Protein 8XT7 (pdb70)

Nearest PDB structures (foldseek):
  5evj-assembly2_B  TM=9.076E-01  e=1.142E-34  Chlamydomonas reinhardtii
  5jx7-assembly1_A  TM=8.967E-01  e=1.916E-33  Cyanidioschyzon sp. 5508
  5eg5-assembly1_A  TM=8.973E-01  e=6.531E-33  Cyanidioschyzon sp. 5508
  4pwy-assembly1_A-2  TM=6.062E-01  e=1.035E-06  Homo sapiens
  8d59-assembly1_A  TM=5.667E-01  e=4.507E-06  Homo sapiens

Sequence (1199 aa):
PVPKHIREALQNVHEEVALRYYGCGLVIPEHLENCWILDLGSGSGRDCYVLSQLVGEKGHVTGIDMTKGQVEVAEKYLDYHMEKYGFQASNVTFIHGYIEKLGEAGIKNESHDIVVSNCVINLVPDKQQVLQEAYRVLKHGGELYFSDVYTSLELPEEIRTHKVLWGECLGGALYWKELAVLAQKIGFCPPRLVTANLITIQNKELERVIGDCRFVSATFRLFKHSKTGPTKRCQVIYNGGITGHEKELMFDANFTFKEGEIVEVDEETAAILKNSRFAQDFLIRPIDIITDPFKLAEESPVPKHIREALQNVHEEVALRYYGCGLVIPEHLENCWILDLGSGSGRDCYVLSQLVGEKGHVTGIDMTKGQVEVAEKYLDYHMEKYGFQASNVTFIHGYIEKLGEAGIKNESHDIVVSNCVINLVPDKQQVLQEAYRVLKHGGELYFSDVYTSLELPEEIRTHKVLWGECLGGALYWKELAVLAQKIGFCPPRLVTANLITIQNKELERVIGDCRFVSATFRLFKHSKTGPTKRCQVIYNGGITGHEKELMFDANFTFKEGEIVEVDEETAAILKNSRFAQDFLIRPIDIITDPFKLAEEPVPKHIREALQNVHEEVALRYYGCGLVIPEHLENCWILDLGSGSGRDCYVLSQLVGEKGHVTGIDMTKGQVEVAEKYLDYHMEKYGFQASNVTFIHGYIEKLGEAGIKNESHDIVVSNCVINLVPDKQQVLQEAYRVLKHGGELYFSDVYTSLELPEEIRTHKVLWGECLGGALYWKELAVLAQKIGFCPPRLVTANLITIQNKELERVIGDCRFVSATFRLFKHSKTGPTKRCQVIYNGGITGHEKELMFDANFTFKEGEIVEVDEETAAILKNSRFAQDFLIRPIDIITDPFKLAEESPVPKHIREALQNVHEEVALRYYGCGLVIPEHLENCWILDLGSGSGRDCYVLSQLVGEKGHVTGIDMTKGQVEVAEKYLDYHMEKYGFQASNVTFIHGYIEKLGEAGIKNESHDIVVSNCVINLVPDKQQVLQEAYRVLKHGGELYFSDVYTSLELPEEIRTHKVLWGECLGGALYWKELAVLAQKIGFCPPRLVTANLITIQNKELERVIGDCRFVSATFRLFKHSKTGPTKRCQVIYNGGITGHEKELMFDANFTFKEGEIVEVDEETAAILKNSRFAQDFLIRPIDIITDPFKLAEES

B-factor: mean 77.05, std 38.06, range [18.28, 303.8]

Solvent-accessible surface area: 55420 Å² total; per-residue (Å²): 180,82,31,130,55,21,112,81,3,50,148,56,5,48,147,67,0,39,138,118,56,80,34,100,36,45,37,26,4,21,28,10,67,79,8,102,0,0,2,2,4,6,13,6,0,32,13,0,0,0,0,0,46,19,3,21,82,169,5,24,0,8,0,0,12,83,12,90,35,30,10,107,38,0,77,153,21,27,107,83,0,11,136,93,30,65,37,176,68,54,4,3,60,13,38,51,10,41,12,38,84,1,40,141,20,53,9,142,67,38,27,4,30,0,0,4,15,12,32,56,20,14,65,15,64,69,20,71,73,13,9,63,24,0,35,42,0,0,77,63,5,3,0,6,18,17,24,7,23,4,2,18,89,134,26,58,117,122,31,63,55,59,154,34,1,66,55,77,68,15,2,2,8,20,43,44,117,61,4,24,41,10,1,40,95,11,31,10,16,46,15,25,3,10,64,11,106,66,53,114,34,146,40,155,72,0,74,193,30,17,50,132,3,91,0,0,40,1,14,8,0,0,1,11,39,19,103,70,15,116,41,144,112,2,13,0,28,1,95,9,55,3,55,33,44,86,168,67,0,81,0,2,30,49,26,59,1,102,94,47,101,110,40,114,3,56,85,90,0,2,12,1,0,106,47,11,30,0,35,134,15,12,95,39,147,73,104,181,112,32,71,43,0,6,105,33,8,114,106,138,182,82,30,129,55,21,112,81,2,50,148,55,8,48,127,61,0,39,122,122,56,78,34,100,35,44,36,25,5,21,28,10,68,79,7,102,0,0,2,2,4,5,13,7,0,32,16,0,0,0,0,0,46,19,3,20,83,170,4,24,0,8,0,0,12,98,13,109,36,32,10,92,38,0,77,154,20,28,106,80,0,11,136,93,30,66,37,174,67,54,3,3,60,13,39,63,10,50,13,39,73,1,40,125,19,57,10,159,79,21,26,4,30,0,0,3,15,14,31,59,20,14,65,16,65,70,21,71,75,13,10,64,23,0,33,57,0,0,78,61,5,4,0,6,18,17,22,7,22,4,2,17,88,132,28,70,122,137,25,80,24,58,104,34,2,69,55,66,67,14,2,2,8,19,45,43,116,62,4,48,39,11,1,50,95,11,31,10,13,63,17,20,4,8,65,10,111,68,51,124,42,156,40,170,98,0,83,80,35,17,49,132,3,91,0,0,41,2,14,8,0,0,1,8,38,18,104,64,16,113,43,150,119,2,31,0,27,1,97,8,55,4,56,26,40,79,122,59,0,80,0,1,30,51,27,60,1,103,99,47,102,111,39,134,3,30,73,60,0,2,12,0,0,104,46,10,28,0,37,135,15,14,95,38,146,71,123,182,112,49,70,28,0,6,129,36,27,111,170,180,80,30,129,56,22,108,82,3,51,146,55,5,46,148,67,0,40,138,122,58,77,34,102,34,44,36,25,4,22,28,11,66,79,8,102,0,0,2,3,4,5,13,7,1,34,15,0,0,0,0,0,46,18,2,20,81,169,5,23,0,7,0,0,12,90,15,112,30,33,10,88,38,0,76,152,20,28,107,81,0,10,135,92,30,66,36,175,68,53,4,3,61,12,37,63,10,37,14,38,74,1,40,140,20,58,10,160,80,20,27,5,29,0,0,4,15,13,33,58,21,14,66,16,66,70,20,71,73,12,10,64,24,0,32,43,0,0,76,61,5,4,0,7,18,16,24,6,22,4,3,17,88,133,27,74,111,144,34,61,47,57,105,35,1,67,54,70,64,15,2,1,8,19,43,43,115,62,4,48,38,10,0,52,94,11,31,11,13,51,16,26,4,9,64,9,106,67,50,123,40,171,38,175,81,0,87,192,31,16,49,133,4,92,0,0,42,1,14,9,0,0,1,10,36,18,103,70,16,115,43,142,160,2,16,0,29,1,98,8,55,3,56,32,45,85,167,68,0,81,0,2,30,50,27,60,1,102,93,47,102,110,38,137,4,56,75,86,0,2,11,1,0,106,47,10,30,0,35,133,14,12,93,38,146,76,126,182,111,40,71,37,0,7,113,34,8,112,116,134,181,78,29,129,55,21,108,81,3,52,144,56,4,49,146,67,0,38,136,122,58,76,34,101,36,45,35,25,5,20,28,10,68,80,9,101,0,0,2,2,4,6,14,7,0,33,13,0,0,0,0,0,47,17,3,19,83,170,4,24,0,7,0,0,12,90,14,90,37,33,10,106,39,0,76,153,20,28,107,82,0,10,136,92,30,65,35,178,64,60,4,2,62,13,38,52,11,38,14,38,75,1,40,139,19,58,10,152,75,46,26,4,30,0,0,3,16,13,32,58,21,15,65,15,66,72,19,72,72,12,9,67,26,0,37,42,0,0,77,61,5,4,0,6,18,16,23,7,23,4,2,18,88,132,27,77,102,129,36,77,37,57,146,34,2,68,55,77,67,16,2,2,9,20,43,43,116,63,4,28,36,11,1,37,96,11,32,11,14,71,17,27,4,9,64,9,106,68,52,124,39,155,41,148,74,1,78,190,37,15,47,133,4,81,0,0,42,2,13,8,0,0,1,15,36,17,103,69,16,115,42,136,135,3,28,0,27,1,98,8,56,3,56,32,44,71,152,66,0,81,0,1,30,49,28,61,1,103,92,47,102,110,38,122,3,52,85,88,0,2,13,0,0,107,47,10,29,0,35,134,15,13,94,37,143,68,143,180,111,50,81,32,0,4,95,35,8,95,128,136

InterPro domains:
  IPR025714 Methyltransferase domain [PF13847] (70-218)
  IPR026669 Arsenite methyltransferase-like [PTHR43675] (7-325)
  IPR029063 S-adenosyl-L-methionine-dependent methyltransferase superfamily [G3DSA:3.40.50.150] (39-266)
  IPR029063 S-adenosyl-L-methionine-dependent methyltransferase superfamily [SSF53335] (12-303)

Foldseek 3Di:
DDFVLLVVLLVLDDVVLVVQDDFDDDQDAFDQALFEEEEEACFLHRVVSSSCLVHDQSYAYEYEHQDVVSLVNNVVCQVVSCVVSVHPDGRYHYFNDHQLCVVVRVQQFQQGQEYEYGAVVLLDLDPLSNVLSVLGNHHALHKYKYKYKAKCDADDPVLLVDPVCVVVVVRNHYHLVVVQVSLVVNAWDGKFWAAKAWDDDPDPVNCVRRPPMTMMITITITHHHDDPDDFAWKKKAFCQDIRRARQWHSPGPVDIHGHGDIDTGGRRVLCSCCTHPVVVGMDIGHDVDDDDRVVRNVPD/DDFVLLVVLLVLDDPVLVVQDDFDDDQDAFDQALFEEEEEACFLHRVVSSSCLVHDQSYAYEYEHQDVVSLVNNVVCQVVSCVVSVHPDGRYHYFNDHQLCVVVRVQQFQQGQEYEYGAVVLLDLDPLSNVLSVLRNHHALHKYKYKYKAKCDADDVVLLVDPVCVVVVVRNHYHLVVVQVSLVVNAWDGKFWAAKAWDDDPDDVNCVRRPPMTMMITITITHHHDDPDDFAWKKKAFCQDIRRARQWHSPGPVDIHGHGDIDTDGRRVLCSCCTHPVVVGIDMGHDVDDDDRVVRNVD/DDFVLLVVLLVLDDPVLVVQDDFDDDQDAFDQALFEEEEEACFLHRVVSSSCLVHDQSYAYEYEHQDPVSLVNNVVCQVVSCVVSVHPDGRYHYFNDHQLCVVVRVQQFQQGQEYEYGAVVLLDLDPLSNVLSVLRNHHALHKYKYKYKAKCDADDPVLLVDPVCVVVVVRNHYHLVVVQVSLVVNAWDGKFWAAKAWDDDPDDVNCVRRPPMTMMITITITHHHDDPDDFAWKKKAFCQDIRRARQWHRPGPVDIHGHGDIDTGGRVVLVSCCTHPVVVGMDMGHDVDDDDRVVRNVVD/DDFVLLVVLLVLDDVVLVVQDDFDDDQDAFDQALFEEEEEACFLHRVVSSSCLVHDQSYAYEYEHQDVVSLVNNVVCQVVSCVVSVHPDGRYHYFNDDLLCVVVRVQAFQAGQEYEYGAVVLLDLDPLSNVLSRLRNHHALHKYKYKYKAKCDADDVVLLVDPVCVVVVVRNHYHLVVVQVSLVVRAWDGKFWAAKAWDDDPDDVNCVRRPPMTMMITITITHHHDDPDDFAWKKKAFCQDIRRARQWHSPGPVDIHGHGDIDTDGRVVLVSCCTHPVVVGMDMGHDVDDDDRVVRNVVD

Organism: Homo sapiens (NCBI:txid9606)

Structure (mmCIF, N/CA/C/O backbone):
data_8XT7
#
_entry.id   8XT7
#
_cell.length_a   85.829
_cell.length_b   85.772
_cell.length_c   97.852
_cell.angle_alpha   90.00
_cell.angle_beta   104.44
_cell.angle_gamma   90.00
#
_symmetry.space_group_name_H-M   'P 1 21 1'
#
loop_
_entity.id
_entity.type
_entity.pdbx_description
1 polymer 'Arsenite methyltransferase'
2 non-polymer 1,2-ETHANEDIOL
3 water water
#
loop_
_atom_site.group_PDB
_atom_site.id
_atom_site.type_symbol
_atom_site.label_atom_id
_atom_site.label_alt_id
_atom_site.label_comp_id
_atom_site.label_asym_id
_atom_site.label_entity_id
_atom_site.label_seq_id
_atom_site.pdbx_PDB_ins_code
_atom_site.Cartn_x
_atom_site.Cartn_y
_atom_site.Cartn_z
_atom_site.occupancy
_atom_site.B_iso_or_equiv
_atom_site.auth_seq_id
_atom_site.auth_comp_id
_atom_site.auth_asym_id
_atom_site.auth_atom_id
_atom_site.pdbx_PDB_model_num
ATOM 1 N N . PRO A 1 1 ? 14.938 -0.025 21.806 1.00 45.55 38 PRO A N 1
ATOM 2 C CA . PRO A 1 1 ? 15.952 -0.103 22.891 1.00 124.14 38 PRO A CA 1
ATOM 3 C C . PRO A 1 1 ? 15.337 -0.374 24.261 1.00 50.26 38 PRO A C 1
ATOM 4 O O . PRO A 1 1 ? 14.517 0.415 24.748 1.00 60.00 38 PRO A O 1
ATOM 8 N N . VAL A 1 2 ? 15.728 -1.478 24.887 1.00 59.19 39 VAL A N 1
ATOM 9 C CA . VAL A 1 2 ? 15.132 -1.904 26.153 1.00 46.66 39 VAL A CA 1
ATOM 10 C C . VAL A 1 2 ? 15.367 -0.850 27.221 1.00 56.26 39 VAL A C 1
ATOM 11 O O . VAL A 1 2 ? 16.511 -0.647 27.637 1.00 64.96 39 VAL A O 1
ATOM 15 N N . PRO A 1 3 ? 14.313 -0.186 27.689 1.00 56.30 40 PRO A N 1
ATOM 16 C CA . PRO A 1 3 ? 14.448 0.790 28.778 1.00 58.98 40 PRO A CA 1
ATOM 17 C C . PRO A 1 3 ? 15.213 0.224 29.972 1.00 52.73 40 PRO A C 1
ATOM 18 O O . PRO A 1 3 ? 15.110 -0.956 30.296 1.00 53.04 40 PRO A O 1
ATOM 22 N N . LYS A 1 4 ? 15.971 1.084 30.645 1.00 46.40 41 LYS A N 1
ATOM 23 C CA . LYS A 1 4 ? 16.872 0.585 31.677 1.00 68.81 41 LYS A CA 1
ATOM 24 C C . LYS A 1 4 ? 16.121 -0.229 32.733 1.00 45.44 41 LYS A C 1
ATOM 25 O O . LYS A 1 4 ? 16.554 -1.325 33.099 1.00 60.24 41 LYS A O 1
ATOM 31 N N . HIS A 1 5 ? 14.976 0.268 33.210 1.00 49.89 42 HIS A N 1
ATOM 32 C CA . HIS A 1 5 ? 14.334 -0.371 34.361 1.00 43.91 42 HIS A CA 1
ATOM 33 C C . HIS A 1 5 ? 13.905 -1.792 34.021 1.00 122.97 42 HIS A C 1
ATOM 34 O O . HIS A 1 5 ? 13.896 -2.677 34.883 1.00 47.34 42 HIS A O 1
ATOM 41 N N . ILE A 1 6 ? 13.615 -2.053 32.754 1.00 33.64 43 ILE A N 1
ATOM 42 C CA . ILE A 1 6 ? 13.331 -3.420 32.362 1.00 53.97 43 ILE A CA 1
ATOM 43 C C . ILE A 1 6 ? 14.620 -4.240 32.354 1.00 35.46 43 ILE A C 1
ATOM 44 O O . ILE A 1 6 ? 14.669 -5.339 32.920 1.00 63.49 43 ILE A O 1
ATOM 49 N N . ARG A 1 7 ? 15.687 -3.702 31.750 1.00 44.26 44 ARG A N 1
ATOM 50 C CA . ARG A 1 7 ? 16.990 -4.366 31.741 1.00 47.56 44 ARG A CA 1
ATOM 51 C C . ARG A 1 7 ? 17.388 -4.803 33.142 1.00 62.20 44 ARG A C 1
ATOM 52 O O . ARG A 1 7 ? 17.809 -5.949 33.366 1.00 58.75 44 ARG A O 1
ATOM 60 N N . GLU A 1 8 ? 17.191 -3.915 34.106 1.00 46.63 45 GLU A N 1
ATOM 61 C CA . GLU A 1 8 ? 17.636 -4.165 35.468 1.00 85.11 45 GLU A CA 1
ATOM 62 C C . GLU A 1 8 ? 16.725 -5.149 36.175 1.00 49.71 45 GLU A C 1
ATOM 63 O O . GLU A 1 8 ? 17.201 -6.006 36.939 1.00 105.64 45 GLU A O 1
ATOM 69 N N . ALA A 1 9 ? 15.416 -5.064 35.916 1.00 69.87 46 ALA A N 1
ATOM 70 C CA . ALA A 1 9 ? 14.524 -6.079 36.459 1.00 54.72 46 ALA A CA 1
ATOM 71 C C . ALA A 1 9 ? 14.906 -7.466 35.944 1.00 62.51 46 ALA A C 1
ATOM 72 O O . ALA A 1 9 ? 14.857 -8.443 36.696 1.00 66.98 46 ALA A O 1
ATOM 74 N N . LEU A 1 10 ? 15.320 -7.561 34.669 1.00 45.32 47 LEU A N 1
ATOM 75 C CA . LEU A 1 10 ? 15.808 -8.829 34.133 1.00 59.48 47 LEU A CA 1
ATOM 76 C C . LEU A 1 10 ? 17.053 -9.283 34.877 1.00 65.77 47 LEU A C 1
ATOM 77 O O . LEU A 1 10 ? 17.139 -10.429 35.331 1.00 52.75 47 LEU A O 1
ATOM 82 N N . GLN A 1 11 ? 18.024 -8.387 35.040 1.00 61.70 48 GLN A N 1
ATOM 83 C CA . GLN A 1 11 ? 19.243 -8.793 35.731 1.00 110.55 48 GLN A CA 1
ATOM 84 C C . GLN A 1 11 ? 18.975 -9.309 37.147 1.00 32.01 48 GLN A C 1
ATOM 85 O O . GLN A 1 11 ? 19.813 -10.025 37.704 1.00 99.75 48 GLN A O 1
ATOM 91 N N . ASN A 1 12 ? 17.831 -8.962 37.732 1.00 65.73 49 ASN A N 1
ATOM 92 C CA . ASN A 1 12 ? 17.563 -9.293 39.122 1.00 50.17 49 ASN A CA 1
ATOM 93 C C . ASN A 1 12 ? 16.726 -10.549 39.322 1.00 87.82 49 ASN A C 1
ATOM 94 O O . ASN A 1 12 ? 16.289 -10.790 40.447 1.00 60.24 49 ASN A O 1
ATOM 99 N N . VAL A 1 13 ? 16.493 -11.358 38.290 1.00 69.24 50 VAL A N 1
ATOM 100 C CA . VAL A 1 13 ? 15.889 -12.669 38.518 1.00 55.30 50 VAL A CA 1
ATOM 101 C C . VAL A 1 13 ? 16.994 -13.671 38.822 1.00 154.16 50 VAL A C 1
ATOM 102 O O . VAL A 1 13 ? 18.063 -13.666 38.192 1.00 56.35 50 VAL A O 1
ATOM 106 N N . HIS A 1 14 ? 16.760 -14.501 39.834 1.00 50.50 51 HIS A N 1
ATOM 107 C CA . HIS A 1 14 ? 17.683 -15.593 40.162 1.00 59.59 51 HIS A CA 1
ATOM 108 C C . HIS A 1 14 ? 18.165 -16.326 38.917 1.00 78.96 51 HIS A C 1
ATOM 109 O O . HIS A 1 14 ? 17.364 -16.765 38.082 1.00 61.38 51 HIS A O 1
ATOM 116 N N . GLU A 1 15 ? 19.480 -16.491 38.805 1.00 76.85 52 GLU A N 1
ATOM 117 C CA . GLU A 1 15 ? 20.026 -16.952 37.543 1.00 82.90 52 GLU A CA 1
ATOM 118 C C . GLU A 1 15 ? 19.483 -18.315 37.167 1.00 68.46 52 GLU A C 1
ATOM 119 O O . GLU A 1 15 ? 19.322 -18.591 35.981 1.00 56.47 52 GLU A O 1
ATOM 125 N N . GLU A 1 16 ? 19.166 -19.166 38.164 1.00 52.44 53 GLU A N 1
ATOM 126 C CA . GLU A 1 16 ? 18.549 -20.450 37.851 1.00 85.67 53 GLU A CA 1
ATOM 127 C C . GLU A 1 16 ? 17.292 -20.245 37.023 1.00 129.33 53 GLU A C 1
ATOM 128 O O . GLU A 1 16 ? 17.142 -20.809 35.926 1.00 72.31 53 GLU A O 1
ATOM 134 N N . VAL A 1 17 ? 16.384 -19.416 37.543 1.00 72.94 54 VAL A N 1
ATOM 135 C CA . VAL A 1 17 ? 15.136 -19.105 36.856 1.00 41.96 54 VAL A CA 1
ATOM 136 C C . VAL A 1 17 ? 15.406 -18.623 35.440 1.00 120.77 54 VAL A C 1
ATOM 137 O O . VAL A 1 17 ? 14.798 -19.103 34.474 1.00 61.93 54 VAL A O 1
ATOM 141 N N . ALA A 1 18 ? 16.322 -17.658 35.297 1.00 51.52 55 ALA A N 1
ATOM 142 C CA . ALA A 1 18 ? 16.580 -17.097 33.980 1.00 54.68 55 ALA A CA 1
ATOM 143 C C . ALA A 1 18 ? 17.194 -18.135 33.060 1.00 85.25 55 ALA A C 1
ATOM 144 O O . ALA A 1 18 ? 17.015 -18.069 31.836 1.00 46.04 55 ALA A O 1
ATOM 146 N N . LEU A 1 19 ? 17.901 -19.104 33.641 1.00 66.27 56 LEU A N 1
ATOM 147 C CA . LEU A 1 19 ? 18.570 -20.140 32.864 1.00 53.55 56 LEU A CA 1
ATOM 148 C C . LEU A 1 19 ? 17.562 -20.983 32.105 1.00 203.79 56 LEU A C 1
ATOM 149 O O . LEU A 1 19 ? 17.765 -21.303 30.931 1.00 40.25 56 LEU A O 1
ATOM 154 N N . ARG A 1 20 ? 16.459 -21.317 32.761 1.00 34.04 57 ARG A N 1
ATOM 155 C CA . ARG A 1 20 ? 15.373 -22.185 32.309 1.00 89.94 57 ARG A CA 1
ATOM 156 C C . ARG A 1 20 ? 14.356 -21.503 31.352 1.00 41.82 57 ARG A C 1
ATOM 157 O O . ARG A 1 20 ? 13.248 -22.023 31.173 1.00 167.77 57 ARG A O 1
ATOM 165 N N . TYR A 1 21 ? 14.698 -20.372 30.745 1.00 55.17 58 TYR A N 1
ATOM 166 C CA . TYR A 1 21 ? 13.740 -19.569 29.997 1.00 88.23 58 TYR A CA 1
ATOM 167 C C . TYR A 1 21 ? 13.688 -20.047 28.540 1.00 35.64 58 TYR A C 1
ATOM 168 O O . TYR A 1 21 ? 14.677 -19.945 27.803 1.00 89.08 58 TYR A O 1
ATOM 177 N N . TYR A 1 22 ? 12.537 -20.551 28.124 1.00 76.85 59 TYR A N 1
ATOM 178 C CA . TYR A 1 22 ? 12.228 -20.766 26.715 1.00 66.23 59 TYR A CA 1
ATOM 179 C C . TYR A 1 22 ? 11.258 -19.661 26.288 1.00 76.94 59 TYR A C 1
ATOM 180 O O . TYR A 1 22 ? 10.207 -19.473 26.915 1.00 58.53 59 TYR A O 1
ATOM 189 N N . GLY A 1 23 ? 11.624 -18.901 25.265 1.00 66.67 60 GLY A N 1
ATOM 190 C CA . GLY A 1 23 ? 10.726 -17.874 24.774 1.00 32.71 60 GLY A CA 1
ATOM 191 C C . GLY A 1 23 ? 11.347 -17.021 23.679 1.00 44.40 60 GLY A C 1
ATOM 192 O O . GLY A 1 23 ? 12.497 -17.221 23.265 1.00 109.42 60 GLY A O 1
ATOM 193 N N . CYS A 1 24 ? 10.560 -16.017 23.259 1.00 78.05 61 CYS A N 1
ATOM 194 C CA . CYS A 1 24 ? 10.900 -15.058 22.207 1.00 68.66 61 CYS A CA 1
ATOM 195 C C . CYS A 1 24 ? 11.333 -13.693 22.740 1.00 122.88 61 CYS A C 1
ATOM 196 O O . CYS A 1 24 ? 11.681 -12.805 21.953 1.00 54.79 61 CYS A O 1
ATOM 199 N N . GLY A 1 25 ? 11.302 -13.497 24.047 1.00 46.37 62 GLY A N 1
ATOM 200 C CA . GLY A 1 25 ? 11.688 -12.222 24.630 1.00 116.99 62 GLY A CA 1
ATOM 201 C C . GLY A 1 25 ? 10.503 -11.577 25.316 1.00 151.48 62 GLY A C 1
ATOM 202 O O . GLY A 1 25 ? 9.377 -11.992 25.062 1.00 52.80 62 GLY A O 1
ATOM 203 N N . LEU A 1 26 ? 10.719 -10.588 26.184 1.00 61.49 63 LEU A N 1
ATOM 204 C CA . LEU A 1 26 ? 9.611 -9.912 26.861 1.00 60.19 63 LEU A CA 1
ATOM 205 C C . LEU A 1 26 ? 8.736 -9.147 25.865 1.00 40.13 63 LEU A C 1
ATOM 206 O O . LEU A 1 26 ? 9.212 -8.216 25.208 1.00 161.67 63 LEU A O 1
ATOM 211 N N . VAL A 1 27 ? 7.459 -9.520 25.764 1.00 66.71 64 VAL A N 1
ATOM 212 C CA . VAL A 1 27 ? 6.474 -8.678 25.093 1.00 51.22 64 VAL A CA 1
ATOM 213 C C . VAL A 1 27 ? 5.570 -8.067 26.146 1.00 52.34 64 VAL A C 1
ATOM 214 O O . VAL A 1 27 ? 4.673 -8.730 26.693 1.00 59.53 64 VAL A O 1
ATOM 218 N N . ILE A 1 28 ? 5.785 -6.785 26.391 1.00 53.59 65 ILE A N 1
ATOM 219 C CA . ILE A 1 28 ? 5.419 -6.156 27.654 1.00 52.69 65 ILE A CA 1
ATOM 220 C C . ILE A 1 28 ? 5.007 -4.730 27.301 1.00 47.56 65 ILE A C 1
ATOM 221 O O . ILE A 1 28 ? 5.725 -4.052 26.553 1.00 60.22 65 ILE A O 1
ATOM 226 N N . PRO A 1 29 ? 3.844 -4.252 27.748 1.00 65.78 66 PRO A N 1
ATOM 227 C CA . PRO A 1 29 ? 3.437 -2.874 27.425 1.00 52.67 66 PRO A CA 1
ATOM 228 C C . PRO A 1 29 ? 3.968 -1.857 28.430 1.00 55.83 66 PRO A C 1
ATOM 229 O O . PRO A 1 29 ? 4.715 -2.222 29.347 1.00 68.54 66 PRO A O 1
ATOM 233 N N . GLU A 1 30 ? 3.577 -0.589 28.270 1.00 69.65 67 GLU A N 1
ATOM 234 C CA . GLU A 1 30 ? 4.039 0.522 29.100 1.00 47.41 67 GLU A CA 1
ATOM 235 C C . GLU A 1 30 ? 3.097 0.787 30.297 1.00 46.55 67 GLU A C 1
ATOM 236 O O . GLU A 1 30 ? 1.934 0.367 30.316 1.00 47.78 67 GLU A O 1
ATOM 242 N N . HIS A 1 31 ? 3.630 1.484 31.312 1.00 52.61 68 HIS A N 1
ATOM 243 C CA . HIS A 1 31 ? 2.887 1.974 32.485 1.00 69.65 68 HIS A CA 1
ATOM 244 C C . HIS A 1 31 ? 2.284 0.816 33.294 1.00 45.94 68 HIS A C 1
ATOM 245 O O . HIS A 1 31 ? 1.070 0.602 33.325 1.00 65.06 68 HIS A O 1
ATOM 252 N N . LEU A 1 32 ? 3.169 0.103 33.996 1.00 61.79 69 LEU A N 1
ATOM 253 C CA . LEU A 1 32 ? 2.792 -1.142 34.651 1.00 65.84 69 LEU A CA 1
ATOM 254 C C . LEU A 1 32 ? 2.534 -0.994 36.139 1.00 76.11 69 LEU A C 1
ATOM 255 O O . LEU A 1 32 ? 1.932 -1.904 36.726 1.00 56.31 69 LEU A O 1
ATOM 260 N N . GLU A 1 33 ? 2.947 0.130 36.742 1.00 49.29 70 GLU A N 1
ATOM 261 C CA . GLU A 1 33 ? 2.895 0.307 38.198 1.00 68.11 70 GLU A CA 1
ATOM 262 C C . GLU A 1 33 ? 1.487 0.104 38.721 1.00 50.68 70 GLU A C 1
ATOM 263 O O . GLU A 1 33 ? 0.517 0.577 38.117 1.00 47.38 70 GLU A O 1
ATOM 269 N N . ASN A 1 34 ? 1.384 -0.637 39.831 1.00 51.53 71 ASN A N 1
ATOM 270 C CA . ASN A 1 34 ? 0.165 -0.972 40.575 1.00 50.99 71 ASN A CA 1
ATOM 271 C C . ASN A 1 34 ? -0.788 -1.922 39.848 1.00 45.80 71 ASN A C 1
ATOM 272 O O . ASN A 1 34 ? -1.810 -2.304 40.430 1.00 47.65 71 ASN A O 1
ATOM 277 N N . CYS A 1 35 ? -0.492 -2.316 38.613 1.00 51.72 72 CYS A N 1
ATOM 278 C CA . CYS A 1 35 ? -1.388 -3.146 37.822 1.00 41.65 72 CYS A CA 1
ATOM 279 C C . CYS A 1 35 ? -1.410 -4.601 38.285 1.00 49.63 72 CYS A C 1
ATOM 280 O O . CYS A 1 35 ? -0.469 -5.132 38.897 1.00 54.85 72 CYS A O 1
ATOM 283 N N . TRP A 1 36 ? -2.526 -5.231 37.951 1.00 51.37 73 TRP A N 1
ATOM 284 C CA . TRP A 1 36 ? -2.705 -6.669 37.941 1.00 33.65 73 TRP A CA 1
ATOM 285 C C . TRP A 1 36 ? -2.495 -7.149 36.508 1.00 60.89 73 TRP A C 1
ATOM 286 O O . TRP A 1 36 ? -3.173 -6.691 35.568 1.00 60.82 73 TRP A O 1
ATOM 297 N N . ILE A 1 37 ? -1.518 -8.029 36.350 1.00 41.52 74 ILE A N 1
ATOM 298 C CA . ILE A 1 37 ? -1.046 -8.513 35.064 1.00 65.59 74 ILE A CA 1
ATOM 299 C C . ILE A 1 37 ? -1.151 -10.025 35.094 1.00 41.62 74 ILE A C 1
ATOM 300 O O . ILE A 1 37 ? -0.588 -10.669 35.987 1.00 43.89 74 ILE A O 1
ATOM 305 N N . LEU A 1 38 ? -1.865 -10.584 34.132 1.00 47.74 75 LEU A N 1
ATOM 306 C CA . LEU A 1 38 ? -1.871 -12.019 33.888 1.00 69.92 75 LEU A CA 1
ATOM 307 C C . LEU A 1 38 ? -0.850 -12.394 32.810 1.00 52.08 75 LEU A C 1
ATOM 308 O O . LEU A 1 38 ? -0.876 -11.848 31.696 1.00 59.10 75 LEU A O 1
ATOM 313 N N . ASP A 1 39 ? 0.041 -13.330 33.146 1.00 37.23 76 ASP A N 1
ATOM 314 C CA . ASP A 1 39 ? 1.053 -13.866 32.223 1.00 49.20 76 ASP A CA 1
ATOM 315 C C . ASP A 1 39 ? 0.605 -15.243 31.754 1.00 69.16 76 ASP A C 1
ATOM 316 O O . ASP A 1 39 ? 0.764 -16.234 32.476 1.00 44.38 76 ASP A O 1
ATOM 321 N N . LEU A 1 40 ? 0.053 -15.302 30.546 1.00 53.91 77 LEU A N 1
ATOM 322 C CA . LEU A 1 40 ? -0.306 -16.567 29.914 1.00 67.26 77 LEU A CA 1
ATOM 323 C C . LEU A 1 40 ? 0.956 -17.343 29.560 1.00 51.26 77 LEU A C 1
ATOM 324 O O . LEU A 1 40 ? 1.787 -16.866 28.782 1.00 78.34 77 LEU A O 1
ATOM 329 N N . GLY A 1 41 ? 1.098 -18.546 30.105 1.00 74.78 78 GLY A N 1
ATOM 330 C CA . GLY A 1 41 ? 2.303 -19.298 29.830 1.00 42.71 78 GLY A CA 1
ATOM 331 C C . GLY A 1 41 ? 3.503 -18.849 30.647 1.00 47.41 78 GLY A C 1
ATOM 332 O O . GLY A 1 41 ? 4.561 -18.529 30.098 1.00 59.46 78 GLY A O 1
ATOM 333 N N . SER A 1 42 ? 3.363 -18.872 31.973 1.00 56.59 79 SER A N 1
ATOM 334 C CA . SER A 1 42 ? 4.394 -18.363 32.872 1.00 57.95 79 SER A CA 1
ATOM 335 C C . SER A 1 42 ? 5.691 -19.184 32.867 1.00 33.47 79 SER A C 1
ATOM 336 O O . SER A 1 42 ? 6.667 -18.749 33.490 1.00 79.68 79 SER A O 1
ATOM 339 N N . GLY A 1 43 ? 5.710 -20.358 32.237 1.00 120.30 80 GLY A N 1
ATOM 340 C CA . GLY A 1 43 ? 6.894 -21.206 32.268 1.00 37.64 80 GLY A CA 1
ATOM 341 C C . GLY A 1 43 ? 7.454 -21.393 33.667 1.00 74.36 80 GLY A C 1
ATOM 342 O O . GLY A 1 43 ? 6.716 -21.519 34.660 1.00 77.75 80 GLY A O 1
ATOM 343 N N . SER A 1 44 ? 8.784 -21.374 33.755 1.00 41.52 81 SER A N 1
ATOM 344 C CA . SER A 1 44 ? 9.494 -21.565 35.014 1.00 81.48 81 SER A CA 1
ATOM 345 C C . SER A 1 44 ? 9.549 -20.304 35.870 1.00 57.23 81 SER A C 1
ATOM 346 O O . SER A 1 44 ? 9.977 -20.388 37.023 1.00 97.89 81 SER A O 1
ATOM 349 N N . GLY A 1 45 ? 9.157 -19.139 35.339 1.00 64.30 82 GLY A N 1
ATOM 350 C CA . GLY A 1 45 ? 8.931 -17.986 36.191 1.00 46.62 82 GLY A CA 1
ATOM 351 C C . GLY A 1 45 ? 9.577 -16.656 35.835 1.00 132.13 82 GLY A C 1
ATOM 352 O O . GLY A 1 45 ? 9.312 -15.662 36.507 1.00 36.97 82 GLY A O 1
ATOM 353 N N . ARG A 1 46 ? 10.397 -16.591 34.786 1.00 54.17 83 ARG A N 1
ATOM 354 C CA . ARG A 1 46 ? 11.237 -15.413 34.587 1.00 42.75 83 ARG A CA 1
ATOM 355 C C . ARG A 1 46 ? 10.405 -14.154 34.368 1.00 70.30 83 ARG A C 1
ATOM 356 O O . ARG A 1 46 ? 10.523 -13.189 35.127 1.00 52.57 83 ARG A O 1
ATOM 364 N N . ASP A 1 47 ? 9.577 -14.136 33.318 1.00 52.24 84 ASP A N 1
ATOM 365 C CA . ASP A 1 47 ? 8.755 -12.957 33.041 1.00 47.96 84 ASP A CA 1
ATOM 366 C C . ASP A 1 47 ? 7.961 -12.511 34.272 1.00 52.98 84 ASP A C 1
ATOM 367 O O . ASP A 1 47 ? 7.851 -11.314 34.544 1.00 47.19 84 ASP A O 1
ATOM 372 N N . CYS A 1 48 ? 7.398 -13.446 35.029 1.00 45.78 85 CYS A N 1
ATOM 373 C CA . CYS A 1 48 ? 6.627 -12.999 36.184 1.00 57.78 85 CYS A CA 1
ATOM 374 C C . CYS A 1 48 ? 7.525 -12.340 37.215 1.00 66.75 85 CYS A C 1
ATOM 375 O O . CYS A 1 48 ? 7.093 -11.425 37.912 1.00 52.57 85 CYS A O 1
ATOM 378 N N . TYR A 1 49 ? 8.775 -12.767 37.323 1.00 53.63 86 TYR A N 1
ATOM 379 C CA . TYR A 1 49 ? 9.620 -12.163 38.340 1.00 60.06 86 TYR A CA 1
ATOM 380 C C . TYR A 1 49 ? 10.126 -10.808 37.882 1.00 94.93 86 TYR A C 1
ATOM 381 O O . TYR A 1 49 ? 10.436 -9.940 38.713 1.00 50.25 86 TYR A O 1
ATOM 390 N N . VAL A 1 50 ? 10.202 -10.626 36.565 1.00 44.12 87 VAL A N 1
ATOM 391 C CA . VAL A 1 50 ? 10.408 -9.305 35.989 1.00 30.07 87 VAL A CA 1
ATOM 392 C C . VAL A 1 50 ? 9.217 -8.405 36.323 1.00 74.23 87 VAL A C 1
ATOM 393 O O . VAL A 1 50 ? 9.360 -7.307 36.893 1.00 48.29 87 VAL A O 1
ATOM 397 N N . LEU A 1 51 ? 8.013 -8.885 36.011 1.00 32.78 88 LEU A N 1
ATOM 398 C CA . LEU A 1 51 ? 6.823 -8.059 36.202 1.00 67.12 88 LEU A CA 1
ATOM 399 C C . LEU A 1 51 ? 6.587 -7.739 37.671 1.00 65.08 88 LEU A C 1
ATOM 400 O O . LEU A 1 51 ? 6.065 -6.668 37.992 1.00 42.36 88 LEU A O 1
ATOM 405 N N . SER A 1 52 ? 6.972 -8.647 38.570 1.00 32.95 89 SER A N 1
ATOM 406 C CA . SER A 1 52 ? 6.794 -8.416 40.000 1.00 38.08 89 SER A CA 1
ATOM 407 C C . SER A 1 52 ? 7.403 -7.091 40.416 1.00 78.08 89 SER A C 1
ATOM 408 O O . SER A 1 52 ? 6.801 -6.346 41.192 1.00 42.15 89 SER A O 1
ATOM 411 N N . GLN A 1 53 ? 8.608 -6.797 39.912 1.00 34.05 90 GLN A N 1
ATOM 412 C CA . GLN A 1 53 ? 9.281 -5.539 40.183 1.00 86.60 90 GLN A CA 1
ATOM 413 C C . GLN A 1 53 ? 8.621 -4.417 39.419 1.00 44.86 90 GLN A C 1
ATOM 414 O O . GLN A 1 53 ? 8.490 -3.304 39.933 1.00 75.03 90 GLN A O 1
ATOM 420 N N . LEU A 1 54 ? 8.231 -4.684 38.172 1.00 49.14 91 LEU A N 1
ATOM 421 C CA . LEU A 1 54 ? 7.741 -3.581 37.352 1.00 43.52 91 LEU A CA 1
ATOM 422 C C . LEU A 1 54 ? 6.382 -3.050 37.846 1.00 66.99 91 LEU A C 1
ATOM 423 O O . LEU A 1 54 ? 6.073 -1.862 37.679 1.00 81.74 91 LEU A O 1
ATOM 428 N N . VAL A 1 55 ? 5.568 -3.891 38.473 1.00 47.68 92 VAL A N 1
ATOM 429 C CA . VAL A 1 55 ? 4.284 -3.437 38.998 1.00 63.81 92 VAL A CA 1
ATOM 430 C C . VAL A 1 55 ? 4.401 -3.021 40.450 1.00 56.00 92 VAL A C 1
ATOM 431 O O . VAL A 1 55 ? 3.530 -2.301 40.947 1.00 49.37 92 VAL A O 1
ATOM 435 N N . GLY A 1 56 ? 5.439 -3.465 41.148 1.00 55.40 93 GLY A N 1
ATOM 436 C CA . GLY A 1 56 ? 5.582 -3.147 42.552 1.00 33.26 93 GLY A CA 1
ATOM 437 C C . GLY A 1 56 ? 4.507 -3.782 43.431 1.00 73.48 93 GLY A C 1
ATOM 438 O O . GLY A 1 56 ? 3.591 -4.471 42.989 1.00 59.41 93 GLY A O 1
ATOM 439 N N . GLU A 1 57 ? 4.631 -3.504 44.722 1.00 70.19 94 GLU A N 1
ATOM 440 C CA . GLU A 1 57 ? 3.930 -4.294 45.722 1.00 96.85 94 GLU A CA 1
ATOM 441 C C . GLU A 1 57 ? 2.430 -4.008 45.744 1.00 70.76 94 GLU A C 1
ATOM 442 O O . GLU A 1 57 ? 1.645 -4.882 46.125 1.00 94.17 94 GLU A O 1
ATOM 448 N N . LYS A 1 58 ? 2.012 -2.807 45.335 1.00 78.75 95 LYS A N 1
ATOM 449 C CA . LYS A 1 58 ? 0.592 -2.540 45.129 1.00 78.02 95 LYS A CA 1
ATOM 450 C C . LYS A 1 58 ? 0.001 -3.330 43.963 1.00 90.52 95 LYS A C 1
ATOM 451 O O . LYS A 1 58 ? -1.227 -3.388 43.825 1.00 78.45 95 LYS A O 1
ATOM 457 N N . GLY A 1 59 ? 0.840 -3.882 43.087 1.00 46.66 96 GLY A N 1
ATOM 458 C CA . GLY A 1 59 ? 0.377 -4.576 41.908 1.00 60.05 96 GLY A CA 1
ATOM 459 C C . GLY A 1 59 ? 0.365 -6.070 42.147 1.00 79.22 96 GLY A C 1
ATOM 460 O O . GLY A 1 59 ? 0.695 -6.561 43.224 1.00 55.22 96 GLY A O 1
ATOM 461 N N . HIS A 1 60 ? -0.017 -6.803 41.111 1.00 85.88 97 HIS A N 1
ATOM 462 C CA . HIS A 1 60 ? 0.025 -8.249 41.234 1.00 57.99 97 HIS A CA 1
ATOM 463 C C . HIS A 1 60 ? 0.329 -8.880 39.884 1.00 68.52 97 HIS A C 1
ATOM 464 O O . HIS A 1 60 ? -0.071 -8.374 38.832 1.00 54.69 97 HIS A O 1
ATOM 471 N N . VAL A 1 61 ? 1.058 -9.985 39.933 1.00 55.36 98 VAL A N 1
ATOM 472 C CA . VAL A 1 61 ? 1.339 -10.800 38.766 1.00 41.03 98 VAL A CA 1
ATOM 473 C C . VAL A 1 61 ? 0.783 -12.190 39.033 1.00 55.74 98 VAL A C 1
ATOM 474 O O . VAL A 1 61 ? 1.122 -12.817 40.044 1.00 50.08 98 VAL A O 1
ATOM 478 N N . THR A 1 62 ? -0.073 -12.659 38.140 1.00 37.65 99 THR A N 1
ATOM 479 C CA . THR A 1 62 ? -0.515 -14.040 38.098 1.00 49.70 99 THR A CA 1
ATOM 480 C C . THR A 1 62 ? 0.111 -14.683 36.869 1.00 54.14 99 THR A C 1
ATOM 481 O O . THR A 1 62 ? 0.055 -14.133 35.758 1.00 42.06 99 THR A O 1
ATOM 485 N N . GLY A 1 63 ? 0.721 -15.824 37.072 1.00 39.71 100 GLY A N 1
ATOM 486 C CA . GLY A 1 63 ? 1.232 -16.634 35.978 1.00 36.75 100 GLY A CA 1
ATOM 487 C C . GLY A 1 63 ? 0.501 -17.962 35.947 1.00 129.41 100 GLY A C 1
ATOM 488 O O . GLY A 1 63 ? 0.152 -18.534 36.992 1.00 30.91 100 GLY A O 1
ATOM 489 N N . ILE A 1 64 ? 0.261 -18.435 34.747 1.00 34.67 101 ILE A N 1
ATOM 490 C CA . ILE A 1 64 ? -0.497 -19.648 34.532 1.00 67.47 101 ILE A CA 1
ATOM 491 C C . ILE A 1 64 ? 0.271 -20.458 33.516 1.00 77.51 101 ILE A C 1
ATOM 492 O O . ILE A 1 64 ? 0.681 -19.922 32.476 1.00 40.56 101 ILE A O 1
ATOM 497 N N . ASP A 1 65 ? 0.521 -21.721 33.848 1.00 71.06 102 ASP A N 1
ATOM 498 C CA . ASP A 1 65 ? 1.265 -22.599 32.958 1.00 47.48 102 ASP A CA 1
ATOM 499 C C . ASP A 1 65 ? 0.580 -23.948 32.924 1.00 88.61 102 ASP A C 1
ATOM 500 O O . ASP A 1 65 ? 0.003 -24.394 33.923 1.00 71.26 102 ASP A O 1
ATOM 505 N N . MET A 1 66 ? 0.631 -24.592 31.760 1.00 53.64 103 MET A N 1
ATOM 506 C CA . MET A 1 66 ? -0.050 -25.877 31.686 1.00 90.41 103 MET A CA 1
ATOM 507 C C . MET A 1 66 ? 0.773 -27.013 32.257 1.00 81.44 103 MET A C 1
ATOM 508 O O . MET A 1 66 ? 0.248 -28.114 32.373 1.00 55.49 103 MET A O 1
ATOM 513 N N . THR A 1 67 ? 2.014 -26.772 32.652 1.00 60.88 104 THR A N 1
ATOM 514 C CA . THR A 1 67 ? 2.924 -27.825 33.080 1.00 45.12 104 THR A CA 1
ATOM 515 C C . THR A 1 67 ? 3.198 -27.695 34.569 1.00 53.11 104 THR A C 1
ATOM 516 O O . THR A 1 67 ? 3.938 -26.793 34.988 1.00 56.44 104 THR A O 1
ATOM 520 N N . LYS A 1 68 ? 2.619 -28.616 35.349 1.00 60.74 105 LYS A N 1
ATOM 521 C CA . LYS A 1 68 ? 2.719 -28.556 36.811 1.00 57.36 105 LYS A CA 1
ATOM 522 C C . LYS A 1 68 ? 4.171 -28.410 37.270 1.00 64.93 105 LYS A C 1
ATOM 523 O O . LYS A 1 68 ? 4.452 -27.654 38.211 1.00 60.84 105 LYS A O 1
ATOM 529 N N . GLY A 1 69 ? 5.115 -29.074 36.591 1.00 64.20 106 GLY A N 1
ATOM 530 C CA . GLY A 1 69 ? 6.501 -29.008 37.019 1.00 50.48 106 GLY A CA 1
ATOM 531 C C . GLY A 1 69 ? 7.101 -27.617 36.906 1.00 130.79 106 GLY A C 1
ATOM 532 O O . GLY A 1 69 ? 7.851 -27.173 37.787 1.00 60.83 106 GLY A O 1
ATOM 533 N N . GLN A 1 70 ? 6.817 -26.930 35.798 1.00 67.29 107 GLN A N 1
ATOM 534 C CA . GLN A 1 70 ? 7.151 -25.514 35.682 1.00 89.22 107 GLN A CA 1
ATOM 535 C C . GLN A 1 70 ? 6.592 -24.698 36.843 1.00 68.67 107 GLN A C 1
ATOM 536 O O . GLN A 1 70 ? 7.279 -23.835 37.396 1.00 64.19 107 GLN A O 1
ATOM 542 N N . VAL A 1 71 ? 5.332 -24.927 37.202 1.00 49.31 108 VAL A N 1
ATOM 543 C CA . VAL A 1 71 ? 4.745 -24.140 38.278 1.00 51.96 108 VAL A CA 1
ATOM 544 C C . VAL A 1 71 ? 5.485 -24.420 39.578 1.00 76.53 108 VAL A C 1
ATOM 545 O O . VAL A 1 71 ? 5.775 -23.502 40.362 1.00 65.28 108 VAL A O 1
ATOM 549 N N . GLU A 1 72 ? 5.854 -25.684 39.799 1.00 79.85 109 GLU A N 1
ATOM 550 C CA . GLU A 1 72 ? 6.570 -26.030 41.023 1.00 65.95 109 GLU A CA 1
ATOM 551 C C . GLU A 1 72 ? 7.922 -25.330 41.086 1.00 66.85 109 GLU A C 1
ATOM 552 O O . GLU A 1 72 ? 8.280 -24.754 42.124 1.00 60.02 109 GLU A O 1
ATOM 558 N N . VAL A 1 73 ? 8.662 -25.327 39.969 1.00 46.85 110 VAL A N 1
ATOM 559 C CA . VAL A 1 73 ? 9.961 -24.645 39.920 1.00 54.12 110 VAL A CA 1
ATOM 560 C C . VAL A 1 73 ? 9.796 -23.154 40.196 1.00 106.45 110 VAL A C 1
ATOM 561 O O . VAL A 1 73 ? 10.493 -22.581 41.044 1.00 79.44 110 VAL A O 1
ATOM 565 N N . ALA A 1 74 ? 8.892 -22.501 39.457 1.00 45.11 111 ALA A N 1
ATOM 566 C CA . ALA A 1 74 ? 8.638 -21.078 39.651 1.00 63.49 111 ALA A CA 1
ATOM 567 C C . ALA A 1 74 ? 8.356 -20.760 41.116 1.00 76.83 111 ALA A C 1
ATOM 568 O O . ALA A 1 74 ? 8.931 -19.824 41.679 1.00 67.27 111 ALA A O 1
ATOM 570 N N . GLU A 1 75 ? 7.476 -21.542 41.752 1.00 58.73 112 GLU A N 1
ATOM 571 C CA . GLU A 1 75 ? 7.106 -21.285 43.139 1.00 119.76 112 GLU A CA 1
ATOM 572 C C . GLU A 1 75 ? 8.259 -21.551 44.097 1.00 39.03 112 GLU A C 1
ATOM 573 O O . GLU A 1 75 ? 8.259 -21.022 45.218 1.00 68.19 112 GLU A O 1
ATOM 579 N N . LYS A 1 76 ? 9.230 -22.372 43.688 1.00 66.33 113 LYS A N 1
ATOM 580 C CA . LYS A 1 76 ? 10.416 -22.571 44.516 1.00 43.32 113 LYS A CA 1
ATOM 581 C C . LYS A 1 76 ? 11.088 -21.240 44.839 1.00 81.34 113 LYS A C 1
ATOM 582 O O . LYS A 1 76 ? 11.637 -21.073 45.930 1.00 69.03 113 LYS A O 1
ATOM 588 N N . TYR A 1 77 ? 11.001 -20.264 43.931 1.00 59.01 114 TYR A N 1
ATOM 589 C CA . TYR A 1 77 ? 11.789 -19.042 44.009 1.00 54.89 114 TYR A CA 1
ATOM 590 C C . TYR A 1 77 ? 10.989 -17.825 44.466 1.00 118.82 114 TYR A C 1
ATOM 591 O O . TYR A 1 77 ? 11.528 -16.707 44.463 1.00 55.58 114 TYR A O 1
ATOM 600 N N . LEU A 1 78 ? 9.739 -18.027 44.899 1.00 50.91 115 LEU A N 1
ATOM 601 C CA . LEU A 1 78 ? 8.910 -16.917 45.377 1.00 79.39 115 LEU A CA 1
ATOM 602 C C . LEU A 1 78 ? 9.606 -16.153 46.487 1.00 56.33 115 LEU A C 1
ATOM 603 O O . LEU A 1 78 ? 9.761 -14.930 46.414 1.00 84.73 115 LEU A O 1
ATOM 608 N N . ASP A 1 79 ? 9.998 -16.857 47.545 1.00 92.22 116 ASP A N 1
ATOM 609 C CA . ASP A 1 79 ? 10.586 -16.163 48.679 1.00 66.78 116 ASP A CA 1
ATOM 610 C C . ASP A 1 79 ? 11.909 -15.512 48.304 1.00 85.66 116 ASP A C 1
ATOM 611 O O . ASP A 1 79 ? 12.162 -14.371 48.701 1.00 65.85 116 ASP A O 1
ATOM 616 N N . TYR A 1 80 ? 12.766 -16.202 47.537 1.00 64.18 117 TYR A N 1
ATOM 617 C CA . TYR A 1 80 ? 14.003 -15.556 47.097 1.00 56.00 117 TYR A CA 1
ATOM 618 C C . TYR A 1 80 ? 13.707 -14.187 46.492 1.00 94.09 117 TYR A C 1
ATOM 619 O O . TYR A 1 80 ? 14.252 -13.165 46.934 1.00 75.40 117 TYR A O 1
ATOM 628 N N . HIS A 1 81 ? 12.807 -14.142 45.505 1.00 63.02 118 HIS A N 1
ATOM 629 C CA . HIS A 1 81 ? 12.602 -12.878 44.805 1.00 94.77 118 HIS A CA 1
ATOM 630 C C . HIS A 1 81 ? 11.831 -11.867 45.648 1.00 70.65 118 HIS A C 1
ATOM 631 O O . HIS A 1 81 ? 12.092 -10.662 45.548 1.00 56.55 118 HIS A O 1
ATOM 638 N N . MET A 1 82 ? 10.906 -12.318 46.500 1.00 58.63 119 MET A N 1
ATOM 639 C CA . MET A 1 82 ? 10.212 -11.371 47.370 1.00 59.14 119 MET A CA 1
ATOM 640 C C . MET A 1 82 ? 11.166 -10.743 48.385 1.00 86.62 119 MET A C 1
ATOM 641 O O . MET A 1 82 ? 11.038 -9.552 48.693 1.00 80.95 119 MET A O 1
ATOM 646 N N . GLU A 1 83 ? 12.140 -11.511 48.898 1.00 68.74 120 GLU A N 1
ATOM 647 C CA . GLU A 1 83 ? 13.191 -10.923 49.736 1.00 88.12 120 GLU A CA 1
ATOM 648 C C . GLU A 1 83 ? 14.026 -9.919 48.946 1.00 71.72 120 GLU A C 1
ATOM 649 O O . GLU A 1 83 ? 14.130 -8.743 49.321 1.00 89.20 120 GLU A O 1
ATOM 655 N N . LYS A 1 84 ? 14.636 -10.376 47.844 1.00 58.70 121 LYS A N 1
ATOM 656 C CA . LYS A 1 84 ? 15.496 -9.514 47.030 1.00 61.22 121 LYS A CA 1
ATOM 657 C C . LYS A 1 84 ? 14.809 -8.198 46.677 1.00 50.53 121 LYS A C 1
ATOM 658 O O . LYS A 1 84 ? 15.464 -7.156 46.558 1.00 87.19 121 LYS A O 1
ATOM 664 N N . TYR A 1 85 ? 13.495 -8.234 46.465 1.00 71.06 122 TYR A N 1
ATOM 665 C CA . TYR A 1 85 ? 12.781 -7.042 46.043 1.00 89.78 122 TYR A CA 1
ATOM 666 C C . TYR A 1 85 ? 12.337 -6.199 47.223 1.00 73.24 122 TYR A C 1
ATOM 667 O O . TYR A 1 85 ? 11.749 -5.136 47.013 1.00 86.51 122 TYR A O 1
ATOM 676 N N . GLY A 1 86 ? 12.601 -6.649 48.450 1.00 76.21 123 GLY A N 1
ATOM 677 C CA . GLY A 1 86 ? 12.151 -5.933 49.635 1.00 58.59 123 GLY A CA 1
ATOM 678 C C . GLY A 1 86 ? 10.645 -5.853 49.813 1.00 85.09 123 GLY A C 1
ATOM 679 O O . GLY A 1 86 ? 10.150 -4.894 50.412 1.00 80.24 123 GLY A O 1
ATOM 680 N N . PHE A 1 87 ? 9.898 -6.840 49.322 1.00 63.26 124 PHE A N 1
ATOM 681 C CA . PHE A 1 87 ? 8.440 -6.822 49.405 1.00 83.82 124 PHE A CA 1
ATOM 682 C C . PHE A 1 87 ? 7.983 -7.481 50.703 1.00 61.66 124 PHE A C 1
ATOM 683 O O . PHE A 1 87 ? 8.498 -8.533 51.093 1.00 64.46 124 PHE A O 1
ATOM 691 N N . GLN A 1 88 ? 7.006 -6.857 51.365 1.00 95.04 125 GLN A N 1
ATOM 692 C CA . GLN A 1 88 ? 6.491 -7.397 52.622 1.00 70.91 125 GLN A CA 1
ATOM 693 C C . GLN A 1 88 ? 5.811 -8.751 52.401 1.00 87.42 125 GLN A C 1
ATOM 694 O O . GLN A 1 88 ? 6.095 -9.719 53.114 1.00 76.03 125 GLN A O 1
ATOM 700 N N . ALA A 1 89 ? 4.919 -8.845 51.407 1.00 95.57 126 ALA A N 1
ATOM 701 C CA . ALA A 1 89 ? 4.320 -10.114 50.997 1.00 72.23 126 ALA A CA 1
ATOM 702 C C . ALA A 1 89 ? 4.508 -10.335 49.502 1.00 148.85 126 ALA A C 1
ATOM 703 O O . ALA A 1 89 ? 4.871 -9.424 48.755 1.00 75.98 126 ALA A O 1
ATOM 705 N N . SER A 1 90 ? 4.226 -11.558 49.057 1.00 72.49 127 SER A N 1
ATOM 706 C CA . SER A 1 90 ? 4.375 -11.870 47.643 1.00 64.62 127 SER A CA 1
ATOM 707 C C . SER A 1 90 ? 3.329 -11.150 46.816 1.00 66.48 127 SER A C 1
ATOM 708 O O . SER A 1 90 ? 2.156 -11.076 47.194 1.00 52.80 127 SER A O 1
ATOM 711 N N . ASN A 1 91 ? 3.745 -10.645 45.660 1.00 46.76 128 ASN A N 1
ATOM 712 C CA . ASN A 1 91 ? 2.787 -10.124 44.694 1.00 53.78 128 ASN A CA 1
ATOM 713 C C . ASN A 1 91 ? 2.684 -10.999 43.454 1.00 75.61 128 ASN A C 1
ATOM 714 O O . ASN A 1 91 ? 2.165 -10.538 42.435 1.00 62.63 128 ASN A O 1
ATOM 719 N N . VAL A 1 92 ? 3.185 -12.240 43.489 1.00 44.68 129 VAL A N 1
ATOM 720 C CA . VAL A 1 92 ? 2.959 -13.131 42.358 1.00 58.27 129 VAL A CA 1
ATOM 721 C C . VAL A 1 92 ? 2.337 -14.422 42.846 1.00 44.54 129 VAL A C 1
ATOM 722 O O . VAL A 1 92 ? 2.621 -14.896 43.948 1.00 63.21 129 VAL A O 1
ATOM 726 N N . THR A 1 93 ? 1.388 -14.907 42.065 1.00 61.37 130 THR A N 1
ATOM 727 C CA . THR A 1 93 ? 0.770 -16.198 42.250 1.00 46.83 130 THR A CA 1
ATOM 728 C C . THR A 1 93 ? 0.959 -16.981 40.968 1.00 67.31 130 THR A C 1
ATOM 729 O O . THR A 1 93 ? 0.845 -16.429 39.872 1.00 59.47 130 THR A O 1
ATOM 733 N N . PHE A 1 94 ? 1.311 -18.246 41.119 1.00 75.96 131 PHE A N 1
ATOM 734 C CA . PHE A 1 94 ? 1.483 -19.144 39.998 1.00 39.40 131 PHE A CA 1
ATOM 735 C C . PHE A 1 94 ? 0.378 -20.187 40.056 1.00 61.37 131 PHE A C 1
ATOM 736 O O . PHE A 1 94 ? 0.067 -20.733 41.114 1.00 72.55 131 PHE A O 1
ATOM 744 N N . ILE A 1 95 ? -0.208 -20.449 38.916 1.00 51.71 132 ILE A N 1
ATOM 745 C CA . ILE A 1 95 ? -1.323 -21.355 38.776 1.00 40.10 132 ILE A CA 1
ATOM 746 C C . ILE A 1 95 ? -0.966 -22.411 37.741 1.00 89.84 132 ILE A C 1
ATOM 747 O O . ILE A 1 95 ? -0.375 -22.102 36.696 1.00 56.45 132 ILE A O 1
ATOM 752 N N . HIS A 1 96 ? -1.289 -23.662 38.044 1.00 60.14 133 HIS A N 1
ATOM 753 C CA . HIS A 1 96 ? -1.250 -24.702 37.031 1.00 68.69 133 HIS A CA 1
ATOM 754 C C . HIS A 1 96 ? -2.639 -24.778 36.402 1.00 48.03 133 HIS A C 1
ATOM 755 O O . HIS A 1 96 ? -3.625 -25.071 37.090 1.00 65.81 133 HIS A O 1
ATOM 762 N N . GLY A 1 97 ? -2.715 -24.473 35.110 1.00 63.31 134 GLY A N 1
ATOM 763 C CA . GLY A 1 97 ? -3.989 -24.394 34.416 1.00 39.05 134 GLY A CA 1
ATOM 764 C C . GLY A 1 97 ? -3.757 -24.252 32.929 1.00 60.73 134 GLY A C 1
ATOM 765 O O . GLY A 1 97 ? -2.646 -23.949 32.483 1.00 78.92 134 GLY A O 1
ATOM 766 N N . TYR A 1 98 ? -4.821 -24.466 32.152 1.00 53.54 135 TYR A N 1
ATOM 767 C CA . TYR A 1 98 ? -4.732 -24.388 30.699 1.00 105.19 135 TYR A CA 1
ATOM 768 C C . TYR A 1 98 ? -5.329 -23.055 30.278 1.00 57.90 135 TYR A C 1
ATOM 769 O O . TYR A 1 98 ? -6.338 -22.614 30.842 1.00 62.99 135 TYR A O 1
ATOM 778 N N . ILE A 1 99 ? -4.658 -22.387 29.341 1.00 68.75 136 ILE A N 1
ATOM 779 C CA . ILE A 1 99 ? -4.959 -20.975 29.149 1.00 53.64 136 ILE A CA 1
ATOM 780 C C . ILE A 1 99 ? -6.327 -20.802 28.508 1.00 90.43 136 ILE A C 1
ATOM 781 O O . ILE A 1 99 ? -7.017 -19.809 28.776 1.00 77.91 136 ILE A O 1
ATOM 786 N N . GLU A 1 100 ? -6.774 -21.761 27.696 1.00 52.58 137 GLU A N 1
ATOM 787 C CA . GLU A 1 100 ? -8.138 -21.597 27.207 1.00 141.24 137 GLU A CA 1
ATOM 788 C C . GLU A 1 100 ? -9.183 -21.896 28.275 1.00 41.06 137 GLU A C 1
ATOM 789 O O . GLU A 1 100 ? -10.373 -21.791 27.959 1.00 73.85 137 GLU A O 1
ATOM 795 N N . LYS A 1 101 ? -8.802 -22.210 29.526 1.00 56.54 138 LYS A N 1
ATOM 796 C CA . LYS A 1 101 ? -9.783 -22.431 30.599 1.00 58.55 138 LYS A CA 1
ATOM 797 C C . LYS A 1 101 ? -9.407 -21.614 31.851 1.00 96.75 138 LYS A C 1
ATOM 798 O O . LYS A 1 101 ? -9.293 -22.113 32.974 1.00 51.27 138 LYS A O 1
ATOM 804 N N . LEU A 1 102 ? -9.274 -20.300 31.660 1.00 74.56 139 LEU A N 1
ATOM 805 C CA . LEU A 1 102 ? -8.879 -19.454 32.780 1.00 66.20 139 LEU A CA 1
ATOM 806 C C . LEU A 1 102 ? -9.898 -19.494 33.908 1.00 56.41 139 LEU A C 1
ATOM 807 O O . LEU A 1 102 ? -9.536 -19.298 35.078 1.00 58.78 139 LEU A O 1
ATOM 812 N N . GLY A 1 103 ? -11.170 -19.740 33.584 1.00 126.62 140 GLY A N 1
ATOM 813 C CA . GLY A 1 103 ? -12.176 -19.869 34.629 1.00 57.01 140 GLY A CA 1
ATOM 814 C C . GLY A 1 103 ? -11.874 -21.023 35.561 1.00 79.40 140 GLY A C 1
ATOM 815 O O . GLY A 1 103 ? -11.811 -20.859 36.790 1.00 62.67 140 GLY A O 1
ATOM 816 N N . GLU A 1 104 ? -11.645 -22.204 34.985 1.00 57.57 141 GLU A N 1
ATOM 817 C CA . GLU A 1 104 ? -11.240 -23.342 35.808 1.00 77.88 141 GLU A CA 1
ATOM 818 C C . GLU A 1 104 ? -9.937 -23.058 36.537 1.00 77.62 141 GLU A C 1
ATOM 819 O O . GLU A 1 104 ? -9.680 -23.651 37.584 1.00 64.90 141 GLU A O 1
ATOM 825 N N . ALA A 1 105 ? -9.092 -22.172 35.993 1.00 64.16 142 ALA A N 1
ATOM 826 C CA . ALA A 1 105 ? -7.887 -21.787 36.719 1.00 73.18 142 ALA A CA 1
ATOM 827 C C . ALA A 1 105 ? -8.198 -21.041 38.009 1.00 94.46 142 ALA A C 1
ATOM 828 O O . ALA A 1 105 ? -7.337 -20.976 38.894 1.00 68.15 142 ALA A O 1
ATOM 830 N N . GLY A 1 106 ? -9.394 -20.472 38.131 1.00 60.25 143 GLY A N 1
ATOM 831 C CA . GLY A 1 106 ? -9.726 -19.653 39.273 1.00 40.44 143 GLY A CA 1
ATOM 832 C C . GLY A 1 106 ? -9.558 -18.159 39.091 1.00 61.17 143 GLY A C 1
ATOM 833 O O . GLY A 1 106 ? -9.676 -17.413 40.077 1.00 69.23 143 GLY A O 1
ATOM 834 N N . ILE A 1 107 ? -9.316 -17.732 37.850 1.00 54.34 144 ILE A N 1
ATOM 835 C CA . ILE A 1 107 ? -9.144 -16.280 37.552 1.00 53.94 144 ILE A CA 1
ATOM 836 C C . ILE A 1 107 ? -10.527 -15.650 37.376 1.00 84.34 144 ILE A C 1
ATOM 837 O O . ILE A 1 107 ? -11.256 -16.074 36.461 1.00 46.28 144 ILE A O 1
ATOM 842 N N . LYS A 1 108 ? -10.868 -14.676 38.223 1.00 64.46 145 LYS A N 1
ATOM 843 C CA . LYS A 1 108 ? -12.220 -14.061 38.208 1.00 42.33 145 LYS A CA 1
ATOM 844 C C . LYS A 1 108 ? -12.405 -13.110 37.024 1.00 71.81 145 LYS A C 1
ATOM 845 O O . LYS A 1 108 ? -11.397 -12.714 36.413 1.00 82.19 145 LYS A O 1
ATOM 851 N N . ASN A 1 109 ? -13.658 -12.791 36.699 1.00 85.31 146 ASN A N 1
ATOM 852 C CA . ASN A 1 109 ? -13.952 -11.830 35.604 1.00 49.64 146 ASN A CA 1
ATOM 853 C C . ASN A 1 109 ? -13.480 -10.436 36.021 1.00 76.34 146 ASN A C 1
ATOM 854 O O . ASN A 1 109 ? -13.591 -10.121 37.222 1.00 53.20 146 ASN A O 1
ATOM 859 N N . GLU A 1 110 ? -12.968 -9.641 35.076 1.00 50.76 147 GLU A N 1
ATOM 860 C CA . GLU A 1 110 ? -12.580 -8.234 35.374 1.00 79.40 147 GLU A CA 1
ATOM 861 C C . GLU A 1 110 ? -11.644 -8.173 36.586 1.00 66.49 147 GLU A C 1
ATOM 862 O O . GLU A 1 110 ? -11.921 -7.378 37.502 1.00 60.24 147 GLU A O 1
ATOM 868 N N . SER A 1 111 ? -10.591 -8.994 36.593 1.00 54.95 148 SER A N 1
ATOM 869 C CA . SER A 1 111 ? -9.669 -9.043 37.756 1.00 41.89 148 SER A CA 1
ATOM 870 C C . SER A 1 111 ? -8.276 -8.533 37.376 1.00 72.18 148 SER A C 1
ATOM 871 O O . SER A 1 111 ? -7.493 -8.254 38.301 1.00 72.52 148 SER A O 1
ATOM 874 N N . HIS A 1 112 ? -7.972 -8.417 36.079 1.00 50.19 149 HIS A N 1
ATOM 875 C CA . HIS A 1 112 ? -6.633 -8.026 35.679 1.00 47.24 149 HIS A CA 1
ATOM 876 C C . HIS A 1 112 ? -6.681 -6.873 34.692 1.00 71.53 149 HIS A C 1
ATOM 877 O O . HIS A 1 112 ? -7.498 -6.868 33.761 1.00 54.47 149 HIS A O 1
ATOM 884 N N . ASP A 1 113 ? -5.793 -5.897 34.921 1.00 28.32 150 ASP A N 1
ATOM 885 C CA . ASP A 1 113 ? -5.661 -4.752 34.020 1.00 60.41 150 ASP A CA 1
ATOM 886 C C . ASP A 1 113 ? -5.009 -5.139 32.704 1.00 33.61 150 ASP A C 1
ATOM 887 O O . ASP A 1 113 ? -5.306 -4.520 31.674 1.00 50.18 150 ASP A O 1
ATOM 892 N N . ILE A 1 114 ? -4.111 -6.134 32.698 1.00 50.39 151 ILE A N 1
ATOM 893 C CA . ILE A 1 114 ? -3.351 -6.451 31.481 1.00 40.55 151 ILE A CA 1
ATOM 894 C C . ILE A 1 114 ? -3.150 -7.958 31.349 1.00 67.55 151 ILE A C 1
ATOM 895 O O . ILE A 1 114 ? -2.937 -8.654 32.344 1.00 43.33 151 ILE A O 1
ATOM 900 N N . VAL A 1 115 ? -3.161 -8.451 30.110 1.00 35.04 152 VAL A N 1
ATOM 901 C CA . VAL A 1 115 ? -2.850 -9.847 29.782 1.00 53.60 152 VAL A CA 1
ATOM 902 C C . VAL A 1 115 ? -1.713 -9.846 28.764 1.00 54.26 152 VAL A C 1
ATOM 903 O O . VAL A 1 115 ? -1.836 -9.228 27.698 1.00 57.12 152 VAL A O 1
ATOM 907 N N . VAL A 1 116 ? -0.608 -10.525 29.092 1.00 51.44 153 VAL A N 1
ATOM 908 C CA . VAL A 1 116 ? 0.513 -10.723 28.168 1.00 37.58 153 VAL A CA 1
ATOM 909 C C . VAL A 1 116 ? 0.768 -12.233 28.031 1.00 61.92 153 VAL A C 1
ATOM 910 O O . VAL A 1 116 ? 0.208 -13.044 28.759 1.00 40.23 153 VAL A O 1
ATOM 914 N N . SER A 1 117 ? 1.628 -12.618 27.093 1.00 64.52 154 SER A N 1
ATOM 915 C CA . SER A 1 117 ? 1.776 -14.056 26.899 1.00 85.49 154 SER A CA 1
ATOM 916 C C . SER A 1 117 ? 3.187 -14.416 26.443 1.00 52.04 154 SER A C 1
ATOM 917 O O . SER A 1 117 ? 3.916 -13.599 25.879 1.00 63.73 154 SER A O 1
ATOM 920 N N . ASN A 1 118 ? 3.561 -15.661 26.723 1.00 75.01 155 ASN A N 1
ATOM 921 C CA . ASN A 1 118 ? 4.741 -16.286 26.143 1.00 73.75 155 ASN A CA 1
ATOM 922 C C . ASN A 1 118 ? 4.393 -16.786 24.747 1.00 72.62 155 ASN A C 1
ATOM 923 O O . ASN A 1 118 ? 3.268 -17.214 24.495 1.00 80.92 155 ASN A O 1
ATOM 928 N N . CYS A 1 119 ? 5.358 -16.729 23.830 1.00 69.79 156 CYS A N 1
ATOM 929 C CA . CYS A 1 119 ? 5.034 -17.046 22.440 1.00 103.58 156 CYS A CA 1
ATOM 930 C C . CYS A 1 119 ? 4.676 -18.519 22.220 1.00 127.60 156 CYS A C 1
ATOM 931 O O . CYS A 1 119 ? 4.097 -18.832 21.173 1.00 79.96 156 CYS A O 1
ATOM 934 N N . VAL A 1 120 ? 4.960 -19.418 23.177 1.00 97.94 157 VAL A N 1
ATOM 935 C CA . VAL A 1 120 ? 4.439 -20.787 23.097 1.00 111.89 157 VAL A CA 1
ATOM 936 C C . VAL A 1 120 ? 2.915 -20.781 22.982 1.00 132.05 157 VAL A C 1
ATOM 937 O O . VAL A 1 120 ? 2.325 -21.705 22.407 1.00 121.58 157 VAL A O 1
ATOM 941 N N . ILE A 1 121 ? 2.264 -19.736 23.514 1.00 143.82 158 ILE A N 1
ATOM 942 C CA . ILE A 1 121 ? 0.805 -19.591 23.494 1.00 56.15 158 ILE A CA 1
ATOM 943 C C . ILE A 1 121 ? 0.278 -19.443 22.072 1.00 191.64 158 ILE A C 1
ATOM 944 O O . ILE A 1 121 ? -0.874 -19.800 21.782 1.00 141.08 158 ILE A O 1
ATOM 949 N N . ASN A 1 122 ? 1.103 -18.927 21.164 1.00 68.52 159 ASN A N 1
ATOM 950 C CA . ASN A 1 122 ? 0.725 -18.839 19.759 1.00 139.27 159 ASN A CA 1
ATOM 951 C C . ASN A 1 122 ? 0.594 -20.211 19.109 1.00 121.16 159 ASN A C 1
ATOM 952 O O . ASN A 1 122 ? 0.246 -20.299 17.923 1.00 115.57 159 ASN A O 1
ATOM 957 N N . LEU A 1 123 ? 0.857 -21.272 19.877 1.00 128.32 160 LEU A N 1
ATOM 958 C CA . LEU A 1 123 ? 0.766 -22.653 19.427 1.00 165.77 160 LEU A CA 1
ATOM 959 C C . LEU A 1 123 ? -0.424 -23.387 20.051 1.00 127.35 160 LEU A C 1
ATOM 960 O O . LEU A 1 123 ? -0.343 -24.589 20.327 1.00 96.81 160 LEU A O 1
ATOM 965 N N . VAL A 1 124 ? -1.523 -22.674 20.303 1.00 141.21 161 VAL A N 1
ATOM 966 C CA . VAL A 1 124 ? -2.817 -23.306 20.568 1.00 48.50 161 VAL A CA 1
ATOM 967 C C . VAL A 1 124 ? -3.411 -23.651 19.210 1.00 107.61 161 VAL A C 1
ATOM 968 O O . VAL A 1 124 ? -2.998 -23.081 18.187 1.00 104.75 161 VAL A O 1
ATOM 972 N N . PRO A 1 125 ? -4.349 -24.594 19.138 1.00 168.09 162 PRO A N 1
ATOM 973 C CA . PRO A 1 125 ? -5.191 -24.646 17.940 1.00 119.28 162 PRO A CA 1
ATOM 974 C C . PRO A 1 125 ? -6.257 -23.564 17.946 1.00 182.84 162 PRO A C 1
ATOM 975 O O . PRO A 1 125 ? -6.589 -23.027 16.881 1.00 99.71 162 PRO A O 1
ATOM 979 N N . ASP A 1 126 ? -6.780 -23.194 19.123 1.00 93.28 163 ASP A N 1
ATOM 980 C CA . ASP A 1 126 ? -7.956 -22.328 19.221 1.00 114.73 163 ASP A CA 1
ATOM 981 C C . ASP A 1 126 ? -7.570 -20.961 19.772 1.00 133.04 163 ASP A C 1
ATOM 982 O O . ASP A 1 126 ? -7.524 -20.763 20.990 1.00 106.29 163 ASP A O 1
ATOM 987 N N . LYS A 1 127 ? -7.338 -20.008 18.868 1.00 59.61 164 LYS A N 1
ATOM 988 C CA . LYS A 1 127 ? -7.021 -18.640 19.290 1.00 61.64 164 LYS A CA 1
ATOM 989 C C . LYS A 1 127 ? -8.254 -17.907 19.841 1.00 101.80 164 LYS A C 1
ATOM 990 O O . LYS A 1 127 ? -8.177 -17.227 20.871 1.00 65.97 164 LYS A O 1
ATOM 996 N N . GLN A 1 128 ? -9.398 -18.023 19.168 1.00 40.44 165 GLN A N 1
ATOM 997 C CA . GLN A 1 128 ? -10.622 -17.357 19.621 1.00 164.05 165 GLN A CA 1
ATOM 998 C C . GLN A 1 128 ? -10.968 -17.653 21.084 1.00 42.10 165 GLN A C 1
ATOM 999 O O . GLN A 1 128 ? -11.399 -16.753 21.815 1.00 90.93 165 GLN A O 1
ATOM 1005 N N . GLN A 1 129 ? -10.812 -18.904 21.525 1.00 74.37 166 GLN A N 1
ATOM 1006 C CA . GLN A 1 129 ? -11.189 -19.235 22.898 1.00 51.92 166 GLN A CA 1
ATOM 1007 C C . GLN A 1 129 ? -10.267 -18.545 23.886 1.00 95.78 166 GLN A C 1
ATOM 1008 O O . GLN A 1 129 ? -10.713 -18.104 24.958 1.00 55.22 166 GLN A O 1
ATOM 1014 N N . VAL A 1 130 ? -8.982 -18.432 23.514 1.00 46.05 167 VAL A N 1
ATOM 1015 C CA . VAL A 1 130 ? -7.988 -17.708 24.298 1.00 83.95 167 VAL A CA 1
ATOM 1016 C C . VAL A 1 130 ? -8.357 -16.236 24.395 1.00 71.00 167 VAL A C 1
ATOM 1017 O O . VAL A 1 130 ? -8.294 -15.628 25.472 1.00 72.54 167 VAL A O 1
ATOM 1021 N N . LEU A 1 131 ? -8.799 -15.654 23.282 1.00 60.93 168 LEU A N 1
ATOM 1022 C CA . LEU A 1 131 ? -9.191 -14.251 23.287 1.00 58.85 168 LEU A CA 1
ATOM 1023 C C . LEU A 1 131 ? -10.434 -14.022 24.124 1.00 55.10 168 LEU A C 1
ATOM 1024 O O . LEU A 1 131 ? -10.553 -12.985 24.782 1.00 76.72 168 LEU A O 1
ATOM 1029 N N . GLN A 1 132 ? -11.389 -14.956 24.078 1.00 65.02 169 GLN A N 1
ATOM 1030 C CA . GLN A 1 132 ? -12.582 -14.830 24.913 1.00 76.78 169 GLN A CA 1
ATOM 1031 C C . GLN A 1 132 ? -12.211 -14.869 26.384 1.00 30.70 169 GLN A C 1
ATOM 1032 O O . GLN A 1 132 ? -12.734 -14.090 27.185 1.00 82.24 169 GLN A O 1
ATOM 1038 N N . GLU A 1 133 ? -11.274 -15.745 26.757 1.00 60.20 170 GLU A N 1
ATOM 1039 C CA . GLU A 1 133 ? -10.897 -15.782 28.166 1.00 43.06 170 GLU A CA 1
ATOM 1040 C C . GLU A 1 133 ? -10.122 -14.526 28.549 1.00 92.14 170 GLU A C 1
ATOM 1041 O O . GLU A 1 133 ? -10.300 -13.983 29.650 1.00 61.36 170 GLU A O 1
ATOM 1047 N N . ALA A 1 134 ? -9.309 -14.008 27.631 1.00 32.78 171 ALA A N 1
ATOM 1048 C CA . ALA A 1 134 ? -8.589 -12.782 27.940 1.00 58.92 171 ALA A CA 1
ATOM 1049 C C . ALA A 1 134 ? -9.554 -11.619 28.071 1.00 87.44 171 ALA A C 1
ATOM 1050 O O . ALA A 1 134 ? -9.432 -10.843 29.022 1.00 51.66 171 ALA A O 1
ATOM 1052 N N . TYR A 1 135 ? -10.538 -11.534 27.177 1.00 31.65 172 TYR A N 1
ATOM 1053 C CA . TYR A 1 135 ? -11.570 -10.472 27.296 1.00 78.86 172 TYR A CA 1
ATOM 1054 C C . TYR A 1 135 ? -12.260 -10.584 28.655 1.00 18.28 172 TYR A C 1
ATOM 1055 O O . TYR A 1 135 ? -12.386 -9.563 29.337 1.00 60.67 172 TYR A O 1
ATOM 1064 N N . ARG A 1 136 ? -12.662 -11.792 29.045 1.00 74.67 173 ARG A N 1
ATOM 1065 C CA . ARG A 1 136 ? -13.441 -11.979 30.298 1.00 33.55 173 ARG A CA 1
ATOM 1066 C C . ARG A 1 136 ? -12.644 -11.564 31.541 1.00 65.46 173 ARG A C 1
ATOM 1067 O O . ARG A 1 136 ? -13.231 -10.883 32.399 1.00 52.09 173 ARG A O 1
ATOM 1075 N N . VAL A 1 137 ? -11.360 -11.924 31.629 1.00 67.95 174 VAL A N 1
ATOM 1076 C CA . VAL A 1 137 ? -10.577 -11.654 32.874 1.00 42.44 174 VAL A CA 1
ATOM 1077 C C . VAL A 1 137 ? -10.079 -10.206 32.886 1.00 85.19 174 VAL A C 1
ATOM 1078 O O . VAL A 1 137 ? -9.671 -9.739 33.964 1.00 38.21 174 VAL A O 1
ATOM 1082 N N . LEU A 1 138 ? -10.112 -9.530 31.737 1.00 38.37 175 LEU A N 1
ATOM 1083 C CA . LEU A 1 138 ? -9.651 -8.150 31.652 1.00 33.24 175 LEU A CA 1
ATOM 1084 C C . LEU A 1 138 ? -10.657 -7.164 32.278 1.00 44.18 175 LEU A C 1
ATOM 1085 O O . LEU A 1 138 ? -11.864 -7.238 32.018 1.00 63.95 175 LEU A O 1
ATOM 1090 N N . LYS A 1 139 ? -10.165 -6.265 33.131 1.00 47.19 176 LYS A N 1
ATOM 1091 C CA . LYS A 1 139 ? -10.965 -5.138 33.618 1.00 44.87 176 LYS A CA 1
ATOM 1092 C C . LYS A 1 139 ? -11.366 -4.200 32.467 1.00 58.94 176 LYS A C 1
ATOM 1093 O O . LYS A 1 139 ? -10.815 -4.242 31.367 1.00 50.33 176 LYS A O 1
ATOM 1099 N N . HIS A 1 140 ? -12.360 -3.358 32.729 1.00 52.10 177 HIS A N 1
ATOM 1100 C CA . HIS A 1 140 ? -12.697 -2.272 31.810 1.00 57.04 177 HIS A CA 1
ATOM 1101 C C . HIS A 1 140 ? -11.486 -1.381 31.599 1.00 111.18 177 HIS A C 1
ATOM 1102 O O . HIS A 1 140 ? -10.841 -0.966 32.564 1.00 42.21 177 HIS A O 1
ATOM 1109 N N . GLY A 1 141 ? -11.197 -1.065 30.337 1.00 28.27 178 GLY A N 1
ATOM 1110 C CA . GLY A 1 141 ? -10.031 -0.273 29.983 1.00 85.00 178 GLY A CA 1
ATOM 1111 C C . GLY A 1 141 ? -8.714 -1.022 29.953 1.00 52.73 178 GLY A C 1
ATOM 1112 O O . GLY A 1 141 ? -7.674 -0.398 29.703 1.00 70.77 178 GLY A O 1
ATOM 1113 N N . GLY A 1 142 ? -8.723 -2.347 30.203 1.00 47.65 179 GLY A N 1
ATOM 1114 C CA . GLY A 1 142 ? -7.508 -3.134 30.190 1.00 29.59 179 GLY A CA 1
ATOM 1115 C C . GLY A 1 142 ? -7.126 -3.561 28.802 1.00 69.84 179 GLY A C 1
ATOM 1116 O O . GLY A 1 142 ? -7.872 -3.363 27.838 1.00 38.35 179 GLY A O 1
ATOM 1117 N N . GLU A 1 143 ? -5.930 -4.144 28.680 1.00 44.53 180 GLU A N 1
ATOM 1118 C CA . GLU A 1 143 ? -5.466 -4.544 27.356 1.00 72.13 180 GLU A CA 1
ATOM 1119 C C . GLU A 1 143 ? -4.870 -5.941 27.346 1.00 50.62 180 GLU A C 1
ATOM 1120 O O . GLU A 1 143 ? -4.203 -6.362 28.297 1.00 51.93 180 GLU A O 1
ATOM 1126 N N . LEU A 1 144 ? -5.175 -6.660 26.270 1.00 51.40 181 LEU A N 1
ATOM 1127 C CA . LEU A 1 144 ? -4.428 -7.821 25.830 1.00 44.35 181 LEU A CA 1
ATOM 1128 C C . LEU A 1 144 ? -3.290 -7.302 24.963 1.00 59.74 181 LEU A C 1
ATOM 1129 O O . LEU A 1 144 ? -3.529 -6.608 23.976 1.00 55.64 181 LEU A O 1
ATOM 1134 N N . TYR A 1 145 ? -2.056 -7.617 25.332 1.00 49.65 182 TYR A N 1
ATOM 1135 C CA . TYR A 1 145 ? -0.889 -7.057 24.665 1.00 38.53 182 TYR A CA 1
ATOM 1136 C C . TYR A 1 145 ? 0.029 -8.214 24.297 1.00 37.88 182 TYR A C 1
ATOM 1137 O O . TYR A 1 145 ? 0.614 -8.840 25.190 1.00 65.11 182 TYR A O 1
ATOM 1146 N N . PHE A 1 146 ? 0.158 -8.506 22.995 1.00 44.36 183 PHE A N 1
ATOM 1147 C CA . PHE A 1 146 ? 0.727 -9.813 22.648 1.00 50.17 183 PHE A CA 1
ATOM 1148 C C . PHE A 1 146 ? 1.244 -9.864 21.211 1.00 40.45 183 PHE A C 1
ATOM 1149 O O . PHE A 1 146 ? 0.717 -9.188 20.309 1.00 45.86 183 PHE A O 1
ATOM 1157 N N . SER A 1 147 ? 2.253 -10.731 21.014 1.00 59.34 184 SER A N 1
ATOM 1158 C CA . SER A 1 147 ? 2.893 -10.989 19.721 1.00 44.52 184 SER A CA 1
ATOM 1159 C C . SER A 1 147 ? 2.535 -12.377 19.197 1.00 70.65 184 SER A C 1
ATOM 1160 O O . SER A 1 147 ? 2.479 -13.352 19.957 1.00 60.30 184 SER A O 1
ATOM 1163 N N . ASP A 1 148 ? 2.324 -12.472 17.890 1.00 49.44 185 ASP A N 1
ATOM 1164 C CA . ASP A 1 148 ? 1.907 -13.743 17.306 1.00 61.76 185 ASP A CA 1
ATOM 1165 C C . ASP A 1 148 ? 2.226 -13.719 15.817 1.00 60.58 185 ASP A C 1
ATOM 1166 O O . ASP A 1 148 ? 2.688 -12.708 15.277 1.00 64.20 185 ASP A O 1
ATOM 1171 N N . VAL A 1 149 ? 1.958 -14.839 15.151 1.00 59.92 186 VAL A N 1
ATOM 1172 C CA . VAL A 1 149 ? 2.256 -15.006 13.737 1.00 53.08 186 VAL A CA 1
ATOM 1173 C C . VAL A 1 149 ? 0.960 -14.954 12.956 1.00 89.73 186 VAL A C 1
ATOM 1174 O O . VAL A 1 149 ? -0.029 -15.602 13.326 1.00 59.69 186 VAL A O 1
ATOM 1178 N N . TYR A 1 150 ? 0.982 -14.196 11.867 1.00 40.14 187 TYR A N 1
ATOM 1179 C CA . TYR A 1 150 ? -0.144 -14.029 10.969 1.00 79.22 187 TYR A CA 1
ATOM 1180 C C . TYR A 1 150 ? 0.362 -14.300 9.566 1.00 84.64 187 TYR A C 1
ATOM 1181 O O . TYR A 1 150 ? 1.574 -14.318 9.320 1.00 46.14 187 TYR A O 1
ATOM 1190 N N . THR A 1 151 ? -0.588 -14.539 8.664 1.00 50.58 188 THR A N 1
ATOM 1191 C CA . THR A 1 151 ? -0.330 -14.909 7.279 1.00 60.26 188 THR A CA 1
ATOM 1192 C C . THR A 1 151 ? -0.876 -13.856 6.338 1.00 76.95 188 THR A C 1
ATOM 1193 O O . THR A 1 151 ? -1.844 -13.150 6.652 1.00 55.53 188 THR A O 1
ATOM 1197 N N . SER A 1 152 ? -0.254 -13.779 5.170 1.00 49.53 189 SER A N 1
ATOM 1198 C CA . SER A 1 152 ? -0.665 -12.790 4.196 1.00 47.68 189 SER A CA 1
ATOM 1199 C C . SER A 1 152 ? -1.905 -13.234 3.438 1.00 87.48 189 SER A C 1
ATOM 1200 O O . SER A 1 152 ? -2.639 -12.387 2.933 1.00 62.29 189 SER A O 1
ATOM 1203 N N . LEU A 1 153 ? -2.177 -14.532 3.380 1.00 54.48 190 LEU A N 1
ATOM 1204 C CA . LEU A 1 153 ? -3.305 -15.063 2.623 1.00 71.92 190 LEU A CA 1
ATOM 1205 C C . LEU A 1 153 ? -4.027 -16.078 3.494 1.00 75.51 190 LEU A C 1
ATOM 1206 O O . LEU A 1 153 ? -3.467 -16.592 4.466 1.00 81.17 190 LEU A O 1
ATOM 1211 N N . GLU A 1 154 ? -5.287 -16.350 3.158 1.00 62.62 191 GLU A N 1
ATOM 1212 C CA . GLU A 1 154 ? -6.074 -17.310 3.929 1.00 79.97 191 GLU A CA 1
ATOM 1213 C C . GLU A 1 154 ? -5.680 -18.713 3.487 1.00 48.29 191 GLU A C 1
ATOM 1214 O O . GLU A 1 154 ? -6.049 -19.156 2.395 1.00 211.12 191 GLU A O 1
ATOM 1220 N N . LEU A 1 155 ? -4.906 -19.399 4.310 1.00 82.19 192 LEU A N 1
ATOM 1221 C CA . LEU A 1 155 ? -4.471 -20.723 3.898 1.00 79.31 192 LEU A CA 1
ATOM 1222 C C . LEU A 1 155 ? -5.631 -21.710 4.008 1.00 155.47 192 LEU A C 1
ATOM 1223 O O . LEU A 1 155 ? -6.445 -21.602 4.924 1.00 69.73 192 LEU A O 1
ATOM 1228 N N . PRO A 1 156 ? -5.735 -22.676 3.097 1.00 132.77 193 PRO A N 1
ATOM 1229 C CA . PRO A 1 156 ? -6.748 -23.728 3.262 1.00 92.83 193 PRO A CA 1
ATOM 1230 C C . PRO A 1 156 ? -6.450 -24.572 4.488 1.00 121.42 193 PRO A C 1
ATOM 1231 O O . PRO A 1 156 ? -5.315 -24.645 4.968 1.00 168.67 193 PRO A O 1
ATOM 1235 N N . GLU A 1 157 ? -7.518 -25.261 4.920 1.00 117.12 194 GLU A N 1
ATOM 1236 C CA . GLU A 1 157 ? -7.433 -26.117 6.095 1.00 198.47 194 GLU A CA 1
ATOM 1237 C C . GLU A 1 157 ? -6.400 -27.215 5.909 1.00 133.58 194 GLU A C 1
ATOM 1238 O O . GLU A 1 157 ? -5.653 -27.526 6.841 1.00 95.95 194 GLU A O 1
ATOM 1244 N N . GLU A 1 158 ? -6.341 -27.811 4.715 1.00 156.63 195 GLU A N 1
ATOM 1245 C CA . GLU A 1 158 ? -5.367 -28.871 4.491 1.00 108.65 195 GLU A CA 1
ATOM 1246 C C . GLU A 1 158 ? -3.944 -28.360 4.654 1.00 171.98 195 GLU A C 1
ATOM 1247 O O . GLU A 1 158 ? -3.068 -29.126 5.072 1.00 106.52 195 GLU A O 1
ATOM 1253 N N . ILE A 1 159 ? -3.679 -27.081 4.374 1.00 130.32 196 ILE A N 1
ATOM 1254 C CA . ILE A 1 159 ? -2.315 -26.598 4.549 1.00 97.32 196 ILE A CA 1
ATOM 1255 C C . ILE A 1 159 ? -2.032 -26.245 6.006 1.00 145.10 196 ILE A C 1
ATOM 1256 O O . ILE A 1 159 ? -0.908 -26.436 6.484 1.00 95.77 196 ILE A O 1
ATOM 1261 N N . ARG A 1 160 ? -3.034 -25.742 6.734 1.00 101.18 197 ARG A N 1
ATOM 1262 C CA . ARG A 1 160 ? -2.855 -25.499 8.164 1.00 100.30 197 ARG A CA 1
ATOM 1263 C C . ARG A 1 160 ? -2.757 -26.800 8.949 1.00 103.03 197 ARG A C 1
ATOM 1264 O O . ARG A 1 160 ? -2.174 -26.831 10.034 1.00 94.38 197 ARG A O 1
ATOM 1272 N N . THR A 1 161 ? -3.333 -27.874 8.443 1.00 117.10 198 THR A N 1
ATOM 1273 C CA . THR A 1 161 ? -3.166 -29.148 9.120 1.00 169.49 198 THR A CA 1
ATOM 1274 C C . THR A 1 161 ? -1.862 -29.840 8.737 1.00 204.50 198 THR A C 1
ATOM 1275 O O . THR A 1 161 ? -1.606 -30.955 9.203 1.00 106.63 198 THR A O 1
ATOM 1279 N N . HIS A 1 162 ? -1.018 -29.196 7.934 1.00 135.36 199 HIS A N 1
ATOM 1280 C CA . HIS A 1 162 ? 0.157 -29.862 7.396 1.00 95.27 199 HIS A CA 1
ATOM 1281 C C . HIS A 1 162 ? 1.251 -29.980 8.450 1.00 160.35 199 HIS A C 1
ATOM 1282 O O . HIS A 1 162 ? 1.547 -29.023 9.179 1.00 106.80 199 HIS A O 1
ATOM 1289 N N . LYS A 1 163 ? 1.850 -31.170 8.495 1.00 72.94 200 LYS A N 1
ATOM 1290 C CA . LYS A 1 163 ? 2.861 -31.485 9.506 1.00 159.31 200 LYS A CA 1
ATOM 1291 C C . LYS A 1 163 ? 4.136 -30.670 9.319 1.00 183.07 200 LYS A C 1
ATOM 1292 O O . LYS A 1 163 ? 4.885 -30.477 10.283 1.00 74.93 200 LYS A O 1
ATOM 1298 N N . VAL A 1 164 ? 4.429 -30.214 8.110 1.00 121.28 201 VAL A N 1
ATOM 1299 C CA . VAL A 1 164 ? 5.549 -29.298 7.904 1.00 110.93 201 VAL A CA 1
ATOM 1300 C C . VAL A 1 164 ? 5.270 -27.958 8.578 1.00 138.22 201 VAL A C 1
ATOM 1301 O O . VAL A 1 164 ? 6.080 -27.456 9.376 1.00 124.92 201 VAL A O 1
ATOM 1305 N N . LEU A 1 165 ? 4.114 -27.366 8.264 1.00 94.11 202 LEU A N 1
ATOM 1306 C CA . LEU A 1 165 ? 3.713 -26.100 8.864 1.00 102.18 202 LEU A CA 1
ATOM 1307 C C . LEU A 1 165 ? 3.781 -26.172 10.380 1.00 100.60 202 LEU A C 1
ATOM 1308 O O . LEU A 1 165 ? 4.460 -25.365 11.027 1.00 84.14 202 LEU A O 1
ATOM 1313 N N . TRP A 1 166 ? 3.115 -27.164 10.964 1.00 82.65 203 TRP A N 1
ATOM 1314 C CA . TRP A 1 166 ? 3.188 -27.320 12.409 1.00 73.73 203 TRP A CA 1
ATOM 1315 C C . TRP A 1 166 ? 4.607 -27.604 12.888 1.00 110.83 203 TRP A C 1
ATOM 1316 O O . TRP A 1 166 ? 4.921 -27.346 14.056 1.00 90.21 203 TRP A O 1
ATOM 1327 N N . GLY A 1 167 ? 5.475 -28.109 12.006 1.00 121.47 204 GLY A N 1
ATOM 1328 C CA . GLY A 1 167 ? 6.855 -28.350 12.387 1.00 110.02 204 GLY A CA 1
ATOM 1329 C C . GLY A 1 167 ? 7.660 -27.081 12.549 1.00 112.90 204 GLY A C 1
ATOM 1330 O O . GLY A 1 167 ? 8.658 -27.063 13.276 1.00 123.87 204 GLY A O 1
ATOM 1331 N N . GLU A 1 168 ? 7.246 -26.003 11.889 1.00 150.47 205 GLU A N 1
ATOM 1332 C CA . GLU A 1 168 ? 7.954 -24.734 11.999 1.00 192.91 205 GLU A CA 1
ATOM 1333 C C . GLU A 1 168 ? 7.310 -23.776 13.005 1.00 145.06 205 GLU A C 1
ATOM 1334 O O . GLU A 1 168 ? 7.661 -22.588 13.033 1.00 99.60 205 GLU A O 1
ATOM 1340 N N . CYS A 1 169 ? 6.393 -24.268 13.840 1.00 77.39 206 CYS A N 1
ATOM 1341 C CA . CYS A 1 169 ? 5.629 -23.462 14.792 1.00 174.96 206 CYS A CA 1
ATOM 1342 C C . CYS A 1 169 ? 4.712 -22.450 14.115 1.00 111.66 206 CYS A C 1
ATOM 1343 O O . CYS A 1 169 ? 4.127 -21.597 14.791 1.00 141.13 206 CYS A O 1
ATOM 1346 N N . LEU A 1 170 ? 4.571 -22.520 12.799 1.00 121.87 207 LEU A N 1
ATOM 1347 C CA . LEU A 1 170 ? 3.602 -21.714 12.078 1.00 103.97 207 LEU A CA 1
ATOM 1348 C C . LEU A 1 170 ? 2.223 -22.339 12.070 1.00 107.88 207 LEU A C 1
ATOM 1349 O O . LEU A 1 170 ? 1.363 -21.901 11.298 1.00 119.03 207 LEU A O 1
ATOM 1354 N N . GLY A 1 171 ? 1.997 -23.357 12.894 1.00 101.28 208 GLY A N 1
ATOM 1355 C CA . GLY A 1 171 ? 0.655 -23.878 13.057 1.00 79.14 208 GLY A CA 1
ATOM 1356 C C . GLY A 1 171 ? -0.177 -22.934 13.904 1.00 132.02 208 GLY A C 1
ATOM 1357 O O . GLY A 1 171 ? 0.312 -22.313 14.851 1.00 110.74 208 GLY A O 1
ATOM 1358 N N . GLY A 1 172 ? -1.449 -22.815 13.543 1.00 64.31 209 GLY A N 1
ATOM 1359 C CA . GLY A 1 172 ? -2.355 -21.933 14.250 1.00 133.52 209 GLY A CA 1
ATOM 1360 C C . GLY A 1 172 ? -2.293 -20.472 13.852 1.00 67.23 209 GLY A C 1
ATOM 1361 O O . GLY A 1 172 ? -3.068 -19.673 14.397 1.00 102.64 209 GLY A O 1
ATOM 1362 N N . ALA A 1 173 ? -1.395 -20.095 12.936 1.00 79.68 210 ALA A N 1
ATOM 1363 C CA . ALA A 1 173 ? -1.317 -18.717 12.466 1.00 66.01 210 ALA A CA 1
ATOM 1364 C C . ALA A 1 173 ? -2.642 -18.286 11.852 1.00 104.92 210 ALA A C 1
ATOM 1365 O O . ALA A 1 173 ? -3.248 -19.040 11.089 1.00 69.81 210 ALA A O 1
ATOM 1367 N N . LEU A 1 174 ? -3.099 -17.078 12.197 1.00 66.91 211 LEU A N 1
ATOM 1368 C CA . LEU A 1 174 ? -4.300 -16.513 11.591 1.00 48.05 211 LEU A CA 1
ATOM 1369 C C . LEU A 1 174 ? -3.949 -15.723 10.344 1.00 57.75 211 LEU A C 1
ATOM 1370 O O . LEU A 1 174 ? -2.872 -15.137 10.233 1.00 57.59 211 LEU A O 1
ATOM 1375 N N . TYR A 1 175 ? -4.869 -15.731 9.393 1.00 47.83 212 TYR A N 1
ATOM 1376 C CA . TYR A 1 175 ? -4.875 -14.701 8.368 1.00 65.29 212 TYR A CA 1
ATOM 1377 C C . TYR A 1 175 ? -5.090 -13.369 9.066 1.00 84.42 212 TYR A C 1
ATOM 1378 O O . TYR A 1 175 ? -5.942 -13.262 9.945 1.00 53.85 212 TYR A O 1
ATOM 1387 N N . TRP A 1 176 ? -4.285 -12.366 8.723 1.00 55.95 213 TRP A N 1
ATOM 1388 C CA . TRP A 1 176 ? -4.201 -11.194 9.591 1.00 70.40 213 TRP A CA 1
ATOM 1389 C C . TRP A 1 176 ? -5.537 -10.447 9.690 1.00 58.30 213 TRP A C 1
ATOM 1390 O O . TRP A 1 176 ? -5.918 -9.989 10.778 1.00 75.17 213 TRP A O 1
ATOM 1401 N N . LYS A 1 177 ? -6.294 -10.373 8.588 1.00 74.35 214 LYS A N 1
ATOM 1402 C CA . LYS A 1 177 ? -7.633 -9.777 8.630 1.00 55.68 214 LYS A CA 1
ATOM 1403 C C . LYS A 1 177 ? -8.558 -10.472 9.633 1.00 56.56 214 LYS A C 1
ATOM 1404 O O . LYS A 1 177 ? -9.546 -9.875 10.086 1.00 62.08 214 LYS A O 1
ATOM 1410 N N . GLU A 1 178 ? -8.242 -11.707 10.017 1.00 54.75 215 GLU A N 1
ATOM 1411 C CA . GLU A 1 178 ? -9.078 -12.419 10.968 1.00 50.55 215 GLU A CA 1
ATOM 1412 C C . GLU A 1 178 ? -9.016 -11.807 12.369 1.00 62.71 215 GLU A C 1
ATOM 1413 O O . GLU A 1 178 ? -10.020 -11.856 13.095 1.00 74.09 215 GLU A O 1
ATOM 1419 N N . LEU A 1 179 ? -7.868 -11.240 12.774 1.00 63.31 216 LEU A N 1
ATOM 1420 C CA . LEU A 1 179 ? -7.753 -10.732 14.145 1.00 63.80 216 LEU A CA 1
ATOM 1421 C C . LEU A 1 179 ? -8.838 -9.709 14.443 1.00 97.15 216 LEU A C 1
ATOM 1422 O O . LEU A 1 179 ? -9.524 -9.784 15.478 1.00 54.92 216 LEU A O 1
ATOM 1427 N N . ALA A 1 180 ? -9.016 -8.743 13.541 1.00 49.87 217 ALA A N 1
ATOM 1428 C CA . ALA A 1 180 ? -10.026 -7.722 13.793 1.00 90.92 217 ALA A CA 1
ATOM 1429 C C . ALA A 1 180 ? -11.421 -8.331 13.883 1.00 65.91 217 ALA A C 1
ATOM 1430 O O . ALA A 1 180 ? -12.187 -7.968 14.782 1.00 62.62 217 ALA A O 1
ATOM 1432 N N . VAL A 1 181 ? -11.749 -9.293 12.996 1.00 47.51 218 VAL A N 1
ATOM 1433 C CA . VAL A 1 181 ? -13.054 -9.972 13.059 1.00 63.15 218 VAL A CA 1
ATOM 1434 C C . VAL A 1 181 ? -13.285 -10.560 14.448 1.00 49.33 218 VAL A C 1
ATOM 1435 O O . VAL A 1 181 ? -14.342 -10.358 15.072 1.00 61.54 218 VAL A O 1
ATOM 1439 N N . LEU A 1 182 ? -12.293 -11.292 14.959 1.00 53.33 219 LEU A N 1
ATOM 1440 C CA . LEU A 1 182 ? -12.459 -11.895 16.279 1.00 67.13 219 LEU A CA 1
ATOM 1441 C C . LEU A 1 182 ? -12.691 -10.827 17.339 1.00 57.27 219 LEU A C 1
ATOM 1442 O O . LEU A 1 182 ? -13.578 -10.972 18.188 1.00 55.68 219 LEU A O 1
ATOM 1447 N N . ALA A 1 183 ? -11.937 -9.726 17.277 1.00 41.56 220 ALA A N 1
ATOM 1448 C CA . ALA A 1 183 ? -12.118 -8.671 18.264 1.00 65.94 220 ALA A CA 1
ATOM 1449 C C . ALA A 1 183 ? -13.517 -8.090 18.162 1.00 45.66 220 ALA A C 1
ATOM 1450 O O . ALA A 1 183 ? -14.187 -7.870 19.183 1.00 73.10 220 ALA A O 1
ATOM 1452 N N . GLN A 1 184 ? -13.989 -7.882 16.926 1.00 58.25 221 GLN A N 1
ATOM 1453 C CA . GLN A 1 184 ? -15.322 -7.335 16.728 1.00 50.83 221 GLN A CA 1
ATOM 1454 C C . GLN A 1 184 ? -16.356 -8.227 17.397 1.00 77.39 221 GLN A C 1
ATOM 1455 O O . GLN A 1 184 ? -17.207 -7.755 18.159 1.00 73.57 221 GLN A O 1
ATOM 1461 N N . LYS A 1 185 ? -16.228 -9.532 17.210 1.00 41.84 222 LYS A N 1
ATOM 1462 C CA . LYS A 1 185 ? -17.248 -10.418 17.726 1.00 55.84 222 LYS A CA 1
ATOM 1463 C C . LYS A 1 185 ? -17.073 -10.677 19.214 1.00 49.91 222 LYS A C 1
ATOM 1464 O O . LYS A 1 185 ? -18.053 -10.980 19.895 1.00 73.17 222 LYS A O 1
ATOM 1470 N N . ILE A 1 186 ? -15.871 -10.514 19.751 1.00 75.12 223 ILE A N 1
ATOM 1471 C CA . ILE A 1 186 ? -15.661 -10.845 21.155 1.00 44.32 223 ILE A CA 1
ATOM 1472 C C . ILE A 1 186 ? -15.969 -9.653 22.063 1.00 39.50 223 ILE A C 1
ATOM 1473 O O . ILE A 1 186 ? -16.422 -9.840 23.199 1.00 67.38 223 ILE A O 1
ATOM 1478 N N . GLY A 1 187 ? -15.724 -8.431 21.587 1.00 83.74 224 GLY A N 1
ATOM 1479 C CA . GLY A 1 187 ? -15.922 -7.248 22.398 1.00 33.10 224 GLY A CA 1
ATOM 1480 C C . GLY A 1 187 ? -14.697 -6.360 22.509 1.00 76.02 224 GLY A C 1
ATOM 1481 O O . GLY A 1 187 ? -14.718 -5.375 23.239 1.00 60.05 224 GLY A O 1
ATOM 1482 N N . PHE A 1 188 ? -13.614 -6.696 21.823 1.00 57.54 225 PHE A N 1
ATOM 1483 C CA . PHE A 1 188 ? -12.453 -5.827 21.815 1.00 39.11 225 PHE A CA 1
ATOM 1484 C C . PHE A 1 188 ? -12.653 -4.681 20.833 1.00 87.58 225 PHE A C 1
ATOM 1485 O O . PHE A 1 188 ? -13.367 -4.809 19.828 1.00 60.55 225 PHE A O 1
ATOM 1493 N N . CYS A 1 189 ? -11.989 -3.547 21.132 1.00 44.67 226 CYS A N 1
ATOM 1494 C CA . CYS A 1 189 ? -11.795 -2.458 20.170 1.00 48.72 226 CYS A CA 1
ATOM 1495 C C . CYS A 1 189 ? -10.977 -3.015 19.017 1.00 58.23 226 CYS A C 1
ATOM 1496 O O . CYS A 1 189 ? -10.434 -4.123 19.119 1.00 72.00 226 CYS A O 1
ATOM 1499 N N . PRO A 1 190 ? -10.869 -2.310 17.909 1.00 66.78 227 PRO A N 1
ATOM 1500 C CA . PRO A 1 190 ? -10.018 -2.791 16.814 1.00 43.15 227 PRO A CA 1
ATOM 1501 C C . PRO A 1 190 ? -8.572 -2.944 17.260 1.00 77.67 227 PRO A C 1
ATOM 1502 O O . PRO A 1 190 ? -8.075 -2.135 18.054 1.00 70.84 227 PRO A O 1
ATOM 1506 N N . PRO A 1 191 ? -7.898 -4.002 16.796 1.00 64.11 228 PRO A N 1
ATOM 1507 C CA . PRO A 1 191 ? -6.493 -4.231 17.171 1.00 56.94 228 PRO A CA 1
ATOM 1508 C C . PRO A 1 191 ? -5.615 -3.055 16.794 1.00 64.75 228 PRO A C 1
ATOM 1509 O O . PRO A 1 191 ? -5.684 -2.552 15.675 1.00 56.20 228 PRO A O 1
ATOM 1513 N N . ARG A 1 192 ? -4.797 -2.612 17.745 1.00 37.87 229 ARG A N 1
ATOM 1514 C CA . ARG A 1 192 ? -3.756 -1.629 17.486 1.00 44.46 229 ARG A CA 1
ATOM 1515 C C . ARG A 1 192 ? -2.519 -2.396 17.075 1.00 55.39 229 ARG A C 1
ATOM 1516 O O . ARG A 1 192 ? -1.920 -3.101 17.899 1.00 57.68 229 ARG A O 1
ATOM 1524 N N . LEU A 1 193 ? -2.165 -2.287 15.804 1.00 33.01 230 LEU A N 1
ATOM 1525 C CA . LEU A 1 193 ? -0.890 -2.796 15.321 1.00 56.55 230 LEU A CA 1
ATOM 1526 C C . LEU A 1 193 ? 0.241 -1.946 15.890 1.00 41.16 230 LEU A C 1
ATOM 1527 O O . LEU A 1 193 ? 0.241 -0.727 15.732 1.00 55.64 230 LEU A O 1
ATOM 1532 N N . VAL A 1 194 ? 1.206 -2.575 16.554 1.00 43.69 231 VAL A N 1
ATOM 1533 C CA . VAL A 1 194 ? 2.325 -1.833 17.116 1.00 63.65 231 VAL A CA 1
ATOM 1534 C C . VAL A 1 194 ? 3.552 -2.062 16.244 1.00 44.03 231 VAL A C 1
ATOM 1535 O O . VAL A 1 194 ? 4.157 -1.102 15.767 1.00 53.87 231 VAL A O 1
ATOM 1539 N N . THR A 1 195 ? 3.931 -3.325 16.027 1.00 61.97 232 THR A N 1
ATOM 1540 C CA . THR A 1 195 ? 5.130 -3.654 15.258 1.00 65.16 232 THR A CA 1
ATOM 1541 C C . THR A 1 195 ? 4.955 -4.996 14.542 1.00 75.53 232 THR A C 1
ATOM 1542 O O . THR A 1 195 ? 4.136 -5.839 14.923 1.00 60.59 232 THR A O 1
ATOM 1546 N N . ALA A 1 196 ? 5.790 -5.208 13.526 1.00 39.01 233 ALA A N 1
ATOM 1547 C CA . ALA A 1 196 ? 5.647 -6.312 12.588 1.00 67.79 233 ALA A CA 1
ATOM 1548 C C . ALA A 1 196 ? 6.999 -6.579 11.935 1.00 66.39 233 ALA A C 1
ATOM 1549 O O . ALA A 1 196 ? 7.655 -5.646 11.468 1.00 51.07 233 ALA A O 1
ATOM 1551 N N . ASN A 1 197 ? 7.409 -7.844 11.900 1.00 61.66 234 ASN A N 1
ATOM 1552 C CA . ASN A 1 197 ? 8.625 -8.267 11.213 1.00 44.25 234 ASN A CA 1
ATOM 1553 C C . ASN A 1 197 ? 8.301 -9.492 10.374 1.00 66.35 234 ASN A C 1
ATOM 1554 O O . ASN A 1 197 ? 7.735 -10.457 10.893 1.00 47.67 234 ASN A O 1
ATOM 1559 N N . LEU A 1 198 ? 8.636 -9.444 9.084 1.00 53.25 235 LEU A N 1
ATOM 1560 C CA . LEU A 1 198 ? 8.446 -10.605 8.221 1.00 59.75 235 LEU A CA 1
ATOM 1561 C C . LEU A 1 198 ? 9.265 -11.774 8.738 1.00 42.74 235 LEU A C 1
ATOM 1562 O O . LEU A 1 198 ? 10.356 -11.596 9.282 1.00 58.71 235 LEU A O 1
ATOM 1567 N N . ILE A 1 199 ? 8.705 -12.967 8.607 1.00 77.86 236 ILE A N 1
ATOM 1568 C CA . ILE A 1 199 ? 9.400 -14.210 8.910 1.00 71.03 236 ILE A CA 1
ATOM 1569 C C . ILE A 1 199 ? 9.935 -14.770 7.604 1.00 107.24 236 ILE A C 1
ATOM 1570 O O . ILE A 1 199 ? 9.193 -14.879 6.617 1.00 92.38 236 ILE A O 1
ATOM 1575 N N . THR A 1 200 ? 11.222 -15.098 7.582 1.00 69.26 237 THR A N 1
ATOM 1576 C CA . THR A 1 200 ? 11.812 -15.750 6.426 1.00 123.27 237 THR A CA 1
ATOM 1577 C C . THR A 1 200 ? 11.642 -17.250 6.592 1.00 121.19 237 THR A C 1
ATOM 1578 O O . THR A 1 200 ? 11.744 -17.779 7.701 1.00 73.70 237 THR A O 1
ATOM 1582 N N . ILE A 1 201 ? 11.370 -17.931 5.492 1.00 124.28 238 ILE A N 1
ATOM 1583 C CA . ILE A 1 201 ? 11.141 -19.367 5.503 1.00 78.13 238 ILE A CA 1
ATOM 1584 C C . ILE A 1 201 ? 12.378 -20.024 4.905 1.00 113.31 238 ILE A C 1
ATOM 1585 O O . ILE A 1 201 ? 12.626 -19.918 3.697 1.00 150.90 238 ILE A O 1
ATOM 1590 N N . GLN A 1 202 ? 13.179 -20.673 5.721 1.00 107.91 239 GLN A N 1
ATOM 1591 C CA . GLN A 1 202 ? 14.330 -21.400 5.197 1.00 118.76 239 GLN A CA 1
ATOM 1592 C C . GLN A 1 202 ? 14.063 -22.897 5.086 1.00 75.01 239 GLN A C 1
ATOM 1593 O O . GLN A 1 202 ? 15.004 -23.691 4.997 1.00 95.31 239 GLN A O 1
ATOM 1599 N N . ASN A 1 203 ? 12.814 -23.293 5.128 1.00 176.73 240 ASN A N 1
ATOM 1600 C CA . ASN A 1 203 ? 12.401 -24.660 4.853 1.00 71.85 240 ASN A CA 1
ATOM 1601 C C . ASN A 1 203 ? 12.002 -24.813 3.388 1.00 122.72 240 ASN A C 1
ATOM 1602 O O . ASN A 1 203 ? 11.172 -24.054 2.886 1.00 91.69 240 ASN A O 1
ATOM 1607 N N . LYS A 1 204 ? 12.571 -25.798 2.691 1.00 184.10 241 LYS A N 1
ATOM 1608 C CA . LYS A 1 204 ? 12.322 -25.971 1.257 1.00 86.62 241 LYS A CA 1
ATOM 1609 C C . LYS A 1 204 ? 10.916 -26.513 0.993 1.00 71.27 241 LYS A C 1
ATOM 1610 O O . LYS A 1 204 ? 10.151 -25.948 0.187 1.00 109.97 241 LYS A O 1
ATOM 1616 N N . GLU A 1 205 ? 10.560 -27.603 1.691 1.00 121.24 242 GLU A N 1
ATOM 1617 C CA . GLU A 1 205 ? 9.227 -28.175 1.506 1.00 128.39 242 GLU A CA 1
ATOM 1618 C C . GLU A 1 205 ? 8.144 -27.160 1.851 1.00 150.32 242 GLU A C 1
ATOM 1619 O O . GLU A 1 205 ? 7.139 -27.043 1.137 1.00 129.52 242 GLU A O 1
ATOM 1625 N N . LEU A 1 206 ? 8.334 -26.411 2.940 1.00 108.02 243 LEU A N 1
ATOM 1626 C CA . LEU A 1 206 ? 7.368 -25.377 3.293 1.00 72.78 243 LEU A CA 1
ATOM 1627 C C . LEU A 1 206 ? 7.266 -24.325 2.194 1.00 113.53 243 LEU A C 1
ATOM 1628 O O . LEU A 1 206 ? 6.160 -23.895 1.844 1.00 95.02 243 LEU A O 1
ATOM 1633 N N . GLU A 1 207 ? 8.415 -23.901 1.645 1.00 131.41 244 GLU A N 1
ATOM 1634 C CA . GLU A 1 207 ? 8.425 -23.022 0.475 1.00 68.71 244 GLU A CA 1
ATOM 1635 C C . GLU A 1 207 ? 7.464 -23.532 -0.590 1.00 138.14 244 GLU A C 1
ATOM 1636 O O . GLU A 1 207 ? 6.687 -22.760 -1.168 1.00 98.98 244 GLU A O 1
ATOM 1642 N N . ARG A 1 208 ? 7.475 -24.838 -0.860 1.00 135.62 245 ARG A N 1
ATOM 1643 C CA . ARG A 1 208 ? 6.534 -25.379 -1.839 1.00 154.12 245 ARG A CA 1
ATOM 1644 C C . ARG A 1 208 ? 5.092 -25.267 -1.347 1.00 112.13 245 ARG A C 1
ATOM 1645 O O . ARG A 1 208 ? 4.209 -24.828 -2.094 1.00 100.11 245 ARG A O 1
ATOM 1653 N N . VAL A 1 209 ? 4.848 -25.659 -0.083 1.00 126.26 246 VAL A N 1
ATOM 1654 C CA . VAL A 1 209 ? 3.466 -25.888 0.347 1.00 64.32 246 VAL A CA 1
ATOM 1655 C C . VAL A 1 209 ? 2.691 -24.577 0.477 1.00 122.54 246 VAL A C 1
ATOM 1656 O O . VAL A 1 209 ? 1.494 -24.521 0.165 1.00 93.68 246 VAL A O 1
ATOM 1660 N N . ILE A 1 210 ? 3.334 -23.512 0.961 1.00 122.59 247 ILE A N 1
ATOM 1661 C CA . ILE A 1 210 ? 2.544 -22.311 1.231 1.00 101.77 247 ILE A CA 1
ATOM 1662 C C . ILE A 1 210 ? 2.368 -21.461 -0.024 1.00 108.08 247 ILE A C 1
ATOM 1663 O O . ILE A 1 210 ? 1.328 -20.814 -0.198 1.00 94.68 247 ILE A O 1
ATOM 1668 N N . GLY A 1 211 ? 3.328 -21.458 -0.916 1.00 109.70 248 GLY A N 1
ATOM 1669 C CA . GLY A 1 211 ? 3.131 -20.815 -2.212 1.00 95.06 248 GLY A CA 1
ATOM 1670 C C . GLY A 1 211 ? 3.546 -19.354 -2.178 1.00 120.57 248 GLY A C 1
ATOM 1671 O O . GLY A 1 211 ? 4.718 -19.047 -1.916 1.00 70.68 248 GLY A O 1
ATOM 1672 N N . ASP A 1 212 ? 2.597 -18.462 -2.455 1.00 81.66 249 ASP A N 1
ATOM 1673 C CA . ASP A 1 212 ? 2.866 -17.031 -2.385 1.00 97.66 249 ASP A CA 1
ATOM 1674 C C . ASP A 1 212 ? 2.552 -16.441 -1.016 1.00 85.00 249 ASP A C 1
ATOM 1675 O O . ASP A 1 212 ? 2.805 -15.253 -0.795 1.00 67.32 249 ASP A O 1
ATOM 1680 N N . CYS A 1 213 ? 2.036 -17.248 -0.094 1.00 71.68 250 CYS A N 1
ATOM 1681 C CA . CYS A 1 213 ? 1.707 -16.784 1.247 1.00 73.71 250 CYS A CA 1
ATOM 1682 C C . CYS A 1 213 ? 2.973 -16.448 2.042 1.00 51.63 250 CYS A C 1
ATOM 1683 O O . CYS A 1 213 ? 3.986 -17.148 1.959 1.00 93.57 250 CYS A O 1
ATOM 1686 N N . ARG A 1 214 ? 2.914 -15.362 2.803 1.00 85.18 251 ARG A N 1
ATOM 1687 C CA . ARG A 1 214 ? 4.004 -14.965 3.675 1.00 64.24 251 ARG A CA 1
ATOM 1688 C C . ARG A 1 214 ? 3.529 -14.938 5.116 1.00 53.79 251 ARG A C 1
ATOM 1689 O O . ARG A 1 214 ? 2.330 -14.965 5.413 1.00 61.50 251 ARG A O 1
ATOM 1697 N N . PHE A 1 215 ? 4.495 -14.848 6.015 1.00 89.59 252 PHE A N 1
ATOM 1698 C CA . PHE A 1 215 ? 4.235 -14.911 7.441 1.00 53.50 252 PHE A CA 1
ATOM 1699 C C . PHE A 1 215 ? 4.890 -13.721 8.122 1.00 88.12 252 PHE A C 1
ATOM 1700 O O . PHE A 1 215 ? 5.984 -13.281 7.739 1.00 61.46 252 PHE A O 1
ATOM 1708 N N . VAL A 1 216 ? 4.216 -13.204 9.136 1.00 67.81 253 VAL A N 1
ATOM 1709 C CA . VAL A 1 216 ? 4.708 -12.046 9.864 1.00 75.37 253 VAL A CA 1
ATOM 1710 C C . VAL A 1 216 ? 4.513 -12.258 11.364 1.00 93.82 253 VAL A C 1
ATOM 1711 O O . VAL A 1 216 ? 3.540 -12.882 11.809 1.00 56.41 253 VAL A O 1
ATOM 1715 N N . SER A 1 217 ? 5.485 -11.783 12.134 1.00 49.37 254 SER A N 1
ATOM 1716 C CA . SER A 1 217 ? 5.415 -11.728 13.585 1.00 66.51 254 SER A CA 1
ATOM 1717 C C . SER A 1 217 ? 5.026 -10.305 13.923 1.00 72.84 254 SER A C 1
ATOM 1718 O O . SER A 1 217 ? 5.693 -9.363 13.482 1.00 61.49 254 SER A O 1
ATOM 1721 N N . ALA A 1 218 ? 3.947 -10.147 14.679 1.00 64.30 255 ALA A N 1
ATOM 1722 C CA . ALA A 1 218 ? 3.384 -8.820 14.853 1.00 49.73 255 ALA A CA 1
ATOM 1723 C C . ALA A 1 218 ? 2.757 -8.724 16.227 1.00 56.07 255 ALA A C 1
ATOM 1724 O O . ALA A 1 218 ? 2.277 -9.725 16.782 1.00 53.06 255 ALA A O 1
ATOM 1726 N N . THR A 1 219 ? 2.803 -7.509 16.772 1.00 36.55 256 THR A N 1
ATOM 1727 C CA . THR A 1 219 ? 2.352 -7.206 18.126 1.00 65.06 256 THR A CA 1
ATOM 1728 C C . THR A 1 219 ? 1.091 -6.354 18.067 1.00 42.19 256 THR A C 1
ATOM 1729 O O . THR A 1 219 ? 1.070 -5.329 17.377 1.00 56.49 256 THR A O 1
ATOM 1733 N N . PHE A 1 220 ? 0.044 -6.766 18.780 1.00 52.23 257 PHE A N 1
ATOM 1734 C CA . PHE A 1 220 ? -1.173 -5.962 18.826 1.00 58.55 257 PHE A CA 1
ATOM 1735 C C . PHE A 1 220 ? -1.616 -5.719 20.257 1.00 37.61 257 PHE A C 1
ATOM 1736 O O . PHE A 1 220 ? -1.429 -6.559 21.161 1.00 71.03 257 PHE A O 1
ATOM 1744 N N . ARG A 1 221 ? -2.179 -4.527 20.442 1.00 42.37 258 ARG A N 1
ATOM 1745 C CA . ARG A 1 221 ? -2.896 -4.179 21.655 1.00 56.61 258 ARG A CA 1
ATOM 1746 C C . ARG A 1 221 ? -4.380 -4.307 21.356 1.00 46.74 258 ARG A C 1
ATOM 1747 O O . ARG A 1 221 ? -4.860 -3.763 20.354 1.00 40.67 258 ARG A O 1
ATOM 1755 N N . LEU A 1 222 ? -5.084 -5.068 22.190 1.00 57.24 259 LEU A N 1
ATOM 1756 C CA . LEU A 1 222 ? -6.531 -5.249 22.118 1.00 31.20 259 LEU A CA 1
ATOM 1757 C C . LEU A 1 222 ? -7.101 -4.683 23.399 1.00 61.02 259 LEU A C 1
ATOM 1758 O O . LEU A 1 222 ? -6.806 -5.197 24.481 1.00 59.62 259 LEU A O 1
ATOM 1763 N N . PHE A 1 223 ? -7.897 -3.629 23.288 1.00 57.82 260 PHE A N 1
ATOM 1764 C CA . PHE A 1 223 ? -8.472 -3.007 24.471 1.00 39.20 260 PHE A CA 1
ATOM 1765 C C . PHE A 1 223 ? -9.920 -3.431 24.685 1.00 83.88 260 PHE A C 1
ATOM 1766 O O . PHE A 1 223 ? -10.681 -3.708 23.747 1.00 39.79 260 PHE A O 1
ATOM 1774 N N . LYS A 1 224 ? -10.282 -3.492 25.947 1.00 39.46 261 LYS A N 1
ATOM 1775 C CA . LYS A 1 224 ? -11.633 -3.828 26.365 1.00 71.27 261 LYS A CA 1
ATOM 1776 C C . LYS A 1 224 ? -12.231 -2.587 27.011 1.00 46.84 261 LYS A C 1
ATOM 1777 O O . LYS A 1 224 ? -11.761 -2.153 28.068 1.00 82.26 261 LYS A O 1
ATOM 1783 N N . HIS A 1 225 ? -13.239 -1.988 26.376 1.00 65.61 262 HIS A N 1
ATOM 1784 C CA . HIS A 1 225 ? -14.006 -0.970 27.090 1.00 198.27 262 HIS A CA 1
ATOM 1785 C C . HIS A 1 225 ? -15.388 -0.819 26.465 1.00 37.99 262 HIS A C 1
ATOM 1786 O O . HIS A 1 225 ? -15.677 -1.374 25.399 1.00 106.99 262 HIS A O 1
ATOM 1793 N N . SER A 1 226 ? -16.238 -0.058 27.164 1.00 89.65 263 SER A N 1
ATOM 1794 C CA . SER A 1 226 ? -17.668 0.044 26.900 1.00 154.16 263 SER A CA 1
ATOM 1795 C C . SER A 1 226 ? -18.029 1.488 26.583 1.00 75.00 263 SER A C 1
ATOM 1796 O O . SER A 1 226 ? -17.367 2.421 27.050 1.00 120.12 263 SER A O 1
ATOM 1799 N N . LYS A 1 227 ? -19.108 1.665 25.806 1.00 112.89 264 LYS A N 1
ATOM 1800 C CA . LYS A 1 227 ? -19.504 2.977 25.278 1.00 204.62 264 LYS A CA 1
ATOM 1801 C C . LYS A 1 227 ? -20.605 3.582 26.152 1.00 111.97 264 LYS A C 1
ATOM 1802 O O . LYS A 1 227 ? -21.801 3.496 25.864 1.00 103.01 264 LYS A O 1
ATOM 1808 N N . THR A 1 228 ? -20.167 4.236 27.228 1.00 71.43 265 THR A N 1
ATOM 1809 C CA . THR A 1 228 ? -21.040 4.850 28.223 1.00 218.39 265 THR A CA 1
ATOM 1810 C C . THR A 1 228 ? -21.693 6.150 27.744 1.00 235.20 265 THR A C 1
ATOM 1811 O O . THR A 1 228 ? -22.547 6.707 28.452 1.00 67.44 265 THR A O 1
ATOM 1815 N N . GLY A 1 229 ? -21.343 6.630 26.556 1.00 62.32 266 GLY A N 1
ATOM 1816 C CA . GLY A 1 229 ? -21.778 7.929 26.115 1.00 72.02 266 GLY A CA 1
ATOM 1817 C C . GLY A 1 229 ? -21.145 8.268 24.789 1.00 106.24 266 GLY A C 1
ATOM 1818 O O . GLY A 1 229 ? -20.270 7.553 24.293 1.00 119.52 266 GLY A O 1
ATOM 1819 N N . PRO A 1 230 ? -21.582 9.361 24.181 1.00 192.68 267 PRO A N 1
ATOM 1820 C CA . PRO A 1 230 ? -20.981 9.766 22.912 1.00 145.55 267 PRO A CA 1
ATOM 1821 C C . PRO A 1 230 ? -19.537 10.181 23.127 1.00 131.85 267 PRO A C 1
ATOM 1822 O O . PRO A 1 230 ? -19.150 10.656 24.197 1.00 109.07 267 PRO A O 1
ATOM 1826 N N . THR A 1 231 ? -18.726 9.950 22.106 1.00 189.71 268 THR A N 1
ATOM 1827 C CA . THR A 1 231 ? -17.323 10.329 22.115 1.00 65.23 268 THR A CA 1
ATOM 1828 C C . THR A 1 231 ? -17.112 11.281 20.951 1.00 85.27 268 THR A C 1
ATOM 1829 O O . THR A 1 231 ? -17.610 11.030 19.848 1.00 119.38 268 THR A O 1
ATOM 1833 N N . LYS A 1 232 ? -16.429 12.391 21.197 1.00 83.35 269 LYS A N 1
ATOM 1834 C CA . LYS A 1 232 ? -16.028 13.234 20.086 1.00 67.91 269 LYS A CA 1
ATOM 1835 C C . LYS A 1 232 ? -14.569 12.956 19.749 1.00 115.54 269 LYS A C 1
ATOM 1836 O O . LYS A 1 232 ? -13.872 12.225 20.458 1.00 56.93 269 LYS A O 1
ATOM 1842 N N . ARG A 1 233 ? -14.121 13.471 18.614 1.00 104.60 270 ARG A N 1
ATOM 1843 C CA . ARG A 1 233 ? -12.681 13.471 18.446 1.00 72.65 270 ARG A CA 1
ATOM 1844 C C . ARG A 1 233 ? -12.073 14.456 19.446 1.00 99.57 270 ARG A C 1
ATOM 1845 O O . ARG A 1 233 ? -12.703 15.436 19.857 1.00 85.64 270 ARG A O 1
ATOM 1853 N N . CYS A 1 234 ? -10.849 14.151 19.878 1.00 68.41 271 CYS A N 1
ATOM 1854 C CA . CYS A 1 234 ? -10.234 14.790 21.036 1.00 48.99 271 CYS A CA 1
ATOM 1855 C C . CYS A 1 234 ? -8.815 15.220 20.699 1.00 123.51 271 CYS A C 1
ATOM 1856 O O . CYS A 1 234 ? -8.229 14.797 19.706 1.00 54.01 271 CYS A O 1
ATOM 1859 N N . GLN A 1 235 ? -8.258 16.071 21.543 1.00 52.80 272 GLN A N 1
ATOM 1860 C CA . GLN A 1 235 ? -6.828 16.309 21.549 1.00 53.26 272 GLN A CA 1
ATOM 1861 C C . GLN A 1 235 ? -6.256 15.779 22.848 1.00 138.53 272 GLN A C 1
ATOM 1862 O O . GLN A 1 235 ? -6.919 15.785 23.895 1.00 58.79 272 GLN A O 1
ATOM 1868 N N . VAL A 1 236 ? -5.028 15.291 22.750 1.00 35.27 273 VAL A N 1
ATOM 1869 C CA . VAL A 1 236 ? -4.324 14.701 23.880 1.00 57.41 273 VAL A CA 1
ATOM 1870 C C . VAL A 1 236 ? -2.924 15.273 23.908 1.00 67.55 273 VAL A C 1
ATOM 1871 O O . VAL A 1 236 ? -2.331 15.541 22.851 1.00 65.09 273 VAL A O 1
ATOM 1875 N N . ILE A 1 237 ? -2.416 15.480 25.124 1.00 58.06 274 ILE A N 1
ATOM 1876 C CA . ILE A 1 237 ? -1.033 15.873 25.373 1.00 41.61 274 ILE A CA 1
ATOM 1877 C C . ILE A 1 237 ? -0.443 14.885 26.351 1.00 124.96 274 ILE A C 1
ATOM 1878 O O . ILE A 1 237 ? -0.954 14.756 27.469 1.00 52.28 274 ILE A O 1
ATOM 1883 N N . TYR A 1 238 ? 0.649 14.230 25.953 1.00 34.04 275 TYR A N 1
ATOM 1884 C CA . TYR A 1 238 ? 1.367 13.308 26.823 1.00 61.80 275 TYR A CA 1
ATOM 1885 C C . TYR A 1 238 ? 2.160 14.120 27.851 1.00 32.89 275 TYR A C 1
ATOM 1886 O O . TYR A 1 238 ? 3.024 14.931 27.476 1.00 57.61 275 TYR A O 1
ATOM 1895 N N . ASN A 1 239 ? 1.853 13.921 29.145 1.00 70.69 276 ASN A N 1
ATOM 1896 C CA . ASN A 1 239 ? 2.524 14.609 30.253 1.00 52.88 276 ASN A CA 1
ATOM 1897 C C . ASN A 1 239 ? 3.942 14.095 30.516 1.00 63.84 276 ASN A C 1
ATOM 1898 O O . ASN A 1 239 ? 4.627 14.625 31.402 1.00 62.95 276 ASN A O 1
ATOM 1903 N N . GLY A 1 240 ? 4.384 13.052 29.824 1.00 66.85 277 GLY A N 1
ATOM 1904 C CA . GLY A 1 240 ? 5.786 12.707 29.845 1.00 36.80 277 GLY A CA 1
ATOM 1905 C C . GLY A 1 240 ? 6.311 12.001 31.074 1.00 48.38 277 GLY A C 1
ATOM 1906 O O . GLY A 1 240 ? 7.515 12.060 31.338 1.00 128.11 277 GLY A O 1
ATOM 1907 N N . GLY A 1 241 ? 5.472 11.307 31.823 1.00 48.02 278 GLY A N 1
ATOM 1908 C CA . GLY A 1 241 ? 6.049 10.593 32.950 1.00 47.12 278 GLY A CA 1
ATOM 1909 C C . GLY A 1 241 ? 5.769 9.102 33.063 1.00 79.63 278 GLY A C 1
ATOM 1910 O O . GLY A 1 241 ? 5.597 8.594 34.165 1.00 44.98 278 GLY A O 1
ATOM 1911 N N . ILE A 1 242 ? 5.716 8.379 31.953 1.00 45.98 279 ILE A N 1
ATOM 1912 C CA . ILE A 1 242 ? 5.690 6.917 31.982 1.00 56.68 279 ILE A CA 1
ATOM 1913 C C . ILE A 1 242 ? 7.127 6.413 32.093 1.00 47.61 279 ILE A C 1
ATOM 1914 O O . ILE A 1 242 ? 7.963 6.723 31.238 1.00 54.41 279 ILE A O 1
ATOM 1919 N N . THR A 1 243 ? 7.418 5.614 33.124 1.00 43.41 280 THR A N 1
ATOM 1920 C CA . THR A 1 243 ? 8.752 5.022 33.282 1.00 56.52 280 THR A CA 1
ATOM 1921 C C . THR A 1 243 ? 9.320 4.460 31.982 1.00 50.83 280 THR A C 1
ATOM 1922 O O . THR A 1 243 ? 8.692 3.616 31.319 1.00 52.04 280 THR A O 1
ATOM 1926 N N . GLY A 1 244 ? 10.510 4.944 31.623 1.00 52.46 281 GLY A N 1
ATOM 1927 C CA . GLY A 1 244 ? 11.187 4.569 30.400 1.00 44.12 281 GLY A CA 1
ATOM 1928 C C . GLY A 1 244 ? 10.609 5.126 29.112 1.00 37.87 281 GLY A C 1
ATOM 1929 O O . GLY A 1 244 ? 11.115 4.794 28.034 1.00 75.30 281 GLY A O 1
ATOM 1930 N N . HIS A 1 245 ? 9.551 5.933 29.159 1.00 49.38 282 HIS A N 1
ATOM 1931 C CA . HIS A 1 245 ? 9.109 6.571 27.926 1.00 52.42 282 HIS A CA 1
ATOM 1932 C C . HIS A 1 245 ? 8.764 8.031 28.178 1.00 47.96 282 HIS A C 1
ATOM 1933 O O . HIS A 1 245 ? 7.817 8.577 27.592 1.00 58.35 282 HIS A O 1
ATOM 1940 N N . GLU A 1 246 ? 9.588 8.695 29.009 1.00 50.31 283 GLU A N 1
ATOM 1941 C CA . GLU A 1 246 ? 9.367 10.098 29.376 1.00 111.70 283 GLU A CA 1
ATOM 1942 C C . GLU A 1 246 ? 9.246 11.015 28.159 1.00 44.48 283 GLU A C 1
ATOM 1943 O O . GLU A 1 246 ? 8.277 11.771 28.028 1.00 98.33 283 GLU A O 1
ATOM 1949 N N . LYS A 1 247 ? 10.202 10.945 27.232 1.00 58.68 284 LYS A N 1
ATOM 1950 C CA . LYS A 1 247 ? 10.196 11.914 26.141 1.00 68.10 284 LYS A CA 1
ATOM 1951 C C . LYS A 1 247 ? 9.044 11.664 25.176 1.00 64.55 284 LYS A C 1
ATOM 1952 O O . LYS A 1 247 ? 8.458 12.612 24.644 1.00 92.60 284 LYS A O 1
ATOM 1958 N N . GLU A 1 248 ? 8.688 10.409 24.949 1.00 50.12 285 GLU A N 1
ATOM 1959 C CA . GLU A 1 248 ? 7.601 10.159 24.020 1.00 67.57 285 GLU A CA 1
ATOM 1960 C C . GLU A 1 248 ? 7.111 8.745 24.232 1.00 94.10 285 GLU A C 1
ATOM 1961 O O . GLU A 1 248 ? 7.860 7.874 24.688 1.00 47.41 285 GLU A O 1
ATOM 1967 N N . LEU A 1 249 ? 5.845 8.537 23.885 1.00 59.40 286 LEU A N 1
ATOM 1968 C CA . LEU A 1 249 ? 5.137 7.279 24.073 1.00 50.07 286 LEU A CA 1
ATOM 1969 C C . LEU A 1 249 ? 4.768 6.782 22.679 1.00 69.75 286 LEU A C 1
ATOM 1970 O O . LEU A 1 249 ? 3.967 7.413 21.989 1.00 47.26 286 LEU A O 1
ATOM 1975 N N . MET A 1 250 ? 5.414 5.716 22.209 1.00 41.36 287 MET A N 1
ATOM 1976 C CA . MET A 1 250 ? 5.001 5.139 20.930 1.00 104.47 287 MET A CA 1
ATOM 1977 C C . MET A 1 250 ? 3.837 4.204 21.222 1.00 68.10 287 MET A C 1
ATOM 1978 O O . MET A 1 250 ? 4.044 3.067 21.637 1.00 63.42 287 MET A O 1
ATOM 1983 N N . PHE A 1 251 ? 2.602 4.697 21.055 1.00 75.13 288 PHE A N 1
ATOM 1984 C CA . PHE A 1 251 ? 1.445 3.903 21.442 1.00 50.30 288 PHE A CA 1
ATOM 1985 C C . PHE A 1 251 ? 1.185 2.794 20.438 1.00 49.68 288 PHE A C 1
ATOM 1986 O O . PHE A 1 251 ? 1.043 1.627 20.816 1.00 72.61 288 PHE A O 1
ATOM 1994 N N . ASP A 1 252 ? 1.083 3.143 19.162 1.00 46.43 289 ASP A N 1
ATOM 1995 C CA . ASP A 1 252 ? 1.056 2.143 18.110 1.00 62.95 289 ASP A CA 1
ATOM 1996 C C . ASP A 1 252 ? 1.721 2.724 16.869 1.00 39.73 289 ASP A C 1
ATOM 1997 O O . ASP A 1 252 ? 2.380 3.763 16.921 1.00 71.09 289 ASP A O 1
ATOM 2002 N N . ALA A 1 253 ? 1.574 2.032 15.753 1.00 53.39 290 ALA A N 1
ATOM 2003 C CA . ALA A 1 253 ? 2.288 2.427 14.554 1.00 54.70 290 ALA A CA 1
ATOM 2004 C C . ALA A 1 253 ? 1.621 3.600 13.845 1.00 62.32 290 ALA A C 1
ATOM 2005 O O . ALA A 1 253 ? 2.097 4.030 12.794 1.00 66.92 290 ALA A O 1
ATOM 2007 N N . ASN A 1 254 ? 0.538 4.131 14.396 1.00 63.33 291 ASN A N 1
ATOM 2008 C CA . ASN A 1 254 ? -0.088 5.328 13.867 1.00 99.89 291 ASN A CA 1
ATOM 2009 C C . ASN A 1 254 ? 0.083 6.549 14.772 1.00 49.10 291 ASN A C 1
ATOM 2010 O O . ASN A 1 254 ? -0.132 7.674 14.314 1.00 86.33 291 ASN A O 1
ATOM 2015 N N . PHE A 1 255 ? 0.474 6.346 16.029 1.00 54.64 292 PHE A N 1
ATOM 2016 C CA . PHE A 1 255 ? 0.485 7.378 17.053 1.00 74.53 292 PHE A CA 1
ATOM 2017 C C . PHE A 1 255 ? 1.743 7.228 17.900 1.00 50.80 292 PHE A C 1
ATOM 2018 O O . PHE A 1 255 ? 1.839 6.322 18.739 1.00 72.46 292 PHE A O 1
ATOM 2026 N N . THR A 1 256 ? 2.701 8.117 17.691 1.00 71.41 293 THR A N 1
ATOM 2027 C CA . THR A 1 256 ? 3.723 8.391 18.684 1.00 83.75 293 THR A CA 1
ATOM 2028 C C . THR A 1 256 ? 3.433 9.767 19.274 1.00 45.20 293 THR A C 1
ATOM 2029 O O . THR A 1 256 ? 3.235 10.741 18.535 1.00 53.82 293 THR A O 1
ATOM 2033 N N . PHE A 1 257 ? 3.341 9.811 20.597 1.00 62.99 294 PHE A N 1
ATOM 2034 C CA . PHE A 1 257 ? 2.893 10.958 21.372 1.00 36.84 294 PHE A CA 1
ATOM 2035 C C . PHE A 1 257 ? 4.122 11.513 22.074 1.00 75.87 294 PHE A C 1
ATOM 2036 O O . PHE A 1 257 ? 4.520 10.992 23.122 1.00 44.08 294 PHE A O 1
ATOM 2044 N N . LYS A 1 258 ? 4.716 12.563 21.491 1.00 61.72 295 LYS A N 1
ATOM 2045 C CA . LYS A 1 258 ? 5.875 13.234 22.078 1.00 73.02 295 LYS A CA 1
ATOM 2046 C C . LYS A 1 258 ? 5.442 14.156 23.219 1.00 42.09 295 LYS A C 1
ATOM 2047 O O . LYS A 1 258 ? 4.455 14.897 23.091 1.00 59.36 295 LYS A O 1
ATOM 2053 N N . GLU A 1 259 ? 6.168 14.088 24.343 1.00 47.63 296 GLU A N 1
ATOM 2054 C CA . GLU A 1 259 ? 5.873 14.881 25.547 1.00 42.51 296 GLU A CA 1
ATOM 2055 C C . GLU A 1 259 ? 5.463 16.313 25.206 1.00 58.29 296 GLU A C 1
ATOM 2056 O O . GLU A 1 259 ? 6.149 17.008 24.460 1.00 55.27 296 GLU A O 1
ATOM 2062 N N . GLY A 1 260 ? 4.330 16.749 25.738 1.00 68.30 297 GLY A N 1
ATOM 2063 C CA . GLY A 1 260 ? 3.928 18.128 25.575 1.00 38.16 297 GLY A CA 1
ATOM 2064 C C . GLY A 1 260 ? 3.283 18.489 24.250 1.00 53.55 297 GLY A C 1
ATOM 2065 O O . GLY A 1 260 ? 2.583 19.502 24.192 1.00 72.71 297 GLY A O 1
ATOM 2066 N N . GLU A 1 261 ? 3.485 17.706 23.181 1.00 37.67 298 GLU A N 1
ATOM 2067 C CA . GLU A 1 261 ? 2.830 17.997 21.897 1.00 70.26 298 GLU A CA 1
ATOM 2068 C C . GLU A 1 261 ? 1.310 17.770 21.928 1.00 47.96 298 GLU A C 1
ATOM 2069 O O . GLU A 1 261 ? 0.797 16.880 22.616 1.00 70.44 298 GLU A O 1
ATOM 2075 N N . ILE A 1 262 ? 0.582 18.601 21.176 1.00 89.19 299 ILE A N 1
ATOM 2076 C CA . ILE A 1 262 ? -0.878 18.528 21.097 1.00 58.16 299 ILE A CA 1
ATOM 2077 C C . ILE A 1 262 ? -1.218 17.694 19.872 1.00 79.68 299 ILE A C 1
ATOM 2078 O O . ILE A 1 262 ? -0.940 18.113 18.742 1.00 65.00 299 ILE A O 1
ATOM 2083 N N . VAL A 1 263 ? -1.812 16.514 20.081 1.00 64.83 300 VAL A N 1
ATOM 2084 C CA . VAL A 1 263 ? -2.171 15.617 18.986 1.00 47.89 300 VAL A CA 1
ATOM 2085 C C . VAL A 1 263 ? -3.679 15.453 18.952 1.00 91.27 300 VAL A C 1
ATOM 2086 O O . VAL A 1 263 ? -4.299 15.148 19.980 1.00 59.40 300 VAL A O 1
ATOM 2090 N N . GLU A 1 264 ? -4.263 15.649 17.773 1.00 90.56 301 GLU A N 1
ATOM 2091 C CA . GLU A 1 264 ? -5.668 15.334 17.560 1.00 62.05 301 GLU A CA 1
ATOM 2092 C C . GLU A 1 264 ? -5.806 13.837 17.310 1.00 150.15 301 GLU A C 1
ATOM 2093 O O . GLU A 1 264 ? -5.040 13.252 16.540 1.00 56.67 301 GLU A O 1
ATOM 2099 N N . VAL A 1 265 ? -6.758 13.206 17.984 1.00 49.33 302 VAL A N 1
ATOM 2100 C CA . VAL A 1 265 ? -6.978 11.771 17.845 1.00 80.87 302 VAL A CA 1
ATOM 2101 C C . VAL A 1 265 ? -8.449 11.500 17.570 1.00 44.42 302 VAL A C 1
ATOM 2102 O O . VAL A 1 265 ? -9.348 12.218 18.037 1.00 71.83 302 VAL A O 1
ATOM 2106 N N . ASP A 1 266 ? -8.676 10.419 16.826 1.00 71.22 303 ASP A N 1
ATOM 2107 C CA . ASP A 1 266 ? -10.001 9.922 16.482 1.00 50.38 303 ASP A CA 1
ATOM 2108 C C . ASP A 1 266 ? -10.795 9.497 17.726 1.00 66.65 303 ASP A C 1
ATOM 2109 O O . ASP A 1 266 ? -10.272 9.386 18.839 1.00 64.67 303 ASP A O 1
ATOM 2114 N N . GLU A 1 267 ? -12.081 9.216 17.499 1.00 48.73 304 GLU A N 1
ATOM 2115 C CA . GLU A 1 267 ? -12.984 8.880 18.597 1.00 57.53 304 GLU A CA 1
ATOM 2116 C C . GLU A 1 267 ? -12.530 7.626 19.328 1.00 121.60 304 GLU A C 1
ATOM 2117 O O . GLU A 1 267 ? -12.523 7.585 20.564 1.00 73.70 304 GLU A O 1
ATOM 2123 N N . GLU A 1 268 ? -12.131 6.616 18.574 1.00 43.49 305 GLU A N 1
ATOM 2124 C CA . GLU A 1 268 ? -11.717 5.359 19.175 1.00 60.37 305 GLU A CA 1
ATOM 2125 C C . GLU A 1 268 ? -10.434 5.506 19.991 1.00 133.91 305 GLU A C 1
ATOM 2126 O O . GLU A 1 268 ? -10.400 5.116 21.163 1.00 48.48 305 GLU A O 1
ATOM 2132 N N . THR A 1 269 ? -9.358 6.031 19.381 1.00 58.04 306 THR A N 1
ATOM 2133 C CA . THR A 1 269 ? -8.116 6.258 20.121 1.00 58.06 306 THR A CA 1
ATOM 2134 C C . THR A 1 269 ? -8.367 7.052 21.391 1.00 70.37 306 THR A C 1
ATOM 2135 O O . THR A 1 269 ? -7.773 6.774 22.446 1.00 63.40 306 THR A O 1
ATOM 2139 N N . ALA A 1 270 ? -9.256 8.044 21.313 1.00 55.85 307 ALA A N 1
ATOM 2140 C CA . ALA A 1 270 ? -9.540 8.853 22.487 1.00 142.77 307 ALA A CA 1
ATOM 2141 C C . ALA A 1 270 ? -10.272 8.043 23.545 1.00 35.63 307 ALA A C 1
ATOM 2142 O O . ALA A 1 270 ? -9.982 8.180 24.736 1.00 81.21 307 ALA A O 1
ATOM 2144 N N . ALA A 1 271 ? -11.237 7.218 23.140 1.00 112.06 308 ALA A N 1
ATOM 2145 C CA . ALA A 1 271 ? -11.913 6.362 24.108 1.00 29.27 308 ALA A CA 1
ATOM 2146 C C . ALA A 1 271 ? -10.922 5.463 24.815 1.00 145.82 308 ALA A C 1
ATOM 2147 O O . ALA A 1 271 ? -10.986 5.290 26.042 1.00 36.72 308 ALA A O 1
ATOM 2149 N N . ILE A 1 272 ? -9.980 4.905 24.052 1.00 30.24 309 ILE A N 1
ATOM 2150 C CA . ILE A 1 272 ? -8.987 4.014 24.653 1.00 53.46 309 ILE A CA 1
ATOM 2151 C C . ILE A 1 272 ? -8.134 4.776 25.651 1.00 68.61 309 ILE A C 1
ATOM 2152 O O . ILE A 1 272 ? -7.933 4.327 26.787 1.00 48.71 309 ILE A O 1
ATOM 2157 N N . LEU A 1 273 ? -7.637 5.953 25.254 1.00 53.31 310 LEU A N 1
ATOM 2158 C CA . LEU A 1 273 ? -6.790 6.704 26.170 1.00 76.41 310 LEU A CA 1
ATOM 2159 C C . LEU A 1 273 ? -7.572 7.171 27.401 1.00 52.38 310 LEU A C 1
ATOM 2160 O O . LEU A 1 273 ? -7.061 7.099 28.529 1.00 63.83 310 LEU A O 1
ATOM 2165 N N . LYS A 1 274 ? -8.840 7.580 27.214 1.00 47.36 311 LYS A N 1
ATOM 2166 C CA . LYS A 1 274 ? -9.696 8.013 28.330 1.00 47.63 311 LYS A CA 1
ATOM 2167 C C . LYS A 1 274 ? -10.011 6.871 29.293 1.00 42.34 311 LYS A C 1
ATOM 2168 O O . LYS A 1 274 ? -9.999 7.052 30.511 1.00 56.39 311 LYS A O 1
ATOM 2174 N N . ASN A 1 275 ? -10.303 5.686 28.772 1.00 64.03 312 ASN A N 1
ATOM 2175 C CA . ASN A 1 275 ? -10.805 4.613 29.612 1.00 45.86 312 ASN A CA 1
ATOM 2176 C C . ASN A 1 275 ? -9.732 3.707 30.180 1.00 39.14 312 ASN A C 1
ATOM 2177 O O . ASN A 1 275 ? -10.003 2.984 31.147 1.00 70.84 312 ASN A O 1
ATOM 2182 N N . SER A 1 276 ? -8.533 3.731 29.606 1.00 84.16 313 SER A N 1
ATOM 2183 C CA . SER A 1 276 ? -7.428 2.916 30.062 1.00 38.22 313 SER A CA 1
ATOM 2184 C C . SER A 1 276 ? -6.704 3.585 31.227 1.00 78.41 313 SER A C 1
ATOM 2185 O O . SER A 1 276 ? -7.074 4.663 31.707 1.00 68.23 313 SER A O 1
ATOM 2188 N N . ARG A 1 277 ? -5.623 2.933 31.657 1.00 33.96 314 ARG A N 1
ATOM 2189 C CA . ARG A 1 277 ? -4.686 3.457 32.635 1.00 46.53 314 ARG A CA 1
ATOM 2190 C C . ARG A 1 277 ? -3.799 4.551 32.062 1.00 101.26 314 ARG A C 1
ATOM 2191 O O . ARG A 1 277 ? -3.094 5.203 32.831 1.00 50.10 314 ARG A O 1
ATOM 2199 N N . PHE A 1 278 ? -3.794 4.756 30.744 1.00 45.42 315 PHE A N 1
ATOM 2200 C CA . PHE A 1 278 ? -3.002 5.833 30.166 1.00 103.85 315 PHE A CA 1
ATOM 2201 C C . PHE A 1 278 ? -3.590 7.205 30.434 1.00 71.85 315 PHE A C 1
ATOM 2202 O O . PHE A 1 278 ? -2.916 8.213 30.186 1.00 70.40 315 PHE A O 1
ATOM 2210 N N . ALA A 1 279 ? -4.815 7.265 30.940 1.00 49.16 316 ALA A N 1
ATOM 2211 C CA . ALA A 1 279 ? -5.485 8.548 31.099 1.00 87.07 316 ALA A CA 1
ATOM 2212 C C . ALA A 1 279 ? -4.742 9.445 32.085 1.00 36.76 316 ALA A C 1
ATOM 2213 O O . ALA A 1 279 ? -4.650 10.661 31.879 1.00 81.98 316 ALA A O 1
ATOM 2215 N N . GLN A 1 280 ? -4.217 8.853 33.168 1.00 70.52 317 GLN A N 1
ATOM 2216 C CA . GLN A 1 280 ? -3.347 9.564 34.100 1.00 71.30 317 GLN A CA 1
ATOM 2217 C C . GLN A 1 280 ? -2.169 10.252 33.406 1.00 54.62 317 GLN A C 1
ATOM 2218 O O . GLN A 1 280 ? -1.616 11.206 33.949 1.00 59.49 317 GLN A O 1
ATOM 2224 N N . ASP A 1 281 ? -1.784 9.796 32.217 1.00 51.22 318 ASP A N 1
ATOM 2225 C CA . ASP A 1 281 ? -0.569 10.215 31.531 1.00 65.88 318 ASP A CA 1
ATOM 2226 C C . ASP A 1 281 ? -0.820 11.205 30.421 1.00 49.94 318 ASP A C 1
ATOM 2227 O O . ASP A 1 281 ? 0.129 11.628 29.752 1.00 60.01 318 ASP A O 1
ATOM 2232 N N . PHE A 1 282 ? -2.063 11.564 30.190 1.00 47.33 319 PHE A N 1
ATOM 2233 C CA . PHE A 1 282 ? -2.395 12.498 29.142 1.00 63.94 319 PHE A CA 1
ATOM 2234 C C . PHE A 1 282 ? -3.342 13.561 29.675 1.00 56.57 319 PHE A C 1
ATOM 2235 O O . PHE A 1 282 ? -4.168 13.296 30.550 1.00 57.94 319 PHE A O 1
ATOM 2243 N N . LEU A 1 283 ? -3.198 14.771 29.151 1.00 58.01 320 LEU A N 1
ATOM 2244 C CA . LEU A 1 283 ? -4.247 15.775 29.240 1.00 45.30 320 LEU A CA 1
ATOM 2245 C C . LEU A 1 283 ? -5.110 15.544 28.019 1.00 69.25 320 LEU A C 1
ATOM 2246 O O . LEU A 1 283 ? -4.587 15.479 26.896 1.00 50.11 320 LEU A O 1
ATOM 2251 N N . ILE A 1 284 ? -6.415 15.387 28.233 1.00 46.32 321 ILE A N 1
ATOM 2252 C CA . ILE A 1 284 ? -7.338 15.067 27.146 1.00 89.42 321 ILE A CA 1
ATOM 2253 C C . ILE A 1 284 ? -8.482 16.080 27.139 1.00 37.59 321 ILE A C 1
ATOM 2254 O O . ILE A 1 284 ? -9.250 16.174 28.109 1.00 66.25 321 ILE A O 1
ATOM 2259 N N . ARG A 1 285 ? -8.584 16.842 26.059 1.00 92.43 322 ARG A N 1
ATOM 2260 C CA . ARG A 1 285 ? -9.620 17.843 25.888 1.00 105.13 322 ARG A CA 1
ATOM 2261 C C . ARG A 1 285 ? -10.404 17.484 24.638 1.00 132.19 322 ARG A C 1
ATOM 2262 O O . ARG A 1 285 ? -9.794 17.112 23.636 1.00 62.56 322 ARG A O 1
ATOM 2270 N N . PRO A 1 286 ? -11.734 17.553 24.660 1.00 72.84 323 PRO A N 1
ATOM 2271 C CA . PRO A 1 286 ? -12.488 17.349 23.417 1.00 138.52 323 PRO A CA 1
ATOM 2272 C C . PRO A 1 286 ? -12.368 18.570 22.518 1.00 75.74 323 PRO A C 1
ATOM 2273 O O . PRO A 1 286 ? -12.345 19.706 22.995 1.00 51.68 323 PRO A O 1
ATOM 2277 N N . ILE A 1 287 ? -12.164 18.356 21.223 1.00 76.11 324 ILE A N 1
ATOM 2278 C CA . ILE A 1 287 ? -11.874 19.495 20.330 1.00 48.35 324 ILE A CA 1
ATOM 2279 C C . ILE A 1 287 ? -13.001 19.642 19.281 1.00 159.51 324 ILE A C 1
ATOM 2280 O O . ILE A 1 287 ? -14.142 20.057 19.576 1.00 64.97 324 ILE A O 1
ATOM 2285 N N . ASP A 1 304 ? -3.767 7.362 5.800 1.00 108.56 341 ASP A N 1
ATOM 2286 C CA . ASP A 1 304 ? -2.420 7.099 6.305 1.00 120.85 341 ASP A CA 1
ATOM 2287 C C . ASP A 1 304 ? -2.376 6.123 7.494 1.00 152.26 341 ASP A C 1
ATOM 2288 O O . ASP A 1 304 ? -1.296 5.885 8.045 1.00 112.17 341 ASP A O 1
ATOM 2293 N N . ILE A 1 305 ? -3.529 5.567 7.876 1.00 84.10 342 ILE A N 1
ATOM 2294 C CA . ILE A 1 305 ? -3.636 4.676 9.037 1.00 87.18 342 ILE A CA 1
ATOM 2295 C C . ILE A 1 305 ? -3.261 3.251 8.625 1.00 163.55 342 ILE A C 1
ATOM 2296 O O . ILE A 1 305 ? -4.018 2.578 7.926 1.00 75.32 342 ILE A O 1
ATOM 2301 N N . ILE A 1 306 ? -2.118 2.770 9.102 1.00 81.68 343 ILE A N 1
ATOM 2302 C CA . ILE A 1 306 ? -1.666 1.409 8.819 1.00 106.80 343 ILE A CA 1
ATOM 2303 C C . ILE A 1 306 ? -2.429 0.420 9.694 1.00 83.72 343 ILE A C 1
ATOM 2304 O O . ILE A 1 306 ? -2.620 0.660 10.892 1.00 64.21 343 ILE A O 1
ATOM 2309 N N . THR A 1 307 ? -2.861 -0.700 9.098 1.00 61.39 344 THR A N 1
ATOM 2310 C CA . THR A 1 307 ? -3.473 -1.815 9.836 1.00 58.66 344 THR A CA 1
ATOM 2311 C C . THR A 1 307 ? -2.840 -3.129 9.448 1.00 69.43 344 THR A C 1
ATOM 2312 O O . THR A 1 307 ? -2.871 -4.097 10.210 1.00 59.21 344 THR A O 1
ATOM 2316 N N . ASP A 1 308 ? -2.345 -3.165 8.230 1.00 53.34 345 ASP A N 1
ATOM 2317 C CA . ASP A 1 308 ? -1.847 -4.329 7.541 1.00 48.74 345 ASP A CA 1
ATOM 2318 C C . ASP A 1 308 ? -0.418 -4.574 8.009 1.00 72.39 345 ASP A C 1
ATOM 2319 O O . ASP A 1 308 ? 0.495 -3.820 7.639 1.00 44.96 345 ASP A O 1
ATOM 2324 N N . PRO A 1 309 ? -0.189 -5.643 8.790 1.00 54.55 346 PRO A N 1
ATOM 2325 C CA . PRO A 1 309 ? 1.151 -5.880 9.357 1.00 45.50 346 PRO A CA 1
ATOM 2326 C C . PRO A 1 309 ? 2.208 -6.192 8.316 1.00 57.20 346 PRO A C 1
ATOM 2327 O O . PRO A 1 309 ? 3.399 -6.027 8.614 1.00 62.53 346 PRO A O 1
ATOM 2331 N N . PHE A 1 310 ? 1.820 -6.601 7.098 1.00 57.59 347 PHE A N 1
ATOM 2332 C CA . PHE A 1 310 ? 2.825 -6.850 6.071 1.00 75.63 347 PHE A CA 1
ATOM 2333 C C . PHE A 1 310 ? 3.311 -5.555 5.430 1.00 56.90 347 PHE A C 1
ATOM 2334 O O . PHE A 1 310 ? 4.515 -5.416 5.171 1.00 59.96 347 PHE A O 1
ATOM 2342 N N . LYS A 1 311 ? 2.395 -4.585 5.190 1.00 56.18 348 LYS A N 1
ATOM 2343 C CA . LYS A 1 311 ? 2.832 -3.243 4.774 1.00 59.32 348 LYS A CA 1
ATOM 2344 C C . LYS A 1 311 ? 3.699 -2.592 5.856 1.00 99.90 348 LYS A C 1
ATOM 2345 O O . LYS A 1 311 ? 4.738 -1.993 5.556 1.00 56.48 348 LYS A O 1
ATOM 2351 N N . LEU A 1 312 ? 3.322 -2.743 7.132 1.00 52.24 349 LEU A N 1
ATOM 2352 C CA . LEU A 1 312 ? 4.150 -2.241 8.227 1.00 50.03 349 LEU A CA 1
ATOM 2353 C C . LEU A 1 312 ? 5.545 -2.859 8.202 1.00 87.76 349 LEU A C 1
ATOM 2354 O O . LEU A 1 312 ? 6.549 -2.140 8.262 1.00 58.30 349 LEU A O 1
ATOM 2359 N N . ALA A 1 313 ? 5.634 -4.192 8.101 1.00 64.40 350 ALA A N 1
ATOM 2360 C CA . ALA A 1 313 ? 6.949 -4.827 8.143 1.00 57.19 350 ALA A CA 1
ATOM 2361 C C . ALA A 1 313 ? 7.784 -4.484 6.912 1.00 91.41 350 ALA A C 1
ATOM 2362 O O . ALA A 1 313 ? 9.003 -4.310 7.020 1.00 96.90 350 ALA A O 1
ATOM 2364 N N . GLU A 1 314 ? 7.154 -4.380 5.737 1.00 91.74 351 GLU A N 1
ATOM 2365 C CA . GLU A 1 314 ? 7.912 -4.094 4.523 1.00 92.57 351 GLU A CA 1
ATOM 2366 C C . GLU A 1 314 ? 8.622 -2.748 4.597 1.00 90.50 351 GLU A C 1
ATOM 2367 O O . GLU A 1 314 ? 9.693 -2.585 3.995 1.00 84.94 351 GLU A O 1
ATOM 2373 N N . GLU A 1 315 ? 8.063 -1.783 5.334 1.00 85.91 352 GLU A N 1
ATOM 2374 C CA . GLU A 1 315 ? 8.575 -0.409 5.276 1.00 62.92 352 GLU A CA 1
ATOM 2375 C C . GLU A 1 315 ? 9.779 -0.108 6.177 1.00 166.43 352 GLU A C 1
ATOM 2376 O O . GLU A 1 315 ? 10.303 1.010 6.106 1.00 106.52 352 GLU A O 1
ATOM 2382 N N . SER A 1 316 ? 10.229 -1.018 7.017 1.00 64.39 353 SER A N 1
ATOM 2383 C CA . SER A 1 316 ? 11.481 -0.797 7.769 1.00 138.19 353 SER A CA 1
ATOM 2384 C C . SER A 1 316 ? 12.706 -0.459 6.888 1.00 84.28 353 SER A C 1
ATOM 2385 O O . SER A 1 316 ? 13.095 0.716 6.752 1.00 105.41 353 SER A O 1
ATOM 2388 N N . PRO B 1 1 ? 4.931 -62.707 21.812 1.00 45.55 38 PRO B N 1
ATOM 2389 C CA . PRO B 1 1 ? 4.855 -63.724 22.893 1.00 124.14 38 PRO B CA 1
ATOM 2390 C C . PRO B 1 1 ? 4.579 -63.116 24.265 1.00 50.26 38 PRO B C 1
ATOM 2391 O O . PRO B 1 1 ? 5.365 -62.295 24.756 1.00 60.00 38 PRO B O 1
ATOM 2395 N N . VAL B 1 2 ? 3.478 -63.515 24.887 1.00 59.19 39 VAL B N 1
ATOM 2396 C CA . VAL B 1 2 ? 3.048 -62.925 26.155 1.00 46.66 39 VAL B CA 1
ATOM 2397 C C . VAL B 1 2 ? 4.100 -63.159 27.224 1.00 56.26 39 VAL B C 1
ATOM 2398 O O . VAL B 1 2 ? 4.308 -64.304 27.636 1.00 64.96 39 VAL B O 1
ATOM 2402 N N . PRO B 1 3 ? 4.760 -62.104 27.697 1.00 56.30 40 PRO B N 1
ATOM 2403 C CA . PRO B 1 3 ? 5.735 -62.239 28.787 1.00 58.98 40 PRO B CA 1
ATOM 2404 C C . PRO B 1 3 ? 5.170 -63.011 29.976 1.00 52.73 40 PRO B C 1
ATOM 2405 O O . PRO B 1 3 ? 3.989 -62.916 30.299 1.00 53.04 40 PRO B O 1
ATOM 2409 N N . LYS B 1 4 ? 6.033 -63.769 30.648 1.00 46.40 41 LYS B N 1
ATOM 2410 C CA . LYS B 1 4 ? 5.537 -64.676 31.676 1.00 68.81 41 LYS B CA 1
ATOM 2411 C C . LYS B 1 4 ? 4.718 -63.933 32.734 1.00 45.44 41 LYS B C 1
ATOM 2412 O O . LYS B 1 4 ? 3.623 -64.371 33.097 1.00 60.24 41 LYS B O 1
ATOM 2418 N N . HIS B 1 5 ? 5.210 -62.787 33.216 1.00 49.89 42 HIS B N 1
ATOM 2419 C CA . HIS B 1 5 ? 4.566 -62.152 34.369 1.00 43.91 42 HIS B CA 1
ATOM 2420 C C . HIS B 1 5 ? 3.144 -61.728 34.028 1.00 122.97 42 HIS B C 1
ATOM 2421 O O . HIS B 1 5 ? 2.258 -61.726 34.889 1.00 47.34 42 HIS B O 1
ATOM 2428 N N . ILE B 1 6 ? 2.882 -61.434 32.762 1.00 33.64 43 ILE B N 1
ATOM 2429 C CA . ILE B 1 6 ? 1.515 -61.155 32.369 1.00 53.97 43 ILE B CA 1
ATOM 2430 C C . ILE B 1 6 ? 0.701 -62.447 32.355 1.00 35.46 43 ILE B C 1
ATOM 2431 O O . ILE B 1 6 ? -0.398 -62.503 32.920 1.00 63.49 43 ILE B O 1
ATOM 2436 N N . ARG B 1 7 ? 1.245 -63.510 31.748 1.00 44.26 44 ARG B N 1
ATOM 2437 C CA . ARG B 1 7 ? 0.586 -64.815 31.733 1.00 47.56 44 ARG B CA 1
ATOM 2438 C C . ARG B 1 7 ? 0.149 -65.220 33.132 1.00 62.20 44 ARG B C 1
ATOM 2439 O O . ARG B 1 7 ? -0.996 -65.647 33.354 1.00 58.75 44 ARG B O 1
ATOM 2447 N N . GLU B 1 8 ? 1.035 -65.023 34.098 1.00 46.63 45 GLU B N 1
ATOM 2448 C CA . GLU B 1 8 ? 0.785 -65.473 35.458 1.00 85.11 45 GLU B CA 1
ATOM 2449 C C . GLU B 1 8 ? -0.203 -64.570 36.167 1.00 49.71 45 GLU B C 1
ATOM 2450 O O . GLU B 1 8 ? -1.059 -65.052 36.928 1.00 105.64 45 GLU B O 1
ATOM 2456 N N . ALA B 1 9 ? -0.124 -63.260 35.913 1.00 69.87 46 ALA B N 1
ATOM 2457 C CA . ALA B 1 9 ? -1.144 -62.373 36.459 1.00 54.72 46 ALA B CA 1
ATOM 2458 C C . ALA B 1 9 ? -2.529 -62.760 35.940 1.00 62.51 46 ALA B C 1
ATOM 2459 O O . ALA B 1 9 ? -3.507 -62.718 36.691 1.00 66.98 46 ALA B O 1
ATOM 2461 N N . LEU B 1 10 ? -2.620 -63.169 34.664 1.00 45.32 47 LEU B N 1
ATOM 2462 C CA . LEU B 1 10 ? -3.886 -63.661 34.123 1.00 59.48 47 LEU B CA 1
ATOM 2463 C C . LEU B 1 10 ? -4.334 -64.911 34.863 1.00 65.77 47 LEU B C 1
ATOM 2464 O O . LEU B 1 10 ? -5.481 -65.003 35.315 1.00 52.75 47 LEU B O 1
ATOM 2469 N N . GLN B 1 11 ? -3.434 -65.878 35.023 1.00 61.70 48 GLN B N 1
ATOM 2470 C CA . GLN B 1 11 ? -3.836 -67.101 35.709 1.00 110.55 48 GLN B CA 1
ATOM 2471 C C . GLN B 1 11 ? -4.355 -66.841 37.125 1.00 32.01 48 GLN B C 1
ATOM 2472 O O . GLN B 1 11 ? -5.068 -67.685 37.679 1.00 99.75 48 GLN B O 1
ATOM 2478 N N . ASN B 1 12 ? -4.014 -65.698 37.715 1.00 65.73 49 ASN B N 1
ATOM 2479 C CA . ASN B 1 12 ? -4.349 -65.436 39.105 1.00 50.17 49 ASN B CA 1
ATOM 2480 C C . ASN B 1 12 ? -5.607 -64.607 39.307 1.00 87.82 49 ASN B C 1
ATOM 2481 O O . ASN B 1 12 ? -5.852 -64.174 40.433 1.00 60.24 49 ASN B O 1
ATOM 2486 N N . VAL B 1 13 ? -6.416 -64.373 38.275 1.00 69.24 50 VAL B N 1
ATOM 2487 C CA . VAL B 1 13 ? -7.730 -63.774 38.504 1.00 55.30 50 VAL B CA 1
ATOM 2488 C C . VAL B 1 13 ? -8.728 -64.886 38.802 1.00 154.16 50 VAL B C 1
ATOM 2489 O O . VAL B 1 13 ? -8.718 -65.952 38.169 1.00 56.35 50 VAL B O 1
ATOM 2493 N N . HIS B 1 14 ? -9.561 -64.660 39.815 1.00 50.50 51 HIS B N 1
ATOM 2494 C CA . HIS B 1 14 ? -10.649 -65.588 40.138 1.00 59.59 51 HIS B CA 1
ATOM 2495 C C . HIS B 1 14 ? -11.378 -66.068 38.890 1.00 78.96 51 HIS B C 1
ATOM 2496 O O . HIS B 1 14 ? -11.819 -65.267 38.058 1.00 61.38 51 HIS B O 1
ATOM 2503 N N . GLU B 1 15 ? -11.548 -67.384 38.809 1.00 74.55 52 GLU B N 1
ATOM 2504 C CA . GLU B 1 15 ? -12.031 -68.012 37.583 1.00 77.50 52 GLU B CA 1
ATOM 2505 C C . GLU B 1 15 ? -13.382 -67.459 37.168 1.00 123.74 52 GLU B C 1
ATOM 2506 O O . GLU B 1 15 ? -13.663 -67.390 35.967 1.00 43.67 52 GLU B O 1
ATOM 2512 N N . GLU B 1 16 ? -14.212 -67.079 38.130 1.00 52.44 53 GLU B N 1
ATOM 2513 C CA . GLU B 1 16 ? -15.499 -66.467 37.818 1.00 85.67 53 GLU B CA 1
ATOM 2514 C C . GLU B 1 16 ? -15.298 -65.205 36.995 1.00 129.33 53 GLU B C 1
ATOM 2515 O O . GLU B 1 16 ? -15.861 -65.053 35.898 1.00 72.31 53 GLU B O 1
ATOM 2521 N N . VAL B 1 17 ? -14.474 -64.295 37.519 1.00 72.94 54 VAL B N 1
ATOM 2522 C CA . VAL B 1 17 ? -14.168 -63.044 36.837 1.00 41.96 54 VAL B CA 1
ATOM 2523 C C . VAL B 1 17 ? -13.683 -63.307 35.421 1.00 120.77 54 VAL B C 1
ATOM 2524 O O . VAL B 1 17 ? -14.164 -62.696 34.457 1.00 61.93 54 VAL B O 1
ATOM 2528 N N . ALA B 1 18 ? -12.714 -64.218 35.275 1.00 51.52 55 ALA B N 1
ATOM 2529 C CA . ALA B 1 18 ? -12.149 -64.469 33.958 1.00 54.68 55 ALA B CA 1
ATOM 2530 C C . ALA B 1 18 ? -13.184 -65.083 33.034 1.00 85.25 55 ALA B C 1
ATOM 2531 O O . ALA B 1 18 ? -13.117 -64.900 31.812 1.00 46.04 55 ALA B O 1
ATOM 2533 N N . LEU B 1 19 ? -14.150 -65.796 33.612 1.00 66.27 56 LEU B N 1
ATOM 2534 C CA . LEU B 1 19 ? -15.182 -66.467 32.831 1.00 53.55 56 LEU B CA 1
ATOM 2535 C C . LEU B 1 19 ? -16.029 -65.459 32.075 1.00 203.79 56 LEU B C 1
ATOM 2536 O O . LEU B 1 19 ? -16.347 -65.660 30.900 1.00 40.25 56 LEU B O 1
ATOM 2541 N N . ARG B 1 20 ? -16.369 -64.360 32.734 1.00 34.04 57 ARG B N 1
ATOM 2542 C CA . ARG B 1 20 ? -17.240 -63.276 32.285 1.00 89.94 57 ARG B CA 1
ATOM 2543 C C . ARG B 1 20 ? -16.562 -62.253 31.333 1.00 41.82 57 ARG B C 1
ATOM 2544 O O . ARG B 1 20 ? -17.086 -61.147 31.158 1.00 167.77 57 ARG B O 1
ATOM 2552 N N . TYR B 1 21 ? -15.429 -62.587 30.726 1.00 55.17 58 TYR B N 1
ATOM 2553 C CA . TYR B 1 21 ? -14.629 -61.623 29.984 1.00 88.23 58 TYR B CA 1
ATOM 2554 C C . TYR B 1 21 ? -15.105 -61.568 28.526 1.00 35.64 58 TYR B C 1
ATOM 2555 O O . TYR B 1 21 ? -14.997 -62.554 27.785 1.00 89.08 58 TYR B O 1
ATOM 2564 N N . TYR B 1 22 ? -15.614 -60.417 28.114 1.00 76.85 59 TYR B N 1
ATOM 2565 C CA . TYR B 1 22 ? -15.828 -60.105 26.705 1.00 66.23 59 TYR B CA 1
ATOM 2566 C C . TYR B 1 22 ? -14.726 -59.127 26.282 1.00 76.94 59 TYR B C 1
ATOM 2567 O O . TYR B 1 22 ? -14.544 -58.078 26.914 1.00 58.53 59 TYR B O 1
ATOM 2576 N N . GLY B 1 23 ? -13.964 -59.486 25.259 1.00 66.67 60 GLY B N 1
ATOM 2577 C CA . GLY B 1 23 ? -12.941 -58.582 24.772 1.00 32.71 60 GLY B CA 1
ATOM 2578 C C . GLY B 1 23 ? -12.083 -59.196 23.677 1.00 44.40 60 GLY B C 1
ATOM 2579 O O . GLY B 1 23 ? -12.277 -60.346 23.258 1.00 109.42 60 GLY B O 1
ATOM 2580 N N . CYS B 1 24 ? -11.082 -58.403 23.261 1.00 78.05 61 CYS B N 1
ATOM 2581 C CA . CYS B 1 24 ? -10.120 -58.735 22.209 1.00 68.66 61 CYS B CA 1
ATOM 2582 C C . CYS B 1 24 ? -8.754 -59.165 22.742 1.00 122.88 61 CYS B C 1
ATOM 2583 O O . CYS B 1 24 ? -7.864 -59.506 21.954 1.00 54.79 61 CYS B O 1
ATOM 2586 N N . GLY B 1 25 ? -8.560 -59.137 24.049 1.00 46.37 62 GLY B N 1
ATOM 2587 C CA . GLY B 1 25 ? -7.283 -59.520 24.633 1.00 116.99 62 GLY B CA 1
ATOM 2588 C C . GLY B 1 25 ? -6.645 -58.335 25.323 1.00 151.48 62 GLY B C 1
ATOM 2589 O O . GLY B 1 25 ? -7.065 -57.210 25.073 1.00 52.80 62 GLY B O 1
ATOM 2590 N N . LEU B 1 26 ? -5.655 -58.550 26.192 1.00 61.49 63 LEU B N 1
ATOM 2591 C CA . LEU B 1 26 ? -4.986 -57.442 26.874 1.00 60.19 63 LEU B CA 1
ATOM 2592 C C . LEU B 1 26 ? -4.224 -56.560 25.883 1.00 40.13 63 LEU B C 1
ATOM 2593 O O . LEU B 1 26 ? -3.289 -57.029 25.226 1.00 161.67 63 LEU B O 1
ATOM 2598 N N . VAL B 1 27 ? -4.602 -55.284 25.786 1.00 66.71 64 VAL B N 1
ATOM 2599 C CA . VAL B 1 27 ? -3.764 -54.292 25.120 1.00 51.22 64 VAL B CA 1
ATOM 2600 C C . VAL B 1 27 ? -3.158 -53.389 26.177 1.00 52.34 64 VAL B C 1
ATOM 2601 O O . VAL B 1 27 ? -3.825 -52.498 26.727 1.00 59.53 64 VAL B O 1
ATOM 2605 N N . ILE B 1 28 ? -1.875 -53.600 26.423 1.00 53.59 65 ILE B N 1
ATOM 2606 C CA . ILE B 1 28 ? -1.249 -53.237 27.688 1.00 52.69 65 ILE B CA 1
ATOM 2607 C C . ILE B 1 28 ? 0.176 -52.816 27.338 1.00 47.56 65 ILE B C 1
ATOM 2608 O O . ILE B 1 28 ? 0.857 -53.528 26.589 1.00 60.22 65 ILE B O 1
ATOM 2613 N N . PRO B 1 29 ? 0.648 -51.654 27.791 1.00 65.78 66 PRO B N 1
ATOM 2614 C CA . PRO B 1 29 ? 2.025 -51.239 27.470 1.00 52.67 66 PRO B CA 1
ATOM 2615 C C . PRO B 1 29 ? 3.042 -51.769 28.474 1.00 55.83 66 PRO B C 1
ATOM 2616 O O . PRO B 1 29 ? 2.680 -52.522 29.390 1.00 68.54 66 PRO B O 1
ATOM 2620 N N . GLU B 1 30 ? 4.309 -51.373 28.318 1.00 69.65 67 GLU B N 1
ATOM 2621 C CA . GLU B 1 30 ? 5.421 -51.833 29.147 1.00 47.41 67 GLU B CA 1
ATOM 2622 C C . GLU B 1 30 ? 5.680 -50.894 30.349 1.00 46.55 67 GLU B C 1
ATOM 2623 O O . GLU B 1 30 ? 5.255 -49.733 30.370 1.00 47.78 67 GLU B O 1
ATOM 2629 N N . HIS B 1 31 ? 6.379 -51.429 31.362 1.00 52.61 68 HIS B N 1
ATOM 2630 C CA . HIS B 1 31 ? 6.864 -50.688 32.539 1.00 69.65 68 HIS B CA 1
ATOM 2631 C C . HIS B 1 31 ? 5.701 -50.092 33.349 1.00 45.94 68 HIS B C 1
ATOM 2632 O O . HIS B 1 31 ? 5.483 -48.879 33.383 1.00 65.06 68 HIS B O 1
ATOM 2639 N N . LEU B 1 32 ? 4.992 -50.983 34.046 1.00 61.79 69 LEU B N 1
ATOM 2640 C CA . LEU B 1 32 ? 3.745 -50.614 34.700 1.00 65.84 69 LEU B CA 1
ATOM 2641 C C . LEU B 1 32 ? 3.890 -50.362 36.190 1.00 76.11 69 LEU B C 1
ATOM 2642 O O . LEU B 1 32 ? 2.977 -49.764 36.778 1.00 56.31 69 LEU B O 1
ATOM 2647 N N . GLU B 1 33 ? 5.016 -50.772 36.793 1.00 49.29 70 GLU B N 1
ATOM 2648 C CA . GLU B 1 33 ? 5.190 -50.725 38.249 1.00 68.11 70 GLU B CA 1
ATOM 2649 C C . GLU B 1 33 ? 4.981 -49.318 38.776 1.00 50.68 70 GLU B C 1
ATOM 2650 O O . GLU B 1 33 ? 5.450 -48.345 38.177 1.00 47.38 70 GLU B O 1
ATOM 2656 N N . ASN B 1 34 ? 4.238 -49.223 39.887 1.00 51.53 71 ASN B N 1
ATOM 2657 C CA . ASN B 1 34 ? 3.896 -48.008 40.634 1.00 50.99 71 ASN B CA 1
ATOM 2658 C C . ASN B 1 34 ? 2.944 -47.057 39.910 1.00 45.80 71 ASN B C 1
ATOM 2659 O O . ASN B 1 34 ? 2.555 -46.038 40.495 1.00 47.65 71 ASN B O 1
ATOM 2664 N N . CYS B 1 35 ? 2.552 -47.350 38.673 1.00 51.72 72 CYS B N 1
ATOM 2665 C CA . CYS B 1 35 ? 1.719 -46.454 37.885 1.00 41.65 72 CYS B CA 1
ATOM 2666 C C . CYS B 1 35 ? 0.263 -46.440 38.346 1.00 49.63 72 CYS B C 1
ATOM 2667 O O . CYS B 1 35 ? -0.263 -47.386 38.954 1.00 54.85 72 CYS B O 1
ATOM 2670 N N . TRP B 1 36 ? -0.371 -45.326 38.015 1.00 51.37 73 TRP B N 1
ATOM 2671 C CA . TRP B 1 36 ? -1.809 -45.153 38.004 1.00 33.65 73 TRP B CA 1
ATOM 2672 C C . TRP B 1 36 ? -2.286 -45.361 36.570 1.00 60.89 73 TRP B C 1
ATOM 2673 O O . TRP B 1 36 ? -1.830 -44.677 35.633 1.00 60.82 73 TRP B O 1
ATOM 2684 N N . ILE B 1 37 ? -3.162 -46.340 36.407 1.00 41.52 74 ILE B N 1
ATOM 2685 C CA . ILE B 1 37 ? -3.642 -46.809 35.119 1.00 65.59 74 ILE B CA 1
ATOM 2686 C C . ILE B 1 37 ? -5.155 -46.712 35.147 1.00 41.62 74 ILE B C 1
ATOM 2687 O O . ILE B 1 37 ? -5.798 -47.281 36.037 1.00 43.89 74 ILE B O 1
ATOM 2692 N N . LEU B 1 38 ? -5.715 -45.995 34.187 1.00 47.74 75 LEU B N 1
ATOM 2693 C CA . LEU B 1 38 ? -7.150 -45.995 33.942 1.00 69.92 75 LEU B CA 1
ATOM 2694 C C . LEU B 1 38 ? -7.519 -47.013 32.860 1.00 52.08 75 LEU B C 1
ATOM 2695 O O . LEU B 1 38 ? -6.974 -46.981 31.747 1.00 59.10 75 LEU B O 1
ATOM 2700 N N . ASP B 1 39 ? -8.453 -47.910 33.192 1.00 37.23 76 ASP B N 1
ATOM 2701 C CA . ASP B 1 39 ? -8.983 -48.920 32.264 1.00 49.20 76 ASP B CA 1
ATOM 2702 C C . ASP B 1 39 ? -10.362 -48.476 31.794 1.00 69.16 76 ASP B C 1
ATOM 2703 O O . ASP B 1 39 ? -11.353 -48.643 32.515 1.00 44.38 76 ASP B O 1
ATOM 2708 N N . LEU B 1 40 ? -10.422 -47.920 30.588 1.00 53.91 77 LEU B N 1
ATOM 2709 C CA . LEU B 1 40 ? -11.688 -47.565 29.956 1.00 67.26 77 LEU B CA 1
ATOM 2710 C C . LEU B 1 40 ? -12.457 -48.828 29.596 1.00 51.26 77 LEU B C 1
ATOM 2711 O O . LEU B 1 40 ? -11.976 -49.654 28.816 1.00 78.34 77 LEU B O 1
ATOM 2716 N N . GLY B 1 41 ? -13.661 -48.978 30.139 1.00 74.78 78 GLY B N 1
ATOM 2717 C CA . GLY B 1 41 ? -14.407 -50.185 29.859 1.00 42.71 78 GLY B CA 1
ATOM 2718 C C . GLY B 1 41 ? -13.955 -51.386 30.672 1.00 47.41 78 GLY B C 1
ATOM 2719 O O . GLY B 1 41 ? -13.628 -52.440 30.119 1.00 59.46 78 GLY B O 1
ATOM 2720 N N . SER B 1 42 ? -13.979 -51.252 31.999 1.00 56.59 79 SER B N 1
ATOM 2721 C CA . SER B 1 42 ? -13.467 -52.283 32.894 1.00 57.95 79 SER B CA 1
ATOM 2722 C C . SER B 1 42 ? -14.283 -53.585 32.883 1.00 33.47 79 SER B C 1
ATOM 2723 O O . SER B 1 42 ? -13.844 -54.560 33.504 1.00 79.68 79 SER B O 1
ATOM 2726 N N . GLY B 1 43 ? -15.455 -53.606 32.253 1.00 120.30 80 GLY B N 1
ATOM 2727 C CA . GLY B 1 43 ? -16.298 -54.793 32.277 1.00 37.64 80 GLY B CA 1
ATOM 2728 C C . GLY B 1 43 ? -16.484 -55.359 33.674 1.00 74.36 80 GLY B C 1
ATOM 2729 O O . GLY B 1 43 ? -16.615 -54.626 34.669 1.00 77.75 80 GLY B O 1
ATOM 2730 N N . SER B 1 44 ? -16.460 -56.690 33.757 1.00 41.52 81 SER B N 1
ATOM 2731 C CA . SER B 1 44 ? -16.649 -57.406 35.013 1.00 81.48 81 SER B CA 1
ATOM 2732 C C . SER B 1 44 ? -15.389 -57.458 35.870 1.00 57.23 81 SER B C 1
ATOM 2733 O O . SER B 1 44 ? -15.473 -57.891 37.022 1.00 97.89 81 SER B O 1
ATOM 2736 N N . GLY B 1 45 ? -14.225 -57.059 35.342 1.00 64.30 82 GLY B N 1
ATOM 2737 C CA . GLY B 1 45 ? -13.074 -56.831 36.197 1.00 46.62 82 GLY B CA 1
ATOM 2738 C C . GLY B 1 45 ? -11.741 -57.470 35.839 1.00 132.13 82 GLY B C 1
ATOM 2739 O O . GLY B 1 45 ? -10.749 -57.204 36.515 1.00 36.97 82 GLY B O 1
ATOM 2740 N N . ARG B 1 46 ? -11.671 -58.286 34.788 1.00 54.17 83 ARG B N 1
ATOM 2741 C CA . ARG B 1 46 ? -10.489 -59.120 34.587 1.00 42.75 83 ARG B CA 1
ATOM 2742 C C . ARG B 1 46 ? -9.234 -58.282 34.373 1.00 70.30 83 ARG B C 1
ATOM 2743 O O . ARG B 1 46 ? -8.269 -58.398 35.133 1.00 52.57 83 ARG B O 1
ATOM 2751 N N . ASP B 1 47 ? -9.218 -57.450 33.327 1.00 52.24 84 ASP B N 1
ATOM 2752 C CA . ASP B 1 47 ? -8.043 -56.622 33.053 1.00 47.96 84 ASP B CA 1
ATOM 2753 C C . ASP B 1 47 ? -7.602 -55.830 34.288 1.00 52.98 84 ASP B C 1
ATOM 2754 O O . ASP B 1 47 ? -6.405 -55.716 34.563 1.00 47.19 84 ASP B O 1
ATOM 2759 N N . CYS B 1 48 ? -8.539 -55.275 35.047 1.00 45.78 85 CYS B N 1
ATOM 2760 C CA . CYS B 1 48 ? -8.098 -54.506 36.205 1.00 57.78 85 CYS B CA 1
ATOM 2761 C C . CYS B 1 48 ? -7.436 -55.405 37.233 1.00 66.75 85 CYS B C 1
ATOM 2762 O O . CYS B 1 48 ? -6.525 -54.971 37.933 1.00 52.57 85 CYS B O 1
ATOM 2765 N N . TYR B 1 49 ? -7.857 -56.658 37.335 1.00 53.63 86 TYR B N 1
ATOM 2766 C CA . TYR B 1 49 ? -7.251 -57.503 38.350 1.00 60.06 86 TYR B CA 1
ATOM 2767 C C . TYR B 1 49 ? -5.894 -58.001 37.892 1.00 94.93 86 TYR B C 1
ATOM 2768 O O . TYR B 1 49 ? -5.026 -58.311 38.722 1.00 50.25 86 TYR B O 1
ATOM 2777 N N . VAL B 1 50 ? -5.710 -58.072 36.575 1.00 44.12 87 VAL B N 1
ATOM 2778 C CA . VAL B 1 50 ? -4.387 -58.270 36.000 1.00 30.07 87 VAL B CA 1
ATOM 2779 C C . VAL B 1 50 ? -3.492 -57.077 36.340 1.00 74.23 87 VAL B C 1
ATOM 2780 O O . VAL B 1 50 ? -2.394 -57.216 36.911 1.00 48.29 87 VAL B O 1
ATOM 2784 N N . LEU B 1 51 ? -3.978 -55.873 36.032 1.00 32.78 88 LEU B N 1
ATOM 2785 C CA . LEU B 1 51 ? -3.157 -54.680 36.229 1.00 67.12 88 LEU B CA 1
ATOM 2786 C C . LEU B 1 51 ? -2.840 -54.448 37.698 1.00 65.08 88 LEU B C 1
ATOM 2787 O O . LEU B 1 51 ? -1.771 -53.923 38.023 1.00 42.36 88 LEU B O 1
ATOM 2792 N N . SER B 1 52 ? -3.748 -54.840 38.595 1.00 32.95 89 SER B N 1
ATOM 2793 C CA . SER B 1 52 ? -3.519 -54.668 40.026 1.00 38.08 89 SER B CA 1
ATOM 2794 C C . SER B 1 52 ? -2.192 -55.272 40.441 1.00 78.08 89 SER B C 1
ATOM 2795 O O . SER B 1 52 ? -1.449 -54.670 41.221 1.00 42.15 89 SER B O 1
ATOM 2798 N N . GLN B 1 53 ? -1.892 -56.475 39.932 1.00 34.05 90 GLN B N 1
ATOM 2799 C CA . GLN B 1 53 ? -0.631 -57.143 40.203 1.00 86.60 90 GLN B CA 1
ATOM 2800 C C . GLN B 1 53 ? 0.488 -56.475 39.443 1.00 44.86 90 GLN B C 1
ATOM 2801 O O . GLN B 1 53 ? 1.601 -56.341 39.959 1.00 75.03 90 GLN B O 1
ATOM 2807 N N . LEU B 1 54 ? 0.222 -56.081 38.197 1.00 49.14 91 LEU B N 1
ATOM 2808 C CA . LEU B 1 54 ? 1.323 -55.583 37.381 1.00 43.52 91 LEU B CA 1
ATOM 2809 C C . LEU B 1 54 ? 1.848 -54.224 37.880 1.00 66.99 91 LEU B C 1
ATOM 2810 O O . LEU B 1 54 ? 3.035 -53.910 37.716 1.00 81.74 91 LEU B O 1
ATOM 2815 N N . VAL B 1 55 ? 1.002 -53.416 38.509 1.00 47.68 92 VAL B N 1
ATOM 2816 C CA . VAL B 1 55 ? 1.451 -52.132 39.041 1.00 63.81 92 VAL B CA 1
ATOM 2817 C C . VAL B 1 55 ? 1.867 -52.253 40.493 1.00 56.00 92 VAL B C 1
ATOM 2818 O O . VAL B 1 55 ? 2.582 -51.381 40.992 1.00 49.37 92 VAL B O 1
ATOM 2822 N N . GLY B 1 56 ? 1.425 -53.295 41.186 1.00 55.40 93 GLY B N 1
ATOM 2823 C CA . GLY B 1 56 ? 1.743 -53.442 42.589 1.00 33.26 93 GLY B CA 1
ATOM 2824 C C . GLY B 1 56 ? 1.102 -52.373 43.472 1.00 73.48 93 GLY B C 1
ATOM 2825 O O . GLY B 1 56 ? 0.409 -51.459 43.033 1.00 59.41 93 GLY B O 1
ATOM 2826 N N . GLU B 1 57 ? 1.379 -52.501 44.763 1.00 70.19 94 GLU B N 1
ATOM 2827 C CA . GLU B 1 57 ? 0.585 -51.807 45.764 1.00 96.85 94 GLU B CA 1
ATOM 2828 C C . GLU B 1 57 ? 0.864 -50.306 45.791 1.00 70.76 94 GLU B C 1
ATOM 2829 O O . GLU B 1 57 ? -0.014 -49.526 46.174 1.00 94.17 94 GLU B O 1
ATOM 2835 N N . LYS B 1 58 ? 2.063 -49.881 45.385 1.00 78.75 95 LYS B N 1
ATOM 2836 C CA . LYS B 1 58 ? 2.325 -48.460 45.185 1.00 78.02 95 LYS B CA 1
ATOM 2837 C C . LYS B 1 58 ? 1.533 -47.868 44.021 1.00 90.52 95 LYS B C 1
ATOM 2838 O O . LYS B 1 58 ? 1.470 -46.640 43.886 1.00 78.45 95 LYS B O 1
ATOM 2844 N N . GLY B 1 59 ? 0.987 -48.705 43.140 1.00 46.66 96 GLY B N 1
ATOM 2845 C CA . GLY B 1 59 ? 0.292 -48.241 41.962 1.00 60.05 96 GLY B CA 1
ATOM 2846 C C . GLY B 1 59 ? -1.203 -48.237 42.200 1.00 79.22 96 GLY B C 1
ATOM 2847 O O . GLY B 1 59 ? -1.693 -48.574 43.275 1.00 55.22 96 GLY B O 1
ATOM 2848 N N . HIS B 1 60 ? -1.936 -47.854 41.164 1.00 85.88 97 HIS B N 1
ATOM 2849 C CA . HIS B 1 60 ? -3.382 -47.903 41.284 1.00 57.99 97 HIS B CA 1
ATOM 2850 C C . HIS B 1 60 ? -4.010 -48.205 39.934 1.00 68.52 97 HIS B C 1
ATOM 2851 O O . HIS B 1 60 ? -3.504 -47.798 38.883 1.00 54.69 97 HIS B O 1
ATOM 2858 N N . VAL B 1 61 ? -5.111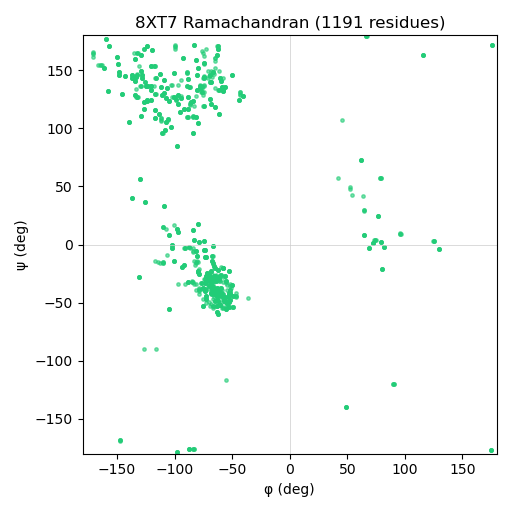 -48.938 39.979 1.00 55.36 98 VAL B N 1
ATOM 2859 C CA . VAL B 1 61 ? -5.924 -49.219 38.809 1.00 41.03 98 VAL B CA 1
ATOM 2860 C C . VAL B 1 61 ? -7.317 -48.670 39.077 1.00 55.74 98 VAL B C 1
ATOM 2861 O O . VAL B 1 61 ? -7.944 -49.015 40.086 1.00 50.08 98 VAL B O 1
ATOM 2865 N N . THR B 1 62 ? -7.787 -47.812 38.187 1.00 37.65 99 THR B N 1
ATOM 2866 C CA . THR B 1 62 ? -9.172 -47.376 38.145 1.00 49.70 99 THR B CA 1
ATOM 2867 C C . THR B 1 62 ? -9.810 -47.999 36.912 1.00 54.14 99 THR B C 1
ATOM 2868 O O . THR B 1 62 ? -9.259 -47.938 35.803 1.00 42.06 99 THR B O 1
ATOM 2872 N N . GLY B 1 63 ? -10.948 -48.616 37.112 1.00 39.71 100 GLY B N 1
ATOM 2873 C CA . GLY B 1 63 ? -11.755 -49.126 36.014 1.00 36.75 100 GLY B CA 1
ATOM 2874 C C . GLY B 1 63 ? -13.086 -48.400 35.985 1.00 129.41 100 GLY B C 1
ATOM 2875 O O . GLY B 1 63 ? -13.660 -48.057 37.030 1.00 30.91 100 GLY B O 1
ATOM 2876 N N . ILE B 1 64 ? -13.559 -48.158 34.785 1.00 34.67 101 ILE B N 1
ATOM 2877 C CA . ILE B 1 64 ? -14.775 -47.404 34.572 1.00 67.47 101 ILE B CA 1
ATOM 2878 C C . ILE B 1 64 ? -15.580 -48.172 33.551 1.00 77.51 101 ILE B C 1
ATOM 2879 O O . ILE B 1 64 ? -15.042 -48.576 32.510 1.00 40.56 101 ILE B O 1
ATOM 2884 N N . ASP B 1 65 ? -16.843 -48.428 33.880 1.00 71.06 102 ASP B N 1
ATOM 2885 C CA . ASP B 1 65 ? -17.716 -49.173 32.987 1.00 47.48 102 ASP B CA 1
ATOM 2886 C C . ASP B 1 65 ? -19.068 -48.494 32.954 1.00 88.61 102 ASP B C 1
ATOM 2887 O O . ASP B 1 65 ? -19.518 -47.923 33.955 1.00 71.26 102 ASP B O 1
ATOM 2892 N N . MET B 1 66 ? -19.711 -48.543 31.789 1.00 53.64 103 MET B N 1
ATOM 2893 C CA . MET B 1 66 ? -20.998 -47.868 31.715 1.00 90.41 103 MET B CA 1
ATOM 2894 C C . MET B 1 66 ? -22.132 -48.697 32.282 1.00 81.44 103 MET B C 1
ATOM 2895 O O . MET B 1 66 ? -23.235 -48.178 32.399 1.00 55.49 103 MET B O 1
ATOM 2900 N N . THR B 1 67 ? -21.886 -49.940 32.673 1.00 60.88 104 THR B N 1
ATOM 2901 C CA . THR B 1 67 ? -22.935 -50.855 33.096 1.00 45.12 104 THR B CA 1
ATOM 2902 C C . THR B 1 67 ? -22.806 -51.135 34.584 1.00 53.11 104 THR B C 1
ATOM 2903 O O . THR B 1 67 ? -21.902 -51.872 35.001 1.00 56.44 104 THR B O 1
ATOM 2907 N N . LYS B 1 68 ? -23.732 -50.538 35.374 1.00 57.09 105 LYS B N 1
ATOM 2908 C CA . LYS B 1 68 ? -23.681 -50.655 36.834 1.00 63.61 105 LYS B CA 1
ATOM 2909 C C . LYS B 1 68 ? -23.566 -52.111 37.311 1.00 67.60 105 LYS B C 1
ATOM 2910 O O . LYS B 1 68 ? -22.885 -52.392 38.305 1.00 80.61 105 LYS B O 1
ATOM 2916 N N . GLY B 1 69 ? -24.180 -53.065 36.597 1.00 64.20 106 GLY B N 1
ATOM 2917 C CA . GLY B 1 69 ? -24.109 -54.452 37.020 1.00 50.48 106 GLY B CA 1
ATOM 2918 C C . GLY B 1 69 ? -22.715 -55.046 36.906 1.00 130.79 106 GLY B C 1
ATOM 2919 O O . GLY B 1 69 ? -22.268 -55.797 37.786 1.00 60.83 106 GLY B O 1
ATOM 2920 N N . GLN B 1 70 ? -22.027 -54.755 35.801 1.00 67.29 107 GLN B N 1
ATOM 2921 C CA . GLN B 1 70 ? -20.610 -55.082 35.684 1.00 89.22 107 GLN B CA 1
ATOM 2922 C C . GLN B 1 70 ? -19.798 -54.524 36.848 1.00 68.67 107 GLN B C 1
ATOM 2923 O O . GLN B 1 70 ? -18.932 -55.209 37.399 1.00 64.19 107 GLN B O 1
ATOM 2929 N N . VAL B 1 71 ? -20.032 -53.266 37.212 1.00 49.31 108 VAL B N 1
ATOM 2930 C CA . VAL B 1 71 ? -19.249 -52.680 38.292 1.00 51.96 108 VAL B CA 1
ATOM 2931 C C . VAL B 1 71 ? -19.527 -53.426 39.588 1.00 76.53 108 VAL B C 1
ATOM 2932 O O . VAL B 1 71 ? -18.609 -53.716 40.372 1.00 65.28 108 VAL B O 1
ATOM 2936 N N . GLU B 1 72 ? -20.790 -53.800 39.806 1.00 79.85 109 GLU B N 1
ATOM 2937 C CA . GLU B 1 72 ? -21.134 -54.522 41.027 1.00 65.95 109 GLU B CA 1
ATOM 2938 C C . GLU B 1 72 ? -20.429 -55.872 41.086 1.00 66.85 109 GLU B C 1
ATOM 2939 O O . GLU B 1 72 ? -19.853 -56.232 42.124 1.00 60.02 109 GLU B O 1
ATOM 2945 N N . VAL B 1 73 ? -20.422 -56.607 39.965 1.00 46.85 110 VAL B N 1
ATOM 2946 C CA . VAL B 1 73 ? -19.734 -57.903 39.914 1.00 54.12 110 VAL B CA 1
ATOM 2947 C C . VAL B 1 73 ? -18.245 -57.734 40.192 1.00 106.45 110 VAL B C 1
ATOM 2948 O O . VAL B 1 73 ? -17.669 -58.432 41.037 1.00 79.44 110 VAL B O 1
ATOM 2952 N N . ALA B 1 74 ? -17.594 -56.824 39.457 1.00 45.11 111 ALA B N 1
ATOM 2953 C CA . ALA B 1 74 ? -16.172 -56.564 39.654 1.00 63.49 111 ALA B CA 1
ATOM 2954 C C . ALA B 1 74 ? -15.858 -56.288 41.120 1.00 76.83 111 ALA B C 1
ATOM 2955 O O . ALA B 1 74 ? -14.920 -56.860 41.681 1.00 67.27 111 ALA B O 1
ATOM 2957 N N . GLU B 1 75 ? -16.643 -55.413 41.758 1.00 58.73 112 GLU B N 1
ATOM 2958 C CA . GLU B 1 75 ? -16.390 -55.046 43.147 1.00 119.76 112 GLU B CA 1
ATOM 2959 C C . GLU B 1 75 ? -16.651 -56.204 44.099 1.00 39.03 112 GLU B C 1
ATOM 2960 O O . GLU B 1 75 ? -16.124 -56.206 45.221 1.00 68.19 112 GLU B O 1
ATOM 2966 N N . LYS B 1 76 ? -17.468 -57.177 43.687 1.00 66.33 113 LYS B N 1
ATOM 2967 C CA . LYS B 1 76 ? -17.663 -58.367 44.509 1.00 43.32 113 LYS B CA 1
ATOM 2968 C C . LYS B 1 76 ? -16.331 -59.034 44.832 1.00 81.34 113 LYS B C 1
ATOM 2969 O O . LYS B 1 76 ? -16.162 -59.587 45.922 1.00 69.03 113 LYS B O 1
ATOM 2975 N N . TYR B 1 77 ? -15.354 -58.940 43.926 1.00 59.01 114 TYR B N 1
ATOM 2976 C CA . TYR B 1 77 ? -14.127 -59.723 44.002 1.00 54.89 114 TYR B CA 1
ATOM 2977 C C . TYR B 1 77 ? -12.916 -58.920 44.464 1.00 118.82 114 TYR B C 1
ATOM 2978 O O . TYR B 1 77 ? -11.794 -59.455 44.460 1.00 55.58 114 TYR B O 1
ATOM 2987 N N . LEU B 1 78 ? -13.122 -57.671 44.901 1.00 50.91 115 LEU B N 1
ATOM 2988 C CA . LEU B 1 78 ? -12.016 -56.841 45.384 1.00 79.39 115 LEU B CA 1
ATOM 2989 C C . LEU B 1 78 ? -11.251 -57.537 46.493 1.00 56.33 115 LEU B C 1
ATOM 2990 O O . LEU B 1 78 ? -10.028 -57.688 46.420 1.00 84.73 115 LEU B O 1
ATOM 2995 N N . ASP B 1 79 ? -11.954 -57.936 47.547 1.00 92.22 116 ASP B N 1
ATOM 2996 C CA . ASP B 1 79 ? -11.259 -58.526 48.680 1.00 66.78 116 ASP B CA 1
ATOM 2997 C C . ASP B 1 79 ? -10.603 -59.845 48.301 1.00 85.66 116 ASP B C 1
ATOM 2998 O O . ASP B 1 79 ? -9.461 -60.093 48.698 1.00 65.85 116 ASP B O 1
ATOM 3003 N N . TYR B 1 80 ? -11.287 -60.701 47.530 1.00 64.18 117 TYR B N 1
ATOM 3004 C CA . TYR B 1 80 ? -10.636 -61.934 47.086 1.00 56.00 117 TYR B CA 1
ATOM 3005 C C . TYR B 1 80 ? -9.269 -61.631 46.484 1.00 94.09 117 TYR B C 1
ATOM 3006 O O . TYR B 1 80 ? -8.244 -62.172 46.926 1.00 75.40 117 TYR B O 1
ATOM 3015 N N . HIS B 1 81 ? -9.226 -60.726 45.500 1.00 63.02 118 HIS B N 1
ATOM 3016 C CA . HIS B 1 81 ? -7.961 -60.513 44.803 1.00 94.77 118 HIS B CA 1
ATOM 3017 C C . HIS B 1 81 ? -6.954 -59.741 45.650 1.00 70.65 118 HIS B C 1
ATOM 3018 O O . HIS B 1 81 ? -5.748 -59.996 45.551 1.00 56.55 118 HIS B O 1
ATOM 3025 N N . MET B 1 82 ? -7.410 -58.821 46.505 1.00 58.63 119 MET B N 1
ATOM 3026 C CA . MET B 1 82 ? -6.467 -58.127 47.379 1.00 59.14 119 MET B CA 1
ATOM 3027 C C . MET B 1 82 ? -5.837 -59.081 48.391 1.00 86.62 119 MET B C 1
ATOM 3028 O O . MET B 1 82 ? -4.647 -58.949 48.701 1.00 80.95 119 MET B O 1
ATOM 3033 N N . GLU B 1 83 ? -6.601 -60.061 48.900 1.00 68.74 120 GLU B N 1
ATOM 3034 C CA . GLU B 1 83 ? -6.009 -61.112 49.734 1.00 88.12 120 GLU B CA 1
ATOM 3035 C C . GLU B 1 83 ? -5.000 -61.940 48.942 1.00 71.72 120 GLU B C 1
ATOM 3036 O O . GLU B 1 83 ? -3.825 -62.041 49.319 1.00 89.20 120 GLU B O 1
ATOM 3042 N N . LYS B 1 84 ? -5.454 -62.547 47.836 1.00 58.70 121 LYS B N 1
ATOM 3043 C CA . LYS B 1 84 ? -4.588 -63.401 47.020 1.00 61.22 121 LYS B CA 1
ATOM 3044 C C . LYS B 1 84 ? -3.275 -62.707 46.672 1.00 50.53 121 LYS B C 1
ATOM 3045 O O . LYS B 1 84 ? -2.229 -63.358 46.552 1.00 87.19 121 LYS B O 1
ATOM 3051 N N . TYR B 1 85 ? -3.317 -61.392 46.466 1.00 71.06 122 TYR B N 1
ATOM 3052 C CA . TYR B 1 85 ? -2.127 -60.671 46.047 1.00 89.78 122 TYR B CA 1
ATOM 3053 C C . TYR B 1 85 ? -1.286 -60.229 47.231 1.00 73.24 122 TYR B C 1
ATOM 3054 O O . TYR B 1 85 ? -0.225 -59.635 47.024 1.00 86.51 122 TYR B O 1
ATOM 3063 N N . GLY B 1 86 ? -1.737 -60.498 48.455 1.00 76.21 123 GLY B N 1
ATOM 3064 C CA . GLY B 1 86 ? -1.024 -60.051 49.643 1.00 58.59 123 GLY B CA 1
ATOM 3065 C C . GLY B 1 86 ? -0.951 -58.545 49.827 1.00 85.09 123 GLY B C 1
ATOM 3066 O O . GLY B 1 86 ? 0.006 -58.048 50.429 1.00 80.24 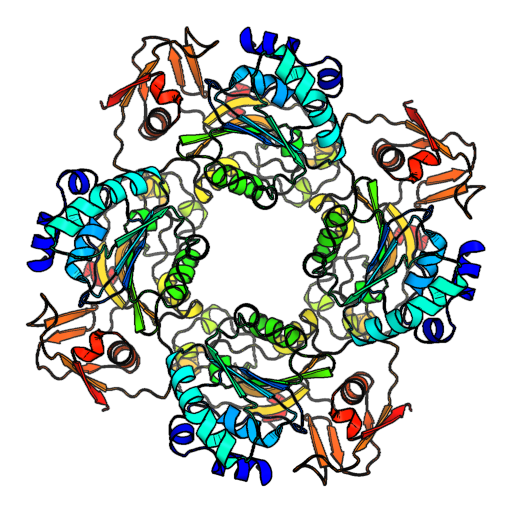123 GLY B O 1
ATOM 3067 N N . PHE B 1 87 ? -1.940 -57.800 49.338 1.00 63.26 124 PHE B N 1
ATOM 3068 C CA . PHE B 1 87 ? -1.929 -56.343 49.427 1.00 83.82 124 PHE B CA 1
ATOM 3069 C C . PHE B 1 87 ? -2.591 -55.894 50.725 1.00 61.66 124 PHE B C 1
ATOM 3070 O O . PHE B 1 87 ? -3.642 -56.414 51.112 1.00 64.46 124 PHE B O 1
ATOM 3078 N N . GLN B 1 88 ? -1.972 -54.916 51.392 1.00 95.04 125 GLN B N 1
ATOM 3079 C CA . GLN B 1 88 ? -2.516 -54.407 52.650 1.00 70.91 125 GLN B CA 1
ATOM 3080 C C . GLN B 1 88 ? -3.873 -53.732 52.430 1.00 87.42 125 GLN B C 1
ATOM 3081 O O . GLN B 1 88 ? -4.841 -54.024 53.141 1.00 76.03 125 GLN B O 1
ATOM 3087 N N . ALA B 1 89 ? -3.969 -52.837 51.440 1.00 95.57 126 ALA B N 1
ATOM 3088 C CA . ALA B 1 89 ? -5.240 -52.243 51.031 1.00 72.23 126 ALA B CA 1
ATOM 3089 C C . ALA B 1 89 ? -5.459 -52.426 49.534 1.00 148.85 126 ALA B C 1
ATOM 3090 O O . ALA B 1 89 ? -4.546 -52.782 48.787 1.00 75.98 126 ALA B O 1
ATOM 3092 N N . SER B 1 90 ? -6.683 -52.147 49.088 1.00 72.49 127 SER B N 1
ATOM 3093 C CA . SER B 1 90 ? -6.993 -52.293 47.673 1.00 64.62 127 SER B CA 1
ATOM 3094 C C . SER B 1 90 ? -6.276 -51.240 46.852 1.00 66.48 127 SER B C 1
ATOM 3095 O O . SER B 1 90 ? -6.206 -50.069 47.233 1.00 52.80 127 SER B O 1
ATOM 3098 N N . ASN B 1 91 ? -5.767 -51.650 45.695 1.00 46.76 128 ASN B N 1
ATOM 3099 C CA . ASN B 1 91 ? -5.250 -50.686 44.733 1.00 53.78 128 ASN B CA 1
ATOM 3100 C C . ASN B 1 91 ? -6.123 -50.582 43.492 1.00 75.61 128 ASN B C 1
ATOM 3101 O O . ASN B 1 91 ? -5.663 -50.057 42.476 1.00 62.63 128 ASN B O 1
ATOM 3106 N N . VAL B 1 92 ? -7.362 -51.088 43.524 1.00 44.68 129 VAL B N 1
ATOM 3107 C CA . VAL B 1 92 ? -8.252 -50.863 42.392 1.00 58.27 129 VAL B CA 1
ATOM 3108 C C . VAL B 1 92 ? -9.547 -50.248 42.881 1.00 44.54 129 VAL B C 1
ATOM 3109 O O . VAL B 1 92 ? -10.021 -50.538 43.982 1.00 63.21 129 VAL B O 1
ATOM 3113 N N . THR B 1 93 ? -10.035 -49.298 42.103 1.00 61.37 130 THR B N 1
ATOM 3114 C CA . THR B 1 93 ? -11.330 -48.686 42.289 1.00 46.83 130 THR B CA 1
ATOM 3115 C C . THR B 1 93 ? -12.110 -48.873 41.006 1.00 67.31 130 THR B C 1
ATOM 3116 O O . THR B 1 93 ? -11.557 -48.753 39.910 1.00 59.47 130 THR B O 1
ATOM 3120 N N . PHE B 1 94 ? -13.373 -49.232 41.153 1.00 75.96 131 PHE B N 1
ATOM 3121 C CA . PHE B 1 94 ? -14.269 -49.403 40.030 1.00 39.40 131 PHE B CA 1
ATOM 3122 C C . PHE B 1 94 ? -15.317 -48.303 40.091 1.00 61.37 131 PHE B C 1
ATOM 3123 O O . PHE B 1 94 ? -15.865 -47.999 41.150 1.00 72.55 131 PHE B O 1
ATOM 3131 N N . ILE B 1 95 ? -15.579 -47.713 38.953 1.00 51.71 132 ILE B N 1
ATOM 3132 C CA . ILE B 1 95 ? -16.490 -46.603 38.817 1.00 40.10 132 ILE B CA 1
ATOM 3133 C C . ILE B 1 95 ? -17.544 -46.960 37.778 1.00 89.84 132 ILE B C 1
ATOM 3134 O O . ILE B 1 95 ? -17.231 -47.545 36.732 1.00 56.45 132 ILE B O 1
ATOM 3139 N N . HIS B 1 96 ? -18.796 -46.643 38.081 1.00 60.14 133 HIS B N 1
ATOM 3140 C CA . HIS B 1 96 ? -19.835 -46.683 37.067 1.00 68.69 133 HIS B CA 1
ATOM 3141 C C . HIS B 1 96 ? -19.916 -45.292 36.443 1.00 48.03 133 HIS B C 1
ATOM 3142 O O . HIS B 1 96 ? -20.213 -44.310 37.134 1.00 65.81 133 HIS B O 1
ATOM 3149 N N . GLY B 1 97 ? -19.610 -45.209 35.152 1.00 63.31 134 GLY B N 1
ATOM 3150 C CA . GLY B 1 97 ? -19.535 -43.933 34.463 1.00 39.05 134 GLY B CA 1
ATOM 3151 C C . GLY B 1 97 ? -19.390 -44.158 32.975 1.00 60.73 134 GLY B C 1
ATOM 3152 O O . GLY B 1 97 ? -19.083 -45.266 32.525 1.00 78.92 134 GLY B O 1
ATOM 3153 N N . TYR B 1 98 ? -19.639 -43.086 32.207 1.00 52.93 135 TYR B N 1
ATOM 3154 C CA . TYR B 1 98 ? -19.519 -43.203 30.759 1.00 103.67 135 TYR B CA 1
ATOM 3155 C C . TYR B 1 98 ? -18.217 -42.559 30.317 1.00 60.28 135 TYR B C 1
ATOM 3156 O O . TYR B 1 98 ? -17.846 -41.485 30.796 1.00 81.61 135 TYR B O 1
ATOM 3165 N N . ILE B 1 99 ? -17.525 -43.235 29.392 1.00 68.75 136 ILE B N 1
ATOM 3166 C CA . ILE B 1 99 ? -16.114 -42.928 29.204 1.00 53.64 136 ILE B CA 1
ATOM 3167 C C . ILE B 1 99 ? -15.945 -41.556 28.569 1.00 90.43 136 ILE B C 1
ATOM 3168 O O . ILE B 1 99 ? -14.957 -40.864 28.840 1.00 77.91 136 ILE B O 1
ATOM 3173 N N . GLU B 1 100 ? -16.906 -41.111 27.757 1.00 52.58 137 GLU B N 1
ATOM 3174 C CA . GLU B 1 100 ? -16.747 -39.745 27.273 1.00 141.24 137 GLU B CA 1
ATOM 3175 C C . GLU B 1 100 ? -17.052 -38.704 28.343 1.00 41.06 137 GLU B C 1
ATOM 3176 O O . GLU B 1 100 ? -16.952 -37.514 28.033 1.00 73.85 137 GLU B O 1
ATOM 3182 N N . LYS B 1 101 ? -17.366 -39.091 29.593 1.00 56.54 138 LYS B N 1
ATOM 3183 C CA . LYS B 1 101 ? -17.593 -38.116 30.670 1.00 58.55 138 LYS B CA 1
ATOM 3184 C C . LYS B 1 101 ? -16.776 -38.492 31.921 1.00 96.75 138 LYS B C 1
ATOM 3185 O O . LYS B 1 101 ? -17.276 -38.613 33.043 1.00 51.27 138 LYS B O 1
ATOM 3191 N N . LEU B 1 102 ? -15.461 -38.619 31.732 1.00 74.56 139 LEU B N 1
ATOM 3192 C CA . LEU B 1 102 ? -14.614 -39.016 32.852 1.00 66.20 139 LEU B CA 1
ATOM 3193 C C . LEU B 1 102 ? -14.661 -38.000 33.982 1.00 56.41 139 LEU B C 1
ATOM 3194 O O . LEU B 1 102 ? -14.465 -38.366 35.151 1.00 58.78 139 LEU B O 1
ATOM 3199 N N . GLY B 1 103 ? -14.912 -36.729 33.663 1.00 126.62 140 GLY B N 1
ATOM 3200 C CA . GLY B 1 103 ? -15.047 -35.727 34.711 1.00 57.01 140 GLY B CA 1
ATOM 3201 C C . GLY B 1 103 ? -16.200 -36.037 35.641 1.00 79.40 140 GLY B C 1
ATOM 3202 O O . GLY B 1 103 ? -16.038 -36.104 36.870 1.00 62.67 140 GLY B O 1
ATOM 3203 N N . GLU B 1 104 ? -17.379 -36.270 35.062 1.00 57.57 141 GLU B N 1
ATOM 3204 C CA . GLU B 1 104 ? -18.517 -36.682 35.883 1.00 77.88 141 GLU B CA 1
ATOM 3205 C C . GLU B 1 104 ? -18.227 -37.987 36.607 1.00 77.62 141 GLU B C 1
ATOM 3206 O O . GLU B 1 104 ? -18.821 -38.251 37.653 1.00 64.90 141 GLU B O 1
ATOM 3212 N N . ALA B 1 105 ? -17.338 -38.827 36.061 1.00 64.16 142 ALA B N 1
ATOM 3213 C CA . ALA B 1 105 ? -16.949 -40.032 36.784 1.00 73.18 142 ALA B CA 1
ATOM 3214 C C . ALA B 1 105 ? -16.205 -39.724 38.075 1.00 94.46 142 ALA B C 1
ATOM 3215 O O . ALA B 1 105 ? -16.138 -40.586 38.957 1.00 68.15 142 ALA B O 1
ATOM 3217 N N . GLY B 1 106 ? -15.642 -38.525 38.203 1.00 60.25 143 GLY B N 1
ATOM 3218 C CA . GLY B 1 106 ? -14.826 -38.194 39.346 1.00 40.44 143 GLY B CA 1
ATOM 3219 C C . GLY B 1 106 ? -13.331 -38.355 39.165 1.00 61.17 143 GLY B C 1
ATOM 3220 O O . GLY B 1 106 ? -12.587 -38.237 40.153 1.00 69.23 143 GLY B O 1
ATOM 3221 N N . ILE B 1 107 ? -12.861 -38.601 37.946 1.00 54.34 144 ILE B N 1
ATOM 3222 C CA . ILE B 1 107 ? -11.438 -38.795 37.706 1.00 53.94 144 ILE B CA 1
ATOM 3223 C C . ILE B 1 107 ? -10.781 -37.433 37.479 1.00 84.34 144 ILE B C 1
ATOM 3224 O O . ILE B 1 107 ? -11.181 -36.675 36.588 1.00 46.28 144 ILE B O 1
ATOM 3229 N N . LYS B 1 108 ? -9.787 -37.091 38.306 1.00 56.31 145 LYS B N 1
ATOM 3230 C CA . LYS B 1 108 ? -9.191 -35.726 38.250 1.00 49.18 145 LYS B CA 1
ATOM 3231 C C . LYS B 1 108 ? -8.251 -35.534 37.058 1.00 69.14 145 LYS B C 1
ATOM 3232 O O . LYS B 1 108 ? -7.887 -36.534 36.415 1.00 80.29 145 LYS B O 1
ATOM 3238 N N . ASN B 1 109 ? -7.898 -34.284 36.772 1.00 85.31 146 ASN B N 1
ATOM 3239 C CA . ASN B 1 109 ? -6.938 -33.983 35.679 1.00 49.64 146 ASN B CA 1
ATOM 3240 C C . ASN B 1 109 ? -5.546 -34.435 36.119 1.00 76.34 146 ASN B C 1
ATOM 3241 O O . ASN B 1 109 ? -5.245 -34.292 37.320 1.00 53.20 146 ASN B O 1
ATOM 3246 N N . GLU B 1 110 ? -4.743 -34.966 35.193 1.00 50.76 147 GLU B N 1
ATOM 3247 C CA . GLU B 1 110 ? -3.342 -35.355 35.513 1.00 79.40 147 GLU B CA 1
ATOM 3248 C C . GLU B 1 110 ? -3.323 -36.296 36.722 1.00 66.49 147 GLU B C 1
ATOM 3249 O O . GLU B 1 110 ? -2.475 -36.092 37.611 1.00 60.24 147 GLU B O 1
ATOM 3255 N N . SER B 1 111 ? -4.246 -37.258 36.766 1.00 54.95 148 SER B N 1
ATOM 3256 C CA . SER B 1 111 ? -4.319 -38.213 37.900 1.00 41.89 148 SER B CA 1
ATOM 3257 C C . SER B 1 111 ? -3.813 -39.593 37.478 1.00 72.18 148 SER B C 1
ATOM 3258 O O . SER B 1 111 ? -3.639 -40.443 38.368 1.00 72.52 148 SER B O 1
ATOM 3261 N N . HIS B 1 112 ? -3.574 -39.806 36.181 1.00 50.19 149 HIS B N 1
ATOM 3262 C CA . HIS B 1 112 ? -3.202 -41.172 35.727 1.00 47.24 149 HIS B CA 1
ATOM 3263 C C . HIS B 1 112 ? -2.010 -41.157 34.774 1.00 71.53 149 HIS B C 1
ATOM 3264 O O . HIS B 1 112 ? -2.005 -40.335 33.848 1.00 54.47 149 HIS B O 1
ATOM 3271 N N . ASP B 1 113 ? -1.047 -42.051 34.997 1.00 28.32 150 ASP B N 1
ATOM 3272 C CA . ASP B 1 113 ? 0.100 -42.175 34.097 1.00 60.41 150 ASP B CA 1
ATOM 3273 C C . ASP B 1 113 ? -0.282 -42.824 32.778 1.00 33.61 150 ASP B C 1
ATOM 3274 O O . ASP B 1 113 ? 0.336 -42.519 31.750 1.00 50.18 150 ASP B O 1
ATOM 3279 N N . ILE B 1 114 ? -1.274 -43.725 32.767 1.00 50.39 151 ILE B N 1
ATOM 3280 C CA . ILE B 1 114 ? -1.586 -44.483 31.547 1.00 40.55 151 ILE B CA 1
ATOM 3281 C C . ILE B 1 114 ? -3.092 -44.690 31.412 1.00 67.55 151 ILE B C 1
ATOM 3282 O O . ILE B 1 114 ? -3.788 -44.908 32.406 1.00 43.33 151 ILE B O 1
ATOM 3287 N N . VAL B 1 115 ? -3.583 -44.676 30.172 1.00 35.04 152 VAL B N 1
ATOM 3288 C CA . VAL B 1 115 ? -4.978 -44.992 29.842 1.00 53.60 152 VAL B CA 1
ATOM 3289 C C . VAL B 1 115 ? -4.972 -46.124 28.820 1.00 54.26 152 VAL B C 1
ATOM 3290 O O . VAL B 1 115 ? -4.352 -45.995 27.755 1.00 57.12 152 VAL B O 1
ATOM 3294 N N . VAL B 1 116 ? -5.647 -47.233 29.143 1.00 51.44 153 VAL B N 1
ATOM 3295 C CA . VAL B 1 116 ? -5.838 -48.353 28.216 1.00 37.58 153 VAL B CA 1
ATOM 3296 C C . VAL B 1 116 ? -7.347 -48.613 28.075 1.00 61.92 153 VAL B C 1
ATOM 3297 O O . VAL B 1 116 ? -8.161 -48.059 28.805 1.00 40.23 153 VAL B O 1
ATOM 3301 N N . SER B 1 117 ? -7.728 -49.471 27.133 1.00 64.52 154 SER B N 1
ATOM 3302 C CA . SER B 1 117 ? -9.165 -49.625 26.937 1.00 85.49 154 SER B CA 1
ATOM 3303 C C . SER B 1 117 ? -9.517 -51.035 26.475 1.00 52.04 154 SER B C 1
ATOM 3304 O O . SER B 1 117 ? -8.696 -51.759 25.909 1.00 63.73 154 SER B O 1
ATOM 3307 N N . ASN B 1 118 ? -10.761 -51.416 26.752 1.00 75.01 155 ASN B N 1
ATOM 3308 C CA . ASN B 1 118 ? -11.380 -52.597 26.167 1.00 73.75 155 ASN B CA 1
ATOM 3309 C C . ASN B 1 118 ? -11.879 -52.245 24.771 1.00 72.62 155 ASN B C 1
ATOM 3310 O O . ASN B 1 118 ? -12.312 -51.121 24.522 1.00 80.92 155 ASN B O 1
ATOM 3315 N N . CYS B 1 119 ? -11.817 -53.206 23.851 1.00 69.79 156 CYS B N 1
ATOM 3316 C CA . CYS B 1 119 ? -12.134 -52.879 22.462 1.00 103.58 156 CYS B CA 1
ATOM 3317 C C . CYS B 1 119 ? -13.609 -52.526 22.241 1.00 127.60 156 CYS B C 1
ATOM 3318 O O . CYS B 1 119 ? -13.923 -51.945 21.196 1.00 79.96 156 CYS B O 1
ATOM 3321 N N . VAL B 1 120 ? -14.507 -52.818 23.196 1.00 97.94 157 VAL B N 1
ATOM 3322 C CA . VAL B 1 120 ? -15.878 -52.302 23.116 1.00 111.89 157 VAL B CA 1
ATOM 3323 C C . VAL B 1 120 ? -15.879 -50.779 23.007 1.00 132.05 157 VAL B C 1
ATOM 3324 O O . VAL B 1 120 ? -16.805 -50.189 22.433 1.00 121.58 157 VAL B O 1
ATOM 3328 N N . ILE B 1 121 ? -14.838 -50.124 23.543 1.00 143.82 158 ILE B N 1
ATOM 3329 C CA . ILE B 1 121 ? -14.698 -48.665 23.528 1.00 56.15 158 ILE B CA 1
ATOM 3330 C C . ILE B 1 121 ? -14.551 -48.131 22.109 1.00 191.64 158 ILE B C 1
ATOM 3331 O O . ILE B 1 121 ? -14.913 -46.981 21.823 1.00 141.08 158 ILE B O 1
ATOM 3336 N N . ASN B 1 122 ? -14.030 -48.951 21.198 1.00 68.52 159 ASN B N 1
ATOM 3337 C CA . ASN B 1 122 ? -13.942 -48.567 19.795 1.00 139.27 159 ASN B CA 1
ATOM 3338 C C . ASN B 1 122 ? -15.314 -48.440 19.144 1.00 121.16 159 ASN B C 1
ATOM 3339 O O . ASN B 1 122 ? -15.402 -48.088 17.959 1.00 115.57 159 ASN B O 1
ATOM 3344 N N . LEU B 1 123 ? -16.375 -48.709 19.909 1.00 128.32 160 LEU B N 1
ATOM 3345 C CA . LEU B 1 123 ? -17.755 -48.624 19.458 1.00 165.77 160 LEU B CA 1
ATOM 3346 C C . LEU B 1 123 ? -18.495 -47.439 20.085 1.00 127.35 160 LEU B C 1
ATOM 3347 O O . LEU B 1 123 ? -19.697 -47.525 20.360 1.00 96.81 160 LEU B O 1
ATOM 3352 N N . VAL B 1 124 ? -17.788 -46.338 20.342 1.00 141.21 161 VAL B N 1
ATOM 3353 C CA . VAL B 1 124 ? -18.426 -45.048 20.612 1.00 48.50 161 VAL B CA 1
ATOM 3354 C C . VAL B 1 124 ? -18.772 -44.450 19.256 1.00 107.61 161 VAL B C 1
ATOM 3355 O O . VAL B 1 124 ? -18.198 -44.856 18.232 1.00 104.75 161 VAL B O 1
ATOM 3359 N N . PRO B 1 125 ? -19.719 -43.517 19.186 1.00 168.09 162 PRO B N 1
ATOM 3360 C CA . PRO B 1 125 ? -19.773 -42.670 17.991 1.00 119.28 162 PRO B CA 1
ATOM 3361 C C . PRO B 1 125 ? -18.695 -41.599 18.002 1.00 182.84 162 PRO B C 1
ATOM 3362 O O . PRO B 1 125 ? -18.158 -41.261 16.940 1.00 99.71 162 PRO B O 1
ATOM 3366 N N . ASP B 1 126 ? -18.329 -41.079 19.182 1.00 93.28 163 ASP B N 1
ATOM 3367 C CA . ASP B 1 126 ? -17.468 -39.900 19.285 1.00 114.73 163 ASP B CA 1
ATOM 3368 C C . ASP B 1 126 ? -16.100 -40.282 19.836 1.00 133.04 163 ASP B C 1
ATOM 3369 O O . ASP B 1 126 ? -15.904 -40.331 21.054 1.00 106.29 163 ASP B O 1
ATOM 3374 N N . LYS B 1 127 ? -15.145 -40.506 18.933 1.00 59.61 164 LYS B N 1
ATOM 3375 C CA . LYS B 1 127 ? -13.777 -40.819 19.355 1.00 61.64 164 LYS B CA 1
ATOM 3376 C C . LYS B 1 127 ? -13.049 -39.585 19.912 1.00 101.80 164 LYS B C 1
ATOM 3377 O O . LYS B 1 127 ? -12.370 -39.662 20.942 1.00 65.97 164 LYS B O 1
ATOM 3383 N N . GLN B 1 128 ? -13.170 -38.438 19.243 1.00 40.44 165 GLN B N 1
ATOM 3384 C CA . GLN B 1 128 ? -12.510 -37.214 19.701 1.00 164.05 165 GLN B CA 1
ATOM 3385 C C . GLN B 1 128 ? -12.808 -36.874 21.165 1.00 42.10 165 GLN B C 1
ATOM 3386 O O . GLN B 1 128 ? -11.911 -36.443 21.899 1.00 90.93 165 GLN B O 1
ATOM 3392 N N . GLN B 1 129 ? -14.059 -37.037 21.604 1.00 74.37 166 GLN B N 1
ATOM 3393 C CA . GLN B 1 129 ? -14.393 -36.667 22.978 1.00 51.92 166 GLN B CA 1
ATOM 3394 C C . GLN B 1 129 ? -13.700 -37.590 23.963 1.00 95.78 166 GLN B C 1
ATOM 3395 O O . GLN B 1 129 ? -13.262 -37.146 25.038 1.00 55.22 166 GLN B O 1
ATOM 3401 N N . VAL B 1 130 ? -13.582 -38.873 23.586 1.00 46.05 167 VAL B N 1
ATOM 3402 C CA . VAL B 1 130 ? -12.855 -39.867 24.368 1.00 83.95 167 VAL B CA 1
ATOM 3403 C C . VAL B 1 130 ? -11.384 -39.492 24.468 1.00 71.00 167 VAL B C 1
ATOM 3404 O O . VAL B 1 130 ? -10.777 -39.557 25.545 1.00 72.54 167 VAL B O 1
ATOM 3408 N N . LEU B 1 131 ? -10.803 -39.043 23.358 1.00 60.93 168 LEU B N 1
ATOM 3409 C CA . LEU B 1 131 ? -9.401 -38.645 23.366 1.00 58.85 168 LEU B CA 1
ATOM 3410 C C . LEU B 1 131 ? -9.178 -37.405 24.207 1.00 55.10 168 LEU B C 1
ATOM 3411 O O . LEU B 1 131 ? -8.142 -37.284 24.868 1.00 76.72 168 LEU B O 1
ATOM 3416 N N . GLN B 1 132 ? -10.116 -36.454 24.164 1.00 65.02 169 GLN B N 1
ATOM 3417 C CA . GLN B 1 132 ? -9.997 -35.264 25.004 1.00 76.78 169 GLN B CA 1
ATOM 3418 C C . GLN B 1 132 ? -10.035 -35.640 26.473 1.00 30.70 169 GLN B C 1
ATOM 3419 O O . GLN B 1 132 ? -9.260 -35.116 27.278 1.00 82.24 169 GLN B O 1
ATOM 3425 N N . GLU B 1 133 ? -10.908 -36.581 26.841 1.00 60.20 170 GLU B N 1
ATOM 3426 C CA . GLU B 1 133 ? -10.946 -36.964 28.249 1.00 43.06 170 GLU B CA 1
ATOM 3427 C C . GLU B 1 133 ? -9.686 -37.734 28.631 1.00 92.14 170 GLU B C 1
ATOM 3428 O O . GLU B 1 133 ? -9.145 -37.559 29.733 1.00 61.36 170 GLU B O 1
ATOM 3434 N N . ALA B 1 134 ? -9.164 -38.543 27.710 1.00 32.78 171 ALA B N 1
ATOM 3435 C CA . ALA B 1 134 ? -7.935 -39.258 28.018 1.00 58.92 171 ALA B CA 1
ATOM 3436 C C . ALA B 1 134 ? -6.777 -38.289 28.154 1.00 87.44 171 ALA B C 1
ATOM 3437 O O . ALA B 1 134 ? -6.001 -38.411 29.106 1.00 51.66 171 ALA B O 1
ATOM 3439 N N . TYR B 1 135 ? -6.695 -37.299 27.266 1.00 31.65 172 TYR B N 1
ATOM 3440 C CA . TYR B 1 135 ? -5.639 -36.263 27.398 1.00 78.86 172 TYR B CA 1
ATOM 3441 C C . TYR B 1 135 ? -5.753 -35.590 28.766 1.00 18.28 172 TYR B C 1
ATOM 3442 O O . TYR B 1 135 ? -4.734 -35.487 29.457 1.00 60.67 172 TYR B O 1
ATOM 3451 N N . ARG B 1 136 ? -6.961 -35.186 29.157 1.00 74.67 173 ARG B N 1
ATOM 3452 C CA . ARG B 1 136 ? -7.151 -34.423 30.419 1.00 33.55 173 ARG B CA 1
ATOM 3453 C C . ARG B 1 136 ? -6.740 -35.239 31.649 1.00 65.46 173 ARG B C 1
ATOM 3454 O O . ARG B 1 136 ? -6.057 -34.670 32.515 1.00 52.09 173 ARG B O 1
ATOM 3462 N N . VAL B 1 137 ? -7.103 -36.522 31.713 1.00 67.95 174 VAL B N 1
ATOM 3463 C CA . VAL B 1 137 ? -6.839 -37.328 32.944 1.00 42.44 174 VAL B CA 1
ATOM 3464 C C . VAL B 1 137 ? -5.388 -37.814 32.961 1.00 85.19 174 VAL B C 1
ATOM 3465 O O . VAL B 1 137 ? -4.931 -38.255 34.032 1.00 38.21 174 VAL B O 1
ATOM 3469 N N . LEU B 1 138 ? -4.695 -37.734 31.825 1.00 38.37 175 LEU B N 1
ATOM 3470 C CA . LEU B 1 138 ? -3.313 -38.190 31.741 1.00 33.24 175 LEU B CA 1
ATOM 3471 C C . LEU B 1 138 ? -2.332 -37.183 32.371 1.00 44.18 175 LEU B C 1
ATOM 3472 O O . LEU B 1 138 ? -2.410 -35.975 32.116 1.00 63.95 175 LEU B O 1
ATOM 3477 N N . LYS B 1 139 ? -1.432 -37.674 33.223 1.00 47.19 176 LYS B N 1
ATOM 3478 C CA . LYS B 1 139 ? -0.309 -36.871 33.715 1.00 44.87 176 LYS B CA 1
ATOM 3479 C C . LYS B 1 139 ? 0.629 -36.461 32.567 1.00 58.94 176 LYS B C 1
ATOM 3480 O O . LYS B 1 139 ? 0.591 -37.009 31.464 1.00 50.33 176 LYS B O 1
ATOM 3486 N N . HIS B 1 140 ? 1.466 -35.465 32.833 1.00 52.10 177 HIS B N 1
ATOM 3487 C CA . HIS B 1 140 ? 2.552 -35.119 31.917 1.00 57.04 177 HIS B CA 1
ATOM 3488 C C . HIS B 1 140 ? 3.448 -36.326 31.702 1.00 111.18 177 HIS B C 1
ATOM 3489 O O . HIS B 1 140 ? 3.865 -36.973 32.666 1.00 42.21 177 HIS B O 1
ATOM 3496 N N . GLY B 1 141 ? 3.768 -36.609 30.440 1.00 28.27 178 GLY B N 1
ATOM 3497 C CA . GLY B 1 141 ? 4.565 -37.770 30.082 1.00 85.00 178 GLY B CA 1
ATOM 3498 C C . GLY B 1 141 ? 3.821 -39.090 30.046 1.00 52.73 178 GLY B C 1
ATOM 3499 O O . GLY B 1 141 ? 4.450 -40.127 29.794 1.00 70.77 178 GLY B O 1
ATOM 3500 N N . GLY B 1 142 ? 2.496 -39.088 30.295 1.00 47.65 179 GLY B N 1
ATOM 3501 C CA . GLY B 1 142 ? 1.715 -40.306 30.277 1.00 29.59 179 GLY B CA 1
ATOM 3502 C C . GLY B 1 142 ? 1.290 -40.685 28.886 1.00 69.84 179 GLY B C 1
ATOM 3503 O O . GLY B 1 142 ? 1.487 -39.935 27.927 1.00 38.35 179 GLY B O 1
ATOM 3504 N N . GLU B 1 143 ? 0.713 -41.883 28.759 1.00 44.53 180 GLU B N 1
ATOM 3505 C CA . GLU B 1 143 ? 0.318 -42.343 27.433 1.00 72.13 180 GLU B CA 1
ATOM 3506 C C . GLU B 1 143 ? -1.078 -42.946 27.419 1.00 50.62 180 GLU B C 1
ATOM 3507 O O . GLU B 1 143 ? -1.498 -43.617 28.367 1.00 51.93 180 GLU B O 1
ATOM 3513 N N . LEU B 1 144 ? -1.797 -42.639 26.343 1.00 51.40 181 LEU B N 1
ATOM 3514 C CA . LEU B 1 144 ? -2.954 -43.389 25.898 1.00 44.35 181 LEU B CA 1
ATOM 3515 C C . LEU B 1 144 ? -2.430 -44.523 25.028 1.00 59.74 181 LEU B C 1
ATOM 3516 O O . LEU B 1 144 ? -1.735 -44.277 24.043 1.00 55.64 181 LEU B O 1
ATOM 3521 N N . TYR B 1 145 ? -2.740 -45.759 25.392 1.00 49.65 182 TYR B N 1
ATOM 3522 C CA . TYR B 1 145 ? -2.174 -46.921 24.721 1.00 38.53 182 TYR B CA 1
ATOM 3523 C C . TYR B 1 145 ? -3.326 -47.843 24.348 1.00 37.88 182 TYR B C 1
ATOM 3524 O O . TYR B 1 145 ? -3.950 -48.434 25.239 1.00 65.11 182 TYR B O 1
ATOM 3533 N N . PHE B 1 146 ? -3.617 -47.968 23.046 1.00 44.36 183 PHE B N 1
ATOM 3534 C CA . PHE B 1 146 ? -4.920 -48.542 22.696 1.00 50.17 183 PHE B CA 1
ATOM 3535 C C . PHE B 1 146 ? -4.967 -49.053 21.257 1.00 40.45 183 PHE B C 1
ATOM 3536 O O . PHE B 1 146 ? -4.292 -48.519 20.357 1.00 45.86 183 PHE B O 1
ATOM 3544 N N . SER B 1 147 ? -5.829 -50.064 21.054 1.00 59.34 184 SER B N 1
ATOM 3545 C CA . SER B 1 147 ? -6.083 -50.701 19.758 1.00 44.52 184 SER B CA 1
ATOM 3546 C C . SER B 1 147 ? -7.472 -50.347 19.234 1.00 70.65 184 SER B C 1
ATOM 3547 O O . SER B 1 147 ? -8.447 -50.297 19.993 1.00 60.30 184 SER B O 1
ATOM 3550 N N . ASP B 1 148 ? -7.566 -50.131 17.927 1.00 49.44 185 ASP B N 1
ATOM 3551 C CA . ASP B 1 148 ? -8.838 -49.717 17.344 1.00 61.76 185 ASP B CA 1
ATOM 3552 C C . ASP B 1 148 ? -8.810 -50.032 15.854 1.00 60.58 185 ASP B C 1
ATOM 3553 O O . ASP B 1 148 ? -7.798 -50.487 15.313 1.00 64.20 185 ASP B O 1
ATOM 3558 N N . VAL B 1 149 ? -9.931 -49.766 15.188 1.00 59.92 186 VAL B N 1
ATOM 3559 C CA . VAL B 1 149 ? -10.095 -50.058 13.772 1.00 53.08 186 VAL B CA 1
ATOM 3560 C C . VAL B 1 149 ? -10.048 -48.759 12.996 1.00 89.73 186 VAL B C 1
ATOM 3561 O O . VAL B 1 149 ? -10.701 -47.774 13.368 1.00 59.69 186 VAL B O 1
ATOM 3565 N N . TYR B 1 150 ? -9.289 -48.775 11.908 1.00 40.14 187 TYR B N 1
ATOM 3566 C CA . TYR B 1 150 ? -9.124 -47.644 11.014 1.00 79.22 187 TYR B CA 1
ATOM 3567 C C . TYR B 1 150 ? -9.393 -48.145 9.609 1.00 84.64 187 TYR B C 1
ATOM 3568 O O . TYR B 1 150 ? -9.405 -49.356 9.359 1.00 46.14 187 TYR B O 1
ATOM 3577 N N . THR B 1 151 ? -9.634 -47.193 8.711 1.00 50.58 188 THR B N 1
ATOM 3578 C CA . THR B 1 151 ? -10.001 -47.449 7.324 1.00 60.26 188 THR B CA 1
ATOM 3579 C C . THR B 1 151 ? -8.949 -46.894 6.387 1.00 76.95 188 THR B C 1
ATOM 3580 O O . THR B 1 151 ? -8.248 -45.925 6.705 1.00 55.53 188 THR B O 1
ATOM 3584 N N . SER B 1 152 ? -8.868 -47.511 5.217 1.00 49.53 189 SER B N 1
ATOM 3585 C CA . SER B 1 152 ? -7.880 -47.092 4.245 1.00 47.68 189 SER B CA 1
ATOM 3586 C C . SER B 1 152 ? -8.328 -45.852 3.491 1.00 87.48 189 SER B C 1
ATOM 3587 O O . SER B 1 152 ? -7.483 -45.112 2.989 1.00 62.29 189 SER B O 1
ATOM 3590 N N . LEU B 1 153 ? -9.627 -45.585 3.433 1.00 54.48 190 LEU B N 1
ATOM 3591 C CA . LEU B 1 153 ? -10.163 -44.456 2.679 1.00 71.92 190 LEU B CA 1
ATOM 3592 C C . LEU B 1 153 ? -11.182 -43.742 3.551 1.00 75.51 190 LEU B C 1
ATOM 3593 O O . LEU B 1 153 ? -11.694 -44.307 4.521 1.00 81.17 190 LEU B O 1
ATOM 3598 N N . GLU B 1 154 ? -11.458 -42.482 3.220 1.00 62.62 191 GLU B N 1
ATOM 3599 C CA . GLU B 1 154 ? -12.423 -41.703 3.992 1.00 79.97 191 GLU B CA 1
ATOM 3600 C C . GLU B 1 154 ? -13.823 -42.101 3.547 1.00 48.29 191 GLU B C 1
ATOM 3601 O O . GLU B 1 154 ? -14.266 -41.729 2.456 1.00 211.12 191 GLU B O 1
ATOM 3607 N N . LEU B 1 155 ? -14.508 -42.881 4.368 1.00 82.19 192 LEU B N 1
ATOM 3608 C CA . LEU B 1 155 ? -15.829 -43.318 3.951 1.00 79.31 192 LEU B CA 1
ATOM 3609 C C . LEU B 1 155 ? -16.821 -42.164 4.064 1.00 155.47 192 LEU B C 1
ATOM 3610 O O . LEU B 1 155 ? -16.718 -41.352 4.984 1.00 69.73 192 LEU B O 1
ATOM 3615 N N . PRO B 1 156 ? -17.786 -42.060 3.153 1.00 132.77 193 PRO B N 1
ATOM 3616 C CA . PRO B 1 156 ? -18.842 -41.052 3.320 1.00 92.83 193 PRO B CA 1
ATOM 3617 C C . PRO B 1 156 ? -19.687 -41.359 4.544 1.00 121.42 193 PRO B C 1
ATOM 3618 O O . PRO B 1 156 ? -19.756 -42.495 5.019 1.00 168.67 193 PRO B O 1
ATOM 3622 N N . GLU B 1 157 ? -20.390 -40.346 5.038 1.00 79.47 194 GLU B N 1
ATOM 3623 C CA . GLU B 1 157 ? -21.284 -40.595 6.170 1.00 152.72 194 GLU B CA 1
ATOM 3624 C C . GLU B 1 157 ? -22.455 -41.506 5.786 1.00 234.26 194 GLU B C 1
ATOM 3625 O O . GLU B 1 157 ? -22.916 -42.297 6.623 1.00 104.95 194 GLU B O 1
ATOM 3631 N N . GLU B 1 158 ? -22.967 -41.400 4.549 1.00 78.27 195 GLU B N 1
ATOM 3632 C CA . GLU B 1 158 ? -23.870 -42.423 4.027 1.00 152.16 195 GLU B CA 1
ATOM 3633 C C . GLU B 1 158 ? -23.470 -43.827 4.496 1.00 162.91 195 GLU B C 1
ATOM 3634 O O . GLU B 1 158 ? -24.299 -44.586 5.005 1.00 91.73 195 GLU B O 1
ATOM 3640 N N . ILE B 1 159 ? -22.183 -44.140 4.416 1.00 130.32 196 ILE B N 1
ATOM 3641 C CA . ILE B 1 159 ? -21.695 -45.503 4.587 1.00 97.32 196 ILE B CA 1
ATOM 3642 C C . ILE B 1 159 ? -21.343 -45.789 6.043 1.00 145.10 196 ILE B C 1
ATOM 3643 O O . ILE B 1 159 ? -21.529 -46.916 6.517 1.00 95.77 196 ILE B O 1
ATOM 3648 N N . ARG B 1 160 ? -20.845 -44.788 6.775 1.00 101.18 197 ARG B N 1
ATOM 3649 C CA . ARG B 1 160 ? -20.603 -44.972 8.205 1.00 100.30 197 ARG B CA 1
ATOM 3650 C C . ARG B 1 160 ? -21.904 -45.079 8.987 1.00 103.03 197 ARG B C 1
ATOM 3651 O O . ARG B 1 160 ? -21.935 -45.666 10.070 1.00 94.38 197 ARG B O 1
ATOM 3659 N N . THR B 1 161 ? -22.981 -44.505 8.482 1.00 117.10 198 THR B N 1
ATOM 3660 C CA . THR B 1 161 ? -24.254 -44.680 9.158 1.00 169.49 198 THR B CA 1
ATOM 3661 C C . THR B 1 161 ? -24.940 -45.986 8.769 1.00 204.50 198 THR B C 1
ATOM 3662 O O . THR B 1 161 ? -26.055 -46.249 9.232 1.00 106.63 198 THR B O 1
ATOM 3664 N N . HIS B 1 162 ? -24.292 -46.824 7.963 1.00 135.36 199 HIS B N 1
ATOM 3665 C CA . HIS B 1 162 ? -24.952 -48.000 7.421 1.00 95.27 199 HIS B CA 1
ATOM 3666 C C . HIS B 1 162 ? -25.067 -49.099 8.470 1.00 160.35 199 HIS B C 1
ATOM 3667 O O . HIS B 1 162 ? -24.108 -49.392 9.198 1.00 106.80 199 HIS B O 1
ATOM 3674 N N . LYS B 1 163 ? -26.254 -49.718 8.512 1.00 136.65 200 LYS B N 1
ATOM 3675 C CA . LYS B 1 163 ? -26.573 -50.735 9.511 1.00 164.58 200 LYS B CA 1
ATOM 3676 C C . LYS B 1 163 ? -25.723 -51.982 9.342 1.00 126.67 200 LYS B C 1
ATOM 3677 O O . LYS B 1 163 ? -25.485 -52.699 10.316 1.00 78.26 200 LYS B O 1
ATOM 3683 N N . VAL B 1 164 ? -25.286 -52.276 8.117 1.00 121.28 201 VAL B N 1
ATOM 3684 C CA . VAL B 1 164 ? -24.365 -53.392 7.909 1.00 110.93 201 VAL B CA 1
ATOM 3685 C C . VAL B 1 164 ? -23.028 -53.109 8.586 1.00 138.22 201 VAL B C 1
ATOM 3686 O O . VAL B 1 164 ? -22.523 -53.920 9.380 1.00 124.92 201 VAL B O 1
ATOM 3690 N N . LEU B 1 165 ? -22.440 -51.949 8.275 1.00 94.11 202 LEU B N 1
ATOM 3691 C CA . LEU B 1 165 ? -21.177 -51.545 8.879 1.00 102.18 202 LEU B CA 1
ATOM 3692 C C . LEU B 1 165 ? -21.250 -51.618 10.395 1.00 100.60 202 LEU B C 1
ATOM 3693 O O . LEU B 1 165 ? -20.441 -52.297 11.040 1.00 84.14 202 LEU B O 1
ATOM 3698 N N . TRP B 1 166 ? -22.246 -50.960 10.980 1.00 82.65 203 TRP B N 1
ATOM 3699 C CA . TRP B 1 166 ? -22.403 -51.039 12.425 1.00 73.73 203 TRP B CA 1
ATOM 3700 C C . TRP B 1 166 ? -22.682 -52.461 12.897 1.00 110.83 203 TRP B C 1
ATOM 3701 O O . TRP B 1 166 ? -22.424 -52.778 14.065 1.00 90.21 203 TRP B O 1
ATOM 3712 N N . GLY B 1 167 ? -23.182 -53.328 12.012 1.00 121.47 204 GLY B N 1
ATOM 3713 C CA . GLY B 1 167 ? -23.417 -54.710 12.388 1.00 110.02 204 GLY B CA 1
ATOM 3714 C C . GLY B 1 167 ? -22.144 -55.511 12.549 1.00 112.90 204 GLY B C 1
ATOM 3715 O O . GLY B 1 167 ? -22.124 -56.511 13.272 1.00 123.87 204 GLY B O 1
ATOM 3716 N N . GLU B 1 168 ? -21.067 -55.090 11.891 1.00 150.47 205 GLU B N 1
ATOM 3717 C CA . GLU B 1 168 ? -19.796 -55.792 12.000 1.00 192.91 205 GLU B CA 1
ATOM 3718 C C . GLU B 1 168 ? -18.841 -55.148 13.009 1.00 145.06 205 GLU B C 1
ATOM 3719 O O . GLU B 1 168 ? -17.653 -55.494 13.037 1.00 99.60 205 GLU B O 1
ATOM 3725 N N . CYS B 1 169 ? -19.339 -54.237 13.847 1.00 77.39 206 CYS B N 1
ATOM 3726 C CA . CYS B 1 169 ? -18.537 -53.472 14.803 1.00 174.96 206 CYS B CA 1
ATOM 3727 C C . CYS B 1 169 ? -17.529 -52.548 14.131 1.00 111.66 206 CYS B C 1
ATOM 3728 O O . CYS B 1 169 ? -16.680 -51.962 14.810 1.00 141.13 206 CYS B O 1
ATOM 3731 N N . LEU B 1 170 ? -17.598 -52.403 12.816 1.00 121.87 207 LEU B N 1
ATOM 3732 C CA . LEU B 1 170 ? -16.795 -51.428 12.099 1.00 103.97 207 LEU B CA 1
ATOM 3733 C C . LEU B 1 170 ? -17.427 -50.051 12.096 1.00 107.88 207 LEU B C 1
ATOM 3734 O O . LEU B 1 170 ? -16.991 -49.186 11.328 1.00 119.03 207 LEU B O 1
ATOM 3739 N N . GLY B 1 171 ? -18.447 -49.833 12.920 1.00 101.28 208 GLY B N 1
ATOM 3740 C CA . GLY B 1 171 ? -18.973 -48.494 13.08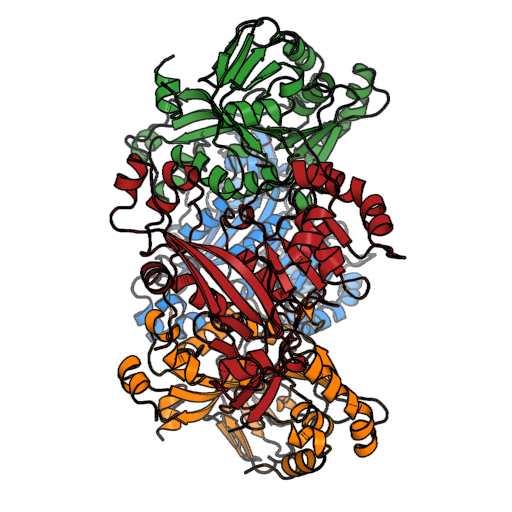7 1.00 79.14 208 GLY B CA 1
ATOM 3741 C C . GLY B 1 171 ? -18.034 -47.660 13.937 1.00 132.02 208 GLY B C 1
ATOM 3742 O O . GLY B 1 171 ? -17.413 -48.151 14.883 1.00 110.74 208 GLY B O 1
ATOM 3743 N N . GLY B 1 172 ? -17.919 -46.387 13.582 1.00 64.31 209 GLY B N 1
ATOM 3744 C CA . GLY B 1 172 ? -17.043 -45.480 14.294 1.00 133.52 209 GLY B CA 1
ATOM 3745 C C . GLY B 1 172 ? -15.581 -45.534 13.897 1.00 67.23 209 GLY B C 1
ATOM 3746 O O . GLY B 1 172 ? -14.786 -44.757 14.446 1.00 102.64 209 GLY B O 1
ATOM 3747 N N . ALA B 1 173 ? -15.198 -46.427 12.978 1.00 79.68 210 ALA B N 1
ATOM 3748 C CA . ALA B 1 173 ? -13.820 -46.497 12.509 1.00 66.01 210 ALA B CA 1
ATOM 3749 C C . ALA B 1 173 ? -13.394 -45.168 11.902 1.00 104.92 210 ALA B C 1
ATOM 3750 O O . ALA B 1 173 ? -14.149 -44.562 11.140 1.00 69.81 210 ALA B O 1
ATOM 3752 N N . LEU B 1 174 ? -12.188 -44.706 12.251 1.00 66.91 211 LEU B N 1
ATOM 3753 C CA . LEU B 1 174 ? -11.628 -43.501 11.649 1.00 48.05 211 LEU B CA 1
ATOM 3754 C C . LEU B 1 174 ? -10.835 -43.844 10.401 1.00 57.75 211 LEU B C 1
ATOM 3755 O O . LEU B 1 174 ? -10.244 -44.918 10.288 1.00 57.59 211 LEU B O 1
ATOM 3760 N N . TYR B 1 175 ? -10.846 -42.921 9.453 1.00 47.83 212 TYR B N 1
ATOM 3761 C CA . TYR B 1 175 ? -9.815 -42.906 8.429 1.00 65.29 212 TYR B CA 1
ATOM 3762 C C . TYR B 1 175 ? -8.484 -42.688 9.130 1.00 84.42 212 TYR B C 1
ATOM 3763 O O . TYR B 1 175 ? -8.382 -41.838 10.012 1.00 53.85 212 TYR B O 1
ATOM 3772 N N . TRP B 1 176 ? -7.477 -43.488 8.786 1.00 55.95 213 TRP B N 1
ATOM 3773 C CA . TRP B 1 176 ? -6.306 -43.571 9.655 1.00 70.40 213 TRP B CA 1
ATOM 3774 C C . TRP B 1 176 ? -5.565 -42.231 9.760 1.00 58.30 213 TRP B C 1
ATOM 3775 O O . TRP B 1 176 ? -5.110 -41.852 10.850 1.00 75.17 213 TRP B O 1
ATOM 3786 N N . LYS B 1 177 ? -5.493 -41.470 8.661 1.00 74.35 214 LYS B N 1
ATOM 3787 C CA . LYS B 1 177 ? -4.903 -40.128 8.709 1.00 55.68 214 LYS B CA 1
ATOM 3788 C C . LYS B 1 177 ? -5.603 -39.210 9.714 1.00 56.56 214 LYS B C 1
ATOM 3789 O O . LYS B 1 177 ? -5.010 -38.222 10.172 1.00 62.08 214 LYS B O 1
ATOM 3795 N N . GLU B 1 178 ? -6.837 -39.533 10.095 1.00 54.75 215 GLU B N 1
ATOM 3796 C CA . GLU B 1 178 ? -7.554 -38.703 11.049 1.00 50.55 215 GLU B CA 1
ATOM 3797 C C . GLU B 1 178 ? -6.944 -38.768 12.450 1.00 62.71 215 GLU B C 1
ATOM 3798 O O . GLU B 1 178 ? -6.998 -37.767 13.179 1.00 74.09 215 GLU B O 1
ATOM 3804 N N . LEU B 1 179 ? -6.372 -39.915 12.852 1.00 63.31 216 LEU B N 1
ATOM 3805 C CA . LEU B 1 179 ? -5.865 -40.032 14.223 1.00 63.80 216 LEU B CA 1
ATOM 3806 C C . LEU B 1 179 ? -4.847 -38.944 14.526 1.00 97.15 216 LEU B C 1
ATOM 3807 O O . LEU B 1 179 ? -4.926 -38.264 15.564 1.00 54.92 216 LEU B O 1
ATOM 3812 N N . ALA B 1 180 ? -3.880 -38.759 13.626 1.00 49.87 217 ALA B N 1
ATOM 3813 C CA . ALA B 1 180 ? -2.864 -37.745 13.884 1.00 90.92 217 ALA B CA 1
ATOM 3814 C C . ALA B 1 180 ? -3.480 -36.354 13.977 1.00 65.91 217 ALA B C 1
ATOM 3815 O O . ALA B 1 180 ? -3.121 -35.589 14.881 1.00 62.62 217 ALA B O 1
ATOM 3817 N N . VAL B 1 181 ? -4.442 -36.026 13.090 1.00 47.51 218 VAL B N 1
ATOM 3818 C CA . VAL B 1 181 ? -5.126 -34.724 13.158 1.00 63.15 218 VAL B CA 1
ATOM 3819 C C . VAL B 1 181 ? -5.718 -34.501 14.547 1.00 49.33 218 VAL B C 1
ATOM 3820 O O . VAL B 1 181 ? -5.521 -33.446 15.176 1.00 61.54 218 VAL B O 1
ATOM 3824 N N . LEU B 1 182 ? -6.446 -35.499 15.054 1.00 53.33 219 LEU B N 1
ATOM 3825 C CA . LEU B 1 182 ? -7.051 -35.340 16.373 1.00 67.13 219 LEU B CA 1
ATOM 3826 C C . LEU B 1 182 ? -5.986 -35.107 17.436 1.00 57.27 219 LEU B C 1
ATOM 3827 O O . LEU B 1 182 ? -6.135 -34.224 18.288 1.00 55.68 219 LEU B O 1
ATOM 3832 N N . ALA B 1 183 ? -4.882 -35.856 17.371 1.00 41.56 220 ALA B N 1
ATOM 3833 C CA . ALA B 1 183 ? -3.827 -35.675 18.361 1.00 65.94 220 ALA B CA 1
ATOM 3834 C C . ALA B 1 183 ? -3.254 -34.273 18.266 1.00 45.66 220 ALA B C 1
ATOM 3835 O O . ALA B 1 183 ? -3.037 -33.605 19.289 1.00 73.10 220 ALA B O 1
ATOM 3837 N N . GLN B 1 184 ? -3.045 -33.795 17.032 1.00 58.25 221 GLN B N 1
ATOM 3838 C CA . GLN B 1 184 ? -2.502 -32.459 16.839 1.00 50.83 221 GLN B CA 1
ATOM 3839 C C . GLN B 1 184 ? -3.401 -31.432 17.511 1.00 77.39 221 GLN B C 1
ATOM 3840 O O . GLN B 1 184 ? -2.934 -30.580 18.277 1.00 73.57 221 GLN B O 1
ATOM 3846 N N . LYS B 1 185 ? -4.705 -31.564 17.322 1.00 41.84 222 LYS B N 1
ATOM 3847 C CA . LYS B 1 185 ? -5.596 -30.550 17.840 1.00 55.84 222 LYS B CA 1
ATOM 3848 C C . LYS B 1 185 ? -5.856 -30.732 19.327 1.00 49.91 222 LYS B C 1
ATOM 3849 O O . LYS B 1 185 ? -6.164 -29.756 20.012 1.00 73.17 222 LYS B O 1
ATOM 3855 N N . ILE B 1 186 ? -5.688 -31.936 19.860 1.00 75.12 223 ILE B N 1
ATOM 3856 C CA . ILE B 1 186 ? -6.021 -32.152 21.263 1.00 44.32 223 ILE B CA 1
ATOM 3857 C C . ILE B 1 186 ? -4.831 -31.843 22.173 1.00 39.50 223 ILE B C 1
ATOM 3858 O O . ILE B 1 186 ? -5.021 -31.395 23.311 1.00 67.38 223 ILE B O 1
ATOM 3863 N N . GLY B 1 187 ? -3.608 -32.081 21.698 1.00 83.74 224 GLY B N 1
ATOM 3864 C CA . GLY B 1 187 ? -2.426 -31.881 22.511 1.00 33.10 224 GLY B CA 1
ATOM 3865 C C . GLY B 1 187 ? -1.532 -33.102 22.619 1.00 76.02 224 GLY B C 1
ATOM 3866 O O . GLY B 1 187 ? -0.549 -33.080 23.350 1.00 60.05 224 GLY B O 1
ATOM 3867 N N . PHE B 1 188 ? -1.863 -34.183 21.929 1.00 57.54 225 PHE B N 1
ATOM 3868 C CA . PHE B 1 188 ? -0.990 -35.341 21.917 1.00 39.11 225 PHE B CA 1
ATOM 3869 C C . PHE B 1 188 ? 0.157 -35.132 20.937 1.00 87.58 225 PHE B C 1
ATOM 3870 O O . PHE B 1 188 ? 0.026 -34.414 19.934 1.00 60.55 225 PHE B O 1
ATOM 3878 N N . CYS B 1 189 ? 1.293 -35.793 21.235 1.00 44.67 226 CYS B N 1
ATOM 3879 C CA . CYS B 1 189 ? 2.384 -35.979 20.273 1.00 48.72 226 CYS B CA 1
ATOM 3880 C C . CYS B 1 189 ? 1.832 -36.794 19.118 1.00 58.23 226 CYS B C 1
ATOM 3881 O O . CYS B 1 189 ? 0.726 -37.342 19.215 1.00 72.00 226 CYS B O 1
ATOM 3884 N N . PRO B 1 190 ? 2.539 -36.895 18.010 1.00 66.78 227 PRO B N 1
ATOM 3885 C CA . PRO B 1 190 ? 2.062 -37.744 16.911 1.00 43.15 227 PRO B CA 1
ATOM 3886 C C . PRO B 1 190 ? 1.915 -39.192 17.351 1.00 77.67 227 PRO B C 1
ATOM 3887 O O . PRO B 1 190 ? 2.726 -39.688 18.144 1.00 70.84 227 PRO B O 1
ATOM 3891 N N . PRO B 1 191 ? 0.861 -39.869 16.883 1.00 64.11 228 PRO B N 1
ATOM 3892 C CA . PRO B 1 191 ? 0.637 -41.276 17.253 1.00 56.94 228 PRO B CA 1
ATOM 3893 C C . PRO B 1 191 ? 1.818 -42.148 16.873 1.00 64.75 228 PRO B C 1
ATOM 3894 O O . PRO B 1 191 ? 2.322 -42.073 15.755 1.00 56.20 228 PRO B O 1
ATOM 3898 N N . ARG B 1 192 ? 2.263 -42.967 17.822 1.00 37.87 229 ARG B N 1
ATOM 3899 C CA . ARG B 1 192 ? 3.251 -44.003 17.560 1.00 44.46 229 ARG B CA 1
ATOM 3900 C C . ARG B 1 192 ? 2.490 -45.242 17.144 1.00 55.39 229 ARG B C 1
ATOM 3901 O O . ARG B 1 192 ? 1.786 -45.847 17.964 1.00 57.68 229 ARG B O 1
ATOM 3909 N N . LEU B 1 193 ? 2.603 -45.591 15.872 1.00 33.01 230 LEU B N 1
ATOM 3910 C CA . LEU B 1 193 ? 2.099 -46.867 15.383 1.00 56.55 230 LEU B CA 1
ATOM 3911 C C . LEU B 1 193 ? 2.953 -47.996 15.948 1.00 41.16 230 LEU B C 1
ATOM 3912 O O . LEU B 1 193 ? 4.172 -47.990 15.792 1.00 55.64 230 LEU B O 1
ATOM 3917 N N . VAL B 1 194 ? 2.328 -48.966 16.609 1.00 43.69 231 VAL B N 1
ATOM 3918 C CA . VAL B 1 194 ? 3.074 -50.083 17.167 1.00 63.65 231 VAL B CA 1
ATOM 3919 C C . VAL B 1 194 ? 2.851 -51.308 16.290 1.00 44.03 231 VAL B C 1
ATOM 3920 O O . VAL B 1 194 ? 3.815 -51.908 15.812 1.00 53.87 231 VAL B O 1
ATOM 3924 N N . THR B 1 195 ? 1.590 -51.692 16.071 1.00 61.97 232 THR B N 1
ATOM 3925 C CA . THR B 1 195 ? 1.268 -52.890 15.297 1.00 65.16 232 THR B CA 1
ATOM 3926 C C . THR B 1 195 ? -0.075 -52.718 14.579 1.00 75.53 232 THR B C 1
ATOM 3927 O O . THR B 1 195 ? -0.922 -51.904 14.963 1.00 60.59 232 THR B O 1
ATOM 3931 N N . ALA B 1 196 ? -0.282 -53.550 13.560 1.00 39.01 233 ALA B N 1
ATOM 3932 C CA . ALA B 1 196 ? -1.385 -53.409 12.621 1.00 67.79 233 ALA B CA 1
ATOM 3933 C C . ALA B 1 196 ? -1.644 -54.760 11.963 1.00 66.39 233 ALA B C 1
ATOM 3934 O O . ALA B 1 196 ? -0.709 -55.409 11.495 1.00 51.07 233 ALA B O 1
ATOM 3936 N N . ASN B 1 197 ? -2.908 -55.174 11.924 1.00 61.66 234 ASN B N 1
ATOM 3937 C CA . ASN B 1 197 ? -3.326 -56.389 11.232 1.00 44.25 234 ASN B CA 1
ATOM 3938 C C . ASN B 1 197 ? -4.551 -56.068 10.394 1.00 66.35 234 ASN B C 1
ATOM 3939 O O . ASN B 1 197 ? -5.519 -55.507 10.913 1.00 47.67 234 ASN B O 1
ATOM 3944 N N . LEU B 1 198 ? -4.500 -56.397 9.102 1.00 53.25 235 LEU B N 1
ATOM 3945 C CA . LEU B 1 198 ? -5.661 -56.209 8.238 1.00 59.75 235 LEU B CA 1
ATOM 3946 C C . LEU B 1 198 ? -6.827 -57.035 8.750 1.00 42.74 235 LEU B C 1
ATOM 3947 O O . LEU B 1 198 ? -6.645 -58.128 9.290 1.00 58.71 235 LEU B O 1
ATOM 3952 N N . ILE B 1 199 ? -8.023 -56.480 8.620 1.00 77.86 236 ILE B N 1
ATOM 3953 C CA . ILE B 1 199 ? -9.263 -57.180 8.919 1.00 71.03 236 ILE B CA 1
ATOM 3954 C C . ILE B 1 199 ? -9.818 -57.714 7.610 1.00 107.24 236 ILE B C 1
ATOM 3955 O O . ILE B 1 199 ? -9.931 -56.969 6.626 1.00 92.38 236 ILE B O 1
ATOM 3960 N N . THR B 1 200 ? -10.141 -59.001 7.583 1.00 69.26 237 THR B N 1
ATOM 3961 C CA . THR B 1 200 ? -10.789 -59.591 6.423 1.00 123.27 237 THR B CA 1
ATOM 3962 C C . THR B 1 200 ? -12.290 -59.427 6.589 1.00 121.19 237 THR B C 1
ATOM 3963 O O . THR B 1 200 ? -12.820 -59.536 7.697 1.00 73.70 237 THR B O 1
ATOM 3967 N N . ILE B 1 201 ? -12.971 -59.154 5.488 1.00 124.28 238 ILE B N 1
ATOM 3968 C CA . ILE B 1 201 ? -14.407 -58.931 5.499 1.00 78.13 238 ILE B CA 1
ATOM 3969 C C . ILE B 1 201 ? -15.059 -60.169 4.896 1.00 113.31 238 ILE B C 1
ATOM 3970 O O . ILE B 1 201 ? -14.950 -60.412 3.687 1.00 150.90 238 ILE B O 1
ATOM 3975 N N . GLN B 1 202 ? -15.718 -60.974 5.746 1.00 82.40 239 GLN B N 1
ATOM 3976 C CA . GLN B 1 202 ? -16.443 -62.147 5.258 1.00 169.13 239 GLN B CA 1
ATOM 3977 C C . GLN B 1 202 ? -17.829 -61.790 4.743 1.00 96.99 239 GLN B C 1
ATOM 3978 O O . GLN B 1 202 ? -18.424 -62.568 3.987 1.00 132.66 239 GLN B O 1
ATOM 3984 N N . ASN B 1 203 ? -18.326 -60.619 5.113 1.00 176.73 240 ASN B N 1
ATOM 3985 C CA . ASN B 1 203 ? -19.695 -60.212 4.838 1.00 71.85 240 ASN B CA 1
ATOM 3986 C C . ASN B 1 203 ? -19.847 -59.808 3.374 1.00 122.72 240 ASN B C 1
ATOM 3987 O O . ASN B 1 203 ? -19.091 -58.972 2.876 1.00 91.69 240 ASN B O 1
ATOM 3992 N N . LYS B 1 204 ? -20.876 -60.348 2.718 1.00 126.51 241 LYS B N 1
ATOM 3993 C CA . LYS B 1 204 ? -21.015 -60.172 1.275 1.00 104.59 241 LYS B CA 1
ATOM 3994 C C . LYS B 1 204 ? -21.643 -58.826 0.911 1.00 94.95 241 LYS B C 1
ATOM 3995 O O . LYS B 1 204 ? -21.225 -58.192 -0.066 1.00 111.57 241 LYS B O 1
ATOM 4001 N N . GLU B 1 205 ? -22.641 -58.372 1.680 1.00 121.24 242 GLU B N 1
ATOM 4002 C CA . GLU B 1 205 ? -23.218 -57.040 1.498 1.00 128.39 242 GLU B CA 1
ATOM 4003 C C . GLU B 1 205 ? -22.210 -55.954 1.848 1.00 150.32 242 GLU B C 1
ATOM 4004 O O . GLU B 1 205 ? -22.096 -54.946 1.138 1.00 129.52 242 GLU B O 1
ATOM 4010 N N . LEU B 1 206 ? -21.460 -56.144 2.938 1.00 108.02 243 LEU B N 1
ATOM 4011 C CA . LEU B 1 206 ? -20.431 -55.176 3.295 1.00 72.78 243 LEU B CA 1
ATOM 4012 C C . LEU B 1 206 ? -19.379 -55.065 2.199 1.00 113.53 243 LEU B C 1
ATOM 4013 O O . LEU B 1 206 ? -18.952 -53.955 1.852 1.00 95.02 243 LEU B O 1
ATOM 4018 N N . GLU B 1 207 ? -18.949 -56.210 1.645 1.00 131.41 244 GLU B N 1
ATOM 4019 C CA . GLU B 1 207 ? -18.068 -56.212 0.476 1.00 68.71 244 GLU B CA 1
ATOM 4020 C C . GLU B 1 207 ? -18.581 -55.250 -0.586 1.00 138.14 244 GLU B C 1
ATOM 4021 O O . GLU B 1 207 ? -17.812 -54.467 -1.160 1.00 98.98 244 GLU B O 1
ATOM 4027 N N . ARG B 1 208 ? -19.891 -55.234 -0.808 1.00 101.19 245 ARG B N 1
ATOM 4028 C CA . ARG B 1 208 ? -20.433 -54.335 -1.822 1.00 149.45 245 ARG B CA 1
ATOM 4029 C C . ARG B 1 208 ? -20.431 -52.887 -1.350 1.00 112.65 245 ARG B C 1
ATOM 4030 O O . ARG B 1 208 ? -20.177 -51.973 -2.143 1.00 126.67 245 ARG B O 1
ATOM 4032 N N . VAL B 1 209 ? -20.721 -52.645 -0.071 1.00 126.26 246 VAL B N 1
ATOM 4033 C CA . VAL B 1 209 ? -20.956 -51.264 0.364 1.00 64.32 246 VAL B CA 1
ATOM 4034 C C . VAL B 1 209 ? -19.648 -50.485 0.497 1.00 122.54 246 VAL B C 1
ATOM 4035 O O . VAL B 1 209 ? -19.598 -49.287 0.190 1.00 93.68 246 VAL B O 1
ATOM 4039 N N . ILE B 1 210 ? -18.581 -51.126 0.981 1.00 122.59 247 ILE B N 1
ATOM 4040 C CA . ILE B 1 210 ? -17.383 -50.332 1.256 1.00 101.77 247 ILE B CA 1
ATOM 4041 C C . ILE B 1 210 ? -16.532 -50.147 0.003 1.00 108.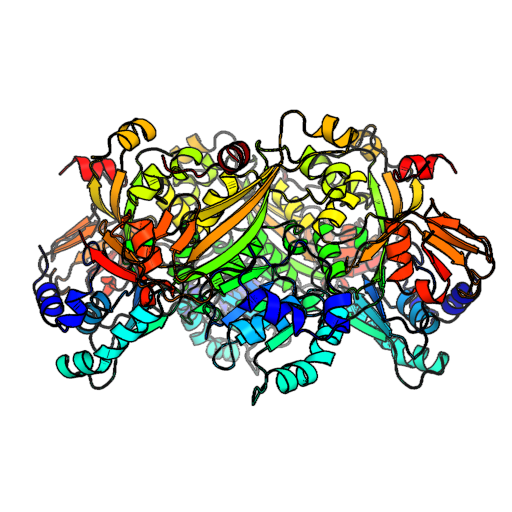08 247 ILE B C 1
ATOM 4042 O O . ILE B 1 210 ? -15.890 -49.104 -0.168 1.00 94.68 247 ILE B O 1
ATOM 4047 N N . GLY B 1 211 ? -16.524 -51.104 -0.893 1.00 109.70 248 GLY B N 1
ATOM 4048 C CA . GLY B 1 211 ? -15.881 -50.898 -2.187 1.00 95.06 248 GLY B CA 1
ATOM 4049 C C . GLY B 1 211 ? -14.417 -51.308 -2.153 1.00 120.57 248 GLY B C 1
ATOM 4050 O O . GLY B 1 211 ? -14.106 -52.480 -1.895 1.00 70.68 248 GLY B O 1
ATOM 4051 N N . ASP B 1 212 ? -13.530 -50.354 -2.426 1.00 81.66 249 ASP B N 1
ATOM 4052 C CA . ASP B 1 212 ? -12.099 -50.616 -2.355 1.00 97.66 249 ASP B CA 1
ATOM 4053 C C . ASP B 1 212 ? -11.511 -50.306 -0.984 1.00 85.00 249 ASP B C 1
ATOM 4054 O O . ASP B 1 212 ? -10.322 -50.554 -0.762 1.00 67.32 249 ASP B O 1
ATOM 4059 N N . CYS B 1 213 ? -12.322 -49.797 -0.061 1.00 71.68 250 CYS B N 1
ATOM 4060 C CA . CYS B 1 213 ? -11.860 -49.470 1.282 1.00 73.71 250 CYS B CA 1
ATOM 4061 C C . CYS B 1 213 ? -11.520 -50.738 2.072 1.00 51.63 250 CYS B C 1
ATOM 4062 O O . CYS B 1 213 ? -12.216 -51.754 1.985 1.00 93.57 250 CYS B O 1
ATOM 4065 N N . ARG B 1 214 ? -10.435 -50.677 2.835 1.00 85.18 251 ARG B N 1
ATOM 4066 C CA . ARG B 1 214 ? -10.034 -51.769 3.703 1.00 64.24 251 ARG B CA 1
ATOM 4067 C C . ARG B 1 214 ? -10.011 -51.300 5.147 1.00 53.79 251 ARG B C 1
ATOM 4068 O O . ARG B 1 214 ? -10.045 -50.102 5.448 1.00 61.50 251 ARG B O 1
ATOM 4076 N N . PHE B 1 215 ? -9.918 -52.268 6.041 1.00 89.59 252 PHE B N 1
ATOM 4077 C CA . PHE B 1 215 ? -9.984 -52.014 7.468 1.00 53.50 252 PHE B CA 1
ATOM 4078 C C . PHE B 1 215 ? -8.792 -52.667 8.149 1.00 88.12 252 PHE B C 1
ATOM 4079 O O . PHE B 1 215 ? -8.346 -53.758 7.762 1.00 61.46 252 PHE B O 1
ATOM 4087 N N . VAL B 1 216 ? -8.279 -51.993 9.166 1.00 67.81 253 VAL B N 1
ATOM 4088 C CA . VAL B 1 216 ? -7.119 -52.484 9.893 1.00 75.37 253 VAL B CA 1
ATOM 4089 C C . VAL B 1 216 ? -7.334 -52.294 11.394 1.00 93.82 253 VAL B C 1
ATOM 4090 O O . VAL B 1 216 ? -7.962 -51.325 11.842 1.00 56.41 253 VAL B O 1
ATOM 4094 N N . SER B 1 217 ? -6.856 -53.267 12.161 1.00 49.37 254 SER B N 1
ATOM 4095 C CA . SER B 1 217 ? -6.804 -53.203 13.612 1.00 66.51 254 SER B CA 1
ATOM 4096 C C . SER B 1 217 ? -5.383 -52.809 13.953 1.00 72.84 254 SER B C 1
ATOM 4097 O O . SER B 1 217 ? -4.438 -53.470 13.511 1.00 61.49 254 SER B O 1
ATOM 4100 N N . ALA B 1 218 ? -5.230 -51.732 14.714 1.00 64.30 255 ALA B N 1
ATOM 4101 C CA . ALA B 1 218 ? -3.906 -51.164 14.891 1.00 49.73 255 ALA B CA 1
ATOM 4102 C C . ALA B 1 218 ? -3.815 -50.542 16.268 1.00 56.07 255 ALA B C 1
ATOM 4103 O O . ALA B 1 218 ? -4.818 -50.068 16.824 1.00 53.06 255 ALA B O 1
ATOM 4105 N N . THR B 1 219 ? -2.600 -50.585 16.815 1.00 36.55 256 THR B N 1
ATOM 4106 C CA . THR B 1 219 ? -2.300 -50.137 18.171 1.00 65.06 256 THR B CA 1
ATOM 4107 C C . THR B 1 219 ? -1.453 -48.872 18.116 1.00 42.19 256 THR B C 1
ATOM 4108 O O . THR B 1 219 ? -0.427 -48.844 17.428 1.00 56.49 256 THR B O 1
ATOM 4112 N N . PHE B 1 220 ? -1.871 -47.830 18.833 1.00 52.23 257 PHE B N 1
ATOM 4113 C CA . PHE B 1 220 ? -1.073 -46.610 18.885 1.00 58.55 257 PHE B CA 1
ATOM 4114 C C . PHE B 1 220 ? -0.833 -46.171 20.318 1.00 37.61 257 PHE B C 1
ATOM 4115 O O . PHE B 1 220 ? -1.673 -46.365 21.221 1.00 71.03 257 PHE B O 1
ATOM 4123 N N . ARG B 1 221 ? 0.356 -45.603 20.506 1.00 42.37 258 ARG B N 1
ATOM 4124 C CA . ARG B 1 221 ? 0.699 -44.890 21.723 1.00 56.61 258 ARG B CA 1
ATOM 4125 C C . ARG B 1 221 ? 0.565 -43.406 21.429 1.00 46.74 258 ARG B C 1
ATOM 4126 O O . ARG B 1 221 ? 1.109 -42.920 20.430 1.00 40.67 258 ARG B O 1
ATOM 4134 N N . LEU B 1 222 ? -0.200 -42.708 22.264 1.00 57.24 259 LEU B N 1
ATOM 4135 C CA . LEU B 1 222 ? -0.386 -41.262 22.198 1.00 31.20 259 LEU B CA 1
ATOM 4136 C C . LEU B 1 222 ? 0.175 -40.694 23.482 1.00 61.02 259 LEU B C 1
ATOM 4137 O O . LEU B 1 222 ? -0.339 -40.995 24.562 1.00 59.62 259 LEU B O 1
ATOM 4142 N N . PHE B 1 223 ? 1.225 -39.893 23.376 1.00 57.82 260 PHE B N 1
ATOM 4143 C CA . PHE B 1 223 ? 1.845 -39.320 24.561 1.00 39.20 260 PHE B CA 1
ATOM 4144 C C . PHE B 1 223 ? 1.414 -37.875 24.781 1.00 83.88 260 PHE B C 1
ATOM 4145 O O . PHE B 1 223 ? 1.136 -37.111 23.845 1.00 39.79 260 PHE B O 1
ATOM 4153 N N . LYS B 1 224 ? 1.350 -37.517 26.044 1.00 39.46 261 LYS B N 1
ATOM 4154 C CA . LYS B 1 224 ? 1.007 -36.169 26.467 1.00 71.27 261 LYS B CA 1
ATOM 4155 C C . LYS B 1 224 ? 2.245 -35.569 27.117 1.00 46.84 261 LYS B C 1
ATOM 4156 O O . LYS B 1 224 ? 2.680 -36.040 28.172 1.00 82.26 261 LYS B O 1
ATOM 4162 N N . HIS B 1 225 ? 2.840 -34.556 26.486 1.00 65.61 262 HIS B N 1
ATOM 4163 C CA . HIS B 1 225 ? 3.854 -33.786 27.204 1.00 198.27 262 HIS B CA 1
ATOM 4164 C C . HIS B 1 225 ? 4.000 -32.402 26.584 1.00 37.99 262 HIS B C 1
ATOM 4165 O O . HIS B 1 225 ? 3.445 -32.111 25.518 1.00 106.99 262 HIS B O 1
ATOM 4172 N N . SER B 1 226 ? 4.757 -31.551 27.287 1.00 89.65 263 SER B N 1
ATOM 4173 C CA . SER B 1 226 ? 4.852 -30.120 27.028 1.00 154.16 263 SER B CA 1
ATOM 4174 C C . SER B 1 226 ? 6.295 -29.751 26.714 1.00 75.00 263 SER B C 1
ATOM 4175 O O . SER B 1 226 ? 7.231 -30.412 27.181 1.00 120.12 263 SER B O 1
ATOM 4178 N N . LYS B 1 227 ? 6.468 -28.669 25.942 1.00 112.89 264 LYS B N 1
ATOM 4179 C CA . LYS B 1 227 ? 7.780 -28.265 25.418 1.00 204.62 264 LYS B CA 1
ATOM 4180 C C . LYS B 1 227 ? 8.379 -27.165 26.296 1.00 111.97 264 LYS B C 1
ATOM 4181 O O . LYS B 1 227 ? 8.287 -25.968 26.013 1.00 103.01 264 LYS B O 1
ATOM 4187 N N . THR B 1 228 ? 9.033 -27.604 27.371 1.00 71.43 265 THR B N 1
ATOM 4188 C CA . THR B 1 228 ? 9.643 -26.733 28.371 1.00 218.39 265 THR B CA 1
ATOM 4189 C C . THR B 1 228 ? 10.940 -26.071 27.896 1.00 235.20 265 THR B C 1
ATOM 4190 O O . THR B 1 228 ? 11.492 -25.218 28.608 1.00 67.44 265 THR B O 1
ATOM 4194 N N . GLY B 1 229 ? 11.423 -26.416 26.708 1.00 62.32 266 GLY B N 1
ATOM 4195 C CA . GLY B 1 229 ? 12.721 -25.972 26.269 1.00 72.02 266 GLY B CA 1
ATOM 4196 C C . GLY B 1 229 ? 13.064 -26.600 24.942 1.00 106.24 266 GLY B C 1
ATOM 4197 O O . GLY B 1 229 ? 12.354 -27.476 24.441 1.00 119.52 266 GLY B O 1
ATOM 4198 N N . PRO B 1 230 ? 14.156 -26.156 24.337 1.00 192.68 267 PRO B N 1
ATOM 4199 C CA . PRO B 1 230 ? 14.565 -26.751 23.065 1.00 145.55 267 PRO B CA 1
ATOM 4200 C C . PRO B 1 230 ? 14.985 -28.194 23.275 1.00 131.85 267 PRO B C 1
ATOM 4201 O O . PRO B 1 230 ? 15.461 -28.583 24.344 1.00 109.07 267 PRO B O 1
ATOM 4205 N N . THR B 1 231 ? 14.760 -29.001 22.251 1.00 189.71 268 THR B N 1
ATOM 4206 C CA . THR B 1 231 ? 15.145 -30.403 22.256 1.00 65.23 268 THR B CA 1
ATOM 4207 C C . THR B 1 231 ? 16.100 -30.606 21.092 1.00 85.27 268 THR B C 1
ATOM 4208 O O . THR B 1 231 ? 15.848 -30.104 19.990 1.00 119.38 268 THR B O 1
ATOM 4212 N N . LYS B 1 232 ? 17.212 -31.284 21.337 1.00 83.35 269 LYS B N 1
ATOM 4213 C CA . LYS B 1 232 ? 18.059 -31.678 20.225 1.00 67.91 269 LYS B CA 1
ATOM 4214 C C . LYS B 1 232 ? 17.787 -33.137 19.882 1.00 115.54 269 LYS B C 1
ATOM 4215 O O . LYS B 1 232 ? 17.058 -33.840 20.588 1.00 56.93 269 LYS B O 1
ATOM 4221 N N . ARG B 1 233 ? 18.366 -33.583 18.763 1.00 132.85 270 ARG B N 1
ATOM 4222 C CA . ARG B 1 233 ? 18.536 -35.006 18.498 1.00 79.93 270 ARG B CA 1
ATOM 4223 C C . ARG B 1 233 ? 19.345 -35.631 19.631 1.00 142.34 270 ARG B C 1
ATOM 4224 O O . ARG B 1 233 ? 20.278 -35.014 20.162 1.00 93.81 270 ARG B O 1
ATOM 4232 N N . CYS B 1 234 ? 18.997 -36.852 19.999 1.00 68.41 271 CYS B N 1
ATOM 4233 C CA . CYS B 1 234 ? 19.637 -37.468 21.155 1.00 48.99 271 CYS B CA 1
ATOM 4234 C C . CYS B 1 234 ? 20.074 -38.884 20.813 1.00 123.51 271 CYS B C 1
ATOM 4235 O O . CYS B 1 234 ? 19.655 -39.468 19.817 1.00 54.01 271 CYS B O 1
ATOM 4238 N N . GLN B 1 235 ? 20.926 -39.440 21.657 1.00 52.80 272 GLN B N 1
ATOM 4239 C CA . GLN B 1 235 ? 21.169 -40.870 21.658 1.00 53.26 272 GLN B CA 1
ATOM 4240 C C . GLN B 1 235 ? 20.641 -41.449 22.953 1.00 138.53 272 GLN B C 1
ATOM 4241 O O . GLN B 1 235 ? 20.643 -40.790 24.003 1.00 58.79 272 GLN B O 1
ATOM 4247 N N . VAL B 1 236 ? 20.159 -42.678 22.849 1.00 35.27 273 VAL B N 1
ATOM 4248 C CA . VAL B 1 236 ? 19.569 -43.390 23.977 1.00 57.41 273 VAL B CA 1
ATOM 4249 C C . VAL B 1 236 ? 20.148 -44.787 24.000 1.00 67.55 273 VAL B C 1
ATOM 4250 O O . VAL B 1 236 ? 20.421 -45.375 22.942 1.00 65.09 273 VAL B O 1
ATOM 4254 N N . ILE B 1 237 ? 20.356 -45.300 25.215 1.00 58.06 274 ILE B N 1
ATOM 4255 C CA . ILE B 1 237 ? 20.754 -46.681 25.459 1.00 41.61 274 ILE B CA 1
ATOM 4256 C C . ILE B 1 237 ? 19.768 -47.278 26.434 1.00 124.96 274 ILE B C 1
ATOM 4257 O O . ILE B 1 237 ? 19.635 -46.773 27.554 1.00 52.28 274 ILE B O 1
ATOM 4262 N N . TYR B 1 238 ? 19.118 -48.373 26.030 1.00 34.04 275 TYR B N 1
ATOM 4263 C CA . TYR B 1 238 ? 18.198 -49.099 26.897 1.00 61.80 275 TYR B CA 1
ATOM 4264 C C . TYR B 1 238 ? 19.013 -49.891 27.922 1.00 32.89 275 TYR B C 1
ATOM 4265 O O . TYR B 1 238 ? 19.828 -50.750 27.546 1.00 57.61 275 TYR B O 1
ATOM 4274 N N . ASN B 1 239 ? 18.810 -49.590 29.218 1.00 70.69 276 ASN B N 1
ATOM 4275 C CA . ASN B 1 239 ? 19.500 -50.262 30.324 1.00 52.88 276 ASN B CA 1
ATOM 4276 C C . ASN B 1 239 ? 18.991 -51.683 30.581 1.00 63.84 276 ASN B C 1
ATOM 4277 O O . ASN B 1 239 ? 19.524 -52.368 31.464 1.00 62.95 276 ASN B O 1
ATOM 4282 N N . GLY B 1 240 ? 17.951 -52.126 29.885 1.00 66.85 277 GLY B N 1
ATOM 4283 C CA . GLY B 1 240 ? 17.613 -53.530 29.901 1.00 36.80 277 GLY B CA 1
ATOM 4284 C C . GLY B 1 240 ? 16.907 -54.062 31.127 1.00 48.38 277 GLY B C 1
ATOM 4285 O O . GLY B 1 240 ? 16.971 -55.268 31.386 1.00 128.11 277 GLY B O 1
ATOM 4286 N N . GLY B 1 241 ? 16.209 -53.229 31.878 1.00 48.02 278 GLY B N 1
ATOM 4287 C CA . GLY B 1 241 ? 15.495 -53.814 33.002 1.00 47.12 278 GLY B CA 1
ATOM 4288 C C . GLY B 1 241 ? 14.003 -53.541 33.114 1.00 79.63 278 GLY B C 1
ATOM 4289 O O . GLY B 1 241 ? 13.493 -53.375 34.217 1.00 44.98 278 GLY B O 1
ATOM 4290 N N . ILE B 1 242 ? 13.282 -53.488 32.003 1.00 45.98 279 ILE B N 1
ATOM 4291 C CA . ILE B 1 242 ? 11.820 -53.467 32.030 1.00 56.68 279 ILE B CA 1
ATOM 4292 C C . ILE B 1 242 ? 11.322 -54.907 32.136 1.00 47.61 279 ILE B C 1
ATOM 4293 O O . ILE B 1 242 ? 11.637 -55.738 31.278 1.00 54.41 279 ILE B O 1
ATOM 4298 N N . THR B 1 243 ? 10.522 -55.205 33.165 1.00 43.41 280 THR B N 1
ATOM 4299 C CA . THR B 1 243 ? 9.936 -56.542 33.317 1.00 56.52 280 THR B CA 1
ATOM 4300 C C . THR B 1 243 ? 9.378 -57.108 32.015 1.00 50.83 280 THR B C 1
ATOM 4301 O O . THR B 1 243 ? 8.533 -56.481 31.353 1.00 52.04 280 THR B O 1
ATOM 4305 N N . GLY B 1 244 ? 9.867 -58.294 31.652 1.00 52.46 281 GLY B N 1
ATOM 4306 C CA . GLY B 1 244 ? 9.497 -58.968 30.426 1.00 44.12 281 GLY B CA 1
ATOM 4307 C C . GLY B 1 244 ? 10.054 -58.383 29.141 1.00 37.87 281 GLY B C 1
ATOM 4308 O O . GLY B 1 244 ? 9.725 -58.887 28.061 1.00 75.30 281 GLY B O 1
ATOM 4309 N N . HIS B 1 245 ? 10.856 -57.322 29.193 1.00 49.38 282 HIS B N 1
ATOM 4310 C CA . HIS B 1 245 ? 11.493 -56.872 27.961 1.00 52.42 282 HIS B CA 1
ATOM 4311 C C . HIS B 1 245 ? 12.951 -56.522 28.216 1.00 47.96 282 HIS B C 1
ATOM 4312 O O . HIS B 1 245 ? 13.494 -55.570 27.636 1.00 58.35 282 HIS B O 1
ATOM 4319 N N . GLU B 1 246 ? 13.618 -57.346 29.045 1.00 50.31 283 GLU B N 1
ATOM 4320 C CA . GLU B 1 246 ? 15.020 -57.121 29.415 1.00 111.70 283 GLU B CA 1
ATOM 4321 C C . GLU B 1 246 ? 15.938 -56.991 28.200 1.00 44.48 283 GLU B C 1
ATOM 4322 O O . GLU B 1 246 ? 16.689 -56.018 28.073 1.00 98.33 283 GLU B O 1
ATOM 4328 N N . LYS B 1 247 ? 15.877 -57.982 27.308 1.00 86.65 284 LYS B N 1
ATOM 4329 C CA . LYS B 1 247 ? 16.773 -58.016 26.151 1.00 73.57 284 LYS B CA 1
ATOM 4330 C C . LYS B 1 247 ? 16.576 -56.815 25.247 1.00 59.02 284 LYS B C 1
ATOM 4331 O O . LYS B 1 247 ? 17.539 -56.270 24.710 1.00 71.22 284 LYS B O 1
ATOM 4337 N N . GLU B 1 248 ? 15.333 -56.424 24.992 1.00 50.12 285 GLU B N 1
ATOM 4338 C CA . GLU B 1 248 ? 15.079 -55.334 24.066 1.00 67.57 285 GLU B CA 1
ATOM 4339 C C . GLU B 1 248 ? 13.663 -54.852 24.279 1.00 94.10 285 GLU B C 1
ATOM 4340 O O . GLU B 1 248 ? 12.796 -55.606 24.730 1.00 47.41 285 GLU B O 1
ATOM 4346 N N . LEU B 1 249 ? 13.451 -53.585 23.936 1.00 59.40 286 LEU B N 1
ATOM 4347 C CA . LEU B 1 249 ? 12.189 -52.882 24.124 1.00 50.07 286 LEU B CA 1
ATOM 4348 C C . LEU B 1 249 ? 11.693 -52.512 22.731 1.00 69.75 286 LEU B C 1
ATOM 4349 O O . LEU B 1 249 ? 12.321 -51.705 22.045 1.00 47.26 286 LEU B O 1
ATOM 4354 N N . MET B 1 250 ? 10.630 -53.161 22.258 1.00 41.36 287 MET B N 1
ATOM 4355 C CA . MET B 1 250 ? 10.052 -52.744 20.980 1.00 104.47 287 MET B CA 1
ATOM 4356 C C . MET B 1 250 ? 9.112 -51.586 21.274 1.00 68.10 287 MET B C 1
ATOM 4357 O O . MET B 1 250 ? 7.975 -51.798 21.687 1.00 63.42 287 MET B O 1
ATOM 4362 N N . PHE B 1 251 ? 9.601 -50.348 21.113 1.00 75.13 288 PHE B N 1
ATOM 4363 C CA . PHE B 1 251 ? 8.800 -49.196 21.504 1.00 50.30 288 PHE B CA 1
ATOM 4364 C C . PHE B 1 251 ? 7.691 -48.935 20.500 1.00 49.68 288 PHE B C 1
ATOM 4365 O O . PHE B 1 251 ? 6.523 -48.800 20.876 1.00 72.61 288 PHE B O 1
ATOM 4373 N N . ASP B 1 252 ? 8.042 -48.828 19.224 1.00 46.43 289 ASP B N 1
ATOM 4374 C CA . ASP B 1 252 ? 7.043 -48.802 18.171 1.00 62.95 289 ASP B CA 1
ATOM 4375 C C . ASP B 1 252 ? 7.628 -49.460 16.928 1.00 39.73 289 ASP B C 1
ATOM 4376 O O . ASP B 1 252 ? 8.670 -50.115 16.979 1.00 71.09 289 ASP B O 1
ATOM 4381 N N . ALA B 1 253 ? 6.938 -49.312 15.811 1.00 53.39 290 ALA B N 1
ATOM 4382 C CA . ALA B 1 253 ? 7.337 -50.019 14.610 1.00 54.70 290 ALA B CA 1
ATOM 4383 C C . ALA B 1 253 ? 8.508 -49.345 13.906 1.00 62.32 290 ALA B C 1
ATOM 4384 O O . ALA B 1 253 ? 8.941 -49.815 12.853 1.00 66.92 290 ALA B O 1
ATOM 4386 N N . ASN B 1 254 ? 9.033 -48.261 14.462 1.00 63.33 291 ASN B N 1
ATOM 4387 C CA . ASN B 1 254 ? 10.229 -47.627 13.936 1.00 99.89 291 ASN B CA 1
ATOM 4388 C C . ASN B 1 254 ? 11.449 -47.797 14.842 1.00 49.10 291 ASN B C 1
ATOM 4389 O O . ASN B 1 254 ? 12.574 -47.574 14.387 1.00 86.33 291 ASN B O 1
ATOM 4394 N N . PHE B 1 255 ? 11.246 -48.193 16.097 1.00 54.64 292 PHE B N 1
ATOM 4395 C CA . PHE B 1 255 ? 12.278 -48.204 17.122 1.00 74.53 292 PHE B CA 1
ATOM 4396 C C . PHE B 1 255 ? 12.132 -49.467 17.964 1.00 50.80 292 PHE B C 1
ATOM 4397 O O . PHE B 1 255 ? 11.225 -49.569 18.803 1.00 72.46 292 PHE B O 1
ATOM 4405 N N . THR B 1 256 ? 13.024 -50.419 17.753 1.00 71.41 293 THR B N 1
ATOM 4406 C CA . THR B 1 256 ? 13.302 -51.444 18.743 1.00 83.75 293 THR B CA 1
ATOM 4407 C C . THR B 1 256 ? 14.676 -51.151 19.335 1.00 45.20 293 THR B C 1
ATOM 4408 O O . THR B 1 256 ? 15.650 -50.946 18.598 1.00 53.82 293 THR B O 1
ATOM 4412 N N . PHE B 1 257 ? 14.718 -51.063 20.658 1.00 62.99 294 PHE B N 1
ATOM 4413 C CA . PHE B 1 257 ? 15.862 -50.614 21.437 1.00 36.84 294 PHE B CA 1
ATOM 4414 C C . PHE B 1 257 ? 16.421 -51.842 22.135 1.00 75.87 294 PHE B C 1
ATOM 4415 O O . PHE B 1 257 ? 15.901 -52.246 23.181 1.00 44.08 294 PHE B O 1
ATOM 4423 N N . LYS B 1 258 ? 17.474 -52.430 21.550 1.00 61.72 295 LYS B N 1
ATOM 4424 C CA . LYS B 1 258 ? 18.150 -53.588 22.135 1.00 73.02 295 LYS B CA 1
ATOM 4425 C C . LYS B 1 258 ? 19.069 -53.154 23.278 1.00 42.09 295 LYS B C 1
ATOM 4426 O O . LYS B 1 258 ? 19.806 -52.165 23.155 1.00 59.36 295 LYS B O 1
ATOM 4432 N N . GLU B 1 259 ? 19.002 -53.886 24.400 1.00 47.63 296 GLU B N 1
ATOM 4433 C CA . GLU B 1 259 ? 19.792 -53.592 25.605 1.00 42.51 296 GLU B CA 1
ATOM 4434 C C . GLU B 1 259 ? 21.223 -53.174 25.268 1.00 58.29 296 GLU B C 1
ATOM 4435 O O . GLU B 1 259 ? 21.922 -53.854 24.520 1.00 55.27 296 GLU B O 1
ATOM 4441 N N . GLY B 1 260 ? 21.654 -52.041 25.805 1.00 68.30 297 GLY B N 1
ATOM 4442 C CA . GLY B 1 260 ? 23.031 -51.633 25.645 1.00 38.16 297 GLY B CA 1
ATOM 4443 C C . GLY B 1 260 ? 23.390 -50.981 24.323 1.00 53.55 297 GLY B C 1
ATOM 4444 O O . GLY B 1 260 ? 24.400 -50.277 24.270 1.00 72.71 297 GLY B O 1
ATOM 4445 N N . GLU B 1 261 ? 22.610 -51.183 23.252 1.00 37.67 298 GLU B N 1
ATOM 4446 C CA . GLU B 1 261 ? 22.899 -50.522 21.972 1.00 70.26 298 GLU B CA 1
ATOM 4447 C C . GLU B 1 261 ? 22.667 -49.003 22.008 1.00 47.96 298 GLU B C 1
ATOM 4448 O O . GLU B 1 261 ? 21.772 -48.496 22.697 1.00 70.44 298 GLU B O 1
ATOM 4454 N N . ILE B 1 262 ? 23.494 -48.268 21.259 1.00 89.19 299 ILE B N 1
ATOM 4455 C CA . ILE B 1 262 ? 23.415 -46.809 21.187 1.00 58.16 299 ILE B CA 1
ATOM 4456 C C . ILE B 1 262 ? 22.582 -46.467 19.962 1.00 79.68 299 ILE B C 1
ATOM 4457 O O . ILE B 1 262 ? 23.002 -46.740 18.831 1.00 65.00 299 ILE B O 1
ATOM 4462 N N . VAL B 1 263 ? 21.398 -45.879 20.171 1.00 64.83 300 VAL B N 1
ATOM 4463 C CA . VAL B 1 263 ? 20.501 -45.520 19.076 1.00 47.89 300 VAL B CA 1
ATOM 4464 C C . VAL B 1 263 ? 20.332 -44.012 19.048 1.00 91.27 300 VAL B C 1
ATOM 4465 O O . VAL B 1 263 ? 20.022 -43.397 20.077 1.00 59.40 300 VAL B O 1
ATOM 4469 N N . GLU B 1 264 ? 20.526 -43.424 17.871 1.00 90.56 301 GLU B N 1
ATOM 4470 C CA . GLU B 1 264 ? 20.205 -42.019 17.662 1.00 62.05 301 GLU B CA 1
ATOM 4471 C C . GLU B 1 264 ? 18.708 -41.886 17.411 1.00 150.15 301 GLU B C 1
ATOM 4472 O O . GLU B 1 264 ? 18.127 -42.651 16.639 1.00 56.67 301 GLU B O 1
ATOM 4478 N N . VAL B 1 265 ? 18.072 -40.939 18.087 1.00 49.33 302 VAL B N 1
ATOM 4479 C CA . VAL B 1 265 ? 16.636 -40.725 17.947 1.00 80.87 302 VAL B CA 1
ATOM 4480 C C . VAL B 1 265 ? 16.359 -39.255 17.678 1.00 44.42 302 VAL B C 1
ATOM 4481 O O . VAL B 1 265 ? 17.073 -38.354 18.150 1.00 71.83 302 VAL B O 1
ATOM 4485 N N . ASP B 1 266 ? 15.278 -39.029 16.933 1.00 71.22 303 ASP B N 1
ATOM 4486 C CA . ASP B 1 266 ? 14.776 -37.705 16.594 1.00 50.38 303 ASP B CA 1
ATOM 4487 C C . ASP B 1 266 ? 14.346 -36.918 17.840 1.00 66.65 303 ASP B C 1
ATOM 4488 O O . ASP B 1 266 ? 14.235 -37.445 18.951 1.00 64.67 303 ASP B O 1
ATOM 4493 N N . GLU B 1 267 ? 14.059 -35.632 17.619 1.00 48.73 304 GLU B N 1
ATOM 4494 C CA . GLU B 1 267 ? 13.718 -34.735 18.719 1.00 57.53 304 GLU B CA 1
ATOM 4495 C C . GLU B 1 267 ? 12.465 -35.197 19.447 1.00 121.60 304 GLU B C 1
ATOM 4496 O O . GLU B 1 267 ? 12.424 -35.209 20.683 1.00 73.70 304 GLU B O 1
ATOM 4502 N N . GLU B 1 268 ? 11.466 -35.657 18.677 1.00 46.20 305 GLU B N 1
ATOM 4503 C CA . GLU B 1 268 ? 10.177 -36.060 19.243 1.00 54.63 305 GLU B CA 1
ATOM 4504 C C . GLU B 1 268 ? 10.314 -37.337 20.074 1.00 101.38 305 GLU B C 1
ATOM 4505 O O . GLU B 1 268 ? 9.904 -37.381 21.238 1.00 54.23 305 GLU B O 1
ATOM 4511 N N . THR B 1 269 ? 10.884 -38.377 19.486 1.00 58.04 306 THR B N 1
ATOM 4512 C CA . THR B 1 269 ? 11.115 -39.620 20.222 1.00 58.06 306 THR B CA 1
ATOM 4513 C C . THR B 1 269 ? 11.907 -39.370 21.494 1.00 70.37 306 THR B C 1
ATOM 4514 O O . THR B 1 269 ? 11.630 -39.970 22.546 1.00 63.40 306 THR B O 1
ATOM 4518 N N . ALA B 1 270 ? 12.895 -38.477 21.419 1.00 55.85 307 ALA B N 1
ATOM 4519 C CA . ALA B 1 270 ? 13.702 -38.193 22.595 1.00 142.77 307 ALA B CA 1
ATOM 4520 C C . ALA B 1 270 ? 12.888 -37.470 23.655 1.00 35.63 307 ALA B C 1
ATOM 4521 O O . ALA B 1 270 ? 13.025 -37.763 24.845 1.00 81.21 307 ALA B O 1
ATOM 4523 N N . ALA B 1 271 ? 12.058 -36.506 23.253 1.00 112.06 308 ALA B N 1
ATOM 4524 C CA . ALA B 1 271 ? 11.198 -35.836 24.223 1.00 29.27 308 ALA B CA 1
ATOM 4525 C C . ALA B 1 271 ? 10.304 -36.834 24.924 1.00 145.82 308 ALA B C 1
ATOM 4526 O O . ALA B 1 271 ? 10.128 -36.776 26.151 1.00 36.72 308 ALA B O 1
ATOM 4528 N N . ILE B 1 272 ? 9.750 -37.776 24.159 1.00 30.24 309 ILE B N 1
ATOM 4529 C CA . ILE B 1 272 ? 8.863 -38.775 24.754 1.00 53.46 309 ILE B CA 1
ATOM 4530 C C . ILE B 1 272 ? 9.628 -39.628 25.750 1.00 68.61 309 ILE B C 1
ATOM 4531 O O . ILE B 1 272 ? 9.178 -39.836 26.885 1.00 48.71 309 ILE B O 1
ATOM 4536 N N . LEU B 1 273 ? 10.807 -40.118 25.353 1.00 53.31 310 LEU B N 1
ATOM 4537 C CA . LEU B 1 273 ? 11.561 -40.967 26.266 1.00 76.41 310 LEU B CA 1
ATOM 4538 C C . LEU B 1 273 ? 12.023 -40.187 27.501 1.00 52.38 310 LEU B C 1
ATOM 4539 O O . LEU B 1 273 ? 11.951 -40.702 28.627 1.00 63.83 310 LEU B O 1
ATOM 4544 N N . LYS B 1 274 ? 12.426 -38.917 27.319 1.00 47.36 311 LYS B N 1
ATOM 4545 C CA . LYS B 1 274 ? 12.854 -38.063 28.438 1.00 47.63 311 LYS B CA 1
ATOM 4546 C C . LYS B 1 274 ? 11.710 -37.756 29.401 1.00 42.34 311 LYS B C 1
ATOM 4547 O O . LYS B 1 274 ? 11.890 -37.772 30.619 1.00 56.39 311 LYS B O 1
ATOM 4553 N N . ASN B 1 275 ? 10.525 -37.467 28.880 1.00 64.03 312 ASN B N 1
ATOM 4554 C CA . ASN B 1 275 ? 9.449 -36.973 29.722 1.00 45.86 312 ASN B CA 1
ATOM 4555 C C . ASN B 1 275 ? 8.545 -38.052 30.284 1.00 39.14 312 ASN B C 1
ATOM 4556 O O . ASN B 1 275 ? 7.820 -37.788 31.251 1.00 70.84 312 ASN B O 1
ATOM 4561 N N . SER B 1 276 ? 8.576 -39.249 29.705 1.00 84.16 313 SER B N 1
ATOM 4562 C CA . SER B 1 276 ? 7.766 -40.360 30.156 1.00 38.22 313 SER B CA 1
ATOM 4563 C C . SER B 1 276 ? 8.436 -41.085 31.320 1.00 78.41 313 SER B C 1
ATOM 4564 O O . SER B 1 276 ? 9.511 -40.713 31.802 1.00 68.23 313 SER B O 1
ATOM 4567 N N . ARG B 1 277 ? 7.787 -42.170 31.744 1.00 33.96 314 ARG B N 1
ATOM 4568 C CA . ARG B 1 277 ? 8.315 -43.110 32.719 1.00 46.53 314 ARG B CA 1
ATOM 4569 C C . ARG B 1 277 ? 9.413 -43.989 32.144 1.00 101.26 314 ARG B C 1
ATOM 4570 O O . ARG B 1 277 ? 10.067 -44.694 32.911 1.00 50.10 314 ARG B O 1
ATOM 4578 N N . PHE B 1 278 ? 9.620 -43.988 30.826 1.00 45.42 315 PHE B N 1
ATOM 4579 C CA . PHE B 1 278 ? 10.702 -44.773 30.246 1.00 103.85 315 PHE B CA 1
ATOM 4580 C C . PHE B 1 278 ? 12.071 -44.180 30.518 1.00 71.85 315 PHE B C 1
ATOM 4581 O O . PHE B 1 278 ? 13.081 -44.849 30.269 1.00 70.40 315 PHE B O 1
ATOM 4589 N N . ALA B 1 279 ? 12.124 -42.957 31.030 1.00 49.16 316 ALA B N 1
ATOM 4590 C CA . ALA B 1 279 ? 13.404 -42.282 31.192 1.00 87.07 316 ALA B CA 1
ATOM 4591 C C . ALA B 1 279 ? 14.302 -43.025 32.177 1.00 36.76 316 ALA B C 1
ATOM 4592 O O . ALA B 1 279 ? 15.519 -43.111 31.972 1.00 81.98 316 ALA B O 1
ATOM 4594 N N . GLN B 1 280 ? 13.712 -43.556 33.258 1.00 70.52 317 GLN B N 1
ATOM 4595 C CA . GLN B 1 280 ? 14.425 -44.427 34.188 1.00 71.30 317 GLN B CA 1
ATOM 4596 C C . GLN B 1 280 ? 15.119 -45.600 33.489 1.00 54.62 317 GLN B C 1
ATOM 4597 O O . GLN B 1 280 ? 16.076 -46.150 34.032 1.00 59.49 317 GLN B O 1
ATOM 4603 N N . ASP B 1 281 ? 14.667 -45.982 32.298 1.00 51.22 318 ASP B N 1
ATOM 4604 C CA . ASP B 1 281 ? 15.090 -47.192 31.608 1.00 65.88 318 ASP B CA 1
ATOM 4605 C C . ASP B 1 281 ? 16.081 -46.932 30.500 1.00 49.94 318 ASP B C 1
ATOM 4606 O O . ASP B 1 281 ? 16.509 -47.877 29.828 1.00 60.01 318 ASP B O 1
ATOM 4611 N N . PHE B 1 282 ? 16.435 -45.687 30.275 1.00 47.33 319 PHE B N 1
ATOM 4612 C CA . PHE B 1 282 ? 17.369 -45.347 29.230 1.00 63.94 319 PHE B CA 1
ATOM 4613 C C . PHE B 1 282 ? 18.427 -44.398 29.767 1.00 56.57 319 PHE B C 1
ATOM 4614 O O . PHE B 1 282 ? 18.158 -43.576 30.645 1.00 57.94 319 PHE B O 1
ATOM 4622 N N . LEU B 1 283 ? 19.638 -44.535 29.245 1.00 58.01 320 LEU B N 1
ATOM 4623 C CA . LEU B 1 283 ? 20.639 -43.483 29.338 1.00 45.30 320 LEU B CA 1
ATOM 4624 C C . LEU B 1 283 ? 20.406 -42.616 28.119 1.00 69.25 320 LEU B C 1
ATOM 4625 O O . LEU B 1 283 ? 20.344 -43.135 26.995 1.00 50.11 320 LEU B O 1
ATOM 4630 N N . ILE B 1 284 ? 20.243 -41.312 28.339 1.00 46.32 321 ILE B N 1
ATOM 4631 C CA . ILE B 1 284 ? 19.920 -40.386 27.255 1.00 89.42 321 ILE B CA 1
ATOM 4632 C C . ILE B 1 284 ? 20.928 -39.238 27.252 1.00 37.59 321 ILE B C 1
ATOM 4633 O O . ILE B 1 284 ? 21.017 -38.474 28.226 1.00 66.25 321 ILE B O 1
ATOM 4638 N N . ARG B 1 285 ? 21.691 -39.128 26.175 1.00 92.43 322 ARG B N 1
ATOM 4639 C CA . ARG B 1 285 ? 22.687 -38.088 26.009 1.00 105.13 322 ARG B CA 1
ATOM 4640 C C . ARG B 1 285 ? 22.327 -37.300 24.762 1.00 132.19 322 ARG B C 1
ATOM 4641 O O . ARG B 1 285 ? 21.959 -37.908 23.756 1.00 62.56 322 ARG B O 1
ATOM 4649 N N . PRO B 1 286 ? 22.391 -35.970 24.788 1.00 72.84 323 PRO B N 1
ATOM 4650 C CA . PRO B 1 286 ? 22.184 -35.213 23.548 1.00 138.52 323 PRO B CA 1
ATOM 4651 C C . PRO B 1 286 ? 23.406 -35.324 22.650 1.00 75.74 323 PRO B C 1
ATOM 4652 O O . PRO B 1 286 ? 24.542 -35.344 23.129 1.00 51.68 323 PRO B O 1
ATOM 4656 N N . ILE B 1 287 ? 23.176 -35.535 21.363 1.00 98.39 324 ILE B N 1
ATOM 4657 C CA . ILE B 1 287 ? 24.255 -35.624 20.385 1.00 54.84 324 ILE B CA 1
ATOM 4658 C C . ILE B 1 287 ? 25.138 -34.356 20.431 1.00 148.58 324 ILE B C 1
ATOM 4659 O O . ILE B 1 287 ? 26.370 -34.399 20.261 1.00 88.84 324 ILE B O 1
ATOM 4664 N N . ASP B 1 304 ? 12.257 -43.910 5.886 1.00 108.56 341 ASP B N 1
ATOM 4665 C CA . ASP B 1 304 ? 11.998 -45.260 6.385 1.00 120.85 341 ASP B CA 1
ATOM 4666 C C . ASP B 1 304 ? 11.022 -45.312 7.573 1.00 152.26 341 ASP B C 1
ATOM 4667 O O . ASP B 1 304 ? 10.787 -46.395 8.119 1.00 112.17 341 ASP B O 1
ATOM 4672 N N . ILE B 1 305 ? 10.460 -44.163 7.959 1.00 84.10 342 ILE B N 1
ATOM 4673 C CA . ILE B 1 305 ? 9.567 -44.064 9.118 1.00 87.18 342 ILE B CA 1
ATOM 4674 C C . ILE B 1 305 ? 8.144 -44.444 8.704 1.00 163.55 342 ILE B C 1
ATOM 4675 O O . ILE B 1 305 ? 7.469 -43.686 8.007 1.00 75.32 342 ILE B O 1
ATOM 4680 N N . ILE B 1 306 ? 7.668 -45.591 9.176 1.00 81.68 343 ILE B N 1
ATOM 4681 C CA . ILE B 1 306 ? 6.309 -46.047 8.889 1.00 106.80 343 ILE B CA 1
ATOM 4682 C C . ILE B 1 306 ? 5.316 -45.293 9.766 1.00 83.72 343 ILE B C 1
ATOM 4683 O O . ILE B 1 306 ? 5.553 -45.104 10.965 1.00 64.21 343 ILE B O 1
ATOM 4688 N N . THR B 1 307 ? 4.194 -44.863 9.169 1.00 61.39 344 THR B N 1
ATOM 4689 C CA . THR B 1 307 ? 3.077 -44.258 9.908 1.00 58.66 344 THR B CA 1
ATOM 4690 C C . THR B 1 307 ? 1.765 -44.896 9.517 1.00 69.43 344 THR B C 1
ATOM 4691 O O . THR B 1 307 ? 0.797 -44.872 10.278 1.00 59.21 344 THR B O 1
ATOM 4695 N N . ASP B 1 308 ? 1.733 -45.386 8.297 1.00 53.34 345 ASP B N 1
ATOM 4696 C CA . ASP B 1 308 ? 0.572 -45.886 7.604 1.00 48.74 345 ASP B CA 1
ATOM 4697 C C . ASP B 1 308 ? 0.333 -47.318 8.068 1.00 72.39 345 ASP B C 1
ATOM 4698 O O . ASP B 1 308 ? 1.091 -48.227 7.695 1.00 44.96 345 ASP B O 1
ATOM 4703 N N . PRO B 1 309 ? -0.737 -47.554 8.845 1.00 54.55 346 PRO B N 1
ATOM 4704 C CA . PRO B 1 309 ? -0.968 -48.898 9.406 1.00 45.50 346 PRO B CA 1
ATOM 4705 C C . PRO B 1 309 ? -1.274 -49.953 8.363 1.00 57.20 346 PRO B C 1
ATOM 4706 O O . PRO B 1 309 ? -1.105 -51.144 8.657 1.00 62.53 346 PRO B O 1
ATOM 4710 N N . PHE B 1 310 ? -1.684 -49.562 7.145 1.00 57.59 347 PHE B N 1
ATOM 4711 C CA . PHE B 1 310 ? -1.927 -50.564 6.115 1.00 75.63 347 PHE B CA 1
ATOM 4712 C C . PHE B 1 310 ? -0.630 -51.041 5.474 1.00 56.90 347 PHE B C 1
ATOM 4713 O O . PHE B 1 310 ? -0.485 -52.244 5.210 1.00 59.96 347 PHE B O 1
ATOM 4721 N N . LYS B 1 311 ? 0.341 -50.148 5.263 1.00 79.81 348 LYS B N 1
ATOM 4722 C CA . LYS B 1 311 ? 1.665 -50.604 4.845 1.00 52.82 348 LYS B CA 1
ATOM 4723 C C . LYS B 1 311 ? 2.288 -51.487 5.924 1.00 77.34 348 LYS B C 1
ATOM 4724 O O . LYS B 1 311 ? 2.768 -52.597 5.639 1.00 58.27 348 LYS B O 1
ATOM 4730 N N . LEU B 1 312 ? 2.181 -51.047 7.177 1.00 52.24 349 LEU B N 1
ATOM 4731 C CA . LEU B 1 312 ? 2.685 -51.877 8.270 1.00 50.03 349 LEU B CA 1
ATOM 4732 C C . LEU B 1 312 ? 2.073 -53.275 8.240 1.00 87.76 349 LEU B C 1
ATOM 4733 O O . LEU B 1 312 ? 2.796 -54.276 8.297 1.00 58.30 349 LEU B O 1
ATOM 4738 N N . ALA B 1 313 ? 0.740 -53.369 8.137 1.00 64.40 350 ALA B N 1
ATOM 4739 C CA . ALA B 1 313 ? 0.110 -54.687 8.173 1.00 57.19 350 ALA B CA 1
ATOM 4740 C C . ALA B 1 313 ? 0.458 -55.516 6.940 1.00 91.41 350 ALA B C 1
ATOM 4741 O O . ALA B 1 313 ? 0.637 -56.733 7.043 1.00 96.90 350 ALA B O 1
ATOM 4743 N N . GLU B 1 314 ? 0.561 -54.881 5.768 1.00 91.74 351 GLU B N 1
ATOM 4744 C CA . GLU B 1 314 ? 0.852 -55.633 4.551 1.00 92.57 351 GLU B CA 1
ATOM 4745 C C . GLU B 1 314 ? 2.201 -56.338 4.623 1.00 90.50 351 GLU B C 1
ATOM 4746 O O . GLU B 1 314 ? 2.370 -57.406 4.018 1.00 84.94 351 GLU B O 1
ATOM 4752 N N . GLU B 1 315 ? 3.163 -55.777 5.363 1.00 71.66 352 GLU B N 1
ATOM 4753 C CA . GLU B 1 315 ? 4.539 -56.283 5.305 1.00 83.13 352 GLU B CA 1
ATOM 4754 C C . GLU B 1 315 ? 4.844 -57.489 6.203 1.00 113.48 352 GLU B C 1
ATOM 4755 O O . GLU B 1 315 ? 5.964 -58.007 6.132 1.00 170.10 352 GLU B O 1
ATOM 4761 N N . PRO C 1 1 ? -47.802 10.057 21.860 1.00 45.55 38 PRO C N 1
ATOM 4762 C CA . PRO C 1 1 ? -47.727 11.069 22.949 1.00 124.14 38 PRO C CA 1
ATOM 4763 C C . PRO C 1 1 ? -47.456 10.451 24.317 1.00 50.26 38 PRO C C 1
ATOM 4764 O O . PRO C 1 1 ? -48.244 9.628 24.800 1.00 60.00 38 PRO C O 1
ATOM 4768 N N . VAL C 1 2 ? -46.354 10.843 24.945 1.00 59.19 39 VAL C N 1
ATOM 4769 C CA . VAL C 1 2 ? -45.929 10.244 26.210 1.00 46.66 39 VAL C CA 1
ATOM 4770 C C . VAL C 1 2 ? -46.983 10.474 27.278 1.00 56.26 39 VAL C C 1
ATOM 4771 O O . VAL C 1 2 ? -47.190 11.616 27.696 1.00 64.96 39 VAL C O 1
ATOM 4775 N N . PRO C 1 3 ? -47.646 9.417 27.741 1.00 56.30 40 PRO C N 1
ATOM 4776 C CA . PRO C 1 3 ? -48.624 9.547 28.830 1.00 58.98 40 PRO C CA 1
ATOM 4777 C C . PRO C 1 3 ? -48.060 10.310 30.026 1.00 52.73 40 PRO C C 1
ATOM 4778 O O . PRO C 1 3 ? -46.880 10.209 30.352 1.00 53.04 40 PRO C O 1
ATOM 4782 N N . LYS C 1 4 ? -48.923 11.064 30.700 1.00 46.40 41 LYS C N 1
ATOM 4783 C CA . LYS C 1 4 ? -48.427 11.964 31.737 1.00 68.81 41 LYS C CA 1
ATOM 4784 C C . LYS C 1 4 ? -47.613 11.212 32.791 1.00 45.44 41 LYS C C 1
ATOM 4785 O O . LYS C 1 4 ? -46.519 11.646 33.159 1.00 60.24 41 LYS C O 1
ATOM 4791 N N . HIS C 1 5 ? -48.108 10.065 33.264 1.00 49.89 42 HIS C N 1
ATOM 4792 C CA . HIS C 1 5 ? -47.468 9.420 34.414 1.00 43.91 42 HIS C CA 1
ATOM 4793 C C . HIS C 1 5 ? -46.046 8.996 34.074 1.00 122.97 42 HIS C C 1
ATOM 4794 O O . HIS C 1 5 ? -45.163 8.986 34.937 1.00 47.34 42 HIS C O 1
ATOM 4801 N N . ILE C 1 6 ? -45.782 8.710 32.807 1.00 33.64 43 ILE C N 1
ATOM 4802 C CA . ILE C 1 6 ? -44.414 8.430 32.415 1.00 53.97 43 ILE C CA 1
ATOM 4803 C C . ILE C 1 6 ? -43.597 9.721 32.412 1.00 35.46 43 ILE C C 1
ATOM 4804 O O . ILE C 1 6 ? -42.500 9.771 32.978 1.00 63.49 43 ILE C O 1
ATOM 4809 N N . ARG C 1 7 ? -44.138 10.788 31.810 1.00 44.26 44 ARG C N 1
ATOM 4810 C CA . ARG C 1 7 ? -43.476 12.092 31.806 1.00 47.56 44 ARG C CA 1
ATOM 4811 C C . ARG C 1 7 ? -43.042 12.488 33.208 1.00 62.20 44 ARG C C 1
ATOM 4812 O O . ARG C 1 7 ? -41.898 12.911 33.435 1.00 58.75 44 ARG C O 1
ATOM 4820 N N . GLU C 1 8 ? -43.931 12.287 34.171 1.00 46.63 45 GLU C N 1
ATOM 4821 C CA . GLU C 1 8 ? -43.683 12.727 35.534 1.00 85.11 45 GLU C CA 1
ATOM 4822 C C . GLU C 1 8 ? -42.698 11.816 36.240 1.00 49.71 45 GLU C C 1
ATOM 4823 O O . GLU C 1 8 ? -41.844 12.292 37.006 1.00 105.64 45 GLU C O 1
ATOM 4829 N N . ALA C 1 9 ? -42.780 10.508 35.976 1.00 69.87 46 ALA C N 1
ATOM 4830 C CA . ALA C 1 9 ? -41.763 9.616 36.519 1.00 54.72 46 ALA C CA 1
ATOM 4831 C C . ALA C 1 9 ? -40.376 10.004 36.006 1.00 62.51 46 ALA C C 1
ATOM 4832 O O . ALA C 1 9 ? -39.400 9.955 36.759 1.00 66.98 46 ALA C O 1
ATOM 4834 N N . LEU C 1 10 ? -40.282 10.421 34.733 1.00 45.32 47 LEU C N 1
ATOM 4835 C CA . LEU C 1 10 ? -39.014 10.914 34.199 1.00 59.48 47 LEU C CA 1
ATOM 4836 C C . LEU C 1 10 ? -38.563 12.157 34.948 1.00 65.77 47 LEU C C 1
ATOM 4837 O O . LEU C 1 10 ? -37.418 12.245 35.403 1.00 52.75 47 LEU C O 1
ATOM 4842 N N . GLN C 1 11 ? -39.462 13.126 35.113 1.00 61.70 48 GLN C N 1
ATOM 4843 C CA . GLN C 1 11 ? -39.059 14.344 35.807 1.00 110.55 48 GLN C CA 1
ATOM 4844 C C . GLN C 1 11 ? -38.545 14.074 37.223 1.00 32.01 48 GLN C C 1
ATOM 4845 O O . GLN C 1 11 ? -37.831 14.912 37.783 1.00 99.75 48 GLN C O 1
ATOM 4851 N N . ASN C 1 12 ? -38.890 12.926 37.804 1.00 65.73 49 ASN C N 1
ATOM 4852 C CA . ASN C 1 12 ? -38.559 12.655 39.194 1.00 50.17 49 ASN C CA 1
ATOM 4853 C C . ASN C 1 12 ? -37.302 11.821 39.393 1.00 87.82 49 ASN C C 1
ATOM 4854 O O . ASN C 1 12 ? -37.061 11.381 40.517 1.00 60.24 49 ASN C O 1
ATOM 4859 N N . VAL C 1 13 ? -36.491 11.592 38.361 1.00 69.24 50 VAL C N 1
ATOM 4860 C CA . VAL C 1 13 ? -35.179 10.991 38.589 1.00 55.30 50 VAL C CA 1
ATOM 4861 C C . VAL C 1 13 ? -34.180 12.098 38.898 1.00 154.16 50 VAL C C 1
ATOM 4862 O O . VAL C 1 13 ? -34.186 13.168 38.271 1.00 56.35 50 VAL C O 1
ATOM 4866 N N . HIS C 1 14 ? -33.350 11.862 39.911 1.00 50.50 51 HIS C N 1
ATOM 4867 C CA . HIS C 1 14 ? -32.261 12.787 40.242 1.00 59.59 51 HIS C CA 1
ATOM 4868 C C . HIS C 1 14 ? -31.528 13.274 38.999 1.00 78.96 51 HIS C C 1
ATOM 4869 O O . HIS C 1 14 ? -31.086 12.477 38.163 1.00 61.38 51 HIS C O 1
ATOM 4876 N N . GLU C 1 15 ? -31.395 14.602 38.914 1.00 83.64 52 GLU C N 1
ATOM 4877 C CA . GLU C 1 15 ? -30.893 15.222 37.694 1.00 62.36 52 GLU C CA 1
ATOM 4878 C C . GLU C 1 15 ? -29.538 14.665 37.287 1.00 105.98 52 GLU C C 1
ATOM 4879 O O . GLU C 1 15 ? -29.258 14.548 36.094 1.00 41.75 52 GLU C O 1
ATOM 4885 N N . GLU C 1 16 ? -28.689 14.284 38.252 1.00 52.44 53 GLU C N 1
ATOM 4886 C CA . GLU C 1 16 ? -27.403 13.670 37.939 1.00 85.67 53 GLU C CA 1
ATOM 4887 C C . GLU C 1 16 ? -27.605 12.415 37.107 1.00 129.33 53 GLU C C 1
ATOM 4888 O O . GLU C 1 16 ? -27.038 12.269 36.010 1.00 72.31 53 GLU C O 1
ATOM 4894 N N . VAL C 1 17 ? -28.432 11.504 37.624 1.00 72.94 54 VAL C N 1
ATOM 4895 C CA . VAL C 1 17 ? -28.739 10.257 36.933 1.00 41.96 54 VAL C CA 1
ATOM 4896 C C . VAL C 1 17 ? -29.220 10.530 35.517 1.00 120.77 54 VAL C C 1
ATOM 4897 O O . VAL C 1 17 ? -28.738 9.926 34.550 1.00 61.93 54 VAL C O 1
ATOM 4901 N N . ALA C 1 18 ? -30.187 11.444 35.375 1.00 51.52 55 ALA C N 1
ATOM 4902 C CA . ALA C 1 18 ? -30.748 11.705 34.058 1.00 54.68 55 ALA C CA 1
ATOM 4903 C C . ALA C 1 18 ? -29.710 12.324 33.142 1.00 85.25 55 ALA C C 1
ATOM 4904 O O . ALA C 1 18 ? -29.774 12.148 31.917 1.00 46.04 55 ALA C O 1
ATOM 4906 N N . LEU C 1 19 ? -28.743 13.031 33.726 1.00 66.27 56 LEU C N 1
ATOM 4907 C CA . LEU C 1 19 ? -27.708 13.705 32.951 1.00 53.55 56 LEU C CA 1
ATOM 4908 C C . LEU C 1 19 ? -26.862 12.700 32.191 1.00 203.79 56 LEU C C 1
ATOM 4909 O O . LEU C 1 19 ? -26.540 12.907 31.018 1.00 40.25 56 LEU C O 1
ATOM 4914 N N . ARG C 1 20 ? -26.526 11.596 32.844 1.00 34.04 57 ARG C N 1
ATOM 4915 C CA . ARG C 1 20 ? -25.654 10.514 32.390 1.00 89.94 57 ARG C CA 1
ATOM 4916 C C . ARG C 1 20 ? -26.333 9.497 31.430 1.00 41.82 57 ARG C C 1
ATOM 4917 O O . ARG C 1 20 ? -25.811 8.391 31.249 1.00 167.77 57 ARG C O 1
ATOM 4925 N N . TYR C 1 21 ? -27.465 9.839 30.823 1.00 55.17 58 TYR C N 1
ATOM 4926 C CA . TYR C 1 21 ? -28.264 8.880 30.071 1.00 88.23 58 TYR C CA 1
ATOM 4927 C C . TYR C 1 21 ? -27.785 8.834 28.614 1.00 35.64 58 TYR C C 1
ATOM 4928 O O . TYR C 1 21 ? -27.888 9.825 27.879 1.00 89.08 58 TYR C O 1
ATOM 4937 N N . TYR C 1 22 ? -27.277 7.686 28.196 1.00 76.85 59 TYR C N 1
ATOM 4938 C CA . TYR C 1 22 ? -27.060 7.381 26.786 1.00 66.23 59 TYR C CA 1
ATOM 4939 C C . TYR C 1 22 ? -28.163 6.410 26.354 1.00 76.94 59 TYR C C 1
ATOM 4940 O O . TYR C 1 22 ? -28.349 5.356 26.978 1.00 58.53 59 TYR C O 1
ATOM 4949 N N . GLY C 1 23 ? -28.923 6.777 25.331 1.00 66.67 60 GLY C N 1
ATOM 4950 C CA . GLY C 1 23 ? -29.947 5.878 24.836 1.00 32.71 60 GLY C CA 1
ATOM 4951 C C . GLY C 1 23 ? -30.800 6.500 23.742 1.00 44.40 60 GLY C C 1
ATOM 4952 O O . GLY C 1 23 ? -30.602 7.652 23.333 1.00 109.42 60 GLY C O 1
ATOM 4953 N N . CYS C 1 24 ? -31.802 5.712 23.319 1.00 78.05 61 CYS C N 1
ATOM 4954 C CA . CYS C 1 24 ? -32.760 6.053 22.268 1.00 68.66 61 CYS C CA 1
ATOM 4955 C C . CYS C 1 24 ? -34.127 6.482 22.800 1.00 122.88 61 CYS C C 1
ATOM 4956 O O . CYS C 1 24 ? -35.014 6.830 22.013 1.00 54.79 61 CYS C O 1
ATOM 4959 N N . GLY C 1 25 ? -34.324 6.447 24.107 1.00 46.37 62 GLY C N 1
ATOM 4960 C CA . GLY C 1 25 ? -35.602 6.829 24.689 1.00 116.99 62 GLY C CA 1
ATOM 4961 C C . GLY C 1 25 ? -36.244 5.640 25.371 1.00 151.48 62 GLY C C 1
ATOM 4962 O O . GLY C 1 25 ? -35.826 4.516 25.114 1.00 52.80 62 GLY C O 1
ATOM 4963 N N . LEU C 1 26 ? -37.235 5.851 26.239 1.00 61.49 63 LEU C N 1
ATOM 4964 C CA . LEU C 1 26 ? -37.909 4.740 26.912 1.00 60.19 63 LEU C CA 1
ATOM 4965 C C . LEU C 1 26 ? -38.670 3.866 25.913 1.00 40.13 63 LEU C C 1
ATOM 4966 O O . LEU C 1 26 ? -39.603 4.341 25.256 1.00 161.67 63 LEU C O 1
ATOM 4971 N N . VAL C 1 27 ? -38.294 2.589 25.808 1.00 66.71 64 VAL C N 1
ATOM 4972 C CA . VAL C 1 27 ? -39.133 1.604 25.134 1.00 51.22 64 VAL C CA 1
ATOM 4973 C C . VAL C 1 27 ? -39.744 0.696 26.184 1.00 52.34 64 VAL C C 1
ATOM 4974 O O . VAL C 1 27 ? -39.080 -0.200 26.729 1.00 59.53 64 VAL C O 1
ATOM 4978 N N . ILE C 1 28 ? -41.026 0.907 26.427 1.00 53.59 65 ILE C N 1
ATOM 4979 C CA . ILE C 1 28 ? -41.656 0.537 27.689 1.00 52.69 65 ILE C CA 1
ATOM 4980 C C . ILE C 1 28 ? -43.081 0.123 27.333 1.00 47.56 65 ILE C C 1
ATOM 4981 O O . ILE C 1 28 ? -43.759 0.841 26.587 1.00 60.22 65 ILE C O 1
ATOM 4986 N N . PRO C 1 29 ? -43.556 -1.042 27.776 1.00 65.78 66 PRO C N 1
ATOM 4987 C CA . PRO C 1 29 ? -44.934 -1.452 27.450 1.00 52.67 66 PRO C CA 1
ATOM 4988 C C . PRO C 1 29 ? -45.952 -0.926 28.455 1.00 55.83 66 PRO C C 1
ATOM 4989 O O . PRO C 1 29 ? -45.590 -0.181 29.376 1.00 68.54 66 PRO C O 1
ATOM 4993 N N . GLU C 1 30 ? -47.219 -1.319 28.293 1.00 69.65 67 GLU C N 1
ATOM 4994 C CA . GLU C 1 30 ? -48.333 -0.862 29.123 1.00 47.41 67 GLU C CA 1
ATOM 4995 C C . GLU C 1 30 ? -48.596 -1.808 30.317 1.00 46.55 67 GLU C C 1
ATOM 4996 O O . GLU C 1 30 ? -48.173 -2.970 30.333 1.00 47.78 67 GLU C O 1
ATOM 5002 N N . HIS C 1 31 ? -49.296 -1.279 31.332 1.00 52.61 68 HIS C N 1
ATOM 5003 C CA . HIS C 1 31 ? -49.785 -2.026 32.503 1.00 69.65 68 HIS C CA 1
ATOM 5004 C C . HIS C 1 31 ? -48.627 -2.629 33.312 1.00 45.94 68 HIS C C 1
ATOM 5005 O O . HIS C 1 31 ? -48.411 -3.843 33.339 1.00 65.06 68 HIS C O 1
ATOM 5012 N N . LEU C 1 32 ? -47.917 -1.744 34.017 1.00 61.79 69 LEU C N 1
ATOM 5013 C CA . LEU C 1 32 ? -46.671 -2.121 34.672 1.00 65.84 69 LEU C CA 1
ATOM 5014 C C . LEU C 1 32 ? -46.821 -2.383 36.160 1.00 76.11 69 LEU C C 1
ATOM 5015 O O . LEU C 1 32 ? -45.911 -2.986 36.746 1.00 56.31 69 LEU C O 1
ATOM 5020 N N . GLU C 1 33 ? -47.948 -1.975 36.762 1.00 49.29 70 GLU C N 1
ATOM 5021 C CA . GLU C 1 33 ? -48.125 -2.030 38.217 1.00 68.11 70 GLU C CA 1
ATOM 5022 C C . GLU C 1 33 ? -47.920 -3.441 38.736 1.00 50.68 70 GLU C C 1
ATOM 5023 O O . GLU C 1 33 ? -48.390 -4.409 38.130 1.00 47.38 70 GLU C O 1
ATOM 5029 N N . ASN C 1 34 ? -47.180 -3.545 39.847 1.00 51.53 71 ASN C N 1
ATOM 5030 C CA . ASN C 1 34 ? -46.842 -4.765 40.588 1.00 50.99 71 ASN C CA 1
ATOM 5031 C C . ASN C 1 34 ? -45.890 -5.713 39.859 1.00 45.80 71 ASN C C 1
ATOM 5032 O O . ASN C 1 34 ? -45.506 -6.737 40.439 1.00 47.65 71 ASN C O 1
ATOM 5037 N N . CYS C 1 35 ? -45.495 -5.414 38.626 1.00 51.72 72 CYS C N 1
ATOM 5038 C CA . CYS C 1 35 ? -44.663 -6.306 37.834 1.00 41.65 72 CYS C CA 1
ATOM 5039 C C . CYS C 1 35 ? -43.208 -6.326 38.299 1.00 49.63 72 CYS C C 1
ATOM 5040 O O . CYS C 1 35 ? -42.680 -5.385 38.913 1.00 54.85 72 CYS C O 1
ATOM 5043 N N . TRP C 1 36 ? -42.575 -7.440 37.962 1.00 51.37 73 TRP C N 1
ATOM 5044 C CA . TRP C 1 36 ? -41.137 -7.615 37.953 1.00 33.65 73 TRP C CA 1
ATOM 5045 C C . TRP C 1 36 ? -40.656 -7.399 36.521 1.00 60.89 73 TRP C C 1
ATOM 5046 O O . TRP C 1 36 ? -41.111 -8.076 35.579 1.00 60.82 73 TRP C O 1
ATOM 5057 N N . ILE C 1 37 ? -39.777 -6.420 36.366 1.00 41.52 74 ILE C N 1
ATOM 5058 C CA . ILE C 1 37 ? -39.293 -5.943 35.083 1.00 65.59 74 ILE C CA 1
ATOM 5059 C C . ILE C 1 37 ? -37.781 -6.045 35.115 1.00 41.62 74 ILE C C 1
ATOM 5060 O O . ILE C 1 37 ? -37.139 -5.483 36.010 1.00 43.89 74 ILE C O 1
ATOM 5065 N N . LEU C 1 38 ? -37.220 -6.756 34.151 1.00 47.74 75 LEU C N 1
ATOM 5066 C CA . LEU C 1 38 ? -35.785 -6.758 33.909 1.00 69.92 75 LEU C CA 1
ATOM 5067 C C . LEU C 1 38 ? -35.411 -5.734 32.834 1.00 52.08 75 LEU C C 1
ATOM 5068 O O . LEU C 1 38 ? -35.953 -5.756 31.719 1.00 59.10 75 LEU C O 1
ATOM 5073 N N . ASP C 1 39 ? -34.476 -4.841 33.175 1.00 37.23 76 ASP C N 1
ATOM 5074 C CA . ASP C 1 39 ? -33.942 -3.824 32.255 1.00 49.20 76 ASP C CA 1
ATOM 5075 C C . ASP C 1 39 ? -32.562 -4.269 31.786 1.00 69.16 76 ASP C C 1
ATOM 5076 O O . ASP C 1 39 ? -31.573 -4.109 32.509 1.00 44.38 76 ASP C O 1
ATOM 5081 N N . LEU C 1 40 ? -32.501 -4.817 30.576 1.00 53.91 77 LEU C N 1
ATOM 5082 C CA . LEU C 1 40 ? -31.235 -5.171 29.944 1.00 67.26 77 LEU C CA 1
ATOM 5083 C C . LEU C 1 40 ? -30.461 -3.907 29.595 1.00 51.26 77 LEU C C 1
ATOM 5084 O O . LEU C 1 40 ? -30.939 -3.076 28.819 1.00 78.34 77 LEU C O 1
ATOM 5089 N N . GLY C 1 41 ? -29.259 -3.764 30.142 1.00 74.78 78 GLY C N 1
ATOM 5090 C CA . GLY C 1 41 ? -28.509 -2.556 29.870 1.00 42.71 78 GLY C CA 1
ATOM 5091 C C . GLY C 1 41 ? -28.961 -1.359 30.690 1.00 47.41 78 GLY C C 1
ATOM 5092 O O . GLY C 1 41 ? -29.283 -0.301 30.145 1.00 59.46 78 GLY C O 1
ATOM 5093 N N . SER C 1 42 ? -28.940 -1.503 32.016 1.00 56.59 79 SER C N 1
ATOM 5094 C CA . SER C 1 42 ? -29.453 -0.476 32.918 1.00 57.95 79 SER C CA 1
ATOM 5095 C C . SER C 1 42 ? -28.634 0.824 32.918 1.00 33.47 79 SER C C 1
ATOM 5096 O O . SER C 1 42 ? -29.072 1.797 33.543 1.00 79.68 79 SER C O 1
ATOM 5099 N N . GLY C 1 43 ? -27.460 0.847 32.289 1.00 120.30 80 GLY C N 1
ATOM 5100 C CA . GLY C 1 43 ? -26.614 2.033 32.324 1.00 37.64 80 GLY C CA 1
ATOM 5101 C C . GLY C 1 43 ? -26.430 2.589 33.725 1.00 74.36 80 GLY C C 1
ATOM 5102 O O . GLY C 1 43 ? -26.303 1.849 34.716 1.00 77.75 80 GLY C O 1
ATOM 5103 N N . SER C 1 44 ? -26.452 3.919 33.816 1.00 41.52 81 SER C N 1
ATOM 5104 C CA . SER C 1 44 ? -26.265 4.626 35.077 1.00 81.48 81 SER C CA 1
ATOM 5105 C C . SER C 1 44 ? -27.527 4.675 35.932 1.00 57.23 81 SER C C 1
ATOM 5106 O O . SER C 1 44 ? -27.444 5.101 37.087 1.00 97.89 81 SER C O 1
ATOM 5109 N N . GLY C 1 45 ? -28.690 4.282 35.398 1.00 64.30 82 GLY C N 1
ATOM 5110 C CA . GLY C 1 45 ? -29.844 4.051 36.249 1.00 46.62 82 GLY C CA 1
ATOM 5111 C C . GLY C 1 45 ? -31.175 4.695 35.893 1.00 132.13 82 GLY C C 1
ATOM 5112 O O . GLY C 1 45 ? -32.169 4.426 36.564 1.00 36.97 82 GLY C O 1
ATOM 5113 N N . ARG C 1 46 ? -31.241 5.518 34.846 1.00 54.17 83 ARG C N 1
ATOM 5114 C CA . ARG C 1 46 ? -32.420 6.356 34.648 1.00 42.75 83 ARG C CA 1
ATOM 5115 C C . ARG C 1 46 ? -33.677 5.521 34.426 1.00 70.30 83 ARG C C 1
ATOM 5116 O O . ARG C 1 46 ? -34.643 5.636 35.183 1.00 52.57 83 ARG C O 1
ATOM 5124 N N . ASP C 1 47 ? -33.692 4.696 33.373 1.00 52.24 84 ASP C N 1
ATOM 5125 C CA . ASP C 1 47 ? -34.868 3.872 33.092 1.00 47.96 84 ASP C CA 1
ATOM 5126 C C . ASP C 1 47 ? -35.313 3.074 34.321 1.00 52.98 84 ASP C C 1
ATOM 5127 O O . ASP C 1 47 ? -36.511 2.961 34.592 1.00 47.19 84 ASP C O 1
ATOM 5132 N N . CYS C 1 48 ? -34.380 2.511 35.078 1.00 45.78 85 CYS C N 1
ATOM 5133 C CA . CYS C 1 48 ? -34.825 1.736 36.230 1.00 57.78 85 CYS C CA 1
ATOM 5134 C C . CYS C 1 48 ? -35.488 2.630 37.263 1.00 66.75 85 CYS C C 1
ATOM 5135 O O . CYS C 1 48 ? -36.402 2.194 37.957 1.00 52.57 85 CYS C O 1
ATOM 5138 N N . TYR C 1 49 ? -35.064 3.881 37.374 1.00 53.63 86 TYR C N 1
ATOM 5139 C CA . TYR C 1 49 ? -35.670 4.722 38.393 1.00 60.06 86 TYR C CA 1
ATOM 5140 C C . TYR C 1 49 ? -37.025 5.226 37.936 1.00 94.93 86 TYR C C 1
ATOM 5141 O O . TYR C 1 49 ? -37.895 5.531 38.766 1.00 50.25 86 TYR C O 1
ATOM 5150 N N . VAL C 1 50 ? -37.206 5.305 36.618 1.00 44.12 87 VAL C N 1
ATOM 5151 C CA . VAL C 1 50 ? -38.528 5.509 36.041 1.00 30.07 87 VAL C CA 1
ATOM 5152 C C . VAL C 1 50 ? -39.425 4.316 36.371 1.00 74.23 87 VAL C C 1
ATOM 5153 O O . VAL C 1 50 ? -40.524 4.454 36.940 1.00 48.29 87 VAL C O 1
ATOM 5157 N N . LEU C 1 51 ? -38.942 3.114 36.056 1.00 32.78 88 LEU C N 1
ATOM 5158 C CA . LEU C 1 51 ? -39.766 1.921 36.244 1.00 67.12 88 LEU C CA 1
ATOM 5159 C C . LEU C 1 51 ? -40.086 1.680 37.711 1.00 65.08 88 LEU C C 1
ATOM 5160 O O . LEU C 1 51 ? -41.157 1.154 38.029 1.00 42.36 88 LEU C O 1
ATOM 5165 N N . SER C 1 52 ? -39.180 2.064 38.612 1.00 32.95 89 SER C N 1
ATOM 5166 C CA . SER C 1 52 ? -39.413 1.883 40.041 1.00 38.08 89 SER C CA 1
ATOM 5167 C C . SER C 1 52 ? -40.740 2.487 40.458 1.00 78.08 89 SER C C 1
ATOM 5168 O O . SER C 1 52 ? -41.485 1.881 41.231 1.00 42.15 89 SER C O 1
ATOM 5171 N N . GLN C 1 53 ? -41.036 3.693 39.956 1.00 34.05 90 GLN C N 1
ATOM 5172 C CA . GLN C 1 53 ? -42.296 4.362 40.228 1.00 86.60 90 GLN C CA 1
ATOM 5173 C C . GLN C 1 53 ? -43.415 3.702 39.460 1.00 44.86 90 GLN C C 1
ATOM 5174 O O . GLN C 1 53 ? -44.529 3.567 39.973 1.00 75.03 90 GLN C O 1
ATOM 5180 N N . LEU C 1 54 ? -43.146 3.316 38.212 1.00 49.14 91 LEU C N 1
ATOM 5181 C CA . LEU C 1 54 ? -44.247 2.826 37.390 1.00 43.52 91 LEU C CA 1
ATOM 5182 C C . LEU C 1 54 ? -44.776 1.464 37.880 1.00 66.99 91 LEU C C 1
ATOM 5183 O O . LEU C 1 54 ? -45.962 1.153 37.710 1.00 81.74 91 LEU C O 1
ATOM 5188 N N . VAL C 1 55 ? -43.933 0.650 38.506 1.00 47.68 92 VAL C N 1
ATOM 5189 C CA . VAL C 1 55 ? -44.385 -0.637 39.027 1.00 63.81 92 VAL C CA 1
ATOM 5190 C C . VAL C 1 55 ? -44.804 -0.524 40.478 1.00 56.00 92 VAL C C 1
ATOM 5191 O O . VAL C 1 55 ? -45.523 -1.397 40.972 1.00 49.37 92 VAL C O 1
ATOM 5195 N N . GLY C 1 56 ? -44.363 0.514 41.180 1.00 55.40 93 GLY C N 1
ATOM 5196 C CA . GLY C 1 56 ? -44.683 0.651 42.584 1.00 33.26 93 GLY C CA 1
ATOM 5197 C C . GLY C 1 56 ? -44.046 -0.425 43.460 1.00 73.48 93 GLY C C 1
ATOM 5198 O O . GLY C 1 56 ? -43.355 -1.338 43.016 1.00 59.41 93 GLY C O 1
ATOM 5199 N N . GLU C 1 57 ? -44.326 -0.304 44.751 1.00 70.19 94 GLU C N 1
ATOM 5200 C CA . GLU C 1 57 ? -43.536 -1.007 45.750 1.00 96.85 94 GLU C CA 1
ATOM 5201 C C . GLU C 1 57 ? -43.818 -2.507 45.767 1.00 70.76 94 GLU C C 1
ATOM 5202 O O . GLU C 1 57 ? -42.942 -3.291 46.147 1.00 94.17 94 GLU C O 1
ATOM 5208 N N . LYS C 1 58 ? -45.017 -2.927 45.356 1.00 78.75 95 LYS C N 1
ATOM 5209 C CA . LYS C 1 58 ? -45.281 -4.347 45.145 1.00 78.02 95 LYS C CA 1
ATOM 5210 C C . LYS C 1 58 ? -44.489 -4.934 43.979 1.00 90.52 95 LYS C C 1
ATOM 5211 O O . LYS C 1 58 ? -44.428 -6.161 43.837 1.00 78.45 95 LYS C O 1
ATOM 5217 N N . GLY C 1 59 ? -43.938 -4.091 43.106 1.00 46.66 96 GLY C N 1
ATOM 5218 C CA . GLY C 1 59 ? -43.242 -4.548 41.926 1.00 60.05 96 GLY C CA 1
ATOM 5219 C C . GLY C 1 59 ? -41.748 -4.558 42.167 1.00 79.22 96 GLY C C 1
ATOM 5220 O O . GLY C 1 59 ? -41.259 -4.230 43.245 1.00 55.22 96 GLY C O 1
ATOM 5221 N N . HIS C 1 60 ? -41.012 -4.935 41.130 1.00 85.88 97 HIS C N 1
ATOM 5222 C CA . HIS C 1 60 ? -39.566 -4.890 41.255 1.00 57.99 97 HIS C CA 1
ATOM 5223 C C . HIS C 1 60 ? -38.935 -4.581 39.908 1.00 68.52 97 HIS C C 1
ATOM 5224 O O . HIS C 1 60 ? -39.439 -4.980 38.853 1.00 54.69 97 HIS C O 1
ATOM 5231 N N . VAL C 1 61 ? -37.832 -3.850 39.960 1.00 55.36 98 VAL C N 1
ATOM 5232 C CA . VAL C 1 61 ? -37.016 -3.564 38.794 1.00 41.03 98 VAL C CA 1
ATOM 5233 C C . VAL C 1 61 ? -35.625 -4.117 39.062 1.00 55.74 98 VAL C C 1
ATOM 5234 O O . VAL C 1 61 ? -35.000 -3.780 40.075 1.00 50.08 98 VAL C O 1
ATOM 5238 N N . THR C 1 62 ? -35.154 -4.970 38.168 1.00 37.65 99 THR C N 1
ATOM 5239 C CA . THR C 1 62 ? -33.771 -5.408 38.126 1.00 49.70 99 THR C CA 1
ATOM 5240 C C . THR C 1 62 ? -33.128 -4.778 36.899 1.00 54.14 99 THR C C 1
ATOM 5241 O O . THR C 1 62 ? -33.676 -4.832 35.788 1.00 42.06 99 THR C O 1
ATOM 5245 N N . GLY C 1 63 ? -31.989 -4.165 37.104 1.00 39.71 100 GLY C N 1
ATOM 5246 C CA . GLY C 1 63 ? -31.178 -3.650 36.013 1.00 36.75 100 GLY C CA 1
ATOM 5247 C C . GLY C 1 63 ? -29.848 -4.378 35.982 1.00 129.41 100 GLY C C 1
ATOM 5248 O O . GLY C 1 63 ? -29.277 -4.729 37.026 1.00 30.91 100 GLY C O 1
ATOM 5249 N N . ILE C 1 64 ? -29.374 -4.614 34.782 1.00 34.67 101 ILE C N 1
ATOM 5250 C CA . ILE C 1 64 ? -28.159 -5.367 34.566 1.00 67.47 101 ILE C CA 1
ATOM 5251 C C . ILE C 1 64 ? -27.350 -4.596 33.553 1.00 77.51 101 ILE C C 1
ATOM 5252 O O . ILE C 1 64 ? -27.885 -4.184 32.513 1.00 40.56 101 ILE C O 1
ATOM 5257 N N . ASP C 1 65 ? -26.087 -4.344 33.887 1.00 71.06 102 ASP C N 1
ATOM 5258 C CA . ASP C 1 65 ? -25.210 -3.595 33.000 1.00 47.48 102 ASP C CA 1
ATOM 5259 C C . ASP C 1 65 ? -23.859 -4.277 32.966 1.00 88.61 102 ASP C C 1
ATOM 5260 O O . ASP C 1 65 ? -23.413 -4.856 33.964 1.00 71.26 102 ASP C O 1
ATOM 5265 N N . MET C 1 66 ? -23.213 -4.222 31.802 1.00 53.64 103 MET C N 1
ATOM 5266 C CA . MET C 1 66 ? -21.927 -4.900 31.727 1.00 90.41 103 MET C CA 1
ATOM 5267 C C . MET C 1 66 ? -20.793 -4.076 32.303 1.00 81.44 103 MET C C 1
ATOM 5268 O O . MET C 1 66 ? -19.692 -4.598 32.419 1.00 55.49 103 MET C O 1
ATOM 5273 N N . THR C 1 67 ? -21.038 -2.836 32.701 1.00 60.88 104 THR C N 1
ATOM 5274 C CA . THR C 1 67 ? -19.987 -1.925 33.133 1.00 45.12 104 THR C CA 1
ATOM 5275 C C . THR C 1 67 ? -20.119 -1.654 34.622 1.00 53.11 104 THR C C 1
ATOM 5276 O O . THR C 1 67 ? -21.023 -0.918 35.041 1.00 56.44 104 THR C O 1
ATOM 5280 N N . LYS C 1 68 ? -19.191 -2.202 35.409 1.00 52.06 105 LYS C N 1
ATOM 5281 C CA . LYS C 1 68 ? -19.210 -2.120 36.877 1.00 62.36 105 LYS C CA 1
ATOM 5282 C C . LYS C 1 68 ? -19.353 -0.680 37.373 1.00 90.09 105 LYS C C 1
ATOM 5283 O O . LYS C 1 68 ? -20.011 -0.415 38.388 1.00 57.94 105 LYS C O 1
ATOM 5289 N N . GLY C 1 69 ? -18.747 0.260 36.651 1.00 64.20 106 GLY C N 1
ATOM 5290 C CA . GLY C 1 69 ? -18.816 1.644 37.083 1.00 50.48 106 GLY C CA 1
ATOM 5291 C C . GLY C 1 69 ? -20.209 2.241 36.970 1.00 130.79 106 GLY C C 1
ATOM 5292 O O . GLY C 1 69 ? -20.655 2.989 37.853 1.00 60.83 106 GLY C O 1
ATOM 5293 N N . GLN C 1 70 ? -20.894 1.959 35.861 1.00 67.29 107 GLN C N 1
ATOM 5294 C CA . GLN C 1 70 ? -22.311 2.291 35.742 1.00 89.22 107 GLN C CA 1
ATOM 5295 C C . GLN C 1 70 ? -23.127 1.726 36.901 1.00 68.67 107 GLN C C 1
ATOM 5296 O O . GLN C 1 70 ? -23.992 2.409 37.455 1.00 64.19 107 GLN C O 1
ATOM 5302 N N . VAL C 1 71 ? -22.896 0.465 37.258 1.00 49.31 108 VAL C N 1
ATOM 5303 C CA . VAL C 1 71 ? -23.682 -0.126 38.332 1.00 51.96 108 VAL C CA 1
ATOM 5304 C C . VAL C 1 71 ? -23.406 0.611 39.633 1.00 76.53 108 VAL C C 1
ATOM 5305 O O . VAL C 1 71 ? -24.326 0.897 40.418 1.00 65.28 108 VAL C O 1
ATOM 5309 N N . GLU C 1 72 ? -22.143 0.981 39.857 1.00 79.85 109 GLU C N 1
ATOM 5310 C CA . GLU C 1 72 ? -21.800 1.694 41.083 1.00 65.95 109 GLU C CA 1
ATOM 5311 C C . GLU C 1 72 ? -22.503 3.045 41.150 1.00 66.85 109 GLU C C 1
ATOM 5312 O O . GLU C 1 72 ? -23.081 3.399 42.188 1.00 60.02 109 GLU C O 1
ATOM 5318 N N . VAL C 1 73 ? -22.506 3.787 40.034 1.00 46.85 110 VAL C N 1
ATOM 5319 C CA . VAL C 1 73 ? -23.191 5.085 39.989 1.00 54.12 110 VAL C CA 1
ATOM 5320 C C . VAL C 1 73 ? -24.682 4.917 40.262 1.00 106.45 110 VAL C C 1
ATOM 5321 O O . VAL C 1 73 ? -25.258 5.611 41.111 1.00 79.44 110 VAL C O 1
ATOM 5325 N N . ALA C 1 74 ? -25.332 4.013 39.519 1.00 45.11 111 ALA C N 1
ATOM 5326 C CA . ALA C 1 74 ? -26.755 3.756 39.712 1.00 63.49 111 ALA C CA 1
ATOM 5327 C C . ALA C 1 74 ? -27.074 3.470 41.176 1.00 76.83 111 ALA C C 1
ATOM 5328 O O . ALA C 1 74 ? -28.011 4.040 41.739 1.00 67.27 111 ALA C O 1
ATOM 5330 N N . GLU C 1 75 ? -26.291 2.590 41.810 1.00 58.73 112 GLU C N 1
ATOM 5331 C CA . GLU C 1 75 ? -26.549 2.214 43.196 1.00 119.76 112 GLU C CA 1
ATOM 5332 C C . GLU C 1 75 ? -26.286 3.365 44.157 1.00 39.03 112 GLU C C 1
ATOM 5333 O O . GLU C 1 75 ? -26.817 3.360 45.277 1.00 68.19 112 GLU C O 1
ATOM 5339 N N . LYS C 1 76 ? -25.467 4.338 43.751 1.00 66.33 113 LYS C N 1
ATOM 5340 C CA . LYS C 1 76 ? -25.272 5.523 44.582 1.00 43.32 113 LYS C CA 1
ATOM 5341 C C . LYS C 1 76 ? -26.604 6.191 44.906 1.00 81.34 113 LYS C C 1
ATOM 5342 O O . LYS C 1 76 ? -26.773 6.737 45.999 1.00 69.03 113 LYS C O 1
ATOM 5348 N N . TYR C 1 77 ? -27.579 6.105 43.997 1.00 59.01 114 TYR C N 1
ATOM 5349 C CA . TYR C 1 77 ? -28.803 6.889 44.076 1.00 54.89 114 TYR C CA 1
ATOM 5350 C C . TYR C 1 77 ? -30.018 6.086 44.529 1.00 118.82 114 TYR C C 1
ATOM 5351 O O . TYR C 1 77 ? -31.138 6.623 44.526 1.00 55.58 114 TYR C O 1
ATOM 5360 N N . LEU C 1 78 ? -29.816 4.834 44.959 1.00 50.91 115 LEU C N 1
ATOM 5361 C CA . LEU C 1 78 ? -30.924 4.003 45.434 1.00 79.39 115 LEU C CA 1
ATOM 5362 C C . LEU C 1 78 ? -31.690 4.693 46.545 1.00 56.33 115 LEU C C 1
ATOM 5363 O O . LEU C 1 78 ? -32.914 4.846 46.471 1.00 84.73 115 LEU C O 1
ATOM 5368 N N . ASP C 1 79 ? -30.988 5.083 47.604 1.00 92.22 116 ASP C N 1
ATOM 5369 C CA . ASP C 1 79 ? -31.685 5.667 48.739 1.00 66.78 116 ASP C CA 1
ATOM 5370 C C . ASP C 1 79 ? -32.339 6.990 48.367 1.00 85.66 116 ASP C C 1
ATOM 5371 O O . ASP C 1 79 ? -33.481 7.239 48.764 1.00 65.85 116 ASP C O 1
ATOM 5376 N N . TYR C 1 80 ? -31.650 7.850 47.603 1.00 64.18 117 TYR C N 1
ATOM 5377 C CA . TYR C 1 80 ? -32.297 9.087 47.165 1.00 56.00 117 TYR C CA 1
ATOM 5378 C C . TYR C 1 80 ? -33.664 8.790 46.558 1.00 94.09 117 TYR C C 1
ATOM 5379 O O . TYR C 1 80 ? -34.688 9.331 47.001 1.00 75.40 117 TYR C O 1
ATOM 5388 N N . HIS C 1 81 ? -33.707 7.894 45.569 1.00 63.02 118 HIS C N 1
ATOM 5389 C CA . HIS C 1 81 ? -34.970 7.687 44.868 1.00 94.77 118 HIS C CA 1
ATOM 5390 C C . HIS C 1 81 ? -35.980 6.911 45.706 1.00 70.65 118 HIS C C 1
ATOM 5391 O O . HIS C 1 81 ? -37.185 7.170 45.606 1.00 56.55 118 HIS C O 1
ATOM 5398 N N . MET C 1 82 ? -35.528 5.985 46.556 1.00 58.63 119 MET C N 1
ATOM 5399 C CA . MET C 1 82 ? -36.475 5.287 47.424 1.00 59.14 119 MET C CA 1
ATOM 5400 C C . MET C 1 82 ? -37.106 6.236 48.440 1.00 86.62 119 MET C C 1
ATOM 5401 O O . MET C 1 82 ? -38.297 6.105 48.748 1.00 80.95 119 MET C O 1
ATOM 5406 N N . GLU C 1 83 ? -36.341 7.211 48.957 1.00 68.74 120 GLU C N 1
ATOM 5407 C CA . GLU C 1 83 ? -36.932 8.258 49.797 1.00 88.12 120 GLU C CA 1
ATOM 5408 C C . GLU C 1 83 ? -37.938 9.094 49.009 1.00 71.72 120 GLU C C 1
ATOM 5409 O O . GLU C 1 83 ? -39.114 9.194 49.383 1.00 89.20 120 GLU C O 1
ATOM 5415 N N . LYS C 1 84 ? -37.480 9.707 47.908 1.00 58.70 121 LYS C N 1
ATOM 5416 C CA . LYS C 1 84 ? -38.343 10.568 47.096 1.00 61.22 121 LYS C CA 1
ATOM 5417 C C . LYS C 1 84 ? -39.656 9.878 46.739 1.00 50.53 121 LYS C C 1
ATOM 5418 O O . LYS C 1 84 ? -40.700 10.532 46.621 1.00 87.19 121 LYS C O 1
ATOM 5424 N N . TYR C 1 85 ? -39.617 8.565 46.524 1.00 71.06 122 TYR C N 1
ATOM 5425 C CA . TYR C 1 85 ? -40.807 7.849 46.098 1.00 89.78 122 TYR C CA 1
ATOM 5426 C C . TYR C 1 85 ? -41.651 7.400 47.277 1.00 73.24 122 TYR C C 1
ATOM 5427 O O . TYR C 1 85 ? -42.713 6.811 47.064 1.00 86.51 122 TYR C O 1
ATOM 5436 N N . GLY C 1 86 ? -41.204 7.662 48.505 1.00 76.21 123 GLY C N 1
ATOM 5437 C CA . GLY C 1 86 ? -41.920 7.206 49.687 1.00 58.59 123 GLY C CA 1
ATOM 5438 C C . GLY C 1 86 ? -41.997 5.700 49.861 1.00 85.09 123 GLY C C 1
ATOM 5439 O O . GLY C 1 86 ? -42.955 5.202 50.459 1.00 80.24 123 GLY C O 1
ATOM 5440 N N . PHE C 1 87 ? -41.008 4.957 49.370 1.00 63.26 124 PHE C N 1
ATOM 5441 C CA . PHE C 1 87 ? -41.022 3.499 49.449 1.00 83.82 124 PHE C CA 1
ATOM 5442 C C . PHE C 1 87 ? -40.364 3.040 50.747 1.00 61.66 124 PHE C C 1
ATOM 5443 O O . PHE C 1 87 ? -39.313 3.556 51.139 1.00 64.46 124 PHE C O 1
ATOM 5451 N N . GLN C 1 88 ? -40.986 2.059 51.406 1.00 95.04 125 GLN C N 1
ATOM 5452 C CA . GLN C 1 88 ? -40.446 1.541 52.661 1.00 70.91 125 GLN C CA 1
ATOM 5453 C C . GLN C 1 88 ? -39.090 0.864 52.440 1.00 87.42 125 GLN C C 1
ATOM 5454 O O . GLN C 1 88 ? -38.123 1.149 53.155 1.00 76.03 125 GLN C O 1
ATOM 5460 N N . ALA C 1 89 ? -38.993 -0.024 51.444 1.00 95.57 126 ALA C N 1
ATOM 5461 C CA . ALA C 1 89 ? -37.723 -0.619 51.034 1.00 72.23 126 ALA C CA 1
ATOM 5462 C C . ALA C 1 89 ? -37.500 -0.425 49.539 1.00 148.85 126 ALA C C 1
ATOM 5463 O O . ALA C 1 89 ? -38.411 -0.062 48.793 1.00 75.98 126 ALA C O 1
ATOM 5465 N N . SER C 1 90 ? -36.276 -0.704 49.094 1.00 72.49 127 SER C N 1
ATOM 5466 C CA . SER C 1 90 ? -35.962 -0.550 47.681 1.00 64.62 127 SER C CA 1
ATOM 5467 C C . SER C 1 90 ? -36.679 -1.596 46.851 1.00 66.48 127 SER C C 1
ATOM 5468 O O . SER C 1 90 ? -36.752 -2.769 47.225 1.00 52.80 127 SER C O 1
ATOM 5471 N N . ASN C 1 91 ? -37.184 -1.177 45.696 1.00 46.76 128 ASN C N 1
ATOM 5472 C CA . ASN C 1 91 ? -37.701 -2.134 44.727 1.00 53.78 128 ASN C CA 1
ATOM 5473 C C . ASN C 1 91 ? -36.825 -2.231 43.487 1.00 75.61 128 ASN C C 1
ATOM 5474 O O . ASN C 1 91 ? -37.284 -2.748 42.466 1.00 62.63 128 ASN C O 1
ATOM 5479 N N . VAL C 1 92 ? -35.585 -1.728 43.524 1.00 44.68 129 VAL C N 1
ATOM 5480 C CA . VAL C 1 92 ? -34.693 -1.948 42.393 1.00 58.27 129 VAL C CA 1
ATOM 5481 C C . VAL C 1 92 ? -33.401 -2.569 42.881 1.00 44.54 129 VAL C C 1
ATOM 5482 O O . VAL C 1 92 ? -32.928 -2.287 43.985 1.00 63.21 129 VAL C O 1
ATOM 5486 N N . THR C 1 93 ? -32.913 -3.514 42.098 1.00 61.37 130 THR C N 1
ATOM 5487 C CA . THR C 1 93 ? -31.620 -4.130 42.283 1.00 46.83 130 THR C CA 1
ATOM 5488 C C . THR C 1 93 ? -30.836 -3.936 41.003 1.00 67.31 130 THR C C 1
ATOM 5489 O O . THR C 1 93 ? -31.386 -4.048 39.906 1.00 59.47 130 THR C O 1
ATOM 5493 N N . PHE C 1 94 ? -29.572 -3.582 41.156 1.00 75.96 131 PHE C N 1
ATOM 5494 C CA . PHE C 1 94 ? -28.674 -3.404 40.036 1.00 39.40 131 PHE C CA 1
ATOM 5495 C C . PHE C 1 94 ? -27.628 -4.507 40.092 1.00 61.37 131 PHE C C 1
ATOM 5496 O O . PHE C 1 94 ? -27.082 -4.819 41.151 1.00 72.55 131 PHE C O 1
ATOM 5504 N N . ILE C 1 95 ? -27.364 -5.089 38.951 1.00 51.71 132 ILE C N 1
ATOM 5505 C CA . ILE C 1 95 ? -26.456 -6.202 38.809 1.00 40.10 132 ILE C CA 1
ATOM 5506 C C . ILE C 1 95 ? -25.399 -5.840 37.777 1.00 89.84 132 ILE C C 1
ATOM 5507 O O . ILE C 1 95 ? -25.707 -5.247 36.734 1.00 56.45 132 ILE C O 1
ATOM 5512 N N . HIS C 1 96 ? -24.148 -6.161 38.080 1.00 60.14 133 HIS C N 1
ATOM 5513 C CA . HIS C 1 96 ? -23.106 -6.117 37.069 1.00 68.69 133 HIS C CA 1
ATOM 5514 C C . HIS C 1 96 ? -23.026 -7.503 36.436 1.00 48.03 133 HIS C C 1
ATOM 5515 O O . HIS C 1 96 ? -22.732 -8.491 37.122 1.00 65.81 133 HIS C O 1
ATOM 5522 N N . GLY C 1 97 ? -23.330 -7.577 35.144 1.00 63.31 134 GLY C N 1
ATOM 5523 C CA . GLY C 1 97 ? -23.405 -8.849 34.445 1.00 39.05 134 GLY C CA 1
ATOM 5524 C C . GLY C 1 97 ? -23.546 -8.613 32.959 1.00 60.73 134 GLY C C 1
ATOM 5525 O O . GLY C 1 97 ? -23.850 -7.502 32.517 1.00 78.92 134 GLY C O 1
ATOM 5526 N N . TYR C 1 98 ? -23.249 -9.651 32.190 1.00 57.34 135 TYR C N 1
ATOM 5527 C CA . TYR C 1 98 ? -23.382 -9.574 30.737 1.00 86.36 135 TYR C CA 1
ATOM 5528 C C . TYR C 1 98 ? -24.756 -10.130 30.348 1.00 85.34 135 TYR C C 1
ATOM 5529 O O . TYR C 1 98 ? -25.225 -11.114 30.925 1.00 64.13 135 TYR C O 1
ATOM 5538 N N . ILE C 1 99 ? -25.405 -9.508 29.366 1.00 68.75 136 ILE C N 1
ATOM 5539 C CA . ILE C 1 99 ? -26.816 -9.811 29.173 1.00 53.64 136 ILE C CA 1
ATOM 5540 C C . ILE C 1 99 ? -26.985 -11.179 28.527 1.00 90.43 136 ILE C C 1
ATOM 5541 O O . ILE C 1 99 ? -27.976 -11.871 28.792 1.00 77.91 136 ILE C O 1
ATOM 5546 N N . GLU C 1 100 ? -26.024 -11.621 27.715 1.00 52.58 137 GLU C N 1
ATOM 5547 C CA . GLU C 1 100 ? -26.185 -12.984 27.222 1.00 141.24 137 GLU C CA 1
ATOM 5548 C C . GLU C 1 100 ? -25.884 -14.032 28.286 1.00 41.06 137 GLU C C 1
ATOM 5549 O O . GLU C 1 100 ? -25.987 -15.221 27.967 1.00 73.85 137 GLU C O 1
ATOM 5555 N N . LYS C 1 101 ? -25.572 -13.653 29.539 1.00 56.54 138 LYS C N 1
ATOM 5556 C CA . LYS C 1 101 ? -25.351 -14.637 30.609 1.00 58.55 138 LYS C CA 1
ATOM 5557 C C . LYS C 1 101 ? -26.170 -14.267 31.862 1.00 96.75 138 LYS C C 1
ATOM 5558 O O . LYS C 1 101 ? -25.672 -14.154 32.985 1.00 51.27 138 LYS C O 1
ATOM 5564 N N . LEU C 1 102 ? -27.484 -14.136 31.670 1.00 74.56 139 LEU C N 1
ATOM 5565 C CA . LEU C 1 102 ? -28.332 -13.745 32.790 1.00 66.20 139 LEU C CA 1
ATOM 5566 C C . LEU C 1 102 ? -28.290 -14.767 33.915 1.00 56.41 139 LEU C C 1
ATOM 5567 O O . LEU C 1 102 ? -28.489 -14.410 35.085 1.00 58.78 139 LEU C O 1
ATOM 5572 N N . GLY C 1 103 ? -28.041 -16.038 33.588 1.00 126.62 140 GLY C N 1
ATOM 5573 C CA . GLY C 1 103 ? -27.911 -17.046 34.629 1.00 57.01 140 GLY C CA 1
ATOM 5574 C C . GLY C 1 103 ? -26.759 -16.745 35.564 1.00 79.40 140 GLY C C 1
ATOM 5575 O O . GLY C 1 103 ? -26.925 -16.686 36.793 1.00 62.67 140 GLY C O 1
ATOM 5576 N N . GLU C 1 104 ? -25.578 -16.511 34.990 1.00 57.57 141 GLU C N 1
ATOM 5577 C CA . GLU C 1 104 ? -24.443 -16.106 35.815 1.00 77.88 141 GLU C CA 1
ATOM 5578 C C . GLU C 1 104 ? -24.730 -14.806 36.547 1.00 77.62 141 GLU C C 1
ATOM 5579 O O . GLU C 1 104 ? -24.139 -14.551 37.596 1.00 64.90 141 GLU C O 1
ATOM 5585 N N . ALA C 1 105 ? -25.617 -13.960 36.005 1.00 64.16 142 ALA C N 1
ATOM 5586 C CA . ALA C 1 105 ? -26.005 -12.760 36.735 1.00 73.18 142 ALA C CA 1
ATOM 5587 C C . ALA C 1 105 ? -26.752 -13.075 38.022 1.00 94.46 142 ALA C C 1
ATOM 5588 O O . ALA C 1 105 ? -26.819 -12.217 38.910 1.00 68.15 142 ALA C O 1
ATOM 5590 N N . GLY C 1 106 ? -27.319 -14.273 38.141 1.00 60.25 143 GLY C N 1
ATOM 5591 C CA . GLY C 1 106 ? -28.138 -14.610 39.281 1.00 40.44 143 GLY C CA 1
ATOM 5592 C C . GLY C 1 106 ? -29.632 -14.445 39.097 1.00 61.17 143 GLY C C 1
ATOM 5593 O O . GLY C 1 106 ? -30.379 -14.567 40.082 1.00 69.23 143 GLY C O 1
ATOM 5594 N N . ILE C 1 107 ? -30.099 -14.190 37.878 1.00 54.34 144 ILE C N 1
ATOM 5595 C CA . ILE C 1 107 ? -31.521 -13.992 37.636 1.00 53.94 144 ILE C CA 1
ATOM 5596 C C . ILE C 1 107 ? -32.180 -15.350 37.398 1.00 84.34 144 ILE C C 1
ATOM 5597 O O . ILE C 1 107 ? -31.779 -16.103 36.503 1.00 46.28 144 ILE C O 1
ATOM 5602 N N . LYS C 1 108 ? -33.175 -15.688 38.240 1.00 57.43 145 LYS C N 1
ATOM 5603 C CA . LYS C 1 108 ? -33.776 -17.049 38.173 1.00 54.85 145 LYS C CA 1
ATOM 5604 C C . LYS C 1 108 ? -34.714 -17.220 36.977 1.00 60.52 145 LYS C C 1
ATOM 5605 O O . LYS C 1 108 ? -35.092 -16.209 36.364 1.00 78.64 145 LYS C O 1
ATOM 5611 N N . ASN C 1 109 ? -35.046 -18.477 36.654 1.00 85.31 146 ASN C N 1
ATOM 5612 C CA . ASN C 1 109 ? -35.995 -18.759 35.547 1.00 49.64 146 ASN C CA 1
ATOM 5613 C C . ASN C 1 109 ? -37.393 -18.316 35.979 1.00 76.34 146 ASN C C 1
ATOM 5614 O O . ASN C 1 109 ? -37.697 -18.449 37.180 1.00 53.20 146 ASN C O 1
ATOM 5619 N N . GLU C 1 110 ? -38.202 -17.807 35.046 1.00 50.76 147 GLU C N 1
ATOM 5620 C CA . GLU C 1 110 ? -39.612 -17.447 35.364 1.00 79.40 147 GLU C CA 1
ATOM 5621 C C . GLU C 1 110 ? -39.658 -16.525 36.588 1.00 66.49 147 GLU C C 1
ATOM 5622 O O . GLU C 1 110 ? -40.455 -16.802 37.503 1.00 60.24 147 GLU C O 1
ATOM 5628 N N . SER C 1 111 ? -38.819 -15.487 36.604 1.00 54.95 148 SER C N 1
ATOM 5629 C CA . SER C 1 111 ? -38.761 -14.565 37.765 1.00 41.89 148 SER C CA 1
ATOM 5630 C C . SER C 1 111 ? -39.268 -13.173 37.378 1.00 72.18 148 SER C C 1
ATOM 5631 O O . SER C 1 111 ? -39.549 -12.386 38.301 1.00 72.52 148 SER C O 1
ATOM 5634 N N . HIS C 1 112 ? -39.375 -12.873 36.078 1.00 50.19 149 HIS C N 1
ATOM 5635 C CA . HIS C 1 112 ? -39.769 -11.534 35.682 1.00 47.24 149 HIS C CA 1
ATOM 5636 C C . HIS C 1 112 ? -40.921 -11.581 34.694 1.00 71.53 149 HIS C C 1
ATOM 5637 O O . HIS C 1 112 ? -40.922 -12.396 33.760 1.00 54.47 149 HIS C O 1
ATOM 5644 N N . ASP C 1 113 ? -41.898 -10.696 34.924 1.00 28.32 150 ASP C N 1
ATOM 5645 C CA . ASP C 1 113 ? -43.043 -10.564 34.022 1.00 60.41 150 ASP C CA 1
ATOM 5646 C C . ASP C 1 113 ? -42.655 -9.907 32.707 1.00 33.61 150 ASP C C 1
ATOM 5647 O O . ASP C 1 113 ? -43.273 -10.203 31.676 1.00 50.18 150 ASP C O 1
ATOM 5652 N N . ILE C 1 114 ? -41.662 -9.007 32.706 1.00 50.39 151 ILE C N 1
ATOM 5653 C CA . ILE C 1 114 ? -41.345 -8.243 31.491 1.00 40.55 151 ILE C CA 1
ATOM 5654 C C . ILE C 1 114 ? -39.839 -8.038 31.361 1.00 67.55 151 ILE C C 1
ATOM 5655 O O . ILE C 1 114 ? -39.145 -7.828 32.357 1.00 43.33 151 ILE C O 1
ATOM 5660 N N . VAL C 1 115 ? -39.345 -8.044 30.122 1.00 35.04 152 VAL C N 1
ATOM 5661 C CA . VAL C 1 115 ? -37.948 -7.729 29.798 1.00 53.60 152 VAL C CA 1
ATOM 5662 C C . VAL C 1 115 ? -37.951 -6.590 28.783 1.00 54.26 152 VAL C C 1
ATOM 5663 O O . VAL C 1 115 ? -38.567 -6.711 27.715 1.00 57.12 152 VAL C O 1
ATOM 5667 N N . VAL C 1 116 ? -37.274 -5.484 29.115 1.00 51.44 153 VAL C N 1
ATOM 5668 C CA . VAL C 1 116 ? -37.078 -4.360 28.195 1.00 37.58 153 VAL C CA 1
ATOM 5669 C C . VAL C 1 116 ? -35.569 -4.102 28.061 1.00 61.92 153 VAL C C 1
ATOM 5670 O O . VAL C 1 116 ? -34.758 -4.663 28.788 1.00 40.23 153 VAL C O 1
ATOM 5674 N N . SER C 1 117 ? -35.185 -3.238 27.125 1.00 64.52 154 SER C N 1
ATOM 5675 C CA . SER C 1 117 ? -33.746 -3.086 26.933 1.00 85.49 154 SER C CA 1
ATOM 5676 C C . SER C 1 117 ? -33.389 -1.673 26.482 1.00 52.04 154 SER C C 1
ATOM 5677 O O . SER C 1 117 ? -34.207 -0.943 25.918 1.00 63.73 154 SER C O 1
ATOM 5680 N N . ASN C 1 118 ? -32.146 -1.296 26.764 1.00 75.01 155 ASN C N 1
ATOM 5681 C CA . ASN C 1 118 ? -31.523 -0.114 26.188 1.00 73.75 155 ASN C CA 1
ATOM 5682 C C . ASN C 1 118 ? -31.020 -0.457 24.791 1.00 72.62 155 ASN C C 1
ATOM 5683 O O . ASN C 1 118 ? -30.590 -1.580 24.536 1.00 80.92 155 ASN C O 1
ATOM 5688 N N . CYS C 1 119 ? -31.079 0.511 23.876 1.00 69.79 156 CYS C N 1
ATOM 5689 C CA . CYS C 1 119 ? -30.759 0.191 22.486 1.00 103.58 156 CYS C CA 1
ATOM 5690 C C . CYS C 1 119 ? -29.285 -0.164 22.267 1.00 127.60 156 CYS C C 1
ATOM 5691 O O . CYS C 1 119 ? -28.969 -0.738 21.219 1.00 79.96 156 CYS C O 1
ATOM 5694 N N . VAL C 1 120 ? -28.388 0.121 23.226 1.00 97.94 157 VAL C N 1
ATOM 5695 C CA . VAL C 1 120 ? -27.017 -0.399 23.146 1.00 111.89 157 VAL C CA 1
ATOM 5696 C C . VAL C 1 120 ? -27.020 -1.921 23.027 1.00 132.05 157 VAL C C 1
ATOM 5697 O O . VAL C 1 120 ? -26.094 -2.507 22.451 1.00 121.58 157 VAL C O 1
ATOM 5701 N N . ILE C 1 121 ? -28.064 -2.576 23.555 1.00 143.82 158 ILE C N 1
ATOM 5702 C CA . ILE C 1 121 ? -28.206 -4.035 23.531 1.00 56.15 158 ILE C CA 1
ATOM 5703 C C . ILE C 1 121 ? -28.350 -4.558 22.108 1.00 191.64 158 ILE C C 1
ATOM 5704 O O . ILE C 1 121 ? -27.990 -5.708 21.816 1.00 141.08 158 ILE C O 1
ATOM 5709 N N . ASN C 1 122 ? -28.868 -3.732 21.201 1.00 68.52 159 ASN C N 1
ATOM 5710 C CA . ASN C 1 122 ? -28.954 -4.107 19.795 1.00 139.27 159 ASN C CA 1
ATOM 5711 C C . ASN C 1 122 ? -27.580 -4.232 19.147 1.00 121.16 159 ASN C C 1
ATOM 5712 O O . ASN C 1 122 ? -27.490 -4.577 17.960 1.00 115.57 159 ASN C O 1
ATOM 5717 N N . LEU C 1 123 ? -26.521 -3.970 19.917 1.00 128.32 160 LEU C N 1
ATOM 5718 C CA . LEU C 1 123 ? -25.140 -4.056 19.468 1.00 165.77 160 LEU C CA 1
ATOM 5719 C C . LEU C 1 123 ? -24.403 -5.246 20.090 1.00 127.35 160 LEU C C 1
ATOM 5720 O O . LEU C 1 123 ? -23.202 -5.164 20.367 1.00 96.81 160 LEU C O 1
ATOM 5725 N N . VAL C 1 124 ? -25.114 -6.347 20.337 1.00 141.21 161 VAL C N 1
ATOM 5726 C CA . VAL C 1 124 ? -24.479 -7.640 20.600 1.00 48.50 161 VAL C CA 1
ATOM 5727 C C . VAL C 1 124 ? -24.131 -8.230 19.240 1.00 107.61 161 VAL C C 1
ATOM 5728 O O . VAL C 1 124 ? -24.701 -7.816 18.218 1.00 104.75 161 VAL C O 1
ATOM 5732 N N . PRO C 1 125 ? -23.186 -9.165 19.167 1.00 168.09 162 PRO C N 1
ATOM 5733 C CA . PRO C 1 125 ? -23.131 -10.004 17.967 1.00 119.28 162 PRO C CA 1
ATOM 5734 C C . PRO C 1 125 ? -24.210 -11.073 17.968 1.00 182.84 162 PRO C C 1
ATOM 5735 O O . PRO C 1 125 ? -24.746 -11.402 16.902 1.00 99.71 162 PRO C O 1
ATOM 5739 N N . ASP C 1 126 ? -24.580 -11.600 19.144 1.00 93.28 163 ASP C N 1
ATOM 5740 C CA . ASP C 1 126 ? -25.444 -12.778 19.237 1.00 114.73 163 ASP C CA 1
ATOM 5741 C C . ASP C 1 126 ? -26.812 -12.396 19.787 1.00 133.04 163 ASP C C 1
ATOM 5742 O O . ASP C 1 126 ? -27.012 -12.354 21.006 1.00 106.29 163 ASP C O 1
ATOM 5747 N N . LYS C 1 127 ? -27.765 -12.164 18.884 1.00 59.61 164 LYS C N 1
ATOM 5748 C CA . LYS C 1 127 ? -29.133 -11.851 19.304 1.00 61.64 164 LYS C CA 1
ATOM 5749 C C . LYS C 1 127 ? -29.865 -13.088 19.850 1.00 101.80 164 LYS C C 1
ATOM 5750 O O . LYS C 1 127 ? -30.547 -13.015 20.880 1.00 65.97 1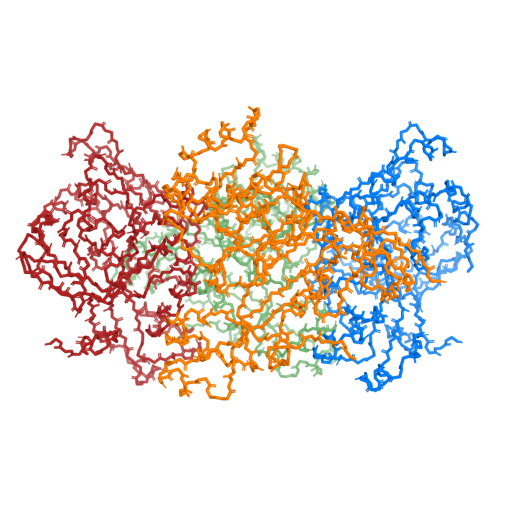64 LYS C O 1
ATOM 5756 N N . GLN C 1 128 ? -29.745 -14.230 19.175 1.00 40.44 165 GLN C N 1
ATOM 5757 C CA . GLN C 1 128 ? -30.409 -15.456 19.623 1.00 164.05 165 GLN C CA 1
ATOM 5758 C C . GLN C 1 128 ? -30.116 -15.805 21.086 1.00 42.10 165 GLN C C 1
ATOM 5759 O O . GLN C 1 128 ? -31.016 -16.241 21.815 1.00 90.93 165 GLN C O 1
ATOM 5765 N N . GLN C 1 129 ? -28.865 -15.648 21.528 1.00 74.37 166 GLN C N 1
ATOM 5766 C CA . GLN C 1 129 ? -28.535 -16.028 22.901 1.00 51.92 166 GLN C CA 1
ATOM 5767 C C . GLN C 1 129 ? -29.227 -15.111 23.891 1.00 95.78 166 GLN C C 1
ATOM 5768 O O . GLN C 1 129 ? -29.669 -15.560 24.961 1.00 55.22 166 GLN C O 1
ATOM 5774 N N . VAL C 1 130 ? -29.343 -13.825 23.521 1.00 46.05 167 VAL C N 1
ATOM 5775 C CA . VAL C 1 130 ? -30.069 -12.834 24.308 1.00 83.95 167 VAL C CA 1
ATOM 5776 C C . VAL C 1 130 ? -31.542 -13.207 24.403 1.00 71.00 167 VAL C C 1
ATOM 5777 O O . VAL C 1 130 ? -32.151 -13.148 25.479 1.00 72.54 167 VAL C O 1
ATOM 5781 N N . LEU C 1 131 ? -32.121 -13.648 23.288 1.00 60.93 168 LEU C N 1
ATOM 5782 C CA . LEU C 1 131 ? -33.524 -14.042 23.290 1.00 58.85 168 LEU C CA 1
ATOM 5783 C C . LEU C 1 131 ? -33.750 -15.288 24.123 1.00 55.10 168 LEU C C 1
ATOM 5784 O O . LEU C 1 131 ? -34.788 -15.411 24.780 1.00 76.72 168 LEU C O 1
ATOM 5789 N N . GLN C 1 132 ? -32.814 -16.241 24.076 1.00 65.02 169 GLN C N 1
ATOM 5790 C CA . GLN C 1 132 ? -32.938 -17.436 24.908 1.00 76.78 169 GLN C CA 1
ATOM 5791 C C . GLN C 1 132 ? -32.903 -17.069 26.379 1.00 30.70 169 GLN C C 1
ATOM 5792 O O . GLN C 1 132 ? -33.682 -17.597 27.179 1.00 82.24 169 GLN C O 1
ATOM 5798 N N . GLU C 1 133 ? -32.029 -16.132 26.755 1.00 60.20 170 GLU C N 1
ATOM 5799 C CA . GLU C 1 133 ? -31.994 -15.760 28.166 1.00 43.06 170 GLU C CA 1
ATOM 5800 C C . GLU C 1 133 ? -33.253 -14.989 28.549 1.00 92.14 170 GLU C C 1
ATOM 5801 O O . GLU C 1 133 ? -33.796 -15.170 29.650 1.00 61.36 170 GLU C O 1
ATOM 5807 N N . ALA C 1 134 ? -33.771 -14.173 27.632 1.00 32.78 171 ALA C N 1
ATOM 5808 C CA . ALA C 1 134 ? -34.999 -13.457 27.942 1.00 58.92 171 ALA C CA 1
ATOM 5809 C C . ALA C 1 134 ? -36.160 -14.425 28.070 1.00 87.44 171 ALA C C 1
ATOM 5810 O O . ALA C 1 134 ? -36.937 -14.307 29.021 1.00 51.66 171 ALA C O 1
ATOM 5812 N N . TYR C 1 135 ? -36.228 -15.414 27.180 1.00 31.65 172 TYR C N 1
ATOM 5813 C CA . TYR C 1 135 ? -37.285 -16.449 27.293 1.00 78.86 172 TYR C CA 1
ATOM 5814 C C . TYR C 1 135 ? -37.186 -17.129 28.660 1.00 18.28 172 TYR C C 1
ATOM 5815 O O . TYR C 1 135 ? -38.211 -17.232 29.341 1.00 60.67 172 TYR C O 1
ATOM 5824 N N . ARG C 1 136 ? -35.984 -17.545 29.056 1.00 74.67 173 ARG C N 1
ATOM 5825 C CA . ARG C 1 136 ? -35.813 -18.316 30.316 1.00 33.55 173 ARG C CA 1
ATOM 5826 C C . ARG C 1 136 ? -36.227 -17.501 31.547 1.00 65.46 173 ARG C C 1
ATOM 5827 O O . ARG C 1 136 ? -36.932 -18.068 32.400 1.00 52.09 173 ARG C O 1
ATOM 5835 N N . VAL C 1 137 ? -35.848 -16.223 31.625 1.00 67.95 174 VAL C N 1
ATOM 5836 C CA . VAL C 1 137 ? -36.115 -15.423 32.860 1.00 42.44 174 VAL C CA 1
ATOM 5837 C C . VAL C 1 137 ? -37.567 -14.938 32.876 1.00 85.19 174 VAL C C 1
ATOM 5838 O O . VAL C 1 137 ? -38.031 -14.517 33.951 1.00 38.21 174 VAL C O 1
ATOM 5842 N N . LEU C 1 138 ? -38.252 -14.999 31.732 1.00 38.37 175 LEU C N 1
ATOM 5843 C CA . LEU C 1 138 ? -39.633 -14.540 31.647 1.00 33.24 175 LEU C CA 1
ATOM 5844 C C . LEU C 1 138 ? -40.617 -15.550 32.269 1.00 44.18 175 LEU C C 1
ATOM 5845 O O . LEU C 1 138 ? -40.541 -16.756 32.006 1.00 63.95 175 LEU C O 1
ATOM 5850 N N . LYS C 1 139 ? -41.518 -15.062 33.123 1.00 47.19 176 LYS C N 1
ATOM 5851 C CA . LYS C 1 139 ? -42.644 -15.866 33.605 1.00 44.87 176 LYS C CA 1
ATOM 5852 C C . LYS C 1 139 ? -43.580 -16.266 32.452 1.00 58.94 176 LYS C C 1
ATOM 5853 O O . LYS C 1 139 ? -43.538 -15.711 31.354 1.00 50.33 176 LYS C O 1
ATOM 5859 N N . HIS C 1 140 ? -44.420 -17.262 32.711 1.00 52.10 177 HIS C N 1
ATOM 5860 C CA . HIS C 1 140 ? -45.505 -17.599 31.789 1.00 57.04 177 HIS C CA 1
ATOM 5861 C C . HIS C 1 140 ? -46.398 -16.390 31.580 1.00 111.18 177 HIS C C 1
ATOM 5862 O O . HIS C 1 140 ? -46.815 -15.748 32.547 1.00 42.21 177 HIS C O 1
ATOM 5869 N N . GLY C 1 141 ? -46.712 -16.098 30.319 1.00 28.27 178 GLY C N 1
ATOM 5870 C CA . GLY C 1 141 ? -47.507 -14.933 29.967 1.00 85.00 178 GLY C CA 1
ATOM 5871 C C . GLY C 1 141 ? -46.761 -13.614 29.942 1.00 52.73 178 GLY C C 1
ATOM 5872 O O . GLY C 1 141 ? -47.388 -12.575 29.695 1.00 70.77 178 GLY C O 1
ATOM 5873 N N . GLY C 1 142 ? -45.437 -13.620 30.194 1.00 47.65 179 GLY C N 1
ATOM 5874 C CA . GLY C 1 142 ? -44.653 -12.404 30.185 1.00 29.59 179 GLY C CA 1
ATOM 5875 C C . GLY C 1 142 ? -44.224 -12.017 28.799 1.00 69.84 179 GLY C C 1
ATOM 5876 O O . GLY C 1 142 ? -44.420 -12.760 27.832 1.00 38.35 179 GLY C O 1
ATOM 5877 N N . GLU C 1 143 ? -43.643 -10.819 28.681 1.00 44.53 180 GLU C N 1
ATOM 5878 C CA . GLU C 1 143 ? -43.244 -10.350 27.358 1.00 72.13 180 GLU C CA 1
ATOM 5879 C C . GLU C 1 143 ? -41.846 -9.752 27.351 1.00 50.62 180 GLU C C 1
ATOM 5880 O O . GLU C 1 143 ? -41.428 -9.087 28.305 1.00 51.93 180 GLU C O 1
ATOM 5886 N N . LEU C 1 144 ? -41.126 -10.052 26.275 1.00 51.40 181 LEU C N 1
ATOM 5887 C CA . LEU C 1 144 ? -39.966 -9.301 25.838 1.00 44.35 181 LEU C CA 1
ATOM 5888 C C . LEU C 1 144 ? -40.487 -8.162 24.975 1.00 59.74 181 LEU C C 1
ATOM 5889 O O . LEU C 1 144 ? -41.180 -8.399 23.986 1.00 55.64 181 LEU C O 1
ATOM 5894 N N . TYR C 1 145 ? -40.175 -6.929 25.347 1.00 49.65 182 TYR C N 1
ATOM 5895 C CA . TYR C 1 145 ? -40.737 -5.762 24.682 1.00 38.53 182 TYR C CA 1
ATOM 5896 C C . TYR C 1 145 ? -39.581 -4.839 24.319 1.00 37.88 182 TYR C C 1
ATOM 5897 O O . TYR C 1 145 ? -38.958 -4.256 25.215 1.00 65.11 182 TYR C O 1
ATOM 5906 N N . PHE C 1 146 ? -39.289 -4.705 23.019 1.00 44.36 183 PHE C N 1
ATOM 5907 C CA . PHE C 1 146 ? -37.983 -4.133 22.674 1.00 50.17 183 PHE C CA 1
ATOM 5908 C C . PHE C 1 146 ? -37.931 -3.612 21.239 1.00 40.45 183 PHE C C 1
ATOM 5909 O O . PHE C 1 146 ? -38.605 -4.139 20.334 1.00 45.86 183 PHE C O 1
ATOM 5917 N N . SER C 1 147 ? -37.066 -2.601 21.046 1.00 59.34 184 SER C N 1
ATOM 5918 C CA . SER C 1 147 ? -36.808 -1.957 19.755 1.00 44.52 184 SER C CA 1
ATOM 5919 C C . SER C 1 147 ? -35.419 -2.309 19.231 1.00 70.65 184 SER C C 1
ATOM 5920 O O . SER C 1 147 ? -34.444 -2.365 19.991 1.00 60.30 184 SER C O 1
ATOM 5923 N N . ASP C 1 148 ? -35.323 -2.517 17.923 1.00 49.44 185 ASP C N 1
ATOM 5924 C CA . ASP C 1 148 ? -34.048 -2.929 17.340 1.00 61.76 185 ASP C CA 1
ATOM 5925 C C . ASP C 1 148 ? -34.072 -2.606 15.852 1.00 60.58 185 ASP C C 1
ATOM 5926 O O . ASP C 1 148 ? -35.083 -2.145 15.312 1.00 64.20 185 ASP C O 1
ATOM 5931 N N . VAL C 1 149 ? -32.950 -2.870 15.186 1.00 59.92 186 VAL C N 1
ATOM 5932 C CA . VAL C 1 149 ? -32.783 -2.567 13.773 1.00 53.08 186 VAL C CA 1
ATOM 5933 C C . VAL C 1 149 ? -32.831 -3.862 12.988 1.00 89.73 186 VAL C C 1
ATOM 5934 O O . VAL C 1 149 ? -32.181 -4.850 13.356 1.00 59.69 186 VAL C O 1
ATOM 5938 N N . TYR C 1 150 ? -33.587 -3.838 11.899 1.00 40.14 187 TYR C N 1
ATOM 5939 C CA . TYR C 1 150 ? -33.751 -4.962 10.998 1.00 79.22 187 TYR C CA 1
ATOM 5940 C C . TYR C 1 150 ? -33.480 -4.452 9.596 1.00 84.64 187 TYR C C 1
ATOM 5941 O O . TYR C 1 150 ? -33.464 -3.239 9.353 1.00 46.14 187 TYR C O 1
ATOM 5950 N N . THR C 1 151 ? -33.239 -5.399 8.692 1.00 50.58 188 THR C N 1
ATOM 5951 C CA . THR C 1 151 ? -32.866 -5.134 7.308 1.00 60.26 188 THR C CA 1
ATOM 5952 C C . THR C 1 151 ? -33.917 -5.680 6.365 1.00 76.95 188 THR C C 1
ATOM 5953 O O . THR C 1 151 ? -34.622 -6.651 6.674 1.00 55.53 188 THR C O 1
ATOM 5957 N N . SER C 1 152 ? -33.994 -5.056 5.199 1.00 49.53 189 SER C N 1
ATOM 5958 C CA . SER C 1 152 ? -34.982 -5.466 4.222 1.00 47.68 189 SER C CA 1
ATOM 5959 C C . SER C 1 152 ? -34.534 -6.703 3.461 1.00 87.48 189 SER C C 1
ATOM 5960 O O . SER C 1 152 ? -35.378 -7.438 2.952 1.00 62.29 189 SER C O 1
ATOM 5963 N N . LEU C 1 153 ? -33.235 -6.972 3.404 1.00 54.48 190 LEU C N 1
ATOM 5964 C CA . LEU C 1 153 ? -32.701 -8.097 2.644 1.00 71.92 190 LEU C CA 1
ATOM 5965 C C . LEU C 1 153 ? -31.685 -8.819 3.514 1.00 75.51 190 LEU C C 1
ATOM 5966 O O . LEU C 1 153 ? -31.173 -8.261 4.489 1.00 81.17 190 LEU C O 1
ATOM 5971 N N . GLU C 1 154 ? -31.410 -10.078 3.175 1.00 62.62 191 GLU C N 1
ATOM 5972 C CA . GLU C 1 154 ? -30.449 -10.865 3.944 1.00 79.97 191 GLU C CA 1
ATOM 5973 C C . GLU C 1 154 ? -29.046 -10.466 3.506 1.00 48.29 191 GLU C C 1
ATOM 5974 O O . GLU C 1 154 ? -28.602 -10.831 2.413 1.00 211.12 191 GLU C O 1
ATOM 5980 N N . LEU C 1 155 ? -28.362 -9.693 4.332 1.00 82.19 192 LEU C N 1
ATOM 5981 C CA . LEU C 1 155 ? -27.040 -9.254 3.922 1.00 79.31 192 LEU C CA 1
ATOM 5982 C C . LEU C 1 155 ? -26.050 -10.412 4.030 1.00 155.47 192 LEU C C 1
ATOM 5983 O O . LEU C 1 155 ? -26.156 -11.230 4.944 1.00 69.73 192 LEU C O 1
ATOM 5988 N N . PRO C 1 156 ? -25.083 -10.512 3.120 1.00 132.77 193 PRO C N 1
ATOM 5989 C CA . PRO C 1 156 ? -24.029 -11.522 3.283 1.00 92.83 193 PRO C CA 1
ATOM 5990 C C . PRO C 1 156 ? -23.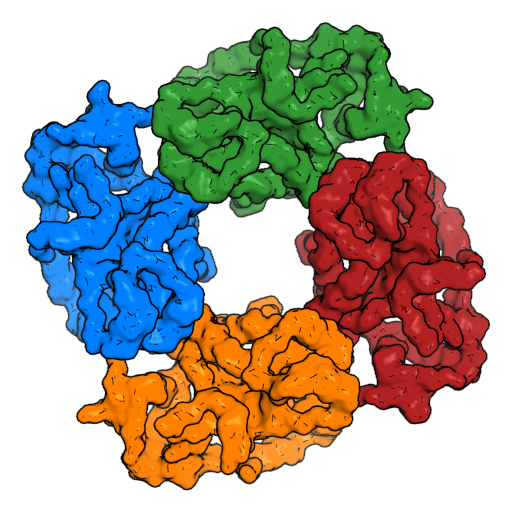186 -11.226 4.511 1.00 121.42 193 PRO C C 1
ATOM 5991 O O . PRO C 1 156 ? -23.116 -10.092 4.994 1.00 168.67 193 PRO C O 1
ATOM 5995 N N . GLU C 1 157 ? -22.525 -12.261 5.010 1.00 79.57 194 GLU C N 1
ATOM 5996 C CA . GLU C 1 157 ? -21.638 -12.090 6.156 1.00 188.36 194 GLU C CA 1
ATOM 5997 C C . GLU C 1 157 ? -20.531 -11.080 5.859 1.00 108.48 194 GLU C C 1
ATOM 5998 O O . GLU C 1 157 ? -20.180 -10.264 6.722 1.00 97.41 194 GLU C O 1
ATOM 6004 N N . GLU C 1 158 ? -19.993 -11.099 4.634 1.00 108.02 195 GLU C N 1
ATOM 6005 C CA . GLU C 1 158 ? -18.940 -10.160 4.257 1.00 161.69 195 GLU C CA 1
ATOM 6006 C C . GLU C 1 158 ? -19.386 -8.706 4.378 1.00 125.35 195 GLU C C 1
ATOM 6007 O O . GLU C 1 158 ? -18.540 -7.813 4.463 1.00 93.43 195 GLU C O 1
ATOM 6013 N N . ILE C 1 159 ? -20.684 -8.449 4.407 1.00 130.32 196 ILE C N 1
ATOM 6014 C CA . ILE C 1 159 ? -21.171 -7.087 4.586 1.00 97.32 196 ILE C CA 1
ATOM 6015 C C . ILE C 1 159 ? -21.526 -6.808 6.043 1.00 145.10 196 ILE C C 1
ATOM 6016 O O . ILE C 1 159 ? -21.338 -5.686 6.524 1.00 95.77 196 ILE C O 1
ATOM 6021 N N . ARG C 1 160 ? -22.028 -7.815 6.768 1.00 101.18 197 ARG C N 1
ATOM 6022 C CA . ARG C 1 160 ? -22.272 -7.640 8.198 1.00 100.30 197 ARG C CA 1
ATOM 6023 C C . ARG C 1 160 ? -20.972 -7.541 8.984 1.00 103.03 197 ARG C C 1
ATOM 6024 O O . ARG C 1 160 ? -20.944 -6.960 10.071 1.00 94.38 197 ARG C O 1
ATOM 6032 N N . THR C 1 161 ? -19.896 -8.113 8.478 1.00 117.10 198 THR C N 1
ATOM 6033 C CA . THR C 1 161 ? -18.623 -7.945 9.157 1.00 169.49 198 THR C CA 1
ATOM 6034 C C . THR C 1 161 ? -17.934 -6.638 8.779 1.00 204.50 198 THR C C 1
ATOM 6035 O O . THR C 1 161 ? -16.820 -6.381 9.246 1.00 106.63 198 THR C O 1
ATOM 6039 N N . HIS C 1 162 ? -18.578 -5.794 7.977 1.00 135.36 199 HIS C N 1
ATOM 6040 C CA . HIS C 1 162 ? -17.915 -4.615 7.443 1.00 95.27 199 HIS C CA 1
ATOM 6041 C C . HIS C 1 162 ? -17.801 -3.524 8.500 1.00 160.35 199 HIS C C 1
ATOM 6042 O O . HIS C 1 162 ? -18.760 -3.233 9.228 1.00 106.80 199 HIS C O 1
ATOM 6049 N N . LYS C 1 163 ? -16.607 -2.919 8.587 1.00 70.71 200 LYS C N 1
ATOM 6050 C CA . LYS C 1 163 ? -16.330 -1.904 9.609 1.00 139.21 200 LYS C CA 1
ATOM 6051 C C . LYS C 1 163 ? -17.169 -0.649 9.412 1.00 64.65 200 LYS C C 1
ATOM 6052 O O . LYS C 1 163 ? -17.453 0.047 10.392 1.00 108.26 200 LYS C O 1
ATOM 6058 N N . VAL C 1 164 ? -17.574 -0.345 8.169 1.00 121.28 201 VAL C N 1
ATOM 6059 C CA . VAL C 1 164 ? -18.492 0.774 7.966 1.00 110.93 201 VAL C CA 1
ATOM 6060 C C . VAL C 1 164 ? -19.831 0.490 8.638 1.00 138.22 201 VAL C C 1
ATOM 6061 O O . VAL C 1 164 ? -20.336 1.296 9.437 1.00 124.92 201 VAL C O 1
ATOM 6065 N N . LEU C 1 165 ? -20.421 -0.667 8.318 1.00 94.11 202 LEU C N 1
ATOM 6066 C CA . LEU C 1 165 ? -21.687 -1.072 8.917 1.00 102.18 202 LEU C CA 1
ATOM 6067 C C . LEU C 1 165 ? -21.617 -1.008 10.433 1.00 100.60 202 LEU C C 1
ATOM 6068 O O . LEU C 1 165 ? -22.425 -0.332 11.081 1.00 84.14 202 LEU C O 1
ATOM 6073 N N . TRP C 1 166 ? -20.624 -1.673 11.016 1.00 82.65 203 TRP C N 1
ATOM 6074 C CA . TRP C 1 166 ? -20.470 -1.603 12.461 1.00 73.73 203 TRP C CA 1
ATOM 6075 C C . TRP C 1 166 ? -20.189 -0.185 12.944 1.00 110.83 203 TRP C C 1
ATOM 6076 O O . TRP C 1 166 ? -20.449 0.124 14.113 1.00 90.21 203 TRP C O 1
ATOM 6087 N N . GLY C 1 167 ? -19.686 0.687 12.066 1.00 121.47 204 GLY C N 1
ATOM 6088 C CA . GLY C 1 167 ? -19.448 2.066 12.451 1.00 110.02 204 GLY C CA 1
ATOM 6089 C C . GLY C 1 167 ? -20.720 2.868 12.615 1.00 112.90 204 GLY C C 1
ATOM 6090 O O . GLY C 1 167 ? -20.740 3.862 13.344 1.00 123.87 204 GLY C O 1
ATOM 6091 N N . GLU C 1 168 ? -21.796 2.453 11.951 1.00 150.47 205 GLU C N 1
ATOM 6092 C CA . GLU C 1 168 ? -23.066 3.157 12.062 1.00 192.91 205 GLU C CA 1
ATOM 6093 C C . GLU C 1 168 ? -24.024 2.508 13.065 1.00 145.06 205 GLU C C 1
ATOM 6094 O O . GLU C 1 168 ? -25.212 2.856 13.093 1.00 99.60 205 GLU C O 1
ATOM 6100 N N . CYS C 1 169 ? -23.530 1.590 13.898 1.00 77.39 206 CYS C N 1
ATOM 6101 C CA . CYS C 1 169 ? -24.336 0.822 14.847 1.00 174.96 206 CYS C CA 1
ATOM 6102 C C . CYS C 1 169 ? -25.345 -0.096 14.166 1.00 111.66 206 CYS C C 1
ATOM 6103 O O . CYS C 1 169 ? -26.197 -0.684 14.840 1.00 141.13 206 CYS C O 1
ATOM 6106 N N . LEU C 1 170 ? -25.273 -0.233 12.850 1.00 121.87 207 LEU C N 1
ATOM 6107 C CA . LEU C 1 170 ? -26.077 -1.202 12.125 1.00 103.97 207 LEU C CA 1
ATOM 6108 C C . LEU C 1 170 ? -25.447 -2.580 12.114 1.00 107.88 207 LEU C C 1
ATOM 6109 O O . LEU C 1 170 ? -25.883 -3.439 11.340 1.00 119.03 207 LEU C O 1
ATOM 6114 N N . GLY C 1 171 ? -24.431 -2.805 12.939 1.00 101.28 208 GLY C N 1
ATOM 6115 C CA . GLY C 1 171 ? -23.907 -4.146 13.099 1.00 79.14 208 GLY C CA 1
ATOM 6116 C C . GLY C 1 171 ? -24.850 -4.983 13.943 1.00 132.02 208 GLY C C 1
ATOM 6117 O O . GLY C 1 171 ? -25.472 -4.497 14.890 1.00 110.74 208 GLY C O 1
ATOM 6118 N N . GLY C 1 172 ? -24.966 -6.255 13.578 1.00 64.31 209 GLY C N 1
ATOM 6119 C CA . GLY C 1 172 ? -25.847 -7.164 14.281 1.00 133.52 209 GLY C CA 1
ATOM 6120 C C . GLY C 1 172 ? -27.308 -7.105 13.882 1.00 67.23 209 GLY C C 1
ATOM 6121 O O . GLY C 1 172 ? -28.105 -7.882 14.424 1.00 102.64 209 GLY C O 1
ATOM 6122 N N . ALA C 1 173 ? -27.684 -6.205 12.968 1.00 79.68 210 ALA C N 1
ATOM 6123 C CA . ALA C 1 173 ? -29.062 -6.128 12.497 1.00 66.01 210 ALA C CA 1
ATOM 6124 C C . ALA C 1 173 ? -29.490 -7.453 11.878 1.00 104.92 210 ALA C C 1
ATOM 6125 O O . ALA C 1 173 ? -28.734 -8.055 11.115 1.00 69.81 210 ALA C O 1
ATOM 6127 N N . LEU C 1 174 ? -30.697 -7.914 12.221 1.00 66.91 211 LEU C N 1
ATOM 6128 C CA . LEU C 1 174 ? -31.258 -9.114 11.611 1.00 48.05 211 LEU C CA 1
ATOM 6129 C C . LEU C 1 174 ? -32.048 -8.762 10.364 1.00 57.75 211 LEU C C 1
ATOM 6130 O O . LEU C 1 174 ? -32.636 -7.685 10.256 1.00 57.59 211 LEU C O 1
ATOM 6135 N N . TYR C 1 175 ? -32.036 -9.679 9.410 1.00 47.83 212 TYR C N 1
ATOM 6136 C CA . TYR C 1 175 ? -33.065 -9.685 8.383 1.00 65.29 212 TYR C CA 1
ATOM 6137 C C . TYR C 1 175 ? -34.397 -9.904 9.079 1.00 84.42 212 TYR C C 1
ATOM 6138 O O . TYR C 1 175 ? -34.503 -10.760 9.956 1.00 53.85 212 TYR C O 1
ATOM 6147 N N . TRP C 1 176 ? -35.402 -9.100 8.738 1.00 55.95 213 TRP C N 1
ATOM 6148 C CA . TRP C 1 176 ? -36.576 -9.021 9.604 1.00 70.40 213 TRP C CA 1
ATOM 6149 C C . TRP C 1 176 ? -37.319 -10.359 9.698 1.00 58.30 213 TRP C C 1
ATOM 6150 O O . TRP C 1 176 ? -37.778 -10.744 10.785 1.00 75.17 213 TRP C O 1
ATOM 6161 N N . LYS C 1 177 ? -37.390 -11.113 8.594 1.00 74.35 214 LYS C N 1
ATOM 6162 C CA . LYS C 1 177 ? -37.984 -12.454 8.632 1.00 55.68 214 LYS C CA 1
ATOM 6163 C C . LYS C 1 177 ? -37.287 -13.380 9.634 1.00 56.56 214 LYS C C 1
ATOM 6164 O O . LYS C 1 177 ? -37.883 -14.370 10.083 1.00 62.08 214 LYS C O 1
ATOM 6170 N N . GLU C 1 178 ? -36.054 -13.063 10.019 1.00 54.75 215 GLU C N 1
ATOM 6171 C CA . GLU C 1 178 ? -35.342 -13.900 10.969 1.00 50.55 215 GLU C CA 1
ATOM 6172 C C . GLU C 1 178 ? -35.955 -13.843 12.370 1.00 62.71 215 GLU C C 1
ATOM 6173 O O . GLU C 1 178 ? -35.904 -14.849 13.093 1.00 74.09 215 GLU C O 1
ATOM 6179 N N . LEU C 1 179 ? -36.525 -12.697 12.778 1.00 63.31 216 LEU C N 1
ATOM 6180 C CA . LEU C 1 179 ? -37.035 -12.588 14.148 1.00 63.80 216 LEU C CA 1
ATOM 6181 C C . LEU C 1 179 ? -38.055 -13.676 14.442 1.00 97.15 216 LEU C C 1
ATOM 6182 O O . LEU C 1 179 ? -37.980 -14.364 15.476 1.00 54.92 216 LEU C O 1
ATOM 6187 N N . ALA C 1 180 ? -39.020 -13.854 13.538 1.00 49.87 217 ALA C N 1
ATOM 6188 C CA . ALA C 1 180 ? -40.039 -14.867 13.786 1.00 90.92 217 ALA C CA 1
ATOM 6189 C C . ALA C 1 180 ? -39.427 -16.260 13.873 1.00 65.91 217 ALA C C 1
ATOM 6190 O O . ALA C 1 180 ? -39.789 -17.030 14.770 1.00 62.62 217 ALA C O 1
ATOM 6192 N N . VAL C 1 181 ? -38.463 -16.584 12.986 1.00 47.51 218 VAL C N 1
ATOM 6193 C CA . VAL C 1 181 ? -37.782 -17.888 13.047 1.00 63.15 218 VAL C CA 1
ATOM 6194 C C . VAL C 1 181 ? -37.194 -18.121 14.436 1.00 49.33 218 VAL C C 1
ATOM 6195 O O . VAL C 1 181 ? -37.394 -19.180 15.057 1.00 61.54 218 VAL C O 1
ATOM 6199 N N . LEU C 1 182 ? -36.465 -17.128 14.950 1.00 53.33 219 LEU C N 1
ATOM 6200 C CA . LEU C 1 182 ? -35.863 -17.296 16.270 1.00 67.13 219 LEU C CA 1
ATOM 6201 C C . LEU C 1 182 ? -36.932 -17.534 17.329 1.00 57.27 219 LEU C C 1
ATOM 6202 O O . LEU C 1 182 ? -36.787 -18.423 18.175 1.00 55.68 219 LEU C O 1
ATOM 6207 N N . ALA C 1 183 ? -38.035 -16.782 17.267 1.00 41.56 220 ALA C N 1
ATOM 6208 C CA . ALA C 1 183 ? -39.091 -16.968 18.253 1.00 65.94 220 ALA C CA 1
ATOM 6209 C C . ALA C 1 183 ? -39.668 -18.368 18.147 1.00 45.66 220 ALA C C 1
ATOM 6210 O O . ALA C 1 183 ? -39.888 -19.042 19.164 1.00 73.10 220 ALA C O 1
ATOM 6212 N N . GLN C 1 184 ? -39.873 -18.837 16.908 1.00 58.25 221 GLN C N 1
ATOM 6213 C CA . GLN C 1 184 ? -40.418 -20.171 16.706 1.00 50.83 221 GLN C CA 1
ATOM 6214 C C . GLN C 1 184 ? -39.524 -21.204 17.374 1.00 77.39 221 GLN C C 1
ATOM 6215 O O . GLN C 1 184 ? -39.996 -22.059 18.133 1.00 73.57 221 GLN C O 1
ATOM 6221 N N . LYS C 1 185 ? -38.220 -21.073 17.188 1.00 41.84 222 LYS C N 1
ATOM 6222 C CA . LYS C 1 185 ? -37.331 -22.092 17.702 1.00 55.84 222 LYS C CA 1
ATOM 6223 C C . LYS C 1 185 ? -37.076 -21.921 19.191 1.00 49.91 222 LYS C C 1
ATOM 6224 O O . LYS C 1 185 ? -36.771 -22.903 19.870 1.00 73.17 222 LYS C O 1
ATOM 6230 N N . ILE C 1 186 ? -37.242 -20.721 19.732 1.00 75.12 223 ILE C N 1
ATOM 6231 C CA . ILE C 1 186 ? -36.912 -20.514 21.136 1.00 44.32 223 ILE C CA 1
ATOM 6232 C C . ILE C 1 186 ? -38.104 -20.827 22.041 1.00 39.50 223 ILE C C 1
ATOM 6233 O O . ILE C 1 186 ? -37.919 -21.283 23.177 1.00 67.38 223 ILE C O 1
ATOM 6238 N N . GLY C 1 187 ? -39.326 -20.584 21.565 1.00 83.74 224 GLY C N 1
ATOM 6239 C CA . GLY C 1 187 ? -40.509 -20.786 22.374 1.00 33.10 224 GLY C CA 1
ATOM 6240 C C . GLY C 1 187 ? -41.402 -19.564 22.488 1.00 76.02 224 GLY C C 1
ATOM 6241 O O . GLY C 1 187 ? -42.387 -19.589 23.217 1.00 60.05 224 GLY C O 1
ATOM 6242 N N . PHE C 1 188 ? -41.067 -18.479 21.805 1.00 57.54 225 PHE C N 1
ATOM 6243 C CA . PHE C 1 188 ? -41.939 -17.319 21.799 1.00 39.11 225 PHE C CA 1
ATOM 6244 C C . PHE C 1 188 ? -43.082 -17.519 20.816 1.00 87.58 225 PHE C C 1
ATOM 6245 O O . PHE C 1 188 ? -42.952 -18.231 19.809 1.00 60.55 225 PHE C O 1
ATOM 6253 N N . CYS C 1 189 ? -44.218 -16.859 21.115 1.00 44.67 226 CYS C N 1
ATOM 6254 C CA . CYS C 1 189 ? -45.306 -16.664 20.153 1.00 48.72 226 CYS C CA 1
ATOM 6255 C C . CYS C 1 189 ? -44.750 -15.843 19.003 1.00 58.23 226 CYS C C 1
ATOM 6256 O O . CYS C 1 189 ? -43.643 -15.297 19.107 1.00 72.00 226 CYS C O 1
ATOM 6259 N N . PRO C 1 190 ? -45.454 -15.733 17.894 1.00 66.78 227 PRO C N 1
ATOM 6260 C CA . PRO C 1 190 ? -44.973 -14.879 16.802 1.00 43.15 227 PRO C CA 1
ATOM 6261 C C . PRO C 1 190 ? -44.824 -13.433 17.252 1.00 77.67 227 PRO C C 1
ATOM 6262 O O . PRO C 1 190 ? -45.636 -12.940 18.047 1.00 70.84 227 PRO C O 1
ATOM 6266 N N . PRO C 1 191 ? -43.768 -12.755 16.791 1.00 64.11 228 PRO C N 1
ATOM 6267 C CA . PRO C 1 191 ? -43.542 -11.351 17.171 1.00 56.94 228 PRO C CA 1
ATOM 6268 C C . PRO C 1 191 ? -44.720 -10.475 16.794 1.00 64.75 228 PRO C C 1
ATOM 6269 O O . PRO C 1 191 ? -45.222 -10.540 15.674 1.00 56.20 228 PRO C O 1
ATOM 6273 N N . ARG C 1 192 ? -45.165 -9.660 17.748 1.00 37.87 229 ARG C N 1
ATOM 6274 C CA . ARG C 1 192 ? -46.150 -8.620 17.490 1.00 44.46 229 ARG C CA 1
ATOM 6275 C C . ARG C 1 192 ? -45.385 -7.381 17.083 1.00 55.39 229 ARG C C 1
ATOM 6276 O O . ARG C 1 192 ? -44.683 -6.782 17.909 1.00 57.68 229 ARG C O 1
ATOM 6284 N N . LEU C 1 193 ? -45.495 -7.022 15.813 1.00 33.01 230 LEU C N 1
ATOM 6285 C CA . LEU C 1 193 ? -44.987 -5.744 15.334 1.00 56.55 230 LEU C CA 1
ATOM 6286 C C . LEU C 1 193 ? -45.841 -4.617 15.905 1.00 41.16 230 LEU C C 1
ATOM 6287 O O . LEU C 1 193 ? -47.059 -4.620 15.745 1.00 55.64 230 LEU C O 1
ATOM 6292 N N . VAL C 1 194 ? -45.215 -3.654 16.573 1.00 43.69 231 VAL C N 1
ATOM 6293 C CA . VAL C 1 194 ? -45.959 -2.538 17.137 1.00 63.65 231 VAL C CA 1
ATOM 6294 C C . VAL C 1 194 ? -45.732 -1.308 16.269 1.00 44.03 231 VAL C C 1
ATOM 6295 O O . VAL C 1 194 ? -46.694 -0.703 15.792 1.00 53.87 231 VAL C O 1
ATOM 6299 N N . THR C 1 195 ? -44.470 -0.925 16.054 1.00 61.97 232 THR C N 1
ATOM 6300 C CA . THR C 1 195 ? -44.143 0.278 15.290 1.00 65.16 232 THR C CA 1
ATOM 6301 C C . THR C 1 195 ? -42.800 0.107 14.574 1.00 75.53 232 THR C C 1
ATOM 6302 O O . THR C 1 195 ? -41.956 -0.712 14.955 1.00 60.59 232 THR C O 1
ATOM 6306 N N . ALA C 1 196 ? -42.589 0.945 13.561 1.00 39.01 233 ALA C N 1
ATOM 6307 C CA . ALA C 1 196 ? -41.484 0.808 12.624 1.00 67.79 233 ALA C CA 1
ATOM 6308 C C . ALA C 1 196 ? -41.219 2.162 11.975 1.00 66.39 233 ALA C C 1
ATOM 6309 O O . ALA C 1 196 ? -42.152 2.817 11.508 1.00 51.07 233 ALA C O 1
ATOM 6311 N N . ASN C 1 197 ? -39.955 2.576 11.942 1.00 61.66 234 ASN C N 1
ATOM 6312 C CA . ASN C 1 197 ? -39.533 3.794 11.259 1.00 44.25 234 ASN C CA 1
ATOM 6313 C C . ASN C 1 197 ? -38.306 3.475 10.421 1.00 66.35 234 ASN C C 1
ATOM 6314 O O . ASN C 1 197 ? -37.340 2.909 10.939 1.00 47.67 234 ASN C O 1
ATOM 6319 N N . LEU C 1 198 ? -38.353 3.813 9.131 1.00 53.25 235 LEU C N 1
ATOM 6320 C CA . LEU C 1 198 ? -37.191 3.628 8.270 1.00 59.75 235 LEU C CA 1
ATOM 6321 C C . LEU C 1 198 ? -36.024 4.448 8.790 1.00 42.74 235 LEU C C 1
ATOM 6322 O O . LEU C 1 198 ? -36.205 5.538 9.337 1.00 58.71 235 LEU C O 1
ATOM 6327 N N . ILE C 1 199 ? -34.830 3.891 8.659 1.00 77.86 236 ILE C N 1
ATOM 6328 C CA . ILE C 1 199 ? -33.589 4.587 8.964 1.00 71.03 236 ILE C CA 1
ATOM 6329 C C . ILE C 1 199 ? -33.029 5.129 7.661 1.00 107.24 236 ILE C C 1
ATOM 6330 O O . ILE C 1 199 ? -32.917 4.390 6.672 1.00 92.38 236 ILE C O 1
ATOM 6335 N N . THR C 1 200 ? -32.704 6.416 7.643 1.00 69.26 237 THR C N 1
ATOM 6336 C CA . THR C 1 200 ? -32.052 7.011 6.489 1.00 123.27 237 THR C CA 1
ATOM 6337 C C . THR C 1 200 ? -30.551 6.844 6.656 1.00 121.19 237 THR C C 1
ATOM 6338 O O . THR C 1 200 ? -30.024 6.944 7.767 1.00 73.70 237 THR C O 1
ATOM 6342 N N . ILE C 1 201 ? -29.869 6.577 5.557 1.00 124.28 238 ILE C N 1
ATOM 6343 C CA . ILE C 1 201 ? -28.433 6.349 5.569 1.00 78.13 238 ILE C CA 1
ATOM 6344 C C . ILE C 1 201 ? -27.778 7.590 4.976 1.00 113.31 238 ILE C C 1
ATOM 6345 O O . ILE C 1 201 ? -27.882 7.843 3.768 1.00 150.90 238 ILE C O 1
ATOM 6350 N N . GLN C 1 202 ? -27.118 8.381 5.848 1.00 97.32 239 GLN C N 1
ATOM 6351 C CA . GLN C 1 202 ? -26.388 9.576 5.428 1.00 188.36 239 GLN C CA 1
ATOM 6352 C C . GLN C 1 202 ? -24.990 9.251 4.930 1.00 84.85 239 GLN C C 1
ATOM 6353 O O . GLN C 1 202 ? -24.364 10.093 4.278 1.00 136.09 239 GLN C O 1
ATOM 6359 N N . ASN C 1 203 ? -24.510 8.032 5.204 1.00 176.73 240 ASN C N 1
ATOM 6360 C CA . ASN C 1 203 ? -23.141 7.625 4.929 1.00 71.85 240 ASN C CA 1
ATOM 6361 C C . ASN C 1 203 ? -22.986 7.229 3.463 1.00 122.72 240 ASN C C 1
ATOM 6362 O O . ASN C 1 203 ? -23.743 6.399 2.959 1.00 91.69 240 ASN C O 1
ATOM 6367 N N . LYS C 1 204 ? -21.999 7.803 2.778 1.00 169.40 241 LYS C N 1
ATOM 6368 C CA . LYS C 1 204 ? -21.907 7.519 1.346 1.00 127.85 241 LYS C CA 1
ATOM 6369 C C . LYS C 1 204 ? -21.268 6.155 1.059 1.00 138.80 241 LYS C C 1
ATOM 6370 O O . LYS C 1 204 ? -21.746 5.403 0.188 1.00 77.92 241 LYS C O 1
ATOM 6376 N N . GLU C 1 205 ? -20.191 5.798 1.765 1.00 121.24 242 GLU C N 1
ATOM 6377 C CA . GLU C 1 205 ? -19.616 4.467 1.576 1.00 128.39 242 GLU C CA 1
ATOM 6378 C C . GLU C 1 205 ? -20.628 3.380 1.918 1.00 150.32 242 GLU C C 1
ATOM 6379 O O . GLU C 1 205 ? -20.741 2.377 1.200 1.00 129.52 242 GLU C O 1
ATOM 6385 N N . LEU C 1 206 ? -21.379 3.566 3.007 1.00 108.02 243 LEU C N 1
ATOM 6386 C CA . LEU C 1 206 ? -22.411 2.597 3.354 1.00 72.78 243 LEU C CA 1
ATOM 6387 C C . LEU C 1 206 ? -23.462 2.496 2.255 1.00 113.53 243 LEU C C 1
ATOM 6388 O O . LEU C 1 206 ? -23.889 1.389 1.901 1.00 95.02 243 LEU C O 1
ATOM 6393 N N . GLU C 1 207 ? -23.888 3.644 1.708 1.00 131.41 244 GLU C N 1
ATOM 6394 C CA . GLU C 1 207 ? -24.765 3.657 0.537 1.00 68.71 244 GLU C CA 1
ATOM 6395 C C . GLU C 1 207 ? -24.252 2.700 -0.530 1.00 138.14 244 GLU C C 1
ATOM 6396 O O . GLU C 1 207 ? -25.022 1.923 -1.110 1.00 98.98 244 GLU C O 1
ATOM 6402 N N . ARG C 1 208 ? -22.943 2.738 -0.762 1.00 129.58 245 ARG C N 1
ATOM 6403 C CA . ARG C 1 208 ? -22.347 1.828 -1.729 1.00 111.45 245 ARG C CA 1
ATOM 6404 C C . ARG C 1 208 ? -22.477 0.374 -1.279 1.00 119.84 245 ARG C C 1
ATOM 6405 O O . ARG C 1 208 ? -22.924 -0.488 -2.047 1.00 106.89 245 ARG C O 1
ATOM 6413 N N . VAL C 1 209 ? -22.119 0.087 -0.027 1.00 126.26 246 VAL C N 1
ATOM 6414 C CA . VAL C 1 209 ? -21.888 -1.297 0.399 1.00 64.32 246 VAL C CA 1
ATOM 6415 C C . VAL C 1 209 ? -23.197 -2.074 0.525 1.00 122.54 246 VAL C C 1
ATOM 6416 O O . VAL C 1 209 ? -23.250 -3.270 0.209 1.00 93.68 246 VAL C O 1
ATOM 6420 N N . ILE C 1 210 ? -24.264 -1.434 1.010 1.00 122.59 247 ILE C N 1
ATOM 6421 C CA . ILE C 1 210 ? -25.464 -2.228 1.277 1.00 101.77 247 ILE C CA 1
ATOM 6422 C C . ILE C 1 210 ? -26.312 -2.402 0.020 1.00 108.08 247 ILE C C 1
ATOM 6423 O O . ILE C 1 210 ? -26.957 -3.443 -0.158 1.00 94.68 247 ILE C O 1
ATOM 6428 N N . GLY C 1 211 ? -26.317 -1.440 -0.869 1.00 109.70 248 GLY C N 1
ATOM 6429 C CA . GLY C 1 211 ? -26.957 -1.634 -2.166 1.00 95.06 248 GLY C CA 1
ATOM 6430 C C . GLY C 1 211 ? -28.420 -1.223 -2.132 1.00 120.57 248 GLY C C 1
ATOM 6431 O O . GLY C 1 211 ? -28.730 -0.052 -1.868 1.00 70.68 248 GLY C O 1
ATOM 6432 N N . ASP C 1 212 ? -29.308 -2.173 -2.414 1.00 81.66 249 ASP C N 1
ATOM 6433 C CA . ASP C 1 212 ? -30.739 -1.908 -2.345 1.00 97.66 249 ASP C CA 1
ATOM 6434 C C . ASP C 1 212 ? -31.332 -2.227 -0.977 1.00 85.00 249 ASP C C 1
ATOM 6435 O O . ASP C 1 212 ? -32.520 -1.977 -0.756 1.00 67.32 249 ASP C O 1
ATOM 6440 N N . CYS C 1 213 ? -30.524 -2.744 -0.055 1.00 71.68 250 CYS C N 1
ATOM 6441 C CA . CYS C 1 213 ? -30.989 -3.077 1.284 1.00 73.71 250 CYS C CA 1
ATOM 6442 C C . CYS C 1 213 ? -31.328 -1.814 2.082 1.00 51.63 250 CYS C C 1
ATOM 6443 O O . CYS C 1 213 ? -30.630 -0.799 2.002 1.00 93.57 250 CYS C O 1
ATOM 6446 N N . ARG C 1 214 ? -32.416 -1.878 2.841 1.00 85.18 251 ARG C N 1
ATOM 6447 C CA . ARG C 1 214 ? -32.816 -0.791 3.717 1.00 64.24 251 ARG C CA 1
ATOM 6448 C C . ARG C 1 214 ? -32.843 -1.270 5.156 1.00 53.79 251 ARG C C 1
ATOM 6449 O O . ARG C 1 214 ? -32.813 -2.469 5.449 1.00 61.50 251 ARG C O 1
ATOM 6457 N N . PHE C 1 215 ? -32.937 -0.306 6.058 1.00 89.59 252 PHE C N 1
ATOM 6458 C CA . PHE C 1 215 ? -32.875 -0.570 7.483 1.00 53.50 252 PHE C CA 1
ATOM 6459 C C . PHE C 1 215 ? -34.067 0.080 8.165 1.00 88.12 252 PHE C C 1
ATOM 6460 O O . PHE C 1 215 ? -34.509 1.173 7.783 1.00 61.46 252 PHE C O 1
ATOM 6468 N N . VAL C 1 216 ? -34.584 -0.599 9.175 1.00 67.81 253 VAL C N 1
ATOM 6469 C CA . VAL C 1 216 ? -35.744 -0.111 9.903 1.00 75.37 253 VAL C CA 1
ATOM 6470 C C . VAL C 1 216 ? -35.533 -0.311 11.403 1.00 93.82 253 VAL C C 1
ATOM 6471 O O . VAL C 1 216 ? -34.908 -1.283 11.846 1.00 56.41 253 VAL C O 1
ATOM 6475 N N . SER C 1 217 ? -36.012 0.658 12.175 1.00 49.37 254 SER C N 1
ATOM 6476 C CA . SER C 1 217 ? -36.068 0.584 13.626 1.00 66.51 254 SER C CA 1
ATOM 6477 C C . SER C 1 217 ? -37.490 0.191 13.961 1.00 72.84 254 SER C C 1
ATOM 6478 O O . SER C 1 217 ? -38.433 0.857 13.521 1.00 61.49 254 SER C O 1
ATOM 6481 N N . ALA C 1 218 ? -37.646 -0.891 14.715 1.00 64.30 255 ALA C N 1
ATOM 6482 C CA . ALA C 1 218 ? -38.973 -1.457 14.885 1.00 49.73 255 ALA C CA 1
ATOM 6483 C C . ALA C 1 218 ? -39.068 -2.087 16.257 1.00 56.07 255 ALA C C 1
ATOM 6484 O O . ALA C 1 218 ? -38.067 -2.567 16.812 1.00 53.06 255 ALA C O 1
ATOM 6486 N N . THR C 1 219 ? -40.284 -2.045 16.802 1.00 36.55 256 THR C N 1
ATOM 6487 C CA . THR C 1 219 ? -40.589 -2.502 18.154 1.00 65.06 256 THR C CA 1
ATOM 6488 C C . THR C 1 219 ? -41.438 -3.765 18.089 1.00 42.19 256 THR C C 1
ATOM 6489 O O . THR C 1 219 ? -42.461 -3.787 17.398 1.00 56.49 256 THR C O 1
ATOM 6493 N N . PHE C 1 220 ? -41.024 -4.813 18.800 1.00 52.23 257 PHE C N 1
ATOM 6494 C CA . PHE C 1 220 ? -41.825 -6.031 18.841 1.00 58.55 257 PHE C CA 1
ATOM 6495 C C . PHE C 1 220 ? -42.069 -6.479 20.272 1.00 37.61 257 PHE C C 1
ATOM 6496 O O . PHE C 1 220 ? -41.230 -6.293 21.177 1.00 71.03 257 PHE C O 1
ATOM 6504 N N . ARG C 1 221 ? -43.260 -7.045 20.454 1.00 42.37 258 ARG C N 1
ATOM 6505 C CA . ARG C 1 221 ? -43.607 -7.766 21.664 1.00 56.61 258 ARG C CA 1
ATOM 6506 C C . ARG C 1 221 ? -43.475 -9.249 21.361 1.00 46.74 258 ARG C C 1
ATOM 6507 O O . ARG C 1 221 ? -44.018 -9.727 20.357 1.00 40.67 258 ARG C O 1
ATOM 6515 N N . LEU C 1 222 ? -42.713 -9.953 22.193 1.00 57.24 259 LEU C N 1
ATOM 6516 C CA . LEU C 1 222 ? -42.529 -11.399 22.118 1.00 31.20 259 LEU C CA 1
ATOM 6517 C C . LEU C 1 222 ? -43.095 -11.975 23.397 1.00 61.02 259 LEU C C 1
ATOM 6518 O O . LEU C 1 222 ? -42.583 -11.682 24.481 1.00 59.62 259 LEU C O 1
ATOM 6523 N N . PHE C 1 223 ? -44.147 -12.773 23.282 1.00 57.82 260 PHE C N 1
ATOM 6524 C CA . PHE C 1 223 ? -44.771 -13.353 24.463 1.00 39.20 260 PHE C CA 1
ATOM 6525 C C . PHE C 1 223 ? -44.343 -14.800 24.674 1.00 83.88 260 PHE C C 1
ATOM 6526 O O . PHE C 1 223 ? -44.064 -15.558 23.734 1.00 39.79 260 PHE C O 1
ATOM 6534 N N . LYS C 1 224 ? -44.283 -15.166 25.935 1.00 39.46 261 LYS C N 1
ATOM 6535 C CA . LYS C 1 224 ? -43.944 -16.517 26.349 1.00 71.27 261 LYS C CA 1
ATOM 6536 C C . LYS C 1 224 ? -45.185 -17.119 26.993 1.00 46.84 261 LYS C C 1
ATOM 6537 O O . LYS C 1 224 ? -45.621 -16.653 28.051 1.00 82.26 261 LYS C O 1
ATOM 6543 N N . HIS C 1 225 ? -45.780 -18.126 26.354 1.00 65.61 262 HIS C N 1
ATOM 6544 C CA . HIS C 1 225 ? -46.798 -18.898 27.065 1.00 198.27 262 HIS C CA 1
ATOM 6545 C C . HIS C 1 225 ? -46.945 -20.279 26.435 1.00 37.99 262 HIS C C 1
ATOM 6546 O O . HIS C 1 225 ? -46.388 -20.564 25.369 1.00 106.99 262 HIS C O 1
ATOM 6553 N N . SER C 1 226 ? -47.705 -21.132 27.131 1.00 89.65 263 SER C N 1
ATOM 6554 C CA . SER C 1 226 ? -47.803 -22.562 26.863 1.00 154.16 263 SER C CA 1
ATOM 6555 C C . SER C 1 226 ? -49.246 -22.925 26.543 1.00 75.00 263 SER C C 1
ATOM 6556 O O . SER C 1 226 ? -50.180 -22.267 27.011 1.00 120.12 263 SER C O 1
ATOM 6559 N N . LYS C 1 227 ? -49.419 -24.002 25.763 1.00 112.89 264 LYS C N 1
ATOM 6560 C CA . LYS C 1 227 ? -50.731 -24.400 25.232 1.00 204.62 264 LYS C CA 1
ATOM 6561 C C . LYS C 1 227 ? -51.333 -25.504 26.102 1.00 111.97 264 LYS C C 1
ATOM 6562 O O . LYS C 1 227 ? -51.244 -26.700 25.812 1.00 103.01 264 LYS C O 1
ATOM 6568 N N . THR C 1 228 ? -51.990 -25.072 27.179 1.00 71.43 265 THR C N 1
ATOM 6569 C CA . THR C 1 228 ? -52.603 -25.948 28.172 1.00 218.39 265 THR C CA 1
ATOM 6570 C C . THR C 1 228 ? -53.900 -26.603 27.688 1.00 235.20 265 THR C C 1
ATOM 6571 O O . THR C 1 228 ? -54.457 -27.461 28.394 1.00 67.44 265 THR C O 1
ATOM 6575 N N . GLY C 1 229 ? -54.381 -26.251 26.501 1.00 62.32 266 GLY C N 1
ATOM 6576 C CA . GLY C 1 229 ? -55.678 -26.688 26.057 1.00 72.02 266 GLY C CA 1
ATOM 6577 C C . GLY C 1 229 ? -56.017 -26.051 24.733 1.00 106.24 266 GLY C C 1
ATOM 6578 O O . GLY C 1 229 ? -55.304 -25.173 24.240 1.00 119.52 266 GLY C O 1
ATOM 6579 N N . PRO C 1 230 ? -57.109 -26.488 24.123 1.00 192.68 267 PRO C N 1
ATOM 6580 C CA . PRO C 1 230 ? -57.513 -25.885 22.855 1.00 145.55 267 PRO C CA 1
ATOM 6581 C C . PRO C 1 230 ? -57.931 -24.442 23.074 1.00 131.85 267 PRO C C 1
ATOM 6582 O O . PRO C 1 230 ? -58.409 -24.060 24.144 1.00 109.07 267 PRO C O 1
ATOM 6586 N N . THR C 1 231 ? -57.701 -23.629 22.054 1.00 189.71 268 THR C N 1
ATOM 6587 C CA . THR C 1 231 ? -58.083 -22.226 22.067 1.00 65.23 268 THR C CA 1
ATOM 6588 C C . THR C 1 231 ? -59.035 -22.014 20.903 1.00 85.27 268 THR C C 1
ATOM 6589 O O . THR C 1 231 ? -58.782 -22.509 19.798 1.00 119.38 268 THR C O 1
ATOM 6593 N N . LYS C 1 232 ? -60.146 -21.334 21.150 1.00 83.35 269 LYS C N 1
ATOM 6594 C CA . LYS C 1 232 ? -60.990 -20.932 20.038 1.00 67.91 269 LYS C CA 1
ATOM 6595 C C . LYS C 1 232 ? -60.715 -19.471 19.705 1.00 115.54 269 LYS C C 1
ATOM 6596 O O . LYS C 1 232 ? -59.986 -18.775 20.417 1.00 56.93 269 LYS C O 1
ATOM 6602 N N . ARG C 1 233 ? -61.273 -19.006 18.581 1.00 118.59 270 ARG C N 1
ATOM 6603 C CA . ARG C 1 233 ? -61.331 -17.567 18.370 1.00 99.52 270 ARG C CA 1
ATOM 6604 C C . ARG C 1 233 ? -62.248 -16.971 19.426 1.00 168.56 270 ARG C C 1
ATOM 6605 O O . ARG C 1 233 ? -63.211 -17.608 19.880 1.00 83.22 270 ARG C O 1
ATOM 6613 N N . CYS C 1 234 ? -61.917 -15.754 19.843 1.00 68.41 271 CYS C N 1
ATOM 6614 C CA . CYS C 1 234 ? -62.559 -15.144 21.002 1.00 48.99 271 CYS C CA 1
ATOM 6615 C C . CYS C 1 234 ? -62.992 -13.725 20.669 1.00 123.51 271 CYS C C 1
ATOM 6616 O O . CYS C 1 234 ? -62.568 -13.136 19.678 1.00 54.01 271 CYS C O 1
ATOM 6619 N N . GLN C 1 235 ? -63.844 -13.173 21.513 1.00 52.80 272 GLN C N 1
ATOM 6620 C CA . GLN C 1 235 ? -64.086 -11.742 21.523 1.00 53.26 272 GLN C CA 1
ATOM 6621 C C . GLN C 1 235 ? -63.558 -11.174 22.824 1.00 138.53 272 GLN C C 1
ATOM 6622 O O . GLN C 1 235 ? -63.564 -11.840 23.870 1.00 58.79 272 GLN C O 1
ATOM 6628 N N . VAL C 1 236 ? -63.073 -9.945 22.730 1.00 35.27 273 VAL C N 1
ATOM 6629 C CA . VAL C 1 236 ? -62.485 -9.242 23.863 1.00 57.41 273 VAL C CA 1
ATOM 6630 C C . VAL C 1 236 ? -63.062 -7.844 23.894 1.00 67.55 273 VAL C C 1
ATOM 6631 O O . VAL C 1 236 ? -63.329 -7.249 22.839 1.00 65.09 273 VAL C O 1
ATOM 6635 N N . ILE C 1 237 ? -63.271 -7.339 25.112 1.00 58.06 274 ILE C N 1
ATOM 6636 C CA . ILE C 1 237 ? -63.667 -5.958 25.364 1.00 41.61 274 ILE C CA 1
ATOM 6637 C C . ILE C 1 237 ? -62.681 -5.368 26.345 1.00 124.96 274 ILE C C 1
ATOM 6638 O O . ILE C 1 237 ? -62.552 -5.882 27.462 1.00 52.28 274 ILE C O 1
ATOM 6643 N N . TYR C 1 238 ? -62.028 -4.273 25.950 1.00 34.04 275 TYR C N 1
ATOM 6644 C CA . TYR C 1 238 ? -61.109 -3.555 26.824 1.00 61.80 275 TYR C CA 1
ATOM 6645 C C . TYR C 1 238 ? -61.925 -2.767 27.853 1.00 32.89 275 TYR C C 1
ATOM 6646 O O . TYR C 1 238 ? -62.737 -1.905 27.480 1.00 57.61 275 TYR C O 1
ATOM 6655 N N . ASN C 1 239 ? -61.726 -3.079 29.147 1.00 70.69 276 ASN C N 1
ATOM 6656 C CA . ASN C 1 239 ? -62.417 -2.413 30.255 1.00 52.88 276 ASN C CA 1
ATOM 6657 C C . ASN C 1 239 ? -61.906 -0.995 30.524 1.00 63.84 276 ASN C C 1
ATOM 6658 O O . ASN C 1 239 ? -62.439 -0.313 31.410 1.00 62.95 276 ASN C O 1
ATOM 6663 N N . GLY C 1 240 ? -60.864 -0.548 29.833 1.00 66.85 277 GLY C N 1
ATOM 6664 C CA . GLY C 1 240 ? -60.522 0.854 29.858 1.00 36.80 277 GLY C CA 1
ATOM 6665 C C . GLY C 1 240 ? -59.818 1.378 31.089 1.00 48.38 277 GLY C C 1
ATOM 6666 O O . GLY C 1 240 ? -59.881 2.581 31.357 1.00 128.11 277 GLY C O 1
ATOM 6667 N N . GLY C 1 241 ? -59.124 0.538 31.837 1.00 48.02 278 GLY C N 1
ATOM 6668 C CA . GLY C 1 241 ? -58.412 1.114 32.967 1.00 47.12 278 GLY C CA 1
ATOM 6669 C C . GLY C 1 241 ? -56.920 0.837 33.081 1.00 79.63 278 GLY C C 1
ATOM 6670 O O . GLY C 1 241 ? -56.413 0.664 34.183 1.00 44.98 278 GLY C O 1
ATOM 6671 N N . ILE C 1 242 ? -56.197 0.789 31.971 1.00 45.98 279 ILE C N 1
ATOM 6672 C CA . ILE C 1 242 ? -54.735 0.766 32.001 1.00 56.68 279 ILE C CA 1
ATOM 6673 C C . ILE C 1 242 ? -54.233 2.204 32.118 1.00 47.61 279 ILE C C 1
ATOM 6674 O O . ILE C 1 242 ? -54.545 3.042 31.265 1.00 54.41 279 ILE C O 1
ATOM 6679 N N . THR C 1 243 ? -53.436 2.493 33.150 1.00 43.41 280 THR C N 1
ATOM 6680 C CA . THR C 1 243 ? -52.847 3.829 33.312 1.00 56.52 280 THR C CA 1
ATOM 6681 C C . THR C 1 243 ? -52.285 4.402 32.016 1.00 50.83 280 THR C C 1
ATOM 6682 O O . THR C 1 243 ? -51.439 3.778 31.352 1.00 52.04 280 THR C O 1
ATOM 6686 N N . GLY C 1 244 ? -52.771 5.592 31.660 1.00 52.46 281 GLY C N 1
ATOM 6687 C CA . GLY C 1 244 ? -52.398 6.273 30.439 1.00 44.12 281 GLY C CA 1
ATOM 6688 C C . GLY C 1 244 ? -52.951 5.697 29.149 1.00 37.87 281 GLY C C 1
ATOM 6689 O O . GLY C 1 244 ? -52.619 6.207 28.073 1.00 75.30 281 GLY C O 1
ATOM 6690 N N . HIS C 1 245 ? -53.756 4.637 29.191 1.00 49.38 282 HIS C N 1
ATOM 6691 C CA . HIS C 1 245 ? -54.391 4.198 27.956 1.00 52.42 282 HIS C CA 1
ATOM 6692 C C . HIS C 1 245 ? -55.851 3.848 28.205 1.00 47.96 282 HIS C C 1
ATOM 6693 O O . HIS C 1 245 ? -56.394 2.902 27.616 1.00 58.35 282 HIS C O 1
ATOM 6700 N N . GLU C 1 246 ? -56.517 4.669 29.038 1.00 50.31 283 GLU C N 1
ATOM 6701 C CA . GLU C 1 246 ? -57.921 4.444 29.402 1.00 111.70 283 GLU C CA 1
ATOM 6702 C C . GLU C 1 246 ? -58.836 4.324 28.184 1.00 44.48 283 GLU C C 1
ATOM 6703 O O . GLU C 1 246 ? -59.589 3.353 28.050 1.00 98.33 283 GLU C O 1
ATOM 6709 N N . LYS C 1 247 ? -58.757 5.276 27.250 1.00 47.57 284 LYS C N 1
ATOM 6710 C CA . LYS C 1 247 ? -59.736 5.295 26.173 1.00 84.97 284 LYS C CA 1
ATOM 6711 C C . LYS C 1 247 ? -59.479 4.188 25.163 1.00 46.07 284 LYS C C 1
ATOM 6712 O O . LYS C 1 247 ? -60.427 3.657 24.575 1.00 91.57 284 LYS C O 1
ATOM 6718 N N . GLU C 1 248 ? -58.224 3.776 24.973 1.00 50.12 285 GLU C N 1
ATOM 6719 C CA . GLU C 1 248 ? -57.971 2.693 24.042 1.00 67.57 285 GLU C CA 1
ATOM 6720 C C . GLU C 1 248 ? -56.556 2.206 24.254 1.00 94.10 285 GLU C C 1
ATOM 6721 O O . GLU C 1 248 ? -55.688 2.955 24.713 1.00 47.41 285 GLU C O 1
ATOM 6727 N N . LEU C 1 249 ? -56.346 0.941 23.904 1.00 59.40 286 LEU C N 1
ATOM 6728 C CA . LEU C 1 249 ? -55.086 0.235 24.090 1.00 50.07 286 LEU C CA 1
ATOM 6729 C C . LEU C 1 249 ? -54.587 -0.128 22.696 1.00 69.75 286 LEU C C 1
ATOM 6730 O O . LEU C 1 249 ? -55.216 -0.930 22.003 1.00 47.26 286 LEU C O 1
ATOM 6735 N N . MET C 1 250 ? -53.522 0.521 22.230 1.00 41.36 287 MET C N 1
ATOM 6736 C CA . MET C 1 250 ? -52.942 0.112 20.951 1.00 104.47 287 MET C CA 1
ATOM 6737 C C . MET C 1 250 ? -52.005 -1.050 21.240 1.00 68.10 287 MET C C 1
ATOM 6738 O O . MET C 1 250 ? -50.869 -0.843 21.656 1.00 63.42 287 MET C O 1
ATOM 6743 N N . PHE C 1 251 ? -52.495 -2.286 21.069 1.00 75.13 288 PHE C N 1
ATOM 6744 C CA . PHE C 1 251 ? -51.699 -3.443 21.454 1.00 50.30 288 PHE C CA 1
ATOM 6745 C C . PHE C 1 251 ? -50.588 -3.697 20.451 1.00 49.68 288 PHE C C 1
ATOM 6746 O O . PHE C 1 251 ? -49.421 -3.838 20.830 1.00 72.61 288 PHE C O 1
ATOM 6754 N N . ASP C 1 252 ? -50.935 -3.795 19.173 1.00 46.43 289 ASP C N 1
ATOM 6755 C CA . ASP C 1 252 ? -49.934 -3.818 18.123 1.00 62.95 289 ASP C CA 1
ATOM 6756 C C . ASP C 1 252 ? -50.514 -3.150 16.883 1.00 39.73 289 ASP C C 1
ATOM 6757 O O . ASP C 1 252 ? -51.555 -2.494 16.936 1.00 71.09 289 ASP C O 1
ATOM 6762 N N . ALA C 1 253 ? -49.822 -3.293 15.767 1.00 53.39 290 ALA C N 1
ATOM 6763 C CA . ALA C 1 253 ? -50.217 -2.577 14.570 1.00 54.70 290 ALA C CA 1
ATOM 6764 C C . ALA C 1 253 ? -51.388 -3.244 13.857 1.00 62.32 290 ALA C C 1
ATOM 6765 O O . ALA C 1 253 ? -51.818 -2.766 12.807 1.00 66.92 290 ALA C O 1
ATOM 6767 N N . ASN C 1 254 ? -51.917 -4.330 14.405 1.00 63.33 291 ASN C N 1
ATOM 6768 C CA . ASN C 1 254 ? -53.112 -4.958 13.873 1.00 99.89 291 ASN C CA 1
ATOM 6769 C C . ASN C 1 254 ? -54.334 -4.792 14.777 1.00 49.10 291 ASN C C 1
ATOM 6770 O O . ASN C 1 254 ? -55.458 -5.009 14.317 1.00 86.33 291 ASN C O 1
ATOM 6775 N N . PHE C 1 255 ? -54.134 -4.404 16.035 1.00 54.64 292 PHE C N 1
ATOM 6776 C CA . PHE C 1 255 ? -55.166 -4.398 17.059 1.00 74.53 292 PHE C CA 1
ATOM 6777 C C . PHE C 1 255 ? -55.021 -3.141 17.909 1.00 50.80 292 PHE C C 1
ATOM 6778 O O . PHE C 1 255 ? -54.116 -3.046 18.749 1.00 72.46 292 PHE C O 1
ATOM 6786 N N . THR C 1 256 ? -55.912 -2.184 17.701 1.00 71.41 293 THR C N 1
ATOM 6787 C CA . THR C 1 256 ? -56.189 -1.167 18.697 1.00 83.75 293 THR C CA 1
ATOM 6788 C C . THR C 1 256 ? -57.565 -1.462 19.284 1.00 45.20 293 THR C C 1
ATOM 6789 O O . THR C 1 256 ? -58.538 -1.659 18.544 1.00 53.82 293 THR C O 1
ATOM 6793 N N . PHE C 1 257 ? -57.610 -1.557 20.607 1.00 62.99 294 PHE C N 1
ATOM 6794 C CA . PHE C 1 257 ? -58.756 -2.009 21.380 1.00 36.84 294 PHE C CA 1
ATOM 6795 C C . PHE C 1 257 ? -59.316 -0.784 22.085 1.00 75.87 294 PHE C C 1
ATOM 6796 O O . PHE C 1 257 ? -58.796 -0.388 23.133 1.00 44.08 294 PHE C O 1
ATOM 6804 N N . LYS C 1 258 ? -60.367 -0.190 21.502 1.00 61.72 295 LYS C N 1
ATOM 6805 C CA . LYS C 1 258 ? -61.040 0.965 22.092 1.00 73.02 295 LYS C CA 1
ATOM 6806 C C . LYS C 1 258 ? -61.963 0.526 23.230 1.00 42.09 295 LYS C C 1
ATOM 6807 O O . LYS C 1 258 ? -62.702 -0.461 23.099 1.00 59.36 295 LYS C O 1
ATOM 6813 N N . GLU C 1 259 ? -61.898 1.250 24.356 1.00 47.63 296 GLU C N 1
ATOM 6814 C CA . GLU C 1 259 ? -62.691 0.950 25.558 1.00 42.51 296 GLU C CA 1
ATOM 6815 C C . GLU C 1 259 ? -64.121 0.538 25.214 1.00 58.29 296 GLU C C 1
ATOM 6816 O O . GLU C 1 259 ? -64.818 1.224 24.469 1.00 55.27 296 GLU C O 1
ATOM 6822 N N . GLY C 1 260 ? -64.556 -0.598 25.743 1.00 68.30 297 GLY C N 1
ATOM 6823 C CA . GLY C 1 260 ? -65.934 -1.003 25.577 1.00 38.16 297 GLY C CA 1
ATOM 6824 C C . GLY C 1 260 ? -66.292 -1.645 24.251 1.00 53.55 297 GLY C C 1
ATOM 6825 O O . GLY C 1 260 ? -67.303 -2.347 24.189 1.00 72.71 297 GLY C O 1
ATOM 6826 N N . GLU C 1 261 ? -65.508 -1.438 23.183 1.00 37.67 298 GLU C N 1
ATOM 6827 C CA . GLU C 1 261 ? -65.795 -2.091 21.897 1.00 70.26 298 GLU C CA 1
ATOM 6828 C C . GLU C 1 261 ? -65.566 -3.610 21.923 1.00 47.96 298 GLU C C 1
ATOM 6829 O O . GLU C 1 261 ? -64.675 -4.123 22.612 1.00 70.44 298 GLU C O 1
ATOM 6835 N N . ILE C 1 262 ? -66.394 -4.338 21.168 1.00 89.19 299 ILE C N 1
ATOM 6836 C CA . ILE C 1 262 ? -66.317 -5.797 21.086 1.00 58.16 299 ILE C CA 1
ATOM 6837 C C . ILE C 1 262 ? -65.482 -6.132 19.861 1.00 79.68 299 ILE C C 1
ATOM 6838 O O . ILE C 1 262 ? -65.900 -5.851 18.731 1.00 65.00 299 ILE C O 1
ATOM 6843 N N . VAL C 1 263 ? -64.300 -6.724 20.069 1.00 64.83 300 VAL C N 1
ATOM 6844 C CA . VAL C 1 263 ? -63.402 -7.078 18.974 1.00 47.89 300 VAL C CA 1
ATOM 6845 C C . VAL C 1 263 ? -63.234 -8.585 18.937 1.00 91.27 300 VAL C C 1
ATOM 6846 O O . VAL C 1 263 ? -62.929 -9.208 19.962 1.00 59.40 300 VAL C O 1
ATOM 6850 N N . GLU C 1 264 ? -63.428 -9.167 17.755 1.00 90.56 301 GLU C N 1
ATOM 6851 C CA . GLU C 1 264 ? -63.109 -10.570 17.539 1.00 62.05 301 GLU C CA 1
ATOM 6852 C C . GLU C 1 264 ? -61.611 -10.705 17.290 1.00 150.15 301 GLU C C 1
ATOM 6853 O O . GLU C 1 264 ? -61.027 -9.934 16.523 1.00 56.67 301 GLU C O 1
ATOM 6859 N N . VAL C 1 265 ? -60.979 -11.657 17.961 1.00 49.33 302 VAL C N 1
ATOM 6860 C CA . VAL C 1 265 ? -59.543 -11.873 17.823 1.00 80.87 302 VAL C CA 1
ATOM 6861 C C . VAL C 1 265 ? -59.269 -13.342 17.545 1.00 44.42 302 VAL C C 1
ATOM 6862 O O . VAL C 1 265 ? -59.985 -14.245 18.009 1.00 71.83 302 VAL C O 1
ATOM 6866 N N . ASP C 1 266 ? -58.187 -13.565 16.801 1.00 71.22 303 ASP C N 1
ATOM 6867 C CA . ASP C 1 266 ? -57.686 -14.887 16.454 1.00 50.38 303 ASP C CA 1
ATOM 6868 C C . ASP C 1 266 ? -57.261 -15.684 17.696 1.00 66.65 303 ASP C C 1
ATOM 6869 O O . ASP C 1 266 ? -57.152 -15.165 18.811 1.00 64.67 303 ASP C O 1
ATOM 6874 N N . GLU C 1 267 ? -56.977 -16.968 17.467 1.00 48.73 304 GLU C N 1
ATOM 6875 C CA . GLU C 1 267 ? -56.640 -17.875 18.563 1.00 57.53 304 GLU C CA 1
ATOM 6876 C C . GLU C 1 267 ? -55.387 -17.420 19.295 1.00 121.60 304 GLU C C 1
ATOM 6877 O O . GLU C 1 267 ? -55.348 -17.416 20.532 1.00 73.70 304 GLU C O 1
ATOM 6883 N N . GLU C 1 268 ? -54.336 -17.035 18.564 1.00 36.64 305 GLU C N 1
ATOM 6884 C CA . GLU C 1 268 ? -53.109 -16.612 19.252 1.00 66.77 305 GLU C CA 1
ATOM 6885 C C . GLU C 1 268 ? -53.284 -15.286 20.008 1.00 131.31 305 GLU C C 1
ATOM 6886 O O . GLU C 1 268 ? -52.910 -15.191 21.181 1.00 40.92 305 GLU C O 1
ATOM 6892 N N . THR C 1 269 ? -53.800 -14.243 19.360 1.00 58.04 306 THR C N 1
ATOM 6893 C CA . THR C 1 269 ? -54.030 -13.005 20.104 1.00 58.06 306 THR C CA 1
ATOM 6894 C C . THR C 1 269 ? -54.826 -13.261 21.372 1.00 70.37 306 THR C C 1
ATOM 6895 O O . THR C 1 269 ? -54.550 -12.669 22.429 1.00 63.40 306 THR C O 1
ATOM 6899 N N . ALA C 1 270 ? -55.815 -14.152 21.289 1.00 55.85 307 ALA C N 1
ATOM 6900 C CA . ALA C 1 270 ? -56.625 -14.441 22.462 1.00 142.77 307 ALA C CA 1
ATOM 6901 C C . ALA C 1 270 ? -55.815 -15.173 23.519 1.00 35.63 307 ALA C C 1
ATOM 6902 O O . ALA C 1 270 ? -55.954 -14.888 24.711 1.00 81.21 307 ALA C O 1
ATOM 6904 N N . ALA C 1 271 ? -54.987 -16.136 23.112 1.00 112.06 308 ALA C N 1
ATOM 6905 C CA . ALA C 1 271 ? -54.131 -16.814 24.080 1.00 29.27 308 ALA C CA 1
ATOM 6906 C C . ALA C 1 271 ? -53.235 -15.822 24.790 1.00 145.82 308 ALA C C 1
ATOM 6907 O O . ALA C 1 271 ? -53.064 -15.890 26.017 1.00 36.72 308 ALA C O 1
ATOM 6909 N N . ILE C 1 272 ? -52.678 -14.877 24.031 1.00 30.24 309 ILE C N 1
ATOM 6910 C CA . ILE C 1 272 ? -51.790 -13.884 24.636 1.00 53.46 309 ILE C CA 1
ATOM 6911 C C . ILE C 1 272 ? -52.556 -13.035 25.636 1.00 68.61 309 ILE C C 1
ATOM 6912 O O . ILE C 1 272 ? -52.109 -12.837 26.773 1.00 48.71 309 ILE C O 1
ATOM 6917 N N . LEU C 1 273 ? -53.733 -12.540 25.239 1.00 53.31 310 LEU C N 1
ATOM 6918 C CA . LEU C 1 273 ? -54.487 -11.697 26.156 1.00 76.41 310 LEU C CA 1
ATOM 6919 C C . LEU C 1 273 ? -54.954 -12.484 27.384 1.00 52.38 310 LEU C C 1
ATOM 6920 O O . LEU C 1 273 ? -54.884 -11.976 28.514 1.00 63.83 310 LEU C O 1
ATOM 6925 N N . LYS C 1 274 ? -55.359 -13.752 27.193 1.00 47.36 311 LYS C N 1
ATOM 6926 C CA . LYS C 1 274 ? -55.792 -14.612 28.306 1.00 47.63 311 LYS C CA 1
ATOM 6927 C C . LYS C 1 274 ? -54.650 -14.927 29.269 1.00 42.34 311 LYS C C 1
ATOM 6928 O O . LYS C 1 274 ? -54.833 -14.918 30.487 1.00 56.39 311 LYS C O 1
ATOM 6934 N N . ASN C 1 275 ? -53.464 -15.215 28.748 1.00 64.03 312 ASN C N 1
ATOM 6935 C CA . ASN C 1 275 ? -52.391 -15.717 29.589 1.00 45.86 312 ASN C CA 1
ATOM 6936 C C . ASN C 1 275 ? -51.487 -14.643 30.162 1.00 39.14 312 ASN C C 1
ATOM 6937 O O . ASN C 1 275 ? -50.766 -14.915 31.128 1.00 70.84 312 ASN C O 1
ATOM 6942 N N . SER C 1 276 ? -51.514 -13.443 29.591 1.00 84.16 313 SER C N 1
ATOM 6943 C CA . SER C 1 276 ? -50.703 -12.337 30.050 1.00 38.22 313 SER C CA 1
ATOM 6944 C C . SER C 1 276 ? -51.374 -11.617 31.217 1.00 78.41 313 SER C C 1
ATOM 6945 O O . SER C 1 276 ? -52.452 -11.991 31.694 1.00 68.23 313 SER C O 1
ATOM 6948 N N . ARG C 1 277 ? -50.725 -10.536 31.650 1.00 33.96 314 ARG C N 1
ATOM 6949 C CA . ARG C 1 277 ? -51.251 -9.603 32.630 1.00 46.53 314 ARG C CA 1
ATOM 6950 C C . ARG C 1 277 ? -52.347 -8.717 32.058 1.00 101.26 314 ARG C C 1
ATOM 6951 O O . ARG C 1 277 ? -53.002 -8.016 32.828 1.00 50.10 314 ARG C O 1
ATOM 6959 N N . PHE C 1 278 ? -52.551 -8.709 30.740 1.00 45.42 315 PHE C N 1
ATOM 6960 C CA . PHE C 1 278 ? -53.630 -7.918 30.163 1.00 103.85 315 PHE C CA 1
ATOM 6961 C C . PHE C 1 278 ? -55.000 -8.510 30.428 1.00 71.85 315 PHE C C 1
ATOM 6962 O O . PHE C 1 278 ? -56.009 -7.837 30.181 1.00 70.40 315 PHE C O 1
ATOM 6970 N N . ALA C 1 279 ? -55.058 -9.736 30.931 1.00 49.16 316 ALA C N 1
ATOM 6971 C CA . ALA C 1 279 ? -56.340 -10.411 31.086 1.00 87.07 316 ALA C CA 1
ATOM 6972 C C . ALA C 1 279 ? -57.239 -9.672 32.073 1.00 36.76 316 ALA C C 1
ATOM 6973 O O . ALA C 1 279 ? -58.455 -9.582 31.866 1.00 81.98 316 ALA C O 1
ATOM 6975 N N . GLN C 1 280 ? -56.649 -9.149 33.158 1.00 70.52 317 GLN C N 1
ATOM 6976 C CA . GLN C 1 280 ? -57.364 -8.282 34.092 1.00 71.30 317 GLN C CA 1
ATOM 6977 C C . GLN C 1 280 ? -58.054 -7.104 33.400 1.00 54.62 317 GLN C C 1
ATOM 6978 O O . GLN C 1 280 ? -59.010 -6.554 33.944 1.00 59.49 317 GLN C O 1
ATOM 6984 N N . ASP C 1 281 ? -57.597 -6.715 32.214 1.00 51.22 318 ASP C N 1
ATOM 6985 C CA . ASP C 1 281 ? -58.017 -5.499 31.530 1.00 65.88 318 ASP C CA 1
ATOM 6986 C C . ASP C 1 281 ? -59.005 -5.749 30.418 1.00 49.94 318 ASP C C 1
ATOM 6987 O O . ASP C 1 281 ? -59.430 -4.799 29.751 1.00 60.01 318 ASP C O 1
ATOM 6992 N N . PHE C 1 282 ? -59.361 -6.993 30.183 1.00 47.33 319 PHE C N 1
ATOM 6993 C CA . PHE C 1 282 ? -60.294 -7.323 29.133 1.00 63.94 319 PHE C CA 1
ATOM 6994 C C . PHE C 1 282 ? -61.356 -8.275 29.663 1.00 56.57 319 PHE C C 1
ATOM 6995 O O . PHE C 1 282 ? -61.090 -9.103 30.536 1.00 57.94 319 PHE C O 1
ATOM 7003 N N . LEU C 1 283 ? -62.565 -8.132 29.138 1.00 58.01 320 LEU C N 1
ATOM 7004 C CA . LEU C 1 283 ? -63.568 -9.183 29.221 1.00 45.30 320 LEU C CA 1
ATOM 7005 C C . LEU C 1 283 ? -63.333 -10.041 27.998 1.00 69.25 320 LEU C C 1
ATOM 7006 O O . LEU C 1 283 ? -63.267 -9.514 26.877 1.00 50.11 320 LEU C O 1
ATOM 7011 N N . ILE C 1 284 ? -63.174 -11.346 28.210 1.00 46.32 321 ILE C N 1
ATOM 7012 C CA . ILE C 1 284 ? -62.850 -12.265 27.121 1.00 89.42 321 ILE C CA 1
ATOM 7013 C C . ILE C 1 284 ? -63.860 -13.412 27.108 1.00 37.59 321 ILE C C 1
ATOM 7014 O O . ILE C 1 284 ? -63.953 -14.182 28.076 1.00 66.25 321 ILE C O 1
ATOM 7019 N N . ARG C 1 285 ? -64.621 -13.513 26.028 1.00 92.43 322 ARG C N 1
ATOM 7020 C CA . ARG C 1 285 ? -65.620 -14.551 25.853 1.00 105.13 322 ARG C CA 1
ATOM 7021 C C . ARG C 1 285 ? -65.257 -15.331 24.602 1.00 132.19 322 ARG C C 1
ATOM 7022 O O . ARG C 1 285 ? -64.885 -14.717 23.601 1.00 62.56 322 ARG C O 1
ATOM 7030 N N . PRO C 1 286 ? -65.323 -16.661 24.618 1.00 72.84 323 PRO C N 1
ATOM 7031 C CA . PRO C 1 286 ? -65.116 -17.411 23.374 1.00 138.52 323 PRO C CA 1
ATOM 7032 C C . PRO C 1 286 ? -66.336 -17.292 22.474 1.00 75.74 323 PRO C C 1
ATOM 7033 O O . PRO C 1 286 ? -67.473 -17.272 22.950 1.00 51.68 323 PRO C O 1
ATOM 7037 N N . ILE C 1 287 ? -66.101 -17.254 21.166 1.00 87.69 324 ILE C N 1
ATOM 7038 C CA . ILE C 1 287 ? -67.192 -17.083 20.219 1.00 76.52 324 ILE C CA 1
ATOM 7039 C C . ILE C 1 287 ? -67.167 -18.191 19.163 1.00 99.88 324 ILE C C 1
ATOM 7040 O O . ILE C 1 287 ? -68.059 -19.044 19.121 1.00 127.47 324 ILE C O 1
ATOM 7045 N N . ASP C 1 304 ? -55.129 -8.618 5.794 1.00 108.56 341 ASP C N 1
ATOM 7046 C CA . ASP C 1 304 ? -54.869 -7.272 6.303 1.00 120.85 341 ASP C CA 1
ATOM 7047 C C . ASP C 1 304 ? -53.895 -7.230 7.493 1.00 152.26 341 ASP C C 1
ATOM 7048 O O . ASP C 1 304 ? -53.659 -6.151 8.047 1.00 112.17 341 ASP C O 1
ATOM 7053 N N . ILE C 1 305 ? -53.336 -8.383 7.872 1.00 84.10 342 ILE C N 1
ATOM 7054 C CA . ILE C 1 305 ? -52.446 -8.491 9.033 1.00 87.18 342 ILE C CA 1
ATOM 7055 C C . ILE C 1 305 ? -51.022 -8.111 8.624 1.00 163.55 342 ILE C C 1
ATOM 7056 O O . ILE C 1 305 ? -50.346 -8.865 7.924 1.00 75.32 342 ILE C O 1
ATOM 7061 N N . ILE C 1 306 ? -50.545 -6.968 9.105 1.00 81.68 343 ILE C N 1
ATOM 7062 C CA . ILE C 1 306 ? -49.183 -6.513 8.825 1.00 106.80 343 ILE C CA 1
ATOM 7063 C C . ILE C 1 306 ? -48.194 -7.276 9.700 1.00 83.72 343 ILE C C 1
ATOM 7064 O O . ILE C 1 306 ? -48.434 -7.471 10.896 1.00 64.21 343 ILE C O 1
ATOM 7069 N N . THR C 1 307 ? -47.071 -7.703 9.103 1.00 61.39 344 THR C N 1
ATOM 7070 C CA . THR C 1 307 ? -45.957 -8.316 9.841 1.00 58.66 344 THR C CA 1
ATOM 7071 C C . THR C 1 307 ? -44.643 -7.677 9.456 1.00 69.43 344 THR C C 1
ATOM 7072 O O . THR C 1 307 ? -43.677 -7.709 10.218 1.00 59.21 344 THR C O 1
ATOM 7076 N N . ASP C 1 308 ? -44.606 -7.180 8.239 1.00 53.34 345 ASP C N 1
ATOM 7077 C CA . ASP C 1 308 ? -43.444 -6.677 7.553 1.00 48.74 345 ASP C CA 1
ATOM 7078 C C . ASP C 1 308 ? -43.202 -5.249 8.026 1.00 72.39 345 ASP C C 1
ATOM 7079 O O . ASP C 1 308 ? -43.958 -4.336 7.657 1.00 44.96 345 ASP C O 1
ATOM 7084 N N . PRO C 1 309 ? -42.135 -5.020 8.807 1.00 54.55 346 PRO C N 1
ATOM 7085 C CA . PRO C 1 309 ? -41.902 -3.680 9.378 1.00 45.50 346 PRO C CA 1
ATOM 7086 C C . PRO C 1 309 ? -41.591 -2.619 8.343 1.00 57.20 346 PRO C C 1
ATOM 7087 O O . PRO C 1 309 ? -41.759 -1.430 8.644 1.00 62.53 346 PRO C O 1
ATOM 7091 N N . PHE C 1 310 ? -41.179 -3.004 7.124 1.00 57.59 347 PHE C N 1
ATOM 7092 C CA . PHE C 1 310 ? -40.931 -1.995 6.100 1.00 75.63 347 PHE C CA 1
ATOM 7093 C C . PHE C 1 310 ? -42.226 -1.511 5.459 1.00 56.90 347 PHE C C 1
ATOM 7094 O O . PHE C 1 310 ? -42.368 -0.307 5.203 1.00 59.96 347 PHE C O 1
ATOM 7102 N N . LYS C 1 311 ? -43.177 -2.418 5.212 1.00 66.40 348 LYS C N 1
ATOM 7103 C CA . LYS C 1 311 ? -44.535 -2.020 4.828 1.00 68.33 348 LYS C CA 1
ATOM 7104 C C . LYS C 1 311 ? -45.149 -1.106 5.884 1.00 73.56 348 LYS C C 1
ATOM 7105 O O . LYS C 1 311 ? -45.710 -0.049 5.562 1.00 73.19 348 LYS C O 1
ATOM 7111 N N . LEU C 1 312 ? -45.040 -1.510 7.156 1.00 52.24 349 LEU C N 1
ATOM 7112 C CA . LEU C 1 312 ? -45.547 -0.686 8.253 1.00 50.03 349 LEU C CA 1
ATOM 7113 C C . LEU C 1 312 ? -44.931 0.710 8.233 1.00 87.76 349 LEU C C 1
ATOM 7114 O O . LEU C 1 312 ? -45.652 1.712 8.295 1.00 58.30 349 LEU C O 1
ATOM 7119 N N . ALA C 1 313 ? -43.597 0.802 8.135 1.00 64.40 350 ALA C N 1
ATOM 7120 C CA . ALA C 1 313 ? -42.965 2.119 8.180 1.00 57.19 350 ALA C CA 1
ATOM 7121 C C . ALA C 1 313 ? -43.309 2.956 6.952 1.00 91.41 350 ALA C C 1
ATOM 7122 O O . ALA C 1 313 ? -43.486 4.174 7.062 1.00 96.90 350 ALA C O 1
ATOM 7124 N N . GLU C 1 314 ? -43.409 2.328 5.775 1.00 91.74 351 GLU C N 1
ATOM 7125 C CA . GLU C 1 314 ? -43.696 3.090 4.562 1.00 92.57 351 GLU C CA 1
ATOM 7126 C C . GLU C 1 314 ? -45.044 3.796 4.637 1.00 90.50 351 GLU C C 1
ATOM 7127 O O . GLU C 1 314 ? -45.209 4.868 4.037 1.00 84.94 351 GLU C O 1
ATOM 7133 N N . GLU C 1 315 ? -46.008 3.234 5.372 1.00 65.15 352 GLU C N 1
ATOM 7134 C CA . GLU C 1 315 ? -47.384 3.742 5.312 1.00 72.91 352 GLU C CA 1
ATOM 7135 C C . GLU C 1 315 ? -47.689 4.943 6.217 1.00 64.89 352 GLU C C 1
ATOM 7136 O O . GLU C 1 315 ? -48.808 5.465 6.146 1.00 152.45 352 GLU C O 1
ATOM 7142 N N . SER C 1 316 ? -46.772 5.387 7.085 1.00 64.39 353 SER C N 1
ATOM 7143 C CA . SER C 1 316 ? -46.975 6.612 7.854 1.00 138.19 353 SER C CA 1
ATOM 7144 C C . SER C 1 316 ? -47.339 7.795 6.947 1.00 84.28 353 SER C C 1
ATOM 7145 O O . SER C 1 316 ? -48.519 8.036 6.671 1.00 105.41 353 SER C O 1
ATOM 7148 N N . PRO D 1 1 ? -57.870 -52.613 21.893 1.00 45.55 38 PRO D N 1
ATOM 7149 C CA . PRO D 1 1 ? -58.881 -52.533 22.980 1.00 124.14 38 PRO D CA 1
ATOM 7150 C C . PRO D 1 1 ? -58.264 -52.261 24.349 1.00 50.26 38 PRO D C 1
ATOM 7151 O O . PRO D 1 1 ? -57.443 -53.050 24.834 1.00 60.00 38 PRO D O 1
ATOM 7155 N N . VAL D 1 2 ? -58.653 -51.157 24.974 1.00 59.19 39 VAL D N 1
ATOM 7156 C CA . VAL D 1 2 ? -58.054 -50.730 26.238 1.00 46.66 39 VAL D CA 1
ATOM 7157 C C . VAL D 1 2 ? -58.287 -51.782 27.308 1.00 56.26 39 VAL D C 1
ATOM 7158 O O . VAL D 1 2 ? -59.430 -51.985 27.727 1.00 64.96 39 VAL D O 1
ATOM 7162 N N . PRO D 1 3 ? -57.232 -52.446 27.774 1.00 56.30 40 PRO D N 1
ATOM 7163 C CA . PRO D 1 3 ? -57.365 -53.421 28.865 1.00 58.98 40 PRO D CA 1
ATOM 7164 C C . PRO D 1 3 ? -58.128 -52.854 30.059 1.00 52.73 40 PRO D C 1
ATOM 7165 O O . PRO D 1 3 ? -58.024 -51.673 30.382 1.00 53.04 40 PRO D O 1
ATOM 7169 N N . LYS D 1 4 ? -58.884 -53.713 30.735 1.00 46.40 41 LYS D N 1
ATOM 7170 C CA . LYS D 1 4 ? -59.784 -53.213 31.769 1.00 68.81 41 LYS D CA 1
ATOM 7171 C C . LYS D 1 4 ? -59.031 -52.398 32.822 1.00 45.44 41 LYS D C 1
ATOM 7172 O O . LYS D 1 4 ? -59.461 -51.302 33.188 1.00 60.24 41 LYS D O 1
ATOM 7178 N N . HIS D 1 5 ? -57.884 -52.896 33.297 1.00 49.89 42 HIS D N 1
ATOM 7179 C CA . HIS D 1 5 ? -57.240 -52.256 34.447 1.00 43.91 42 HIS D CA 1
ATOM 7180 C C . HIS D 1 5 ? -56.811 -50.835 34.103 1.00 122.97 42 HIS D C 1
ATOM 7181 O O . HIS D 1 5 ? -56.799 -49.950 34.965 1.00 47.34 42 HIS D O 1
ATOM 7188 N N . ILE D 1 6 ? -56.524 -50.575 32.836 1.00 33.64 43 ILE D N 1
ATOM 7189 C CA . ILE D 1 6 ? -56.239 -49.208 32.442 1.00 53.97 43 ILE D CA 1
ATOM 7190 C C . ILE D 1 6 ? -57.528 -48.388 32.436 1.00 35.46 43 ILE D C 1
ATOM 7191 O O . ILE D 1 6 ? -57.576 -47.289 33.001 1.00 63.49 43 ILE D O 1
ATOM 7196 N N . ARG D 1 7 ? -58.597 -48.927 31.835 1.00 44.26 44 ARG D N 1
ATOM 7197 C CA . ARG D 1 7 ? -59.900 -48.262 31.829 1.00 47.56 44 ARG D CA 1
ATOM 7198 C C . ARG D 1 7 ? -60.294 -47.824 33.230 1.00 62.20 44 ARG D C 1
ATOM 7199 O O . ARG D 1 7 ? -60.715 -46.677 33.454 1.00 58.75 44 ARG D O 1
ATOM 7207 N N . GLU D 1 8 ? -60.096 -48.711 34.195 1.00 46.63 45 GLU D N 1
ATOM 7208 C CA . GLU D 1 8 ? -60.537 -48.459 35.557 1.00 85.11 45 GLU D CA 1
ATOM 7209 C C . GLU D 1 8 ? -59.625 -47.476 36.260 1.00 49.71 45 GLU D C 1
ATOM 7210 O O . GLU D 1 8 ? -60.098 -46.618 37.025 1.00 105.64 45 GLU D O 1
ATOM 7216 N N . ALA D 1 9 ? -58.316 -47.561 35.999 1.00 69.87 46 ALA D N 1
ATOM 7217 C CA . ALA D 1 9 ? -57.422 -46.545 36.539 1.00 54.72 46 ALA D CA 1
ATOM 7218 C C . ALA D 1 9 ? -57.805 -45.159 36.023 1.00 62.51 46 ALA D C 1
ATOM 7219 O O . ALA D 1 9 ? -57.755 -44.181 36.775 1.00 66.98 46 ALA D O 1
ATOM 7221 N N . LEU D 1 10 ? -58.222 -45.066 34.750 1.00 45.32 47 LEU D N 1
ATOM 7222 C CA . LEU D 1 10 ? -58.711 -43.797 34.214 1.00 59.48 47 LEU D CA 1
ATOM 7223 C C . LEU D 1 10 ? -59.954 -43.342 34.960 1.00 65.77 47 LEU D C 1
ATOM 7224 O O . LEU D 1 10 ? -60.039 -42.196 35.413 1.00 52.75 47 LEU D O 1
ATOM 7229 N N . GLN D 1 11 ? -60.925 -44.238 35.126 1.00 61.70 48 GLN D N 1
ATOM 7230 C CA . GLN D 1 11 ? -62.142 -43.831 35.819 1.00 110.55 48 GLN D CA 1
ATOM 7231 C C . GLN D 1 11 ? -61.871 -43.314 37.234 1.00 32.01 48 GLN D C 1
ATOM 7232 O O . GLN D 1 11 ? -62.707 -42.597 37.793 1.00 99.75 48 GLN D O 1
ATOM 7238 N N . ASN D 1 12 ? -60.726 -43.661 37.817 1.00 65.73 49 ASN D N 1
ATOM 7239 C CA . ASN D 1 12 ? -60.455 -43.328 39.205 1.00 50.17 49 ASN D CA 1
ATOM 7240 C C . ASN D 1 12 ? -59.618 -42.073 39.403 1.00 87.82 49 ASN D C 1
ATOM 7241 O O . ASN D 1 12 ? -59.177 -41.831 40.527 1.00 60.24 49 ASN D O 1
ATOM 7246 N N . VAL D 1 13 ? -59.386 -41.265 38.370 1.00 69.24 50 VAL D N 1
ATOM 7247 C CA . VAL D 1 13 ? -58.780 -39.953 38.595 1.00 55.30 50 VAL D CA 1
ATOM 7248 C C . VAL D 1 13 ? -59.885 -38.951 38.902 1.00 154.16 50 VAL D C 1
ATOM 7249 O O . VAL D 1 13 ? -60.956 -38.956 38.274 1.00 56.35 50 VAL D O 1
ATOM 7253 N N . HIS D 1 14 ? -59.649 -38.119 39.913 1.00 50.50 51 HIS D N 1
ATOM 7254 C CA . HIS D 1 14 ? -60.571 -37.028 40.242 1.00 59.59 51 HIS D CA 1
ATOM 7255 C C . HIS D 1 14 ? -61.055 -36.296 38.997 1.00 78.96 51 HIS D C 1
ATOM 7256 O O . HIS D 1 14 ? -60.256 -35.858 38.161 1.00 61.38 51 HIS D O 1
ATOM 7263 N N . GLU D 1 15 ? -62.371 -36.112 38.914 1.00 73.72 52 GLU D N 1
ATOM 7264 C CA . GLU D 1 15 ? -62.930 -35.664 37.646 1.00 79.37 52 GLU D CA 1
ATOM 7265 C C . GLU D 1 15 ? -62.435 -34.282 37.265 1.00 113.62 52 GLU D C 1
ATOM 7266 O O . GLU D 1 15 ? -62.364 -33.968 36.071 1.00 42.20 52 GLU D O 1
ATOM 7272 N N . GLU D 1 16 ? -62.057 -33.456 38.244 1.00 52.44 53 GLU D N 1
ATOM 7273 C CA . GLU D 1 16 ? -61.441 -32.172 37.929 1.00 85.67 53 GLU D CA 1
ATOM 7274 C C . GLU D 1 16 ? -60.185 -32.379 37.098 1.00 129.33 53 GLU D C 1
ATOM 7275 O O . GLU D 1 16 ? -60.038 -31.815 36.000 1.00 72.31 53 GLU D O 1
ATOM 7281 N N . VAL D 1 17 ? -59.277 -33.208 37.616 1.00 72.94 54 VAL D N 1
ATOM 7282 C CA . VAL D 1 17 ? -58.030 -33.520 36.927 1.00 41.96 54 VAL D CA 1
ATOM 7283 C C . VAL D 1 17 ? -58.304 -34.002 35.512 1.00 120.77 54 VAL D C 1
ATOM 7284 O O . VAL D 1 17 ? -57.697 -33.524 34.544 1.00 61.93 54 VAL D O 1
ATOM 7288 N N . ALA D 1 18 ? -59.221 -34.967 35.372 1.00 51.52 55 ALA D N 1
ATOM 7289 C CA . ALA D 1 18 ? -59.481 -35.530 34.056 1.00 54.68 55 ALA D CA 1
ATOM 7290 C C . ALA D 1 18 ? -60.097 -34.492 33.136 1.00 85.25 55 ALA D C 1
ATOM 7291 O O . ALA D 1 18 ? -59.920 -34.559 31.912 1.00 46.04 55 ALA D O 1
ATOM 7293 N N . LEU D 1 19 ? -60.803 -33.522 33.718 1.00 66.27 56 LEU D N 1
ATOM 7294 C CA . LEU D 1 19 ? -61.473 -32.486 32.941 1.00 53.55 56 LEU D CA 1
ATOM 7295 C C . LEU D 1 19 ? -60.466 -31.644 32.180 1.00 203.79 56 LEU D C 1
ATOM 7296 O O . LEU D 1 19 ? -60.671 -31.325 31.006 1.00 40.25 56 LEU D O 1
ATOM 7301 N N . ARG D 1 20 ? -59.361 -31.310 32.833 1.00 34.04 57 ARG D N 1
ATOM 7302 C CA . ARG D 1 20 ? -58.277 -30.443 32.378 1.00 89.94 57 ARG D CA 1
ATOM 7303 C C . ARG D 1 20 ? -57.261 -31.126 31.420 1.00 41.82 57 ARG D C 1
ATOM 7304 O O . ARG D 1 20 ? -56.153 -30.607 31.238 1.00 167.77 57 ARG D O 1
ATOM 7312 N N . TYR D 1 21 ? -57.605 -32.258 30.814 1.00 55.17 58 TYR D N 1
ATOM 7313 C CA . TYR D 1 21 ? -56.648 -33.061 30.065 1.00 88.23 58 TYR D CA 1
ATOM 7314 C C . TYR D 1 21 ? -56.599 -32.584 28.608 1.00 35.64 58 TYR D C 1
ATOM 7315 O O . TYR D 1 21 ? -57.591 -32.687 27.872 1.00 89.08 58 TYR D O 1
ATOM 7324 N N . TYR D 1 22 ? -55.449 -32.081 28.189 1.00 76.85 59 TYR D N 1
ATOM 7325 C CA . TYR D 1 22 ? -55.143 -31.868 26.778 1.00 66.23 59 TYR D CA 1
ATOM 7326 C C . TYR D 1 22 ? -54.174 -32.974 26.349 1.00 76.94 59 TYR D C 1
ATOM 7327 O O . TYR D 1 22 ? -53.122 -33.162 26.974 1.00 58.53 59 TYR D O 1
ATOM 7336 N N . GLY D 1 23 ? -54.544 -33.734 25.328 1.00 66.67 60 GLY D N 1
ATOM 7337 C CA . GLY D 1 23 ? -53.647 -34.762 24.836 1.00 32.71 60 GLY D CA 1
ATOM 7338 C C . GLY D 1 23 ? -54.270 -35.616 23.743 1.00 44.40 60 GLY D C 1
ATOM 7339 O O . GLY D 1 23 ? -55.421 -35.416 23.331 1.00 109.42 60 GLY D O 1
ATOM 7340 N N . CYS D 1 24 ? -53.484 -36.621 23.322 1.00 78.05 61 CYS D N 1
ATOM 7341 C CA . CYS D 1 24 ? -53.828 -37.580 22.273 1.00 68.66 61 CYS D CA 1
ATOM 7342 C C . CYS D 1 24 ? -54.260 -38.944 22.807 1.00 122.88 61 CYS D C 1
ATOM 7343 O O . CYS D 1 24 ? -54.610 -39.833 22.021 1.00 54.79 61 CYS D O 1
ATOM 7346 N N . GLY D 1 25 ? -54.226 -39.139 24.114 1.00 46.37 62 GLY D N 1
ATOM 7347 C CA . GLY D 1 25 ? -54.611 -40.414 24.699 1.00 116.99 62 GLY D CA 1
ATOM 7348 C C . GLY D 1 25 ? -53.425 -41.059 25.383 1.00 151.48 62 GLY D C 1
ATOM 7349 O O . GLY D 1 25 ? -52.300 -40.644 25.126 1.00 52.80 62 GLY D O 1
ATOM 7350 N N . LEU D 1 26 ? -53.639 -42.047 26.252 1.00 61.49 63 LEU D N 1
ATOM 7351 C CA . LEU D 1 26 ? -52.530 -42.723 26.927 1.00 60.19 63 LEU D CA 1
ATOM 7352 C C . LEU D 1 26 ? -51.657 -43.489 25.931 1.00 40.13 63 LEU D C 1
ATOM 7353 O O . LEU D 1 26 ? -52.134 -44.421 25.275 1.00 161.67 63 LEU D O 1
ATOM 7358 N N . VAL D 1 27 ? -50.380 -43.116 25.826 1.00 66.71 64 VAL D N 1
ATOM 7359 C CA . VAL D 1 27 ? -49.396 -43.958 25.154 1.00 51.22 64 VAL D CA 1
ATOM 7360 C C . VAL D 1 27 ? -48.491 -44.568 26.206 1.00 52.34 64 VAL D C 1
ATOM 7361 O O . VAL D 1 27 ? -47.593 -43.906 26.750 1.00 59.53 64 VAL D O 1
ATOM 7365 N N . ILE D 1 28 ? -48.705 -45.850 26.452 1.00 53.59 65 ILE D N 1
ATOM 7366 C CA . ILE D 1 28 ? -48.338 -46.479 27.715 1.00 52.69 65 ILE D CA 1
ATOM 7367 C C . ILE D 1 28 ? -47.926 -47.905 27.362 1.00 47.56 65 ILE D C 1
ATOM 7368 O O . ILE D 1 28 ? -48.646 -48.583 26.616 1.00 60.22 65 ILE D O 1
ATOM 7373 N N . PRO D 1 29 ? -46.762 -48.383 27.807 1.00 65.78 66 PRO D N 1
ATOM 7374 C CA . PRO D 1 29 ? -46.356 -49.762 27.484 1.00 52.67 66 PRO D CA 1
ATOM 7375 C C . PRO D 1 29 ? -46.885 -50.777 28.490 1.00 55.83 66 PRO D C 1
ATOM 7376 O O . PRO D 1 29 ? -47.630 -50.412 29.411 1.00 68.54 66 PRO D O 1
ATOM 7380 N N . GLU D 1 30 ? -46.496 -52.046 28.331 1.00 69.65 67 GLU D N 1
ATOM 7381 C CA . GLU D 1 30 ? -46.955 -53.156 29.163 1.00 47.41 67 GLU D CA 1
ATOM 7382 C C . GLU D 1 30 ? -46.012 -53.421 30.358 1.00 46.55 67 GLU D C 1
ATOM 7383 O O . GLU D 1 30 ? -44.848 -53.000 30.375 1.00 47.78 67 GLU D O 1
ATOM 7389 N N . HIS D 1 31 ? -46.543 -54.116 31.375 1.00 52.61 68 HIS D N 1
ATOM 7390 C CA . HIS D 1 31 ? -45.797 -54.605 32.547 1.00 69.65 68 HIS D CA 1
ATOM 7391 C C . HIS D 1 31 ? -45.191 -53.446 33.354 1.00 45.94 68 HIS D C 1
ATOM 7392 O O . HIS D 1 31 ? -43.977 -53.233 33.381 1.00 65.06 68 HIS D O 1
ATOM 7399 N N . LEU D 1 32 ? -46.075 -52.732 34.057 1.00 61.79 69 LEU D N 1
ATOM 7400 C CA . LEU D 1 32 ? -45.697 -51.487 34.709 1.00 65.84 69 LEU D CA 1
ATOM 7401 C C . LEU D 1 32 ? -45.436 -51.635 36.198 1.00 76.11 69 LEU D C 1
ATOM 7402 O O . LEU D 1 32 ? -44.831 -50.724 36.782 1.00 56.31 69 LEU D O 1
ATOM 7407 N N . GLU D 1 33 ? -45.847 -52.759 36.802 1.00 49.29 70 GLU D N 1
ATOM 7408 C CA . GLU D 1 33 ? -45.792 -52.934 38.258 1.00 68.11 70 GLU D CA 1
ATOM 7409 C C . GLU D 1 33 ? -44.382 -52.731 38.777 1.00 50.68 70 GLU D C 1
ATOM 7410 O O . GLU D 1 33 ? -43.415 -53.204 38.172 1.00 47.38 70 GLU D O 1
ATOM 7416 N N . ASN D 1 34 ? -44.276 -51.989 39.887 1.00 51.53 71 ASN D N 1
ATOM 7417 C CA . ASN D 1 34 ? -43.056 -51.653 40.628 1.00 50.99 71 ASN D CA 1
ATOM 7418 C C . ASN D 1 34 ? -42.104 -50.704 39.898 1.00 45.80 71 ASN D C 1
ATOM 7419 O O . ASN D 1 34 ? -41.080 -50.322 40.478 1.00 47.65 71 ASN D O 1
ATOM 7424 N N . CYS D 1 35 ? -42.402 -50.311 38.663 1.00 51.72 72 CYS D N 1
ATOM 7425 C CA . CYS D 1 35 ? -41.507 -49.482 37.871 1.00 41.65 72 CYS D CA 1
ATOM 7426 C C . CYS D 1 35 ? -41.484 -48.027 38.332 1.00 49.63 72 CYS D C 1
ATOM 7427 O O . CYS D 1 35 ? -42.424 -47.495 38.945 1.00 54.85 72 CYS D O 1
ATOM 7430 N N . TRP D 1 36 ? -40.369 -47.397 37.994 1.00 51.37 73 TRP D N 1
ATOM 7431 C CA . TRP D 1 36 ? -40.190 -45.960 37.983 1.00 33.65 73 TRP D CA 1
ATOM 7432 C C . TRP D 1 36 ? -40.404 -45.481 36.550 1.00 60.89 73 TRP D C 1
ATOM 7433 O O . TRP D 1 36 ? -39.727 -45.940 35.610 1.00 60.82 73 TRP D O 1
ATOM 7444 N N . ILE D 1 37 ? -41.380 -44.600 36.393 1.00 41.52 74 ILE D N 1
ATOM 7445 C CA . ILE D 1 37 ? -41.856 -44.118 35.108 1.00 65.59 74 ILE D CA 1
ATOM 7446 C C . ILE D 1 37 ? -41.750 -42.607 35.137 1.00 41.62 74 ILE D C 1
ATOM 7447 O O . ILE D 1 37 ? -42.310 -41.961 36.031 1.00 43.89 74 ILE D O 1
ATOM 7452 N N . LEU D 1 38 ? -41.036 -42.048 34.172 1.00 47.74 75 LEU D N 1
ATOM 7453 C CA . LEU D 1 38 ? -41.032 -40.614 33.929 1.00 69.92 75 LEU D CA 1
ATOM 7454 C C . LEU D 1 38 ? -42.054 -40.239 32.851 1.00 52.08 75 LEU D C 1
ATOM 7455 O O . LEU D 1 38 ? -42.032 -40.784 31.738 1.00 59.10 75 LEU D O 1
ATOM 7460 N N . ASP D 1 39 ? -42.945 -39.301 33.190 1.00 37.23 76 ASP D N 1
ATOM 7461 C CA . ASP D 1 39 ? -43.959 -38.766 32.268 1.00 49.20 76 ASP D CA 1
ATOM 7462 C C . ASP D 1 39 ? -43.511 -37.389 31.797 1.00 69.16 76 ASP D C 1
ATOM 7463 O O . ASP D 1 39 ? -43.669 -36.397 32.518 1.00 44.38 76 ASP D O 1
ATOM 7468 N N . LEU D 1 40 ? -42.962 -37.331 30.587 1.00 53.91 77 LEU D N 1
ATOM 7469 C CA . LEU D 1 40 ? -42.604 -36.067 29.953 1.00 67.26 77 LEU D CA 1
ATOM 7470 C C . LEU D 1 40 ? -43.866 -35.291 29.601 1.00 51.26 77 LEU D C 1
ATOM 7471 O O . LEU D 1 40 ? -44.699 -35.768 28.826 1.00 78.34 77 LEU D O 1
ATOM 7476 N N . GLY D 1 41 ? -44.007 -34.087 30.146 1.00 74.78 78 GLY D N 1
ATOM 7477 C CA . GLY D 1 41 ? -45.212 -33.335 29.872 1.00 42.71 78 GLY D CA 1
ATOM 7478 C C . GLY D 1 41 ? -46.411 -33.784 30.693 1.00 47.41 78 GLY D C 1
ATOM 7479 O O . GLY D 1 41 ? -47.469 -34.104 30.146 1.00 59.46 78 GLY D O 1
ATOM 7480 N N . SER D 1 42 ? -46.268 -33.759 32.019 1.00 56.59 79 SER D N 1
ATOM 7481 C CA . SER D 1 42 ? -47.297 -34.267 32.920 1.00 57.95 79 SER D CA 1
ATOM 7482 C C . SER D 1 42 ? -48.594 -33.446 32.917 1.00 33.47 79 SER D C 1
ATOM 7483 O O . SER D 1 42 ? -49.569 -33.880 33.542 1.00 79.68 79 SER D O 1
ATOM 7486 N N . GLY D 1 43 ? -48.613 -32.273 32.287 1.00 120.30 80 GLY D N 1
ATOM 7487 C CA . GLY D 1 43 ? -49.798 -31.424 32.318 1.00 37.64 80 GLY D CA 1
ATOM 7488 C C . GLY D 1 43 ? -50.354 -31.236 33.719 1.00 74.36 80 GLY D C 1
ATOM 7489 O O . GLY D 1 43 ? -49.614 -31.109 34.710 1.00 77.75 80 GLY D O 1
ATOM 7490 N N . SER D 1 44 ? -51.685 -31.255 33.809 1.00 41.52 81 SER D N 1
ATOM 7491 C CA . SER D 1 44 ? -52.391 -31.062 35.070 1.00 81.48 81 SER D CA 1
ATOM 7492 C C . SER D 1 44 ? -52.446 -32.323 35.927 1.00 57.23 81 SER D C 1
ATOM 7493 O O . SER D 1 44 ? -52.871 -32.237 37.081 1.00 97.89 81 SER D O 1
ATOM 7496 N N . GLY D 1 45 ? -52.054 -33.488 35.396 1.00 64.30 82 GLY D N 1
ATOM 7497 C CA . GLY D 1 45 ? -51.827 -34.641 36.249 1.00 46.62 82 GLY D CA 1
ATOM 7498 C C . GLY D 1 45 ? -52.474 -35.971 35.895 1.00 132.13 82 GLY D C 1
ATOM 7499 O O . GLY D 1 45 ? -52.208 -36.964 36.568 1.00 36.97 82 GLY D O 1
ATOM 7500 N N . ARG D 1 46 ? -53.297 -36.036 34.848 1.00 54.17 83 ARG D N 1
ATOM 7501 C CA . ARG D 1 46 ? -54.138 -37.214 34.652 1.00 42.75 83 ARG D CA 1
ATOM 7502 C C . ARG D 1 46 ? -53.306 -38.473 34.432 1.00 70.30 83 ARG D C 1
ATOM 7503 O O . ARG D 1 46 ? -53.423 -39.438 35.193 1.00 52.57 83 ARG D O 1
ATOM 7511 N N . ASP D 1 47 ? -52.480 -38.493 33.381 1.00 52.24 84 ASP D N 1
ATOM 7512 C CA . ASP D 1 47 ? -51.659 -39.672 33.103 1.00 47.96 84 ASP D CA 1
ATOM 7513 C C . ASP D 1 47 ? -50.862 -40.117 34.332 1.00 52.98 84 ASP D C 1
ATOM 7514 O O . ASP D 1 47 ? -50.752 -41.315 34.606 1.00 47.19 84 ASP D O 1
ATOM 7519 N N . CYS D 1 48 ? -50.297 -39.182 35.088 1.00 45.78 85 CYS D N 1
ATOM 7520 C CA . CYS D 1 48 ? -49.524 -39.627 36.242 1.00 57.78 85 CYS D CA 1
ATOM 7521 C C . CYS D 1 48 ? -50.420 -40.287 37.275 1.00 66.75 85 CYS D C 1
ATOM 7522 O O . CYS D 1 48 ? -49.987 -41.199 37.972 1.00 52.57 85 CYS D O 1
ATOM 7525 N N . TYR D 1 49 ? -51.670 -39.859 37.385 1.00 53.63 86 TYR D N 1
ATOM 7526 C CA . TYR D 1 49 ? -52.513 -40.462 38.404 1.00 60.06 86 TYR D CA 1
ATOM 7527 C C . TYR D 1 49 ? -53.019 -41.816 37.950 1.00 94.93 86 TYR D C 1
ATOM 7528 O O . TYR D 1 49 ? -53.328 -42.683 38.781 1.00 50.25 86 TYR D O 1
ATOM 7537 N N . VAL D 1 50 ? -53.099 -42.000 36.632 1.00 44.12 87 VAL D N 1
ATOM 7538 C CA . VAL D 1 50 ? -53.306 -43.321 36.058 1.00 30.07 87 VAL D CA 1
ATOM 7539 C C . VAL D 1 50 ? -52.115 -44.221 36.390 1.00 74.23 87 VAL D C 1
ATOM 7540 O O . VAL D 1 50 ? -52.257 -45.319 36.961 1.00 48.29 87 VAL D O 1
ATOM 7544 N N . LEU D 1 51 ? -50.912 -43.742 36.076 1.00 32.78 88 LEU D N 1
ATOM 7545 C CA . LEU D 1 51 ? -49.721 -44.568 36.264 1.00 67.12 88 LEU D CA 1
ATOM 7546 C C . LEU D 1 51 ? -49.482 -44.886 37.733 1.00 65.08 88 LEU D C 1
ATOM 7547 O O . LEU D 1 51 ? -48.960 -45.957 38.054 1.00 42.36 88 LEU D O 1
ATOM 7552 N N . SER D 1 52 ? -49.865 -43.977 38.632 1.00 32.95 89 SER D N 1
ATOM 7553 C CA . SER D 1 52 ? -49.684 -44.207 40.061 1.00 38.08 89 SER D CA 1
ATOM 7554 C C . SER D 1 52 ? -50.292 -45.532 40.480 1.00 78.08 89 SER D C 1
ATOM 7555 O O . SER D 1 52 ? -49.688 -46.277 41.256 1.00 42.15 89 SER D O 1
ATOM 7558 N N . GLN D 1 53 ? -51.499 -45.825 39.979 1.00 34.05 90 GLN D N 1
ATOM 7559 C CA . GLN D 1 53 ? -52.172 -47.083 40.253 1.00 86.60 90 GLN D CA 1
ATOM 7560 C C . GLN D 1 53 ? -51.513 -48.206 39.487 1.00 44.86 90 GLN D C 1
ATOM 7561 O O . GLN D 1 53 ? -51.381 -49.319 40.003 1.00 75.03 90 GLN D O 1
ATOM 7567 N N . LEU D 1 54 ? -51.127 -47.941 38.240 1.00 49.14 91 LEU D N 1
ATOM 7568 C CA . LEU D 1 54 ? -50.639 -49.045 37.420 1.00 43.52 91 LEU D CA 1
ATOM 7569 C C . LEU D 1 54 ? -49.278 -49.576 37.912 1.00 66.99 91 LEU D C 1
ATOM 7570 O O . LEU D 1 54 ? -48.970 -50.763 37.744 1.00 81.74 91 LEU D O 1
ATOM 7575 N N . VAL D 1 55 ? -48.462 -48.734 38.536 1.00 47.68 92 VAL D N 1
ATOM 7576 C CA . VAL D 1 55 ? -47.177 -49.189 39.059 1.00 63.81 92 VAL D CA 1
ATOM 7577 C C . VAL D 1 55 ? -47.292 -49.604 40.512 1.00 56.00 92 VAL D C 1
ATOM 7578 O O . VAL D 1 55 ? -46.420 -50.324 41.007 1.00 49.37 92 VAL D O 1
ATOM 7582 N N . GLY D 1 56 ? -48.328 -49.159 41.211 1.00 55.40 93 GLY D N 1
ATOM 7583 C CA . GLY D 1 56 ? -48.467 -49.476 42.615 1.00 33.26 93 GLY D CA 1
ATOM 7584 C C . GLY D 1 56 ? -47.391 -48.840 43.492 1.00 73.48 93 GLY D C 1
ATOM 7585 O O . GLY D 1 56 ? -46.476 -48.151 43.047 1.00 59.41 93 GLY D O 1
ATOM 7586 N N . GLU D 1 57 ? -47.513 -49.116 44.784 1.00 70.19 94 GLU D N 1
ATOM 7587 C CA . GLU D 1 57 ? -46.809 -48.326 45.781 1.00 96.85 94 GLU D CA 1
ATOM 7588 C C . GLU D 1 57 ? -45.309 -48.612 45.800 1.00 70.76 94 GLU D C 1
ATOM 7589 O O . GLU D 1 57 ? -44.523 -47.738 46.178 1.00 94.17 94 GLU D O 1
ATOM 7595 N N . LYS D 1 58 ? -44.892 -49.813 45.390 1.00 78.75 95 LYS D N 1
ATOM 7596 C CA . LYS D 1 58 ? -43.473 -50.082 45.182 1.00 78.02 95 LYS D CA 1
ATOM 7597 C C . LYS D 1 58 ? -42.884 -49.293 44.014 1.00 90.52 95 LYS D C 1
ATOM 7598 O O . LYS D 1 58 ? -41.657 -49.235 43.873 1.00 78.45 95 LYS D O 1
ATOM 7604 N N . GLY D 1 59 ? -43.724 -48.741 43.139 1.00 46.66 96 GLY D N 1
ATOM 7605 C CA . GLY D 1 59 ? -43.265 -48.049 41.958 1.00 60.05 96 GLY D CA 1
ATOM 7606 C C . GLY D 1 59 ? -43.251 -46.554 42.196 1.00 79.22 96 GLY D C 1
ATOM 7607 O O . GLY D 1 59 ? -43.579 -46.062 43.273 1.00 55.22 96 GLY D O 1
ATOM 7608 N N . HIS D 1 60 ? -42.871 -45.822 41.158 1.00 85.88 97 HIS D N 1
ATOM 7609 C CA . HIS D 1 60 ? -42.913 -44.376 41.280 1.00 57.99 97 HIS D CA 1
ATOM 7610 C C . HIS D 1 60 ? -43.219 -43.746 39.932 1.00 68.52 97 HIS D C 1
ATOM 7611 O O . HIS D 1 60 ? -42.822 -44.253 38.878 1.00 54.69 97 HIS D O 1
ATOM 7618 N N . VAL D 1 61 ? -43.948 -42.641 39.981 1.00 55.36 98 VAL D N 1
ATOM 7619 C CA . VAL D 1 61 ? -44.232 -41.827 38.813 1.00 41.03 98 VAL D CA 1
ATOM 7620 C C . VAL D 1 61 ? -43.675 -40.436 39.078 1.00 55.74 98 VAL D C 1
ATOM 7621 O O . VAL D 1 61 ? -44.011 -39.808 40.090 1.00 50.08 98 VAL D O 1
ATOM 7625 N N . THR D 1 62 ? -42.820 -39.969 38.184 1.00 37.65 99 THR D N 1
ATOM 7626 C CA . THR D 1 62 ? -42.378 -38.588 38.139 1.00 49.70 99 THR D CA 1
ATOM 7627 C C . THR D 1 62 ? -43.006 -37.947 36.910 1.00 54.14 99 THR D C 1
ATOM 7628 O O . THR D 1 62 ? -42.953 -38.497 35.801 1.00 42.06 99 THR D O 1
ATOM 7632 N N . GLY D 1 63 ? -43.616 -36.805 37.114 1.00 39.71 100 GLY D N 1
ATOM 7633 C CA . GLY D 1 63 ? -44.128 -35.995 36.020 1.00 36.75 100 GLY D CA 1
ATOM 7634 C C . GLY D 1 63 ? -43.397 -34.668 35.986 1.00 129.41 100 GLY D C 1
ATOM 7635 O O . GLY D 1 63 ? -43.046 -34.095 37.030 1.00 30.91 100 GLY D O 1
ATOM 7636 N N . ILE D 1 64 ? -43.160 -34.196 34.786 1.00 34.67 101 ILE D N 1
ATOM 7637 C CA . ILE D 1 64 ? -42.402 -32.983 34.569 1.00 67.47 101 ILE D CA 1
ATOM 7638 C C . ILE D 1 64 ? -43.172 -32.174 33.553 1.00 77.51 101 ILE D C 1
ATOM 7639 O O . ILE D 1 64 ? -43.584 -32.710 32.514 1.00 40.56 101 ILE D O 1
ATOM 7644 N N . ASP D 1 65 ? -43.421 -30.910 33.884 1.00 71.06 102 ASP D N 1
ATOM 7645 C CA . ASP D 1 65 ? -44.166 -30.032 32.995 1.00 47.48 102 ASP D CA 1
ATOM 7646 C C . ASP D 1 65 ? -43.482 -28.684 32.959 1.00 88.61 102 ASP D C 1
ATOM 7647 O O . ASP D 1 65 ? -42.902 -28.237 33.957 1.00 71.26 102 ASP D O 1
ATOM 7652 N N . MET D 1 66 ? -43.534 -28.040 31.795 1.00 53.64 103 MET D N 1
ATOM 7653 C CA . MET D 1 66 ? -42.853 -26.756 31.717 1.00 90.41 103 MET D CA 1
ATOM 7654 C C . MET D 1 66 ? -43.674 -25.618 32.290 1.00 81.44 103 MET D C 1
ATOM 7655 O O . MET D 1 66 ? -43.150 -24.518 32.403 1.00 55.49 103 MET D O 1
ATOM 7660 N N . THR D 1 67 ? -44.915 -25.859 32.687 1.00 60.88 104 THR D N 1
ATOM 7661 C CA . THR D 1 67 ? -45.824 -24.805 33.117 1.00 45.12 104 THR D CA 1
ATOM 7662 C C . THR D 1 67 ? -46.095 -24.934 34.606 1.00 53.11 104 THR D C 1
ATOM 7663 O O . THR D 1 67 ? -46.835 -25.835 35.027 1.00 56.44 104 THR D O 1
ATOM 7667 N N . LYS D 1 68 ? -45.544 -23.993 35.394 1.00 73.34 105 LYS D N 1
ATOM 7668 C CA . LYS D 1 68 ? -45.628 -24.064 36.854 1.00 75.05 105 LYS D CA 1
ATOM 7669 C C . LYS D 1 68 ? -47.074 -24.193 37.332 1.00 69.73 105 LYS D C 1
ATOM 7670 O O . LYS D 1 68 ? -47.358 -24.889 38.311 1.00 73.79 105 LYS D O 1
ATOM 7676 N N . GLY D 1 69 ? -48.008 -23.552 36.632 1.00 64.20 106 GLY D N 1
ATOM 7677 C CA . GLY D 1 69 ? -49.392 -23.617 37.063 1.00 50.48 106 GLY D CA 1
ATOM 7678 C C . GLY D 1 69 ? -49.993 -25.009 36.952 1.00 130.79 106 GLY D C 1
ATOM 7679 O O . GLY D 1 69 ? -50.742 -25.451 37.836 1.00 60.83 106 GLY D O 1
ATOM 7680 N N . GLN D 1 70 ? -49.712 -25.697 35.844 1.00 67.29 107 GLN D N 1
ATOM 7681 C CA . GLN D 1 70 ? -50.046 -27.114 35.729 1.00 89.22 107 GLN D CA 1
ATOM 7682 C C . GLN D 1 70 ? -49.485 -27.928 36.890 1.00 68.67 107 GLN D C 1
ATOM 7683 O O . GLN D 1 70 ? -50.170 -28.790 37.445 1.00 64.19 107 GLN D O 1
ATOM 7689 N N . VAL D 1 71 ? -48.224 -27.699 37.246 1.00 49.31 108 VAL D N 1
ATOM 7690 C CA . VAL D 1 71 ? -47.635 -28.485 38.322 1.00 51.96 108 VAL D CA 1
ATOM 7691 C C . VAL D 1 71 ? -48.372 -28.206 39.622 1.00 76.53 108 VAL D C 1
ATOM 7692 O O . VAL D 1 71 ? -48.661 -29.122 40.408 1.00 65.28 108 VAL D O 1
ATOM 7696 N N . GLU D 1 72 ? -48.740 -26.941 39.844 1.00 79.85 109 GLU D N 1
ATOM 7697 C CA . GLU D 1 72 ? -49.452 -26.593 41.069 1.00 65.95 109 GLU D CA 1
ATOM 7698 C C . GLU D 1 72 ? -50.805 -27.292 41.135 1.00 66.85 109 GLU D C 1
ATOM 7699 O O . GLU D 1 72 ? -51.161 -27.867 42.175 1.00 60.02 109 GLU D O 1
ATOM 7705 N N . VAL D 1 73 ? -51.546 -27.296 40.020 1.00 46.85 110 VAL D N 1
ATOM 7706 C CA . VAL D 1 73 ? -52.846 -27.978 39.975 1.00 54.12 110 VAL D CA 1
ATOM 7707 C C . VAL D 1 73 ? -52.682 -29.468 40.251 1.00 106.45 110 VAL D C 1
ATOM 7708 O O . VAL D 1 73 ? -53.377 -30.041 41.101 1.00 79.44 110 VAL D O 1
ATOM 7712 N N . ALA D 1 74 ? -51.779 -30.122 39.510 1.00 45.11 111 ALA D N 1
ATOM 7713 C CA . ALA D 1 74 ? -51.525 -31.545 39.706 1.00 63.49 111 ALA D CA 1
ATOM 7714 C C . ALA D 1 74 ? -51.241 -31.862 41.170 1.00 76.83 111 ALA D C 1
ATOM 7715 O O . ALA D 1 74 ? -51.815 -32.797 41.735 1.00 67.27 111 ALA D O 1
ATOM 7717 N N . GLU D 1 75 ? -50.359 -31.080 41.803 1.00 58.73 112 GLU D N 1
ATOM 7718 C CA . GLU D 1 75 ? -49.985 -31.336 43.190 1.00 119.76 112 GLU D CA 1
ATOM 7719 C C . GLU D 1 75 ? -51.136 -31.069 44.150 1.00 39.03 112 GLU D C 1
ATOM 7720 O O . GLU D 1 75 ? -51.133 -31.597 45.272 1.00 68.19 112 GLU D O 1
ATOM 7726 N N . LYS D 1 76 ? -52.107 -30.248 43.742 1.00 66.33 113 LYS D N 1
ATOM 7727 C CA . LYS D 1 76 ? -53.292 -30.048 44.573 1.00 43.32 113 LYS D CA 1
ATOM 7728 C C . LYS D 1 76 ? -53.963 -31.378 44.898 1.00 81.34 113 LYS D C 1
ATOM 7729 O O . LYS D 1 76 ? -54.510 -31.543 45.991 1.00 69.03 113 LYS D O 1
ATOM 7735 N N . TYR D 1 77 ? -53.879 -32.355 43.991 1.00 59.01 114 TYR D N 1
ATOM 7736 C CA . TYR D 1 77 ? -54.667 -33.576 44.072 1.00 54.89 114 TYR D CA 1
ATOM 7737 C C . TYR D 1 77 ? -53.867 -34.793 44.528 1.00 118.82 114 TYR D C 1
ATOM 7738 O O . TYR D 1 77 ? -54.407 -35.911 44.527 1.00 55.58 114 TYR D O 1
ATOM 7747 N N . LEU D 1 78 ? -52.615 -34.593 44.959 1.00 50.91 115 LEU D N 1
ATOM 7748 C CA . LEU D 1 78 ? -51.787 -35.702 45.437 1.00 79.39 115 LEU D CA 1
ATOM 7749 C C . LEU D 1 78 ? -52.480 -36.465 46.549 1.00 56.33 115 LEU D C 1
ATOM 7750 O O . LEU D 1 78 ? -52.636 -37.688 46.476 1.00 84.73 115 LEU D O 1
ATOM 7755 N N . ASP D 1 79 ? -52.870 -35.760 47.606 1.00 92.22 116 ASP D N 1
ATOM 7756 C CA . ASP D 1 79 ? -53.455 -36.453 48.741 1.00 66.78 116 ASP D CA 1
ATOM 7757 C C . ASP D 1 79 ? -54.779 -37.103 48.370 1.00 85.66 116 ASP D C 1
ATOM 7758 O O . ASP D 1 79 ? -55.031 -38.244 48.769 1.00 65.85 116 ASP D O 1
ATOM 7763 N N . TYR D 1 80 ? -55.638 -36.414 47.604 1.00 64.18 117 TYR D N 1
ATOM 7764 C CA . TYR D 1 80 ? -56.876 -37.059 47.167 1.00 56.00 117 TYR D CA 1
ATOM 7765 C C . TYR D 1 80 ? -56.582 -38.429 46.563 1.00 94.09 117 TYR D C 1
ATOM 7766 O O . TYR D 1 80 ? -57.125 -39.451 47.008 1.00 75.40 117 TYR D O 1
ATOM 7775 N N . HIS D 1 81 ? -55.684 -38.475 45.575 1.00 63.02 118 HIS D N 1
ATOM 7776 C CA . HIS D 1 81 ? -55.480 -39.741 44.876 1.00 94.77 118 HIS D CA 1
ATOM 7777 C C . HIS D 1 81 ? -54.708 -40.750 45.717 1.00 70.65 118 HIS D C 1
ATOM 7778 O O . HIS D 1 81 ? -54.970 -41.955 45.620 1.00 56.55 118 HIS D O 1
ATOM 7785 N N . MET D 1 82 ? -53.781 -40.299 46.567 1.00 58.63 119 MET D N 1
ATOM 7786 C CA . MET D 1 82 ? -53.086 -41.246 47.437 1.00 59.14 119 MET D CA 1
ATOM 7787 C C . MET D 1 82 ? -54.037 -41.872 48.453 1.00 86.62 119 MET D C 1
ATOM 7788 O O . MET D 1 82 ? -53.909 -43.063 48.763 1.00 80.95 119 MET D O 1
ATOM 7793 N N . GLU D 1 83 ? -55.010 -41.104 48.969 1.00 68.74 120 GLU D N 1
ATOM 7794 C CA . GLU D 1 83 ? -56.059 -41.691 49.809 1.00 88.12 120 GLU D CA 1
ATOM 7795 C C . GLU D 1 83 ? -56.897 -42.696 49.023 1.00 71.72 120 GLU D C 1
ATOM 7796 O O . GLU D 1 83 ? -57.001 -43.871 49.399 1.00 89.20 120 GLU D O 1
ATOM 7802 N N . LYS D 1 84 ? -57.509 -42.239 47.920 1.00 58.70 121 LYS D N 1
ATOM 7803 C CA . LYS D 1 84 ? -58.371 -43.102 47.109 1.00 61.22 121 LYS D CA 1
ATOM 7804 C C . LYS D 1 84 ? -57.685 -44.417 46.756 1.00 50.53 121 LYS D C 1
ATOM 7805 O O . LYS D 1 84 ? -58.341 -45.460 46.640 1.00 87.19 121 LYS D O 1
ATOM 7811 N N . TYR D 1 85 ? -56.371 -44.381 46.541 1.00 71.06 122 TYR D N 1
ATOM 7812 C CA . TYR D 1 85 ? -55.658 -45.574 46.118 1.00 89.78 122 TYR D CA 1
ATOM 7813 C C . TYR D 1 85 ? -55.212 -46.418 47.299 1.00 73.24 122 TYR D C 1
ATOM 7814 O O . TYR D 1 85 ? -54.624 -47.481 47.088 1.00 86.51 122 TYR D O 1
ATOM 7823 N N . GLY D 1 86 ? -55.459 -45.939 48.520 1.00 76.21 123 GLY D N 1
ATOM 7824 C CA . GLY D 1 86 ? -55.026 -46.665 49.730 1.00 58.59 123 GLY D CA 1
ATOM 7825 C C . GLY D 1 86 ? -53.514 -46.769 49.806 1.00 85.09 123 GLY D C 1
ATOM 7826 O O . GLY D 1 86 ? -53.017 -47.849 50.175 1.00 80.24 123 GLY D O 1
ATOM 7827 N N . PHE D 1 87 ? -52.807 -45.683 49.480 1.00 63.26 124 PHE D N 1
ATOM 7828 C CA . PHE D 1 87 ? -51.321 -45.682 49.518 1.00 83.82 124 PHE D CA 1
ATOM 7829 C C . PHE D 1 87 ? -50.856 -44.960 50.785 1.00 61.66 124 PHE D C 1
ATOM 7830 O O . PHE D 1 87 ? -51.298 -43.821 51.020 1.00 64.46 124 PHE D O 1
ATOM 7838 N N . GLN D 1 88 ? -49.996 -45.610 51.575 1.00 95.04 125 GLN D N 1
ATOM 7839 C CA . GLN D 1 88 ? -49.495 -45.008 52.839 1.00 70.91 125 GLN D CA 1
ATOM 7840 C C . GLN D 1 88 ? -48.689 -43.747 52.515 1.00 87.42 125 GLN D C 1
ATOM 7841 O O . GLN D 1 88 ? -48.843 -42.748 53.243 1.00 76.03 125 GLN D O 1
ATOM 7847 N N . ALA D 1 89 ? -47.878 -43.792 51.455 1.00 30.00 126 ALA D N 1
ATOM 7848 C CA . ALA D 1 89 ? -47.031 -42.635 51.081 1.00 30.00 126 ALA D CA 1
ATOM 7849 C C . ALA D 1 89 ? -47.204 -42.331 49.589 1.00 30.00 126 ALA D C 1
ATOM 7850 O O . ALA D 1 89 ? -47.552 -43.259 48.835 1.00 30.00 126 ALA D O 1
ATOM 7852 N N . SER D 1 90 ? -46.975 -41.076 49.191 1.00 72.49 127 SER D N 1
ATOM 7853 C CA . SER D 1 90 ? -47.140 -40.680 47.769 1.00 64.62 127 SER D CA 1
ATOM 7854 C C . SER D 1 90 ? -46.119 -41.405 46.892 1.00 66.48 127 SER D C 1
ATOM 7855 O O . SER D 1 90 ? -44.937 -41.452 47.278 1.00 52.80 127 SER D O 1
ATOM 7858 N N . ASN D 1 91 ? -46.565 -41.938 45.755 1.00 46.76 128 ASN D N 1
ATOM 7859 C CA . ASN D 1 91 ? -45.625 -42.583 44.802 1.00 53.78 128 ASN D CA 1
ATOM 7860 C C . ASN D 1 91 ? -45.471 -41.672 43.582 1.00 75.61 128 ASN D C 1
ATOM 7861 O O . ASN D 1 91 ? -44.965 -42.148 42.555 1.00 62.63 128 ASN D O 1
ATOM 7866 N N . VAL D 1 92 ? -45.936 -40.424 43.681 1.00 44.68 129 VAL D N 1
ATOM 7867 C CA . VAL D 1 92 ? -45.884 -39.521 42.494 1.00 58.27 129 VAL D CA 1
ATOM 7868 C C . VAL D 1 92 ? -45.297 -38.154 42.850 1.00 44.54 129 VAL D C 1
ATOM 7869 O O . VAL D 1 92 ? -45.772 -37.545 43.825 1.00 63.21 129 VAL D O 1
ATOM 7873 N N . THR D 1 93 ? -44.273 -37.716 42.109 1.00 61.37 130 THR D N 1
ATOM 7874 C CA . THR D 1 93 ? -43.653 -36.425 42.292 1.00 46.83 130 THR D CA 1
ATOM 7875 C C . THR D 1 93 ? -43.845 -35.644 41.010 1.00 67.31 130 THR D C 1
ATOM 7876 O O . THR D 1 93 ? -43.733 -36.196 39.914 1.00 59.47 130 THR D O 1
ATOM 7880 N N . PHE D 1 94 ? -44.197 -34.378 41.160 1.00 75.96 131 PHE D N 1
ATOM 7881 C CA . PHE D 1 94 ? -44.371 -33.482 40.039 1.00 39.40 131 PHE D CA 1
ATOM 7882 C C . PHE D 1 94 ? -43.266 -32.438 40.094 1.00 61.37 131 PHE D C 1
ATOM 7883 O O . PHE D 1 94 ? -42.952 -31.892 41.151 1.00 72.55 131 PHE D O 1
ATOM 7891 N N . ILE D 1 95 ? -42.681 -32.178 38.952 1.00 51.71 132 ILE D N 1
ATOM 7892 C CA . ILE D 1 95 ? -41.566 -31.273 38.809 1.00 40.10 132 ILE D CA 1
ATOM 7893 C C . ILE D 1 95 ? -41.926 -30.217 37.774 1.00 89.84 132 ILE D C 1
ATOM 7894 O O . ILE D 1 95 ? -42.519 -30.527 36.731 1.00 56.45 132 ILE D O 1
ATOM 7899 N N . HIS D 1 96 ? -41.602 -28.966 38.075 1.00 60.14 133 HIS D N 1
ATOM 7900 C CA . HIS D 1 96 ? -41.643 -27.927 37.062 1.00 68.69 133 HIS D CA 1
ATOM 7901 C C . HIS D 1 96 ? -40.255 -27.851 36.429 1.00 48.03 133 HIS D C 1
ATOM 7902 O O . HIS D 1 96 ? -39.268 -27.559 37.115 1.00 65.81 133 HIS D O 1
ATOM 7909 N N . GLY D 1 97 ? -40.182 -28.158 35.137 1.00 63.31 134 GLY D N 1
ATOM 7910 C CA . GLY D 1 97 ? -38.909 -28.238 34.441 1.00 39.05 134 GLY D CA 1
ATOM 7911 C C . GLY D 1 97 ? -39.145 -28.381 32.955 1.00 60.73 134 GLY D C 1
ATOM 7912 O O . GLY D 1 97 ? -40.257 -28.684 32.511 1.00 78.92 134 GLY D O 1
ATOM 7913 N N . TYR D 1 98 ? -38.081 -28.155 32.200 1.00 47.70 135 TYR D N 1
ATOM 7914 C CA . TYR D 1 98 ? -38.107 -28.246 30.744 1.00 62.01 135 TYR D CA 1
ATOM 7915 C C . TYR D 1 98 ? -37.587 -29.622 30.345 1.00 156.86 135 TYR D C 1
ATOM 7916 O O . TYR D 1 98 ? -36.595 -30.116 30.906 1.00 62.23 135 TYR D O 1
ATOM 7925 N N . ILE D 1 99 ? -38.251 -30.250 29.366 1.00 68.75 136 ILE D N 1
ATOM 7926 C CA . ILE D 1 99 ? -37.952 -31.663 29.175 1.00 53.64 136 ILE D CA 1
ATOM 792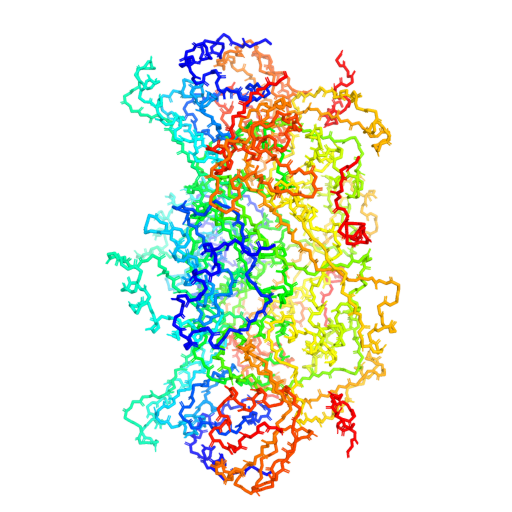7 C C . ILE D 1 99 ? -36.584 -31.836 28.531 1.00 90.43 136 ILE D C 1
ATOM 7928 O O . ILE D 1 99 ? -35.895 -32.828 28.798 1.00 77.91 136 ILE D O 1
ATOM 7933 N N . GLU D 1 100 ? -36.140 -30.877 27.718 1.00 52.58 137 GLU D N 1
ATOM 7934 C CA . GLU D 1 100 ? -34.777 -31.042 27.225 1.00 141.24 137 GLU D CA 1
ATOM 7935 C C . GLU D 1 100 ? -33.729 -30.742 28.289 1.00 41.06 137 GLU D C 1
ATOM 7936 O O . GLU D 1 100 ? -32.540 -30.849 27.972 1.00 73.85 137 GLU D O 1
ATOM 7942 N N . LYS D 1 101 ? -34.107 -30.428 29.543 1.00 56.54 138 LYS D N 1
ATOM 7943 C CA . LYS D 1 101 ? -33.124 -30.206 30.612 1.00 58.55 138 LYS D CA 1
ATOM 7944 C C . LYS D 1 101 ? -33.497 -31.022 31.865 1.00 96.75 138 LYS D C 1
ATOM 7945 O O . LYS D 1 101 ? -33.609 -30.522 32.988 1.00 51.27 138 LYS D O 1
ATOM 7951 N N . LEU D 1 102 ? -33.631 -32.336 31.676 1.00 74.56 139 LEU D N 1
ATOM 7952 C CA . LEU D 1 102 ? -34.024 -33.181 32.798 1.00 66.20 139 LEU D CA 1
ATOM 7953 C C . LEU D 1 102 ? -33.003 -33.139 33.924 1.00 56.41 139 LEU D C 1
ATOM 7954 O O . LEU D 1 102 ? -33.362 -33.334 35.094 1.00 58.78 139 LEU D O 1
ATOM 7959 N N . GLY D 1 103 ? -31.732 -32.894 33.597 1.00 126.62 140 GLY D N 1
ATOM 7960 C CA . GLY D 1 103 ? -30.723 -32.764 34.639 1.00 57.01 140 GLY D CA 1
ATOM 7961 C C . GLY D 1 103 ? -31.022 -31.610 35.571 1.00 79.40 140 GLY D C 1
ATOM 7962 O O . GLY D 1 103 ? -31.082 -31.772 36.800 1.00 62.67 140 GLY D O 1
ATOM 7963 N N . GLU D 1 104 ? -31.252 -30.429 34.994 1.00 57.57 141 GLU D N 1
ATOM 7964 C CA . GLU D 1 104 ? -31.655 -29.291 35.817 1.00 77.88 141 GLU D CA 1
ATOM 7965 C C . GLU D 1 104 ? -32.957 -29.574 36.549 1.00 77.62 141 GLU D C 1
ATOM 7966 O O . GLU D 1 104 ? -33.211 -28.979 37.597 1.00 64.90 141 GLU D O 1
ATOM 7972 N N . ALA D 1 105 ? -33.804 -30.459 36.007 1.00 64.16 142 ALA D N 1
ATOM 7973 C CA . ALA D 1 105 ? -35.006 -30.844 36.738 1.00 73.18 142 ALA D CA 1
ATOM 7974 C C . ALA D 1 105 ? -34.694 -31.588 38.027 1.00 94.46 142 ALA D C 1
ATOM 7975 O O . ALA D 1 105 ? -35.552 -31.652 38.914 1.00 68.15 142 ALA D O 1
ATOM 7977 N N . GLY D 1 106 ? -33.498 -32.158 38.146 1.00 60.25 143 GLY D N 1
ATOM 7978 C CA . GLY D 1 106 ? -33.163 -32.976 39.288 1.00 40.44 143 GLY D CA 1
ATOM 7979 C C . GLY D 1 106 ? -33.332 -34.470 39.108 1.00 61.17 143 GLY D C 1
ATOM 7980 O O . GLY D 1 106 ? -33.211 -35.215 40.096 1.00 69.23 143 GLY D O 1
ATOM 7981 N N . ILE D 1 107 ? -33.587 -34.938 37.890 1.00 54.34 144 ILE D N 1
ATOM 7982 C CA . ILE D 1 107 ? -33.789 -36.360 37.650 1.00 53.94 144 ILE D CA 1
ATOM 7983 C C . ILE D 1 107 ? -32.432 -37.023 37.414 1.00 84.34 144 ILE D C 1
ATOM 7984 O O . ILE D 1 107 ? -31.678 -36.626 36.520 1.00 46.28 144 ILE D O 1
ATOM 7989 N N . LYS D 1 108 ? -32.092 -37.997 38.267 1.00 63.82 145 LYS D N 1
ATOM 7990 C CA . LYS D 1 108 ? -30.733 -38.602 38.222 1.00 49.94 145 LYS D CA 1
ATOM 7991 C C . LYS D 1 108 ? -30.521 -39.522 37.018 1.00 52.98 145 LYS D C 1
ATOM 7992 O O . LYS D 1 108 ? -31.505 -39.859 36.339 1.00 65.00 145 LYS D O 1
ATOM 7998 N N . ASN D 1 109 ? -29.265 -39.904 36.769 1.00 85.31 146 ASN D N 1
ATOM 7999 C CA . ASN D 1 109 ? -28.939 -40.839 35.662 1.00 49.64 146 ASN D CA 1
ATOM 8000 C C . ASN D 1 109 ? -29.442 -42.231 36.041 1.00 76.34 146 ASN D C 1
ATOM 8001 O O . ASN D 1 109 ? -29.444 -42.539 37.248 1.00 53.20 146 ASN D O 1
ATOM 8006 N N . GLU D 1 110 ? -29.837 -43.032 35.050 1.00 50.76 147 GLU D N 1
ATOM 8007 C CA . GLU D 1 110 ? -30.309 -44.419 35.306 1.00 79.40 147 GLU D CA 1
ATOM 8008 C C . GLU D 1 110 ? -31.213 -44.437 36.543 1.00 66.49 147 GLU D C 1
ATOM 8009 O O . GLU D 1 110 ? -30.902 -45.188 37.487 1.00 60.24 147 GLU D O 1
ATOM 8015 N N . SER D 1 111 ? -32.293 -43.649 36.528 1.00 54.95 148 SER D N 1
ATOM 8016 C CA . SER D 1 111 ? -33.177 -43.582 37.682 1.00 41.89 148 SER D CA 1
ATOM 8017 C C . SER D 1 111 ? -34.573 -44.063 37.386 1.00 72.18 148 SER D C 1
ATOM 8018 O O . SER D 1 111 ? -35.346 -44.252 38.327 1.00 72.52 148 SER D O 1
ATOM 8021 N N . HIS D 1 112 ? -34.926 -44.215 36.108 1.00 50.19 149 HIS D N 1
ATOM 8022 C CA . HIS D 1 112 ? -36.266 -44.606 35.711 1.00 47.24 149 HIS D CA 1
ATOM 8023 C C . HIS D 1 112 ? -36.220 -45.760 34.726 1.00 71.53 149 HIS D C 1
ATOM 8024 O O . HIS D 1 112 ? -35.406 -45.766 33.794 1.00 54.47 149 HIS D O 1
ATOM 8031 N N . ASP D 1 113 ? -37.108 -46.735 34.957 1.00 28.32 150 ASP D N 1
ATOM 8032 C CA . ASP D 1 113 ? -37.244 -47.880 34.058 1.00 60.41 150 ASP D CA 1
ATOM 8033 C C . ASP D 1 113 ? -37.898 -47.494 32.742 1.00 33.61 150 ASP D C 1
ATOM 8034 O O . ASP D 1 113 ? -37.604 -48.115 31.712 1.00 50.18 150 ASP D O 1
ATOM 8039 N N . ILE D 1 114 ? -38.796 -46.499 32.737 1.00 50.39 151 ILE D N 1
ATOM 8040 C CA . ILE D 1 114 ? -39.559 -46.183 31.522 1.00 40.55 151 ILE D CA 1
ATOM 8041 C C . ILE D 1 114 ? -39.760 -44.677 31.389 1.00 67.55 151 ILE D C 1
ATOM 8042 O O . ILE D 1 114 ? -39.970 -43.980 32.384 1.00 43.33 151 ILE D O 1
ATOM 8047 N N . VAL D 1 115 ? -39.751 -44.185 30.149 1.00 35.04 152 VAL D N 1
ATOM 8048 C CA . VAL D 1 115 ? -40.062 -42.788 29.820 1.00 53.60 152 VAL D CA 1
ATOM 8049 C C . VAL D 1 115 ? -41.202 -42.789 28.806 1.00 54.26 152 VAL D C 1
ATOM 8050 O O . VAL D 1 115 ? -41.081 -43.408 27.739 1.00 57.12 152 VAL D O 1
ATOM 8054 N N . VAL D 1 116 ? -42.306 -42.109 29.137 1.00 51.44 153 VAL D N 1
ATOM 8055 C CA . VAL D 1 116 ? -43.429 -41.912 28.215 1.00 37.58 153 VAL D CA 1
ATOM 8056 C C . VAL D 1 116 ? -43.683 -40.403 28.077 1.00 61.92 153 VAL D C 1
ATOM 8057 O O . VAL D 1 116 ? -43.121 -39.591 28.803 1.00 40.23 153 VAL D O 1
ATOM 8061 N N . SER D 1 117 ? -44.546 -40.018 27.140 1.00 64.52 154 SER D N 1
ATOM 8062 C CA . SER D 1 117 ? -44.694 -38.580 26.945 1.00 85.49 154 SER D CA 1
ATOM 8063 C C . SER D 1 117 ? -46.105 -38.220 26.492 1.00 52.04 154 SER D C 1
ATOM 8064 O O . SER D 1 117 ? -46.837 -39.038 25.930 1.00 63.73 154 SER D O 1
ATOM 8067 N N . ASN D 1 118 ? -46.478 -36.975 26.772 1.00 75.01 155 ASN D N 1
ATOM 8068 C CA . ASN D 1 118 ? -47.660 -36.350 26.194 1.00 73.75 155 ASN D CA 1
ATOM 8069 C C . ASN D 1 118 ? -47.315 -35.851 24.796 1.00 72.62 155 ASN D C 1
ATOM 8070 O O . ASN D 1 118 ? -46.191 -35.424 24.542 1.00 80.92 155 ASN D O 1
ATOM 8075 N N . CYS D 1 119 ? -48.282 -35.909 23.882 1.00 69.79 156 CYS D N 1
ATOM 8076 C CA . CYS D 1 119 ? -47.961 -35.593 22.491 1.00 103.58 156 CYS D CA 1
ATOM 8077 C C . CYS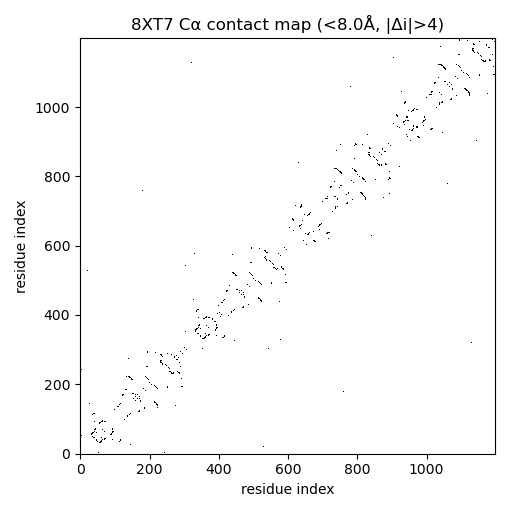 D 1 119 ? -47.602 -34.120 22.268 1.00 127.60 156 CYS D C 1
ATOM 8078 O O . CYS D 1 119 ? -47.026 -33.808 21.219 1.00 79.96 156 CYS D O 1
ATOM 8081 N N . VAL D 1 120 ? -47.885 -33.221 23.225 1.00 97.94 157 VAL D N 1
ATOM 8082 C CA . VAL D 1 120 ? -47.362 -31.851 23.143 1.00 111.89 157 VAL D CA 1
ATOM 8083 C C . VAL D 1 120 ? -45.840 -31.858 23.025 1.00 132.05 157 VAL D C 1
ATOM 8084 O O . VAL D 1 120 ? -45.250 -30.935 22.447 1.00 121.58 157 VAL D O 1
ATOM 8088 N N . ILE D 1 121 ? -45.188 -32.903 23.556 1.00 143.82 158 ILE D N 1
ATOM 8089 C CA . ILE D 1 121 ? -43.729 -33.049 23.532 1.00 56.15 158 ILE D CA 1
ATOM 8090 C C . ILE D 1 121 ? -43.204 -33.198 22.110 1.00 191.64 158 ILE D C 1
ATOM 8091 O O . ILE D 1 121 ? -42.053 -32.841 21.818 1.00 141.08 158 ILE D O 1
ATOM 8096 N N . ASN D 1 122 ? -44.032 -33.715 21.204 1.00 68.52 159 ASN D N 1
ATOM 8097 C CA . ASN D 1 122 ? -43.656 -33.804 19.798 1.00 139.27 159 ASN D CA 1
ATOM 8098 C C . ASN D 1 122 ? -43.527 -32.432 19.147 1.00 121.16 159 ASN D C 1
ATOM 8099 O O . ASN D 1 122 ? -43.181 -32.345 17.960 1.00 115.57 159 ASN D O 1
ATOM 8104 N N . LEU D 1 123 ? -43.788 -31.370 19.915 1.00 128.32 160 LEU D N 1
ATOM 8105 C CA . LEU D 1 123 ? -43.698 -29.990 19.463 1.00 165.77 160 LEU D CA 1
ATOM 8106 C C . LEU D 1 123 ? -42.506 -29.256 20.084 1.00 127.35 160 LEU D C 1
ATOM 8107 O O . LEU D 1 123 ? -42.585 -28.054 20.359 1.00 96.81 160 LEU D O 1
ATOM 8112 N N . VAL D 1 124 ? -41.407 -29.969 20.334 1.00 141.21 161 VAL D N 1
ATOM 8113 C CA . VAL D 1 124 ? -40.112 -29.337 20.596 1.00 48.50 161 VAL D CA 1
ATOM 8114 C C . VAL D 1 124 ? -39.520 -28.993 19.237 1.00 107.61 161 VAL D C 1
ATOM 8115 O O . VAL D 1 124 ? -39.936 -29.565 18.215 1.00 104.75 161 VAL D O 1
ATOM 8119 N N . PRO D 1 125 ? -38.583 -28.051 19.162 1.00 168.09 162 PRO D N 1
ATOM 8120 C CA . PRO D 1 125 ? -37.743 -28.000 17.962 1.00 119.28 162 PRO D CA 1
ATOM 8121 C C . PRO D 1 125 ? -36.678 -29.082 17.967 1.00 182.84 162 PRO D C 1
ATOM 8122 O O . PRO D 1 125 ? -36.348 -29.620 16.902 1.00 99.71 162 PRO D O 1
ATOM 8126 N N . ASP D 1 126 ? -36.152 -29.451 19.142 1.00 93.28 163 ASP D N 1
ATOM 8127 C CA . ASP D 1 126 ? -34.976 -30.317 19.239 1.00 114.73 163 ASP D CA 1
ATOM 8128 C C . ASP D 1 126 ? -35.362 -31.684 19.791 1.00 133.04 163 ASP D C 1
ATOM 8129 O O . ASP D 1 126 ? -35.405 -31.881 21.010 1.00 106.29 163 ASP D O 1
ATOM 8134 N N . LYS D 1 127 ? -35.596 -32.638 18.889 1.00 59.61 164 LYS D N 1
ATOM 8135 C CA . LYS D 1 127 ? -35.912 -34.005 19.313 1.00 61.64 164 LYS D CA 1
ATOM 8136 C C . LYS D 1 127 ? -34.677 -34.738 19.861 1.00 101.80 164 LYS D C 1
ATOM 8137 O O . LYS D 1 127 ? -34.753 -35.417 20.892 1.00 65.97 164 LYS D O 1
ATOM 8143 N N . GLN D 1 128 ? -33.534 -34.623 19.187 1.00 40.44 165 GLN D N 1
ATOM 8144 C CA . GLN D 1 128 ? -32.311 -35.289 19.637 1.00 164.05 165 GLN D CA 1
ATOM 8145 C C . GLN D 1 128 ? -31.961 -34.992 21.099 1.00 42.10 165 GLN D C 1
ATOM 8146 O O . GLN D 1 128 ? -31.529 -35.892 21.830 1.00 90.93 165 GLN D O 1
ATOM 8152 N N . GLN D 1 129 ? -32.116 -33.740 21.539 1.00 74.37 166 GLN D N 1
ATOM 8153 C CA . GLN D 1 129 ? -31.736 -33.409 22.911 1.00 51.92 166 GLN D CA 1
ATOM 8154 C C . GLN D 1 129 ? -32.656 -34.097 23.902 1.00 95.78 166 GLN D C 1
ATOM 8155 O O . GLN D 1 129 ? -32.209 -34.538 24.973 1.00 55.22 166 GLN D O 1
ATOM 8161 N N . VAL D 1 130 ? -33.941 -34.211 23.532 1.00 46.05 167 VAL D N 1
ATOM 8162 C CA . VAL D 1 130 ? -34.935 -34.933 24.319 1.00 83.95 167 VAL D CA 1
ATOM 8163 C C . VAL D 1 130 ? -34.566 -36.407 24.417 1.00 71.00 167 VAL D C 1
ATOM 8164 O O . VAL D 1 130 ? -34.626 -37.012 25.494 1.00 72.54 167 VAL D O 1
ATOM 8168 N N . LEU D 1 131 ? -34.126 -36.989 23.304 1.00 60.93 168 LEU D N 1
ATOM 8169 C CA . LEU D 1 131 ? -33.735 -38.393 23.309 1.00 58.85 168 LEU D CA 1
ATOM 8170 C C . LEU D 1 131 ? -32.490 -38.620 24.143 1.00 55.10 168 LEU D C 1
ATOM 8171 O O . LEU D 1 131 ? -32.370 -39.657 24.803 1.00 76.72 168 LEU D O 1
ATOM 8176 N N . GLN D 1 132 ? -31.535 -37.687 24.094 1.00 65.02 169 GLN D N 1
ATOM 8177 C CA . GLN D 1 132 ? -30.340 -37.813 24.927 1.00 76.78 169 GLN D CA 1
ATOM 8178 C C . GLN D 1 132 ? -30.708 -37.773 26.399 1.00 30.70 169 GLN D C 1
ATOM 8179 O O . GLN D 1 132 ? -30.183 -38.551 27.199 1.00 82.24 169 GLN D O 1
ATOM 8185 N N . GLU D 1 133 ? -31.610 -36.865 26.766 1.00 60.20 170 GLU D N 1
ATOM 8186 C CA . GLU D 1 133 ? -32.006 -36.737 28.192 1.00 43.06 170 GLU D CA 1
ATOM 8187 C C . GLU D 1 133 ? -32.780 -37.991 28.606 1.00 92.14 170 GLU D C 1
ATOM 8188 O O . GLU D 1 133 ? -32.541 -38.489 29.718 1.00 61.36 170 GLU D O 1
ATOM 8194 N N . ALA D 1 134 ? -33.650 -38.492 27.726 1.00 32.78 171 ALA D N 1
ATOM 8195 C CA . ALA D 1 134 ? -34.414 -39.721 28.035 1.00 58.92 171 ALA D CA 1
ATOM 8196 C C . ALA D 1 134 ? -33.436 -40.885 28.215 1.00 87.44 171 ALA D C 1
ATOM 8197 O O . ALA D 1 134 ? -33.596 -41.636 29.185 1.00 51.66 171 ALA D O 1
ATOM 8199 N N . TYR D 1 135 ? -32.431 -40.982 27.344 1.00 31.65 172 TYR D N 1
ATOM 8200 C CA . TYR D 1 135 ? -31.438 -42.082 27.429 1.00 78.86 172 TYR D CA 1
ATOM 8201 C C . TYR D 1 135 ? -30.685 -41.986 28.755 1.00 18.28 172 TYR D C 1
ATOM 8202 O O . TYR D 1 135 ? -30.510 -43.016 29.412 1.00 60.67 172 TYR D O 1
ATOM 8211 N N . ARG D 1 136 ? -30.291 -40.776 29.149 1.00 74.67 173 ARG D N 1
ATOM 8212 C CA . ARG D 1 136 ? -29.483 -40.596 30.383 1.00 33.55 173 ARG D CA 1
ATOM 8213 C C . ARG D 1 136 ? -30.281 -41.035 31.614 1.00 65.46 173 ARG D C 1
ATOM 8214 O O . ARG D 1 136 ? -29.698 -41.722 32.469 1.00 52.09 173 ARG D O 1
ATOM 8222 N N . VAL D 1 137 ? -31.568 -40.689 31.682 1.00 67.95 174 VAL D N 1
ATOM 8223 C CA . VAL D 1 137 ? -32.368 -40.976 32.912 1.00 42.44 174 VAL D CA 1
ATOM 8224 C C . VAL D 1 137 ? -32.856 -42.430 32.910 1.00 85.19 174 VAL D C 1
ATOM 8225 O O . VAL D 1 137 ? -33.283 -42.901 33.979 1.00 38.21 174 VAL D O 1
ATOM 8229 N N . LEU D 1 138 ? -32.795 -43.106 31.761 1.00 38.37 175 LEU D N 1
ATOM 8230 C CA . LEU D 1 138 ? -33.257 -44.486 31.678 1.00 33.24 175 LEU D CA 1
ATOM 8231 C C . LEU D 1 138 ? -32.251 -45.472 32.303 1.00 44.18 175 LEU D C 1
ATOM 8232 O O . LEU D 1 138 ? -31.044 -45.398 32.040 1.00 63.95 175 LEU D O 1
ATOM 8237 N N . LYS D 1 139 ? -32.741 -46.370 33.157 1.00 47.19 176 LYS D N 1
ATOM 8238 C CA . LYS D 1 139 ? -31.940 -47.496 33.644 1.00 44.87 176 LYS D CA 1
ATOM 8239 C C . LYS D 1 139 ? -31.542 -48.435 32.493 1.00 58.94 176 LYS D C 1
ATOM 8240 O O . LYS D 1 139 ? -32.096 -48.395 31.393 1.00 50.33 176 LYS D O 1
ATOM 8246 N N . HIS D 1 140 ? -30.548 -49.277 32.753 1.00 52.10 177 HIS D N 1
ATOM 8247 C CA . HIS D 1 140 ? -30.213 -50.364 31.834 1.00 57.04 177 HIS D CA 1
ATOM 8248 C C . HIS D 1 140 ? -31.424 -51.255 31.627 1.00 111.18 177 HIS D C 1
ATOM 8249 O O . HIS D 1 140 ? -32.068 -51.669 32.594 1.00 42.21 177 HIS D O 1
ATOM 8256 N N . GLY D 1 141 ? -31.717 -51.573 30.365 1.00 28.27 178 GLY D N 1
ATOM 8257 C CA . GLY D 1 141 ? -32.884 -52.364 30.015 1.00 85.00 178 GLY D CA 1
ATOM 8258 C C . GLY D 1 141 ? -34.200 -51.615 29.986 1.00 52.73 178 GLY D C 1
ATOM 8259 O O . GLY D 1 141 ? -35.241 -52.239 29.740 1.00 70.77 178 GLY D O 1
ATOM 8260 N N . GLY D 1 142 ? -34.191 -50.290 30.236 1.00 47.65 179 GLY D N 1
ATOM 8261 C CA . GLY D 1 142 ? -35.405 -49.503 30.226 1.00 29.59 179 GLY D CA 1
ATOM 8262 C C . GLY D 1 142 ? -35.790 -49.076 28.837 1.00 69.84 179 GLY D C 1
ATOM 8263 O O . GLY D 1 142 ? -35.046 -49.276 27.873 1.00 38.35 179 GLY D O 1
ATOM 8264 N N . GLU D 1 143 ? -36.986 -48.493 28.718 1.00 44.53 180 GLU D N 1
ATOM 8265 C CA . GLU D 1 143 ? -37.454 -48.095 27.394 1.00 72.13 180 GLU D CA 1
ATOM 8266 C C . GLU D 1 143 ? -38.049 -46.696 27.385 1.00 50.62 180 GLU D C 1
ATOM 8267 O O . GLU D 1 143 ? -38.713 -46.274 28.336 1.00 51.93 180 GLU D O 1
ATOM 8273 N N . LEU D 1 144 ? -37.746 -45.979 26.307 1.00 51.40 181 LEU D N 1
ATOM 8274 C CA . LEU D 1 144 ? -38.494 -44.817 25.867 1.00 44.35 181 LEU D CA 1
ATOM 8275 C C . LEU D 1 144 ? -39.634 -45.337 25.004 1.00 59.74 181 LEU D C 1
ATOM 8276 O O . LEU D 1 144 ? -39.397 -46.032 24.016 1.00 55.64 181 LEU D O 1
ATOM 8281 N N . TYR D 1 145 ? -40.866 -45.021 25.375 1.00 49.65 182 TYR D N 1
ATOM 8282 C CA . TYR D 1 145 ? -42.034 -45.581 24.711 1.00 38.53 182 TYR D CA 1
ATOM 8283 C C . TYR D 1 145 ? -42.954 -44.425 24.344 1.00 37.88 182 TYR D C 1
ATOM 8284 O O . TYR D 1 145 ? -43.536 -43.799 25.238 1.00 65.11 182 TYR D O 1
ATOM 8293 N N . PHE D 1 146 ? -43.085 -44.134 23.043 1.00 44.36 183 PHE D N 1
ATOM 8294 C CA . PHE D 1 146 ? -43.655 -42.827 22.695 1.00 50.17 183 PHE D CA 1
ATOM 8295 C C . PHE D 1 146 ? -44.175 -42.777 21.260 1.00 40.45 183 PHE D C 1
ATOM 8296 O O . PHE D 1 146 ? -43.650 -43.454 20.357 1.00 45.86 183 PHE D O 1
ATOM 8304 N N . SER D 1 147 ? -45.184 -41.910 21.064 1.00 59.34 184 SER D N 1
ATOM 8305 C CA . SER D 1 147 ? -45.826 -41.653 19.772 1.00 44.52 184 SER D CA 1
ATOM 8306 C C . SER D 1 147 ? -45.470 -40.265 19.246 1.00 70.65 184 SER D C 1
ATOM 8307 O O . SER D 1 147 ? -45.411 -39.290 20.005 1.00 60.30 184 SER D O 1
ATOM 8310 N N . ASP D 1 148 ? -45.261 -40.173 17.939 1.00 49.44 185 ASP D N 1
ATOM 8311 C CA . ASP D 1 148 ? -44.845 -38.902 17.352 1.00 61.76 185 ASP D CA 1
ATOM 8312 C C . ASP D 1 148 ? -45.167 -38.928 15.865 1.00 60.58 185 ASP D C 1
ATOM 8313 O O . ASP D 1 148 ? -45.632 -39.938 15.326 1.00 64.20 185 ASP D O 1
ATOM 8318 N N . VAL D 1 149 ? -44.901 -37.807 15.197 1.00 59.92 186 VAL D N 1
ATOM 8319 C CA . VAL D 1 149 ? -45.202 -37.642 13.784 1.00 53.08 186 VAL D CA 1
ATOM 8320 C C . VAL D 1 149 ? -43.907 -37.695 13.000 1.00 89.73 186 VAL D C 1
ATOM 8321 O O . VAL D 1 149 ? -42.917 -37.047 13.366 1.00 59.69 186 VAL D O 1
ATOM 8325 N N . TYR D 1 150 ? -43.932 -38.453 11.912 1.00 40.14 187 TYR D N 1
ATOM 8326 C CA . TYR D 1 150 ? -42.808 -38.622 11.011 1.00 79.22 187 TYR D CA 1
ATOM 8327 C C . TYR D 1 150 ? -43.317 -38.352 9.609 1.00 84.64 187 TYR D C 1
ATOM 8328 O O . TYR D 1 150 ? -44.529 -38.333 9.365 1.00 46.14 187 TYR D O 1
ATOM 8337 N N . THR D 1 151 ? -42.368 -38.115 8.705 1.00 50.58 188 THR D N 1
ATOM 8338 C CA . THR D 1 151 ? -42.631 -37.745 7.320 1.00 60.26 188 THR D CA 1
ATOM 8339 C C . THR D 1 151 ? -42.087 -38.799 6.379 1.00 76.95 188 THR D C 1
ATOM 8340 O O . THR D 1 151 ? -41.118 -39.505 6.691 1.00 55.53 188 THR D O 1
ATOM 8344 N N . SER D 1 152 ? -42.712 -38.876 5.212 1.00 49.53 189 SER D N 1
ATOM 8345 C CA . SER D 1 152 ? -42.303 -39.867 4.238 1.00 47.68 189 SER D CA 1
ATOM 8346 C C . SER D 1 152 ? -41.064 -39.424 3.478 1.00 87.48 189 SER D C 1
ATOM 8347 O O . SER D 1 152 ? -40.332 -40.271 2.970 1.00 62.29 189 SER D O 1
ATOM 8350 N N . LEU D 1 153 ? -40.792 -38.126 3.417 1.00 54.48 190 LEU D N 1
ATOM 8351 C CA . LEU D 1 153 ? -39.665 -37.596 2.658 1.00 71.92 190 LEU D CA 1
ATOM 8352 C C . LEU D 1 153 ? -38.942 -36.581 3.526 1.00 75.51 190 LEU D C 1
ATOM 8353 O O . LEU D 1 153 ? -39.498 -36.065 4.499 1.00 81.17 190 LEU D O 1
ATOM 8358 N N . GLU D 1 154 ? -37.682 -36.309 3.187 1.00 62.62 191 GLU D N 1
ATOM 8359 C CA . GLU D 1 154 ? -36.893 -35.349 3.954 1.00 79.97 191 GLU D CA 1
ATOM 8360 C C . GLU D 1 154 ? -37.287 -33.946 3.513 1.00 48.29 191 GLU D C 1
ATOM 8361 O O . GLU D 1 154 ? -36.921 -33.504 2.419 1.00 211.12 191 GLU D O 1
ATOM 8367 N N . LEU D 1 155 ? -38.060 -33.259 4.338 1.00 82.19 192 LEU D N 1
ATOM 8368 C CA . LEU D 1 155 ? -38.494 -31.936 3.925 1.00 79.31 192 LEU D CA 1
ATOM 8369 C C . LEU D 1 155 ? -37.334 -30.948 4.031 1.00 155.47 192 LEU D C 1
ATOM 8370 O O . LEU D 1 155 ? -36.518 -31.055 4.946 1.00 69.73 192 LEU D O 1
ATOM 8375 N N . PRO D 1 156 ? -37.231 -29.984 3.120 1.00 132.77 193 PRO D N 1
ATOM 8376 C CA . PRO D 1 156 ? -36.218 -28.932 3.281 1.00 92.83 193 PRO D CA 1
ATOM 8377 C C . PRO D 1 156 ? -36.513 -28.086 4.507 1.00 121.42 193 PRO D C 1
ATOM 8378 O O . PRO D 1 156 ? -37.646 -28.013 4.989 1.00 168.67 193 PRO D O 1
ATOM 8382 N N . GLU D 1 157 ? -35.447 -27.536 5.091 1.00 82.42 194 GLU D N 1
ATOM 8383 C CA . GLU D 1 157 ? -35.623 -26.713 6.279 1.00 131.07 194 GLU D CA 1
ATOM 8384 C C . GLU D 1 157 ? -36.671 -25.629 6.032 1.00 189.38 194 GLU D C 1
ATOM 8385 O O . GLU D 1 157 ? -37.577 -25.434 6.854 1.00 82.07 194 GLU D O 1
ATOM 8391 N N . GLU D 1 158 ? -36.616 -24.980 4.859 1.00 113.16 195 GLU D N 1
ATOM 8392 C CA . GLU D 1 158 ? -37.527 -23.879 4.561 1.00 185.31 195 GLU D CA 1
ATOM 8393 C C . GLU D 1 158 ? -38.988 -24.301 4.648 1.00 149.10 195 GLU D C 1
ATOM 8394 O O . GLU D 1 158 ? -39.852 -23.470 4.946 1.00 108.15 195 GLU D O 1
ATOM 8400 N N . ILE D 1 159 ? -39.284 -25.577 4.397 1.00 130.32 196 ILE D N 1
ATOM 8401 C CA . ILE D 1 159 ? -40.648 -26.059 4.575 1.00 97.32 196 ILE D CA 1
ATOM 8402 C C . ILE D 1 159 ? -40.927 -26.411 6.033 1.00 145.10 196 ILE D C 1
ATOM 8403 O O . ILE D 1 159 ? -42.051 -26.219 6.513 1.00 95.77 196 ILE D O 1
ATOM 8408 N N . ARG D 1 160 ? -39.923 -26.914 6.759 1.00 101.18 197 ARG D N 1
ATOM 8409 C CA . ARG D 1 160 ? -40.100 -27.156 8.190 1.00 100.30 197 ARG D CA 1
ATOM 8410 C C . ARG D 1 160 ? -40.196 -25.854 8.974 1.00 103.03 197 ARG D C 1
ATOM 8411 O O . ARG D 1 160 ? -40.777 -25.821 10.060 1.00 94.38 197 ARG D O 1
ATOM 8419 N N . THR D 1 161 ? -39.621 -24.780 8.466 1.00 117.10 198 THR D N 1
ATOM 8420 C CA . THR D 1 161 ? -39.786 -23.506 9.142 1.00 169.49 198 THR D CA 1
ATOM 8421 C C . THR D 1 161 ? -41.091 -22.814 8.761 1.00 204.50 198 THR D C 1
ATOM 8422 O O . THR D 1 161 ? -41.345 -21.698 9.227 1.00 106.63 198 THR D O 1
ATOM 8426 N N . HIS D 1 162 ? -41.936 -23.457 7.961 1.00 135.36 199 HIS D N 1
ATOM 8427 C CA . HIS D 1 162 ? -43.113 -22.791 7.425 1.00 95.27 199 HIS D CA 1
ATOM 8428 C C . HIS D 1 162 ? -44.204 -22.672 8.481 1.00 160.35 199 HIS D C 1
ATOM 8429 O O . HIS D 1 162 ? -44.499 -23.629 9.211 1.00 106.80 199 HIS D O 1
ATOM 8436 N N . LYS D 1 163 ? -44.799 -21.474 8.532 1.00 74.22 200 LYS D N 1
ATOM 8437 C CA . LYS D 1 163 ? -45.833 -21.100 9.491 1.00 90.63 200 LYS D CA 1
ATOM 8438 C C . LYS D 1 163 ? -47.077 -21.973 9.363 1.00 121.06 200 LYS D C 1
ATOM 8439 O O . LYS D 1 163 ? -47.773 -22.218 10.356 1.00 68.90 200 LYS D O 1
ATOM 8445 N N . VAL D 1 164 ? -47.382 -22.439 8.147 1.00 121.28 201 VAL D N 1
ATOM 8446 C CA . VAL D 1 164 ? -48.503 -23.354 7.945 1.00 110.93 201 VAL D CA 1
ATOM 8447 C C . VAL D 1 164 ? -48.224 -24.693 8.620 1.00 138.22 201 VAL D C 1
ATOM 8448 O O . VAL D 1 164 ? -49.031 -25.194 9.419 1.00 124.92 201 VAL D O 1
ATOM 8452 N N . LEU D 1 165 ? -47.068 -25.286 8.303 1.00 94.11 202 LEU D N 1
ATOM 8453 C CA . LEU D 1 165 ? -46.666 -26.551 8.903 1.00 102.18 202 LEU D CA 1
ATOM 8454 C C . LEU D 1 165 ? -46.731 -26.478 10.420 1.00 100.60 202 LEU D C 1
ATOM 8455 O O . LEU D 1 165 ? -47.409 -27.284 11.069 1.00 84.14 202 LEU D O 1
ATOM 8460 N N . TRP D 1 166 ? -46.064 -25.486 11.002 1.00 82.65 203 TRP D N 1
ATOM 8461 C CA . TRP D 1 166 ? -46.134 -25.329 12.447 1.00 73.73 203 TRP D CA 1
ATOM 8462 C C . TRP D 1 166 ? -47.552 -25.043 12.928 1.00 110.83 203 TRP D C 1
ATOM 8463 O O . TRP D 1 166 ? -47.862 -25.301 14.098 1.00 90.21 203 TRP D O 1
ATOM 8474 N N . GLY D 1 167 ? -48.421 -24.539 12.048 1.00 121.47 204 GLY D N 1
ATOM 8475 C CA . GLY D 1 167 ? -49.800 -24.298 12.432 1.00 110.02 204 GLY D CA 1
ATOM 8476 C C . GLY D 1 167 ? -50.606 -25.567 12.597 1.00 112.90 204 GLY D C 1
ATOM 8477 O O . GLY D 1 167 ? -51.601 -25.584 13.327 1.00 123.87 204 GLY D O 1
ATOM 8478 N N . GLU D 1 168 ? -50.193 -26.646 11.936 1.00 150.47 205 GLU D N 1
ATOM 8479 C CA . GLU D 1 168 ? -50.901 -27.914 12.049 1.00 192.91 205 GLU D CA 1
ATOM 8480 C C . GLU D 1 168 ? -50.255 -28.872 13.055 1.00 145.06 205 GLU D C 1
ATOM 8481 O O . GLU D 1 168 ? -50.606 -30.059 13.084 1.00 99.60 205 GLU D O 1
ATOM 8487 N N . CYS D 1 169 ? -49.337 -28.378 13.888 1.00 77.39 206 CYS D N 1
ATOM 8488 C CA . CYS D 1 169 ? -48.570 -29.184 14.838 1.00 174.96 206 CYS D CA 1
ATOM 8489 C C . CYS D 1 169 ? -47.655 -30.197 14.160 1.00 111.66 206 CYS D C 1
ATOM 8490 O O . CYS D 1 169 ? -47.069 -31.049 14.836 1.00 141.13 206 CYS D O 1
ATOM 8493 N N . LEU D 1 170 ? -47.517 -30.127 12.844 1.00 121.87 207 LEU D N 1
ATOM 8494 C CA . LEU D 1 170 ? -46.550 -30.935 12.122 1.00 103.97 207 LEU D CA 1
ATOM 8495 C C . LEU D 1 170 ? -45.170 -30.310 12.110 1.00 107.88 207 LEU D C 1
ATOM 8496 O O . LEU D 1 170 ? -44.312 -30.749 11.336 1.00 119.03 207 LEU D O 1
ATOM 8501 N N . GLY D 1 171 ? -44.943 -29.291 12.933 1.00 101.28 208 GLY D N 1
ATOM 8502 C CA . GLY D 1 171 ? -43.600 -28.771 13.092 1.00 79.14 208 GLY D CA 1
ATOM 8503 C C . GLY D 1 171 ? -42.767 -29.715 13.938 1.00 132.02 208 GLY D C 1
ATOM 8504 O O . GLY D 1 171 ? -43.254 -30.334 14.887 1.00 110.74 208 GLY D O 1
ATOM 8505 N N . GLY D 1 172 ? -41.495 -29.834 13.574 1.00 64.31 209 GLY D N 1
ATOM 8506 C CA . GLY D 1 172 ? -40.588 -30.716 14.281 1.00 133.52 209 GLY D CA 1
ATOM 8507 C C . GLY D 1 172 ? -40.650 -32.177 13.884 1.00 67.23 209 GLY D C 1
ATOM 8508 O O . GLY D 1 172 ? -39.875 -32.976 14.428 1.00 102.64 209 GLY D O 1
ATOM 8509 N N . ALA D 1 173 ? -41.551 -32.554 12.969 1.00 79.68 210 ALA D N 1
ATOM 8510 C CA . ALA D 1 173 ? -41.631 -33.933 12.501 1.00 66.01 210 ALA D CA 1
ATOM 8511 C C . ALA D 1 173 ? -40.307 -34.365 11.885 1.00 104.92 210 ALA D C 1
ATOM 8512 O O . ALA D 1 173 ? -39.702 -33.611 11.121 1.00 69.81 210 ALA D O 1
ATOM 8514 N N . LEU D 1 174 ? -39.849 -35.572 12.231 1.00 66.91 211 LEU D N 1
ATOM 8515 C CA . LEU D 1 174 ? -38.650 -36.138 11.622 1.00 48.05 211 LEU D CA 1
ATOM 8516 C C . LEU D 1 174 ? -39.003 -36.929 10.376 1.00 57.75 211 LEU D C 1
ATOM 8517 O O . LEU D 1 174 ? -40.081 -37.515 10.268 1.00 57.59 211 LEU D O 1
ATOM 8522 N N . TYR D 1 175 ? -38.086 -36.922 9.422 1.00 47.83 212 TYR D N 1
ATOM 8523 C CA . TYR D 1 175 ? -38.082 -37.952 8.398 1.00 65.29 212 TYR D CA 1
ATOM 8524 C C . TYR D 1 175 ? -37.867 -39.284 9.097 1.00 84.42 212 TYR D C 1
ATOM 8525 O O . TYR D 1 175 ? -37.012 -39.391 9.975 1.00 53.85 212 TYR D O 1
ATOM 8534 N N . TRP D 1 176 ? -38.674 -40.287 8.758 1.00 55.95 213 TRP D N 1
ATOM 8535 C CA . TRP D 1 176 ? -38.755 -41.459 9.626 1.00 70.40 213 TRP D CA 1
ATOM 8536 C C . TRP D 1 176 ? -37.420 -42.206 9.723 1.00 58.30 213 TRP D C 1
ATOM 8537 O O . TRP D 1 176 ? -37.035 -42.663 10.810 1.00 75.17 213 TRP D O 1
ATOM 8548 N N . LYS D 1 177 ? -36.665 -42.281 8.619 1.00 74.35 214 LYS D N 1
ATOM 8549 C CA . LYS D 1 177 ? -35.325 -42.878 8.659 1.00 55.68 214 LYS D CA 1
ATOM 8550 C C . LYS D 1 177 ? -34.398 -42.182 9.660 1.00 56.56 214 LYS D C 1
ATOM 8551 O O . LYS D 1 177 ? -33.410 -42.780 10.110 1.00 62.08 214 LYS D O 1
ATOM 8557 N N . GLU D 1 178 ? -34.712 -40.947 10.043 1.00 54.75 215 GLU D N 1
ATOM 8558 C CA . GLU D 1 178 ? -33.875 -40.234 10.991 1.00 50.55 215 GLU D CA 1
ATOM 8559 C C . GLU D 1 178 ? -33.933 -40.845 12.393 1.00 62.71 215 GLU D C 1
ATOM 8560 O O . GLU D 1 178 ? -32.928 -40.795 13.117 1.00 74.09 215 GLU D O 1
ATOM 8566 N N . LEU D 1 179 ? -35.081 -41.411 12.802 1.00 63.31 216 LEU D N 1
ATOM 8567 C CA . LEU D 1 179 ? -35.193 -41.919 14.173 1.00 63.80 216 LEU D CA 1
ATOM 8568 C C . LEU D 1 179 ? -34.107 -42.941 14.470 1.00 97.15 216 LEU D C 1
ATOM 8569 O O . LEU D 1 179 ? -33.419 -42.865 15.503 1.00 54.92 216 LEU D O 1
ATOM 8574 N N . ALA D 1 180 ? -33.931 -43.908 13.568 1.00 49.87 217 ALA D N 1
ATOM 8575 C CA . ALA D 1 180 ? -32.921 -44.929 13.818 1.00 90.92 217 ALA D CA 1
ATOM 8576 C C . ALA D 1 180 ? -31.526 -44.320 13.905 1.00 65.91 217 ALA D C 1
ATOM 8577 O O . ALA D 1 180 ? -30.757 -44.683 14.803 1.00 62.62 217 ALA D O 1
ATOM 8579 N N . VAL D 1 181 ? -31.200 -43.358 13.016 1.00 47.51 218 VAL D N 1
ATOM 8580 C CA . VAL D 1 181 ? -29.894 -42.680 13.077 1.00 63.15 218 VAL D CA 1
ATOM 8581 C C . VAL D 1 181 ? -29.660 -42.091 14.464 1.00 49.33 218 VAL D C 1
ATOM 8582 O O . VAL D 1 181 ? -28.601 -42.293 15.086 1.00 61.54 218 VAL D O 1
ATOM 8586 N N . LEU D 1 182 ? -30.652 -41.359 14.977 1.00 53.33 219 LEU D N 1
ATOM 8587 C CA . LEU D 1 182 ? -30.482 -40.755 16.296 1.00 67.13 219 LEU D CA 1
ATOM 8588 C C . LEU D 1 182 ? -30.247 -41.822 17.357 1.00 57.27 219 LEU D C 1
ATOM 8589 O O . LEU D 1 182 ? -29.359 -41.676 18.203 1.00 55.68 219 LEU D O 1
ATOM 8594 N N . ALA D 1 183 ? -31.002 -42.922 17.296 1.00 41.56 220 ALA D N 1
ATOM 8595 C CA . ALA D 1 183 ? -30.819 -43.977 18.284 1.00 65.94 220 ALA D CA 1
ATOM 8596 C C . ALA D 1 183 ? -29.421 -44.557 18.181 1.00 45.66 220 ALA D C 1
ATOM 8597 O O . ALA D 1 183 ? -28.749 -44.778 19.199 1.00 73.10 220 ALA D O 1
ATOM 8599 N N . GLN D 1 184 ? -28.951 -44.767 16.943 1.00 58.25 221 GLN D N 1
ATOM 8600 C CA . GLN D 1 184 ? -27.619 -45.316 16.743 1.00 50.83 221 GLN D CA 1
ATOM 8601 C C . GLN D 1 184 ? -26.584 -44.423 17.409 1.00 77.39 221 GLN D C 1
ATOM 8602 O O . GLN D 1 184 ? -25.731 -44.895 18.170 1.00 73.57 221 GLN D O 1
ATOM 8608 N N . LYS D 1 185 ? -26.711 -43.119 17.221 1.00 41.84 222 LYS D N 1
ATOM 8609 C CA . LYS D 1 185 ? -25.690 -42.232 17.734 1.00 55.84 222 LYS D CA 1
ATOM 8610 C C . LYS D 1 185 ? -25.861 -41.972 19.222 1.00 49.91 222 LYS D C 1
ATOM 8611 O O . LYS D 1 185 ? -24.880 -41.669 19.901 1.00 73.17 222 LYS D O 1
ATOM 8617 N N . ILE D 1 186 ? -27.063 -42.134 19.761 1.00 75.12 223 ILE D N 1
ATOM 8618 C CA . ILE D 1 186 ? -27.270 -41.801 21.165 1.00 44.32 223 ILE D CA 1
ATOM 8619 C C . ILE D 1 186 ? -26.960 -42.993 22.074 1.00 39.50 223 ILE D C 1
ATOM 8620 O O . ILE D 1 186 ? -26.504 -42.806 23.209 1.00 67.38 223 ILE D O 1
ATOM 8625 N N . GLY D 1 187 ? -27.206 -44.215 21.599 1.00 83.74 224 GLY D N 1
ATOM 8626 C CA . GLY D 1 187 ? -27.007 -45.398 22.411 1.00 33.10 224 GLY D CA 1
ATOM 8627 C C . GLY D 1 187 ? -28.232 -46.286 22.526 1.00 76.02 224 GLY D C 1
ATOM 8628 O O . GLY D 1 187 ? -28.210 -47.270 23.256 1.00 60.05 224 GLY D O 1
ATOM 8629 N N . PHE D 1 188 ? -29.316 -45.949 21.843 1.00 57.54 225 PHE D N 1
ATOM 8630 C CA . PHE D 1 188 ? -30.478 -46.818 21.837 1.00 39.11 225 PHE D CA 1
ATOM 8631 C C . PHE D 1 188 ? -30.280 -47.965 20.855 1.00 87.58 225 PHE D C 1
ATOM 8632 O O . PHE D 1 188 ? -29.567 -47.838 19.849 1.00 60.55 225 PHE D O 1
ATOM 8640 N N . CYS D 1 189 ? -30.944 -49.098 21.158 1.00 44.67 226 CYS D N 1
ATOM 8641 C CA . CYS D 1 189 ? -31.140 -50.188 20.196 1.00 48.72 226 CYS D CA 1
ATOM 8642 C C . CYS D 1 189 ? -31.960 -49.632 19.045 1.00 58.23 226 CYS D C 1
ATOM 8643 O O . CYS D 1 189 ? -32.503 -48.523 19.146 1.00 72.00 226 CYS D O 1
ATOM 8646 N N . PRO D 1 190 ? -32.071 -50.337 17.937 1.00 66.78 227 PRO D N 1
ATOM 8647 C CA . PRO D 1 190 ? -32.924 -49.857 16.845 1.00 43.15 227 PRO D CA 1
ATOM 8648 C C . PRO D 1 190 ? -34.369 -49.703 17.293 1.00 77.67 227 PRO D C 1
ATOM 8649 O O . PRO D 1 190 ? -34.864 -50.512 18.089 1.00 70.84 227 PRO D O 1
ATOM 8653 N N . PRO D 1 191 ? -35.044 -48.645 16.829 1.00 64.11 228 PRO D N 1
ATOM 8654 C CA . PRO D 1 191 ? -36.448 -48.415 17.207 1.00 56.94 228 PRO D CA 1
ATOM 8655 C C . PRO D 1 191 ? -37.327 -49.592 16.833 1.00 64.75 228 PRO D C 1
ATOM 8656 O O . PRO D 1 191 ? -37.261 -50.097 15.714 1.00 56.20 228 PRO D O 1
ATOM 8660 N N . ARG D 1 192 ? -38.143 -50.034 17.787 1.00 37.87 229 ARG D N 1
ATOM 8661 C CA . ARG D 1 192 ? -39.185 -51.017 17.531 1.00 44.46 229 ARG D CA 1
ATOM 8662 C C . ARG D 1 192 ? -40.422 -50.250 17.121 1.00 55.39 229 ARG D C 1
ATOM 8663 O O . ARG D 1 192 ? -41.020 -49.544 17.947 1.00 57.68 229 ARG D O 1
ATOM 8671 N N . LEU D 1 193 ? -40.780 -50.360 15.852 1.00 33.01 230 LEU D N 1
ATOM 8672 C CA . LEU D 1 193 ? -42.056 -49.850 15.371 1.00 56.55 230 LEU D CA 1
ATOM 8673 C C . LEU D 1 193 ? -43.186 -50.700 15.943 1.00 41.16 230 LEU D C 1
ATOM 8674 O O . LEU D 1 193 ? -43.187 -51.919 15.786 1.00 55.64 230 LEU D O 1
ATOM 8679 N N . VAL D 1 194 ? -44.149 -50.070 16.608 1.00 43.69 231 VAL D N 1
ATOM 8680 C CA . VAL D 1 194 ? -45.266 -50.812 17.173 1.00 63.65 231 VAL D CA 1
ATOM 8681 C C . VAL D 1 194 ? -46.496 -50.583 16.304 1.00 44.03 231 VAL D C 1
ATOM 8682 O O . VAL D 1 194 ? -47.103 -51.544 15.829 1.00 53.87 231 VAL D O 1
ATOM 8686 N N . THR D 1 195 ? -46.875 -49.321 16.087 1.00 61.97 232 THR D N 1
ATOM 8687 C CA . THR D 1 195 ? -48.076 -48.992 15.321 1.00 65.16 232 THR D CA 1
ATOM 8688 C C . THR D 1 195 ? -47.902 -47.650 14.603 1.00 75.53 232 THR D C 1
ATOM 8689 O O . THR D 1 195 ? -47.082 -46.807 14.982 1.00 60.59 232 THR D O 1
ATOM 8693 N N . ALA D 1 196 ? -48.739 -47.439 13.589 1.00 39.01 233 ALA D N 1
ATOM 8694 C CA . ALA D 1 196 ? -48.598 -46.336 12.650 1.00 67.79 233 ALA D CA 1
ATOM 8695 C C . ALA D 1 196 ? -49.951 -46.070 12.000 1.00 66.39 233 ALA D C 1
ATOM 8696 O O . ALA D 1 196 ? -50.608 -47.002 11.535 1.00 51.07 233 ALA D O 1
ATOM 8698 N N . ASN D 1 197 ? -50.362 -44.804 11.964 1.00 61.66 234 ASN D N 1
ATOM 8699 C CA . ASN D 1 197 ? -51.578 -44.380 11.279 1.00 44.25 234 ASN D CA 1
ATOM 8700 C C . ASN D 1 197 ? -51.256 -43.157 10.438 1.00 66.35 234 ASN D C 1
ATOM 8701 O O . ASN D 1 197 ? -50.688 -42.192 10.955 1.00 47.67 234 ASN D O 1
ATOM 8706 N N . LEU D 1 198 ? -51.593 -43.205 9.149 1.00 53.25 235 LEU D N 1
ATOM 8707 C CA . LEU D 1 198 ? -51.405 -42.045 8.285 1.00 59.75 235 LEU D CA 1
ATOM 8708 C C . LEU D 1 198 ? -52.223 -40.875 8.802 1.00 42.74 235 LEU D C 1
ATOM 8709 O O . LEU D 1 198 ? -53.313 -41.052 9.349 1.00 58.71 235 LEU D O 1
ATOM 8714 N N . ILE D 1 199 ? -51.663 -39.682 8.669 1.00 77.86 236 ILE D N 1
ATOM 8715 C CA . ILE D 1 199 ? -52.356 -38.439 8.972 1.00 71.03 236 ILE D CA 1
ATOM 8716 C C . ILE D 1 199 ? -52.895 -37.880 7.666 1.00 107.24 236 ILE D C 1
ATOM 8717 O O . ILE D 1 199 ? -52.155 -37.771 6.678 1.00 92.38 236 ILE D O 1
ATOM 8722 N N . THR D 1 200 ? -54.181 -37.553 7.648 1.00 69.26 237 THR D N 1
ATOM 8723 C CA . THR D 1 200 ? -54.774 -36.901 6.492 1.00 123.27 237 THR D CA 1
ATOM 8724 C C . THR D 1 200 ? -54.602 -35.401 6.657 1.00 121.19 237 THR D C 1
ATOM 8725 O O . THR D 1 200 ? -54.702 -34.871 7.766 1.00 73.70 237 THR D O 1
ATOM 8729 N N . ILE D 1 201 ? -54.334 -34.721 5.555 1.00 124.28 238 ILE D N 1
ATOM 8730 C CA . ILE D 1 201 ? -54.103 -33.286 5.564 1.00 78.13 238 ILE D CA 1
ATOM 8731 C C . ILE D 1 201 ? -55.342 -32.628 4.970 1.00 113.31 238 ILE D C 1
ATOM 8732 O O . ILE D 1 201 ? -55.593 -32.735 3.762 1.00 150.90 238 ILE D O 1
ATOM 8737 N N . GLN D 1 202 ? -56.146 -31.992 5.833 1.00 67.98 239 GLN D N 1
ATOM 8738 C CA . GLN D 1 202 ? -57.310 -31.237 5.380 1.00 132.82 239 GLN D CA 1
ATOM 8739 C C . GLN D 1 202 ? -56.940 -29.868 4.822 1.00 84.58 239 GLN D C 1
ATOM 8740 O O . GLN D 1 202 ? -57.704 -29.296 4.040 1.00 163.78 239 GLN D O 1
ATOM 8746 N N . ASN D 1 203 ? -55.776 -29.358 5.191 1.00 176.73 240 ASN D N 1
ATOM 8747 C CA . ASN D 1 203 ? -55.363 -27.992 4.914 1.00 71.85 240 ASN D CA 1
ATOM 8748 C C . ASN D 1 203 ? -54.967 -27.841 3.447 1.00 122.72 240 ASN D C 1
ATOM 8749 O O . ASN D 1 203 ? -54.138 -28.601 2.945 1.00 91.69 240 ASN D O 1
ATOM 8754 N N . LYS D 1 204 ? -55.535 -26.842 2.777 1.00 191.53 241 LYS D N 1
ATOM 8755 C CA . LYS D 1 204 ? -55.324 -26.682 1.340 1.00 123.71 241 LYS D CA 1
ATOM 8756 C C . LYS D 1 204 ? -53.933 -26.109 1.030 1.00 71.36 241 LYS D C 1
ATOM 8757 O O . LYS D 1 204 ? -53.192 -26.648 0.190 1.00 112.13 241 LYS D O 1
ATOM 8763 N N . GLU D 1 205 ? -53.529 -25.052 1.745 1.00 121.24 242 GLU D N 1
ATOM 8764 C CA . GLU D 1 205 ? -52.195 -24.481 1.556 1.00 128.39 242 GLU D CA 1
ATOM 8765 C C . GLU D 1 205 ? -51.112 -25.496 1.900 1.00 150.32 242 GLU D C 1
ATOM 8766 O O . GLU D 1 205 ? -50.108 -25.614 1.183 1.00 129.52 242 GLU D O 1
ATOM 8772 N N . LEU D 1 206 ? -51.299 -26.245 2.990 1.00 108.02 243 LEU D N 1
ATOM 8773 C CA . LEU D 1 206 ? -50.334 -27.278 3.341 1.00 72.78 243 LEU D CA 1
ATOM 8774 C C . LEU D 1 206 ? -50.234 -28.331 2.243 1.00 113.53 243 LEU D C 1
ATOM 8775 O O . LEU D 1 206 ? -49.129 -28.761 1.891 1.00 95.02 243 LEU D O 1
ATOM 8780 N N . GLU D 1 207 ? -51.384 -28.755 1.697 1.00 131.41 244 GLU D N 1
ATOM 8781 C CA . GLU D 1 207 ? -51.398 -29.636 0.528 1.00 68.71 244 GLU D CA 1
ATOM 8782 C C . GLU D 1 207 ? -50.440 -29.126 -0.541 1.00 138.14 244 GLU D C 1
ATOM 8783 O O . GLU D 1 207 ? -49.664 -29.899 -1.119 1.00 98.98 244 GLU D O 1
ATOM 8789 N N . ARG D 1 208 ? -50.474 -27.818 -0.800 1.00 98.05 245 ARG D N 1
ATOM 8790 C CA . ARG D 1 208 ? -49.539 -27.253 -1.775 1.00 111.10 245 ARG D CA 1
ATOM 8791 C C . ARG D 1 208 ? -48.086 -27.342 -1.302 1.00 119.19 245 ARG D C 1
ATOM 8792 O O . ARG D 1 208 ? -47.196 -27.698 -2.086 1.00 114.35 245 ARG D O 1
ATOM 8800 N N . VAL D 1 209 ? -47.822 -26.999 -0.040 1.00 126.26 246 VAL D N 1
ATOM 8801 C CA . VAL D 1 209 ? -46.438 -26.770 0.386 1.00 64.32 246 VAL D CA 1
ATOM 8802 C C . VAL D 1 209 ? -45.663 -28.081 0.516 1.00 122.54 246 VAL D C 1
ATOM 8803 O O . VAL D 1 209 ? -44.467 -28.138 0.201 1.00 93.68 246 VAL D O 1
ATOM 8807 N N . ILE D 1 210 ? -46.306 -29.146 1.002 1.00 122.59 247 ILE D N 1
ATOM 8808 C CA . ILE D 1 210 ? -45.516 -30.347 1.272 1.00 101.77 247 ILE D CA 1
ATOM 8809 C C . ILE D 1 210 ? -45.342 -31.198 0.017 1.00 108.08 247 ILE D C 1
ATOM 8810 O O . ILE D 1 210 ? -44.303 -31.845 -0.159 1.00 94.68 247 ILE D O 1
ATOM 8815 N N . GLY D 1 211 ? -46.305 -31.202 -0.873 1.00 109.70 248 GLY D N 1
ATOM 8816 C CA . GLY D 1 211 ? -46.110 -31.845 -2.169 1.00 95.06 248 GLY D CA 1
ATOM 8817 C C . GLY D 1 211 ? -46.526 -33.306 -2.132 1.00 120.57 248 GLY D C 1
ATOM 8818 O O . GLY D 1 211 ? -47.698 -33.614 -1.868 1.00 70.68 248 GLY D O 1
ATOM 8819 N N . ASP D 1 212 ? -45.578 -34.199 -2.411 1.00 81.66 249 ASP D N 1
ATOM 8820 C CA . ASP D 1 212 ? -45.846 -35.629 -2.339 1.00 97.66 249 ASP D CA 1
ATOM 8821 C C . ASP D 1 212 ? -45.530 -36.219 -0.969 1.00 85.00 249 ASP D C 1
ATOM 8822 O O . ASP D 1 212 ? -45.783 -37.406 -0.747 1.00 67.32 249 ASP D O 1
ATOM 8827 N N . CYS D 1 213 ? -45.012 -35.411 -0.050 1.00 71.68 250 CYS D N 1
ATOM 8828 C CA . CYS D 1 213 ? -44.680 -35.875 1.290 1.00 73.71 250 CYS D CA 1
ATOM 8829 C C . CYS D 1 213 ? -45.944 -36.209 2.089 1.00 51.63 250 CYS D C 1
ATOM 8830 O O . CYS D 1 213 ? -46.958 -35.509 2.007 1.00 93.57 250 CYS D O 1
ATOM 8833 N N . ARG D 1 214 ? -45.884 -37.294 2.850 1.00 85.18 251 ARG D N 1
ATOM 8834 C CA . ARG D 1 214 ? -46.972 -37.690 3.725 1.00 64.24 251 ARG D CA 1
ATOM 8835 C C . ARG D 1 214 ? -46.494 -37.716 5.166 1.00 53.79 251 ARG D C 1
ATOM 8836 O O . ARG D 1 214 ? -45.295 -37.689 5.460 1.00 61.50 251 ARG D O 1
ATOM 8844 N N . PHE D 1 215 ? -47.458 -37.806 6.067 1.00 89.59 252 PHE D N 1
ATOM 8845 C CA . PHE D 1 215 ? -47.195 -37.742 7.491 1.00 53.50 252 PHE D CA 1
ATOM 8846 C C . PHE D 1 215 ? -47.849 -38.931 8.176 1.00 88.12 252 PHE D C 1
ATOM 8847 O O . PHE D 1 215 ? -48.944 -39.371 7.794 1.00 61.46 252 PHE D O 1
ATOM 8855 N N . VAL D 1 216 ? -47.172 -39.448 9.188 1.00 67.81 253 VAL D N 1
ATOM 8856 C CA . VAL D 1 216 ? -47.663 -40.605 9.918 1.00 75.37 253 VAL D CA 1
ATOM 8857 C C . VAL D 1 216 ? -47.463 -40.391 11.417 1.00 93.82 253 VAL D C 1
ATOM 8858 O O . VAL D 1 216 ? -46.490 -39.767 11.860 1.00 56.41 253 VAL D O 1
ATOM 8862 N N . SER D 1 217 ? -48.434 -40.865 12.190 1.00 49.37 254 SER D N 1
ATOM 8863 C CA . SER D 1 217 ? -48.362 -40.919 13.641 1.00 66.51 254 SER D CA 1
ATOM 8864 C C . SER D 1 217 ? -47.973 -42.341 13.979 1.00 72.84 254 SER D C 1
ATOM 8865 O O . SER D 1 217 ? -48.641 -43.283 13.541 1.00 61.49 254 SER D O 1
ATOM 8868 N N . ALA D 1 218 ? -46.892 -42.499 14.734 1.00 64.30 255 ALA D N 1
ATOM 8869 C CA . ALA D 1 218 ? -46.328 -43.826 14.907 1.00 49.73 255 ALA D CA 1
ATOM 8870 C C . ALA D 1 218 ? -45.699 -43.921 16.280 1.00 56.07 255 ALA D C 1
ATOM 8871 O O . ALA D 1 218 ? -45.217 -42.921 16.833 1.00 53.06 255 ALA D O 1
ATOM 8873 N N . THR D 1 219 ? -45.744 -45.136 16.826 1.00 36.55 256 THR D N 1
ATOM 8874 C CA . THR D 1 219 ? -45.290 -45.438 18.179 1.00 65.06 256 THR D CA 1
ATOM 8875 C C . THR D 1 219 ? -44.029 -46.290 18.118 1.00 42.19 256 THR D C 1
ATOM 8876 O O . THR D 1 219 ? -44.010 -47.316 17.429 1.00 56.49 256 THR D O 1
ATOM 8880 N N . PHE D 1 220 ? -42.980 -45.878 18.828 1.00 52.23 257 PHE D N 1
ATOM 8881 C CA . PHE D 1 220 ? -41.764 -46.682 18.872 1.00 58.55 257 PHE D CA 1
ATOM 8882 C C . PHE D 1 220 ? -41.317 -46.924 20.302 1.00 37.61 257 PHE D C 1
ATOM 8883 O O . PHE D 1 220 ? -41.502 -46.084 21.206 1.00 71.03 257 PHE D O 1
ATOM 8891 N N . ARG D 1 221 ? -40.754 -48.117 20.487 1.00 42.37 258 ARG D N 1
ATOM 8892 C CA . ARG D 1 221 ? -40.035 -48.463 21.699 1.00 56.61 258 ARG D CA 1
ATOM 8893 C C . ARG D 1 221 ? -38.552 -48.335 21.396 1.00 46.74 258 ARG D C 1
ATOM 8894 O O . ARG D 1 221 ? -38.075 -48.880 20.394 1.00 40.67 258 ARG D O 1
ATOM 8902 N N . LEU D 1 222 ? -37.845 -47.574 22.228 1.00 57.24 259 LEU D N 1
ATOM 8903 C CA . LEU D 1 222 ? -36.399 -47.394 22.153 1.00 31.20 259 LEU D CA 1
ATOM 8904 C C . LEU D 1 222 ? -35.827 -47.959 23.434 1.00 61.02 259 LEU D C 1
ATOM 8905 O O . LEU D 1 222 ? -36.119 -47.444 24.516 1.00 59.62 259 LEU D O 1
ATOM 8910 N N . PHE D 1 223 ? -35.032 -49.013 23.322 1.00 57.82 260 PHE D N 1
ATOM 8911 C CA . PHE D 1 223 ? -34.453 -49.636 24.503 1.00 39.20 260 PHE D CA 1
ATOM 8912 C C . PHE D 1 223 ? -33.005 -49.211 24.715 1.00 83.88 260 PHE D C 1
ATOM 8913 O O . PHE D 1 223 ? -32.245 -48.935 23.775 1.00 39.79 260 PHE D O 1
ATOM 8921 N N . LYS D 1 224 ? -32.640 -49.149 25.975 1.00 39.46 261 LYS D N 1
ATOM 8922 C CA . LYS D 1 224 ? -31.288 -48.813 26.391 1.00 71.27 261 LYS D CA 1
ATOM 8923 C C . LYS D 1 224 ? -30.689 -50.054 27.037 1.00 46.84 261 LYS D C 1
ATOM 8924 O O . LYS D 1 224 ? -31.157 -50.487 28.095 1.00 82.26 261 LYS D O 1
ATOM 8930 N N . HIS D 1 225 ? -29.683 -50.654 26.400 1.00 65.61 262 HIS D N 1
ATOM 8931 C CA . HIS D 1 225 ? -28.914 -51.672 27.113 1.00 198.27 262 HIS D CA 1
ATOM 8932 C C . HIS D 1 225 ? -27.534 -51.823 26.484 1.00 37.99 262 HIS D C 1
ATOM 8933 O O . HIS D 1 225 ? -27.246 -51.268 25.417 1.00 106.99 262 HIS D O 1
ATOM 8940 N N . SER D 1 226 ? -26.682 -52.584 27.183 1.00 89.65 263 SER D N 1
ATOM 8941 C CA . SER D 1 226 ? -25.253 -52.686 26.915 1.00 154.16 263 SER D CA 1
ATOM 8942 C C . SER D 1 226 ? -24.892 -54.130 26.598 1.00 75.00 263 SER D C 1
ATOM 8943 O O . SER D 1 226 ? -25.554 -55.062 27.069 1.00 120.12 263 SER D O 1
ATOM 8946 N N . LYS D 1 227 ? -23.817 -54.308 25.820 1.00 112.89 264 LYS D N 1
ATOM 8947 C CA . LYS D 1 227 ? -23.421 -55.621 25.292 1.00 204.62 264 LYS D CA 1
ATOM 8948 C C . LYS D 1 227 ? -22.319 -56.225 26.164 1.00 111.97 264 LYS D C 1
ATOM 8949 O O . LYS D 1 227 ? -21.122 -56.140 25.874 1.00 103.01 264 LYS D O 1
ATOM 8955 N N . THR D 1 228 ? -22.755 -56.878 27.241 1.00 71.43 265 THR D N 1
ATOM 8956 C CA . THR D 1 228 ? -21.880 -57.492 28.236 1.00 218.39 265 THR D CA 1
ATOM 8957 C C . THR D 1 228 ? -21.228 -58.791 27.756 1.00 235.20 265 THR D C 1
ATOM 8958 O O . THR D 1 228 ? -20.372 -59.349 28.462 1.00 67.44 265 THR D O 1
ATOM 8962 N N . GLY D 1 229 ? -21.581 -59.274 26.569 1.00 62.32 266 GLY D N 1
ATOM 8963 C CA . GLY D 1 229 ? -21.147 -60.573 26.128 1.00 72.02 266 GLY D CA 1
ATOM 8964 C C . GLY D 1 229 ? -21.782 -60.913 24.804 1.00 106.24 266 GLY D C 1
ATOM 8965 O O . GLY D 1 229 ? -22.659 -60.198 24.310 1.00 119.52 266 GLY D O 1
ATOM 8966 N N . PRO D 1 230 ? -21.348 -62.007 24.196 1.00 192.68 267 PRO D N 1
ATOM 8967 C CA . PRO D 1 230 ? -21.952 -62.412 22.928 1.00 145.55 267 PRO D CA 1
ATOM 8968 C C . PRO D 1 230 ? -23.396 -62.826 23.147 1.00 131.85 267 PRO D C 1
ATOM 8969 O O . PRO D 1 230 ? -23.781 -63.300 24.218 1.00 109.07 267 PRO D O 1
ATOM 8973 N N . THR D 1 231 ? -24.208 -62.596 22.128 1.00 189.71 268 THR D N 1
ATOM 8974 C CA . THR D 1 231 ? -25.612 -62.976 22.140 1.00 65.23 268 THR D CA 1
ATOM 8975 C C . THR D 1 231 ? -25.826 -63.928 20.977 1.00 85.27 268 THR D C 1
ATOM 8976 O O . THR D 1 231 ? -25.329 -63.679 19.873 1.00 119.38 268 THR D O 1
ATOM 8980 N N . LYS D 1 232 ? -26.508 -65.038 21.226 1.00 83.35 269 LYS D N 1
ATOM 8981 C CA . LYS D 1 232 ? -26.912 -65.882 20.116 1.00 67.91 269 LYS D CA 1
ATOM 8982 C C . LYS D 1 232 ? -28.372 -65.604 19.782 1.00 115.54 269 LYS D C 1
ATOM 8983 O O . LYS D 1 232 ? -29.067 -64.872 20.492 1.00 56.93 269 LYS D O 1
ATOM 8989 N N . ARG D 1 233 ? -28.817 -66.150 18.664 1.00 142.12 270 ARG D N 1
ATOM 8990 C CA . ARG D 1 233 ? -30.252 -66.240 18.461 1.00 83.60 270 ARG D CA 1
ATOM 8991 C C . ARG D 1 233 ? -30.848 -67.108 19.568 1.00 124.18 270 ARG D C 1
ATOM 8992 O O . ARG D 1 233 ? -30.209 -68.032 20.101 1.00 71.14 270 ARG D O 1
ATOM 9000 N N . CYS D 1 234 ? -32.092 -66.797 19.921 1.00 68.41 271 CYS D N 1
ATOM 9001 C CA . CYS D 1 234 ? -32.704 -67.435 21.080 1.00 48.99 271 CYS D CA 1
ATOM 9002 C C . CYS D 1 234 ? -34.124 -67.865 20.747 1.00 123.51 271 CYS D C 1
ATOM 9003 O O . CYS D 1 234 ? -34.712 -67.442 19.754 1.00 54.01 271 CYS D O 1
ATOM 9006 N N . GLN D 1 235 ? -34.679 -68.714 21.592 1.00 52.80 272 GLN D N 1
ATOM 9007 C CA . GLN D 1 235 ? -36.110 -68.952 21.602 1.00 53.26 272 GLN D CA 1
ATOM 9008 C C . GLN D 1 235 ? -36.678 -68.421 22.901 1.00 138.53 272 GLN D C 1
ATOM 9009 O O . GLN D 1 235 ? -36.014 -68.427 23.948 1.00 58.79 272 GLN D O 1
ATOM 9015 N N . VAL D 1 236 ? -37.906 -67.933 22.806 1.00 35.27 273 VAL D N 1
ATOM 9016 C CA . VAL D 1 236 ? -38.609 -67.341 23.937 1.00 57.41 273 VAL D CA 1
ATOM 9017 C C . VAL D 1 236 ? -40.008 -67.913 23.969 1.00 67.55 273 VAL D C 1
ATOM 9018 O O . VAL D 1 236 ? -40.603 -68.182 22.914 1.00 65.09 273 VAL D O 1
ATOM 9022 N N . ILE D 1 237 ? -40.514 -68.118 25.187 1.00 58.06 274 ILE D N 1
ATOM 9023 C CA . ILE D 1 237 ? -41.896 -68.511 25.439 1.00 41.61 274 ILE D CA 1
ATOM 9024 C C . ILE D 1 237 ? -42.484 -67.521 26.417 1.00 124.96 274 ILE D C 1
ATOM 9025 O O . ILE D 1 237 ? -41.970 -67.392 27.534 1.00 52.28 274 ILE D O 1
ATOM 9030 N N . TYR D 1 238 ? -43.577 -66.868 26.020 1.00 34.04 275 TYR D N 1
ATOM 9031 C CA . TYR D 1 238 ? -44.293 -65.945 26.892 1.00 61.80 275 TYR D CA 1
ATOM 9032 C C . TYR D 1 238 ? -45.084 -66.756 27.922 1.00 32.89 275 TYR D C 1
ATOM 9033 O O . TYR D 1 238 ? -45.948 -67.567 27.550 1.00 57.61 275 TYR D O 1
ATOM 9042 N N . ASN D 1 239 ? -44.773 -66.555 29.216 1.00 70.69 276 ASN D N 1
ATOM 9043 C CA . ASN D 1 239 ? -45.442 -67.242 30.325 1.00 52.88 276 ASN D CA 1
ATOM 9044 C C . ASN D 1 239 ? -46.859 -66.728 30.591 1.00 63.84 276 ASN D C 1
ATOM 9045 O O . ASN D 1 239 ? -47.541 -67.257 31.478 1.00 62.95 276 ASN D O 1
ATOM 9050 N N . GLY D 1 240 ? -47.302 -65.686 29.898 1.00 66.85 277 GLY D N 1
ATOM 9051 C CA . GLY D 1 240 ? -48.704 -65.340 29.923 1.00 36.80 277 GLY D CA 1
ATOM 9052 C C . GLY D 1 240 ? -49.226 -64.632 31.152 1.00 48.38 277 GLY D C 1
ATOM 9053 O O . GLY D 1 240 ? -50.430 -64.691 31.418 1.00 128.11 277 GLY D O 1
ATOM 9054 N N . GLY D 1 241 ? -48.384 -63.939 31.898 1.00 48.02 278 GLY D N 1
ATOM 9055 C CA . GLY D 1 241 ? -48.959 -63.223 33.026 1.00 47.12 278 GLY D CA 1
ATOM 9056 C C . GLY D 1 241 ? -48.679 -61.732 33.137 1.00 79.63 278 GLY D C 1
ATOM 9057 O O . GLY D 1 241 ? -48.505 -61.223 34.238 1.00 44.98 278 GLY D O 1
ATOM 9058 N N . ILE D 1 242 ? -48.629 -61.010 32.026 1.00 45.98 279 ILE D N 1
ATOM 9059 C CA . ILE D 1 242 ? -48.602 -59.548 32.054 1.00 56.68 279 ILE D CA 1
ATOM 9060 C C . ILE D 1 242 ? -50.039 -59.043 32.168 1.00 47.61 279 ILE D C 1
ATOM 9061 O O . ILE D 1 242 ? -50.876 -59.354 31.315 1.00 54.41 279 ILE D O 1
ATOM 9066 N N . THR D 1 243 ? -50.327 -58.243 33.199 1.00 43.41 280 THR D N 1
ATOM 9067 C CA . THR D 1 243 ? -51.661 -57.651 33.358 1.00 56.52 280 THR D CA 1
ATOM 9068 C C . THR D 1 243 ? -52.231 -57.089 32.061 1.00 50.83 280 THR D C 1
ATOM 9069 O O . THR D 1 243 ? -51.605 -56.246 31.395 1.00 52.04 280 THR D O 1
ATOM 9073 N N . GLY D 1 244 ? -53.421 -57.573 31.705 1.00 52.46 281 GLY D N 1
ATOM 9074 C CA . GLY D 1 244 ? -54.102 -57.201 30.483 1.00 44.12 281 GLY D CA 1
ATOM 9075 C C . GLY D 1 244 ? -53.527 -57.759 29.194 1.00 37.87 281 GLY D C 1
ATOM 9076 O O . GLY D 1 244 ? -54.035 -57.427 28.117 1.00 75.30 281 GLY D O 1
ATOM 9077 N N . HIS D 1 245 ? -52.468 -58.565 29.240 1.00 49.38 282 HIS D N 1
ATOM 9078 C CA . HIS D 1 245 ? -52.030 -59.205 28.006 1.00 52.42 282 HIS D CA 1
ATOM 9079 C C . HIS D 1 245 ? -51.685 -60.664 28.258 1.00 47.96 282 HIS D C 1
ATOM 9080 O O . HIS D 1 245 ? -50.739 -61.211 27.670 1.00 58.35 282 HIS D O 1
ATOM 9087 N N . GLU D 1 246 ? -52.507 -61.327 29.091 1.00 50.31 283 GLU D N 1
ATOM 9088 C CA . GLU D 1 246 ? -52.286 -62.730 29.459 1.00 111.70 283 GLU D CA 1
ATOM 9089 C C . GLU D 1 246 ? -52.167 -63.649 28.242 1.00 44.48 283 GLU D C 1
ATOM 9090 O O . GLU D 1 246 ? -51.198 -64.404 28.110 1.00 98.33 283 GLU D O 1
ATOM 9096 N N . LYS D 1 247 ? -53.127 -63.556 27.329 1.00 51.36 284 LYS D N 1
ATOM 9097 C CA . LYS D 1 247 ? -53.186 -64.491 26.209 1.00 133.62 284 LYS D CA 1
ATOM 9098 C C . LYS D 1 247 ? -52.014 -64.296 25.264 1.00 46.13 284 LYS D C 1
ATOM 9099 O O . LYS D 1 247 ? -51.477 -65.269 24.722 1.00 123.39 284 LYS D O 1
ATOM 9105 N N . GLU D 1 248 ? -51.616 -63.045 25.031 1.00 50.12 285 GLU D N 1
ATOM 9106 C CA . GLU D 1 248 ? -50.531 -62.796 24.099 1.00 67.57 285 GLU D CA 1
ATOM 9107 C C . GLU D 1 248 ? -50.040 -61.382 24.309 1.00 94.10 285 GLU D C 1
ATOM 9108 O O . GLU D 1 248 ? -50.788 -60.511 24.765 1.00 47.41 285 GLU D O 1
ATOM 9114 N N . LEU D 1 249 ? -48.776 -61.175 23.959 1.00 59.40 286 LEU D N 1
ATOM 9115 C CA . LEU D 1 249 ? -48.066 -59.916 24.144 1.00 50.07 286 LEU D CA 1
ATOM 9116 C C . LEU D 1 249 ? -47.701 -59.421 22.749 1.00 69.75 286 LEU D C 1
ATOM 9117 O O . LEU D 1 249 ? -46.901 -60.053 22.057 1.00 47.26 286 LEU D O 1
ATOM 9122 N N . MET D 1 250 ? -48.348 -58.356 22.280 1.00 41.36 287 MET D N 1
ATOM 9123 C CA . MET D 1 250 ? -47.937 -57.780 21.000 1.00 104.47 287 MET D CA 1
ATOM 9124 C C . MET D 1 250 ? -46.772 -56.844 21.288 1.00 68.10 287 MET D C 1
ATOM 9125 O O . MET D 1 250 ? -46.976 -55.707 21.702 1.00 63.42 287 MET D O 1
ATOM 9130 N N . PHE D 1 251 ? -45.538 -57.338 21.119 1.00 75.13 288 PHE D N 1
ATOM 9131 C CA . PHE D 1 251 ? -44.379 -56.544 21.503 1.00 50.30 288 PHE D CA 1
ATOM 9132 C C . PHE D 1 251 ? -44.120 -55.436 20.498 1.00 49.68 288 PHE D C 1
ATOM 9133 O O . PHE D 1 251 ? -43.977 -54.269 20.873 1.00 72.61 288 PHE D O 1
ATOM 9141 N N . ASP D 1 252 ? -44.023 -55.786 19.222 1.00 46.43 289 ASP D N 1
ATOM 9142 C CA . ASP D 1 252 ? -43.997 -54.787 18.168 1.00 62.95 289 ASP D CA 1
ATOM 9143 C C . ASP D 1 252 ? -44.666 -55.369 16.929 1.00 39.73 289 ASP D C 1
ATOM 9144 O O . ASP D 1 252 ? -45.325 -56.408 16.983 1.00 71.09 289 ASP D O 1
ATOM 9149 N N . ALA D 1 253 ? -44.520 -54.679 15.812 1.00 53.39 290 ALA D N 1
ATOM 9150 C CA . ALA D 1 253 ? -45.237 -55.074 14.615 1.00 54.70 290 ALA D CA 1
ATOM 9151 C C . ALA D 1 253 ? -44.572 -56.248 13.906 1.00 62.32 290 ALA D C 1
ATOM 9152 O O . ALA D 1 253 ? -45.051 -56.679 12.856 1.00 66.92 290 ALA D O 1
ATOM 9154 N N . ASN D 1 254 ? -43.488 -56.779 14.455 1.00 63.33 291 ASN D N 1
ATOM 9155 C CA . ASN D 1 254 ? -42.863 -57.977 13.926 1.00 99.89 291 ASN D CA 1
ATOM 9156 C C . ASN D 1 254 ? -43.032 -59.196 14.831 1.00 49.10 291 ASN D C 1
ATOM 9157 O O . ASN D 1 254 ? -42.818 -60.322 14.374 1.00 86.33 291 ASN D O 1
ATOM 9162 N N . PHE D 1 255 ? -43.421 -58.992 16.090 1.00 54.64 292 PHE D N 1
ATOM 9163 C CA . PHE D 1 255 ? -43.430 -60.023 17.115 1.00 74.53 292 PHE D CA 1
ATOM 9164 C C . PHE D 1 255 ? -44.687 -59.872 17.964 1.00 50.80 292 PHE D C 1
ATOM 9165 O O . PHE D 1 255 ? -44.779 -58.965 18.803 1.00 72.46 292 PHE D O 1
ATOM 9173 N N . THR D 1 256 ? -45.645 -60.761 17.758 1.00 71.41 293 THR D N 1
ATOM 9174 C CA . THR D 1 256 ? -46.665 -61.034 18.753 1.00 83.75 293 THR D CA 1
ATOM 9175 C C . THR D 1 256 ? -46.374 -62.410 19.343 1.00 45.20 293 THR D C 1
ATOM 9176 O O . THR D 1 256 ? -46.178 -63.385 18.605 1.00 53.82 293 THR D O 1
ATOM 9180 N N . PHE D 1 257 ? -46.279 -62.452 20.666 1.00 62.99 294 PHE D N 1
ATOM 9181 C CA . PHE D 1 257 ? -45.830 -63.598 21.442 1.00 36.84 294 PHE D CA 1
ATOM 9182 C C . PHE D 1 257 ? -47.057 -64.152 22.147 1.00 75.87 294 PHE D C 1
ATOM 9183 O O . PHE D 1 257 ? -47.453 -63.630 23.195 1.00 44.08 294 PHE D O 1
ATOM 9191 N N . LYS D 1 258 ? -47.653 -65.204 21.566 1.00 61.72 295 LYS D N 1
ATOM 9192 C CA . LYS D 1 258 ? -48.811 -65.874 22.157 1.00 73.02 295 LYS D CA 1
ATOM 9193 C C . LYS D 1 258 ? -48.375 -66.794 23.298 1.00 42.09 295 LYS D C 1
ATOM 9194 O O . LYS D 1 258 ? -47.389 -67.536 23.167 1.00 59.36 295 LYS D O 1
ATOM 9200 N N . GLU D 1 259 ? -49.100 -66.725 24.422 1.00 47.63 296 GLU D N 1
ATOM 9201 C CA . GLU D 1 259 ? -48.802 -67.517 25.626 1.00 42.51 296 GLU D CA 1
ATOM 9202 C C . GLU D 1 259 ? -48.393 -68.949 25.286 1.00 58.29 296 GLU D C 1
ATOM 9203 O O . GLU D 1 259 ? -49.080 -69.645 24.542 1.00 55.27 296 GLU D O 1
ATOM 9209 N N . GLY D 1 260 ? -47.259 -69.386 25.816 1.00 68.30 297 GLY D N 1
ATOM 9210 C CA . GLY D 1 260 ? -46.857 -70.765 25.653 1.00 38.16 297 GLY D CA 1
ATOM 9211 C C . GLY D 1 260 ? -46.215 -71.127 24.327 1.00 53.55 297 GLY D C 1
ATOM 9212 O O . GLY D 1 260 ? -45.515 -72.140 24.269 1.00 72.71 297 GLY D O 1
ATOM 9213 N N . GLU D 1 261 ? -46.419 -70.345 23.258 1.00 37.67 298 GLU D N 1
ATOM 9214 C CA . GLU D 1 261 ? -45.767 -70.637 21.974 1.00 70.26 298 GLU D CA 1
ATOM 9215 C C . GLU D 1 261 ? -44.247 -70.411 22.001 1.00 47.96 298 GLU D C 1
ATOM 9216 O O . GLU D 1 261 ? -43.732 -69.520 22.687 1.00 70.44 298 GLU D O 1
ATOM 9222 N N . ILE D 1 262 ? -43.521 -71.242 21.247 1.00 89.19 299 ILE D N 1
ATOM 9223 C CA . ILE D 1 262 ? -42.062 -71.170 21.166 1.00 58.16 299 ILE D CA 1
ATOM 9224 C C . ILE D 1 262 ? -41.723 -70.337 19.939 1.00 79.68 299 ILE D C 1
ATOM 9225 O O . ILE D 1 262 ? -42.004 -70.757 18.810 1.00 65.00 299 ILE D O 1
ATOM 9230 N N . VAL D 1 263 ? -41.128 -69.157 20.145 1.00 64.83 300 VAL D N 1
ATOM 9231 C CA . VAL D 1 263 ? -40.772 -68.261 19.049 1.00 47.89 300 VAL D CA 1
ATOM 9232 C C . VAL D 1 263 ? -39.264 -68.098 19.012 1.00 91.27 300 VAL D C 1
ATOM 9233 O O . VAL D 1 263 ? -38.642 -67.791 20.037 1.00 59.40 300 VAL D O 1
ATOM 9237 N N . GLU D 1 264 ? -38.683 -68.296 17.831 1.00 90.56 301 GLU D N 1
ATOM 9238 C CA . GLU D 1 264 ? -37.278 -67.980 17.614 1.00 62.05 301 GLU D CA 1
ATOM 9239 C C . GLU D 1 264 ? -37.140 -66.483 17.363 1.00 150.15 301 GLU D C 1
ATOM 9240 O O . GLU D 1 264 ? -37.908 -65.899 16.594 1.00 56.67 301 GLU D O 1
ATOM 9246 N N . VAL D 1 265 ? -36.186 -65.852 18.034 1.00 49.33 302 VAL D N 1
ATOM 9247 C CA . VAL D 1 265 ? -35.967 -64.417 17.893 1.00 80.87 302 VAL D CA 1
ATOM 9248 C C . VAL D 1 265 ? -34.496 -64.147 17.616 1.00 44.42 302 VAL D C 1
ATOM 9249 O O . VAL D 1 265 ? -33.596 -64.865 18.081 1.00 71.83 302 VAL D O 1
ATOM 9253 N N . ASP D 1 266 ? -34.270 -63.066 16.869 1.00 71.22 303 ASP D N 1
ATOM 9254 C CA . ASP D 1 266 ? -32.946 -62.570 16.523 1.00 50.38 303 ASP D CA 1
ATOM 9255 C C . ASP D 1 266 ? -32.148 -62.145 17.764 1.00 66.65 303 ASP D C 1
ATOM 9256 O O . ASP D 1 266 ? -32.669 -62.032 18.879 1.00 64.67 303 ASP D O 1
ATOM 9261 N N . GLU D 1 267 ? -30.864 -61.864 17.535 1.00 48.73 304 GLU D N 1
ATOM 9262 C CA . GLU D 1 267 ? -29.958 -61.527 18.630 1.00 57.53 304 GLU D CA 1
ATOM 9263 C C . GLU D 1 267 ? -30.410 -60.272 19.360 1.00 121.60 304 GLU D C 1
ATOM 9264 O O . GLU D 1 267 ? -30.414 -60.231 20.597 1.00 73.70 304 GLU D O 1
ATOM 9270 N N . GLU D 1 268 ? -30.805 -59.235 18.638 1.00 37.12 305 GLU D N 1
ATOM 9271 C CA . GLU D 1 268 ? -31.199 -58.010 19.318 1.00 69.97 305 GLU D CA 1
ATOM 9272 C C . GLU D 1 268 ? -32.523 -58.151 20.071 1.00 109.29 305 GLU D C 1
ATOM 9273 O O . GLU D 1 268 ? -32.607 -57.769 21.243 1.00 42.39 305 GLU D O 1
ATOM 9279 N N . THR D 1 269 ? -33.582 -58.677 19.420 1.00 58.04 306 THR D N 1
ATOM 9280 C CA . THR D 1 269 ? -34.822 -58.902 20.163 1.00 58.06 306 THR D CA 1
ATOM 9281 C C . THR D 1 269 ? -34.568 -59.696 21.433 1.00 70.37 306 THR D C 1
ATOM 9282 O O . THR D 1 269 ? -35.161 -59.417 22.490 1.00 63.40 306 THR D O 1
ATOM 9286 N N . ALA D 1 270 ? -33.680 -60.688 21.353 1.00 55.85 307 ALA D N 1
ATOM 9287 C CA . ALA D 1 270 ? -33.393 -61.497 22.527 1.00 142.77 307 ALA D CA 1
ATOM 9288 C C . ALA D 1 270 ? -32.660 -60.686 23.583 1.00 35.63 307 ALA D C 1
ATOM 9289 O O . ALA D 1 270 ? -32.945 -60.822 24.775 1.00 81.21 307 ALA D O 1
ATOM 9291 N N . ALA D 1 271 ? -31.694 -59.861 23.175 1.00 112.06 308 ALA D N 1
ATOM 9292 C CA . ALA D 1 271 ? -31.015 -59.005 24.142 1.00 29.27 308 ALA D CA 1
ATOM 9293 C C . ALA D 1 271 ? -32.006 -58.105 24.849 1.00 145.82 308 ALA D C 1
ATOM 9294 O O . ALA D 1 271 ? -31.939 -57.931 26.076 1.00 36.72 308 ALA D O 1
ATOM 9296 N N . ILE D 1 272 ? -32.948 -57.547 24.089 1.00 30.24 309 ILE D N 1
ATOM 9297 C CA . ILE D 1 272 ? -33.940 -56.656 24.691 1.00 53.46 309 ILE D CA 1
ATOM 9298 C C . ILE D 1 272 ? -34.791 -57.416 25.692 1.00 68.61 309 ILE D C 1
ATOM 9299 O O . ILE D 1 272 ? -34.990 -56.967 26.828 1.00 48.71 309 ILE D O 1
ATOM 9304 N N . LEU D 1 273 ? -35.288 -58.594 25.297 1.00 53.31 310 LEU D N 1
ATOM 9305 C CA . LEU D 1 273 ? -36.135 -59.344 26.215 1.00 76.41 310 LEU D CA 1
ATOM 9306 C C . LEU D 1 273 ? -35.350 -59.810 27.445 1.00 52.38 310 LEU D C 1
ATOM 9307 O O . LEU D 1 273 ? -35.859 -59.737 28.574 1.00 63.83 310 LEU D O 1
ATOM 9312 N N . LYS D 1 274 ? -34.082 -60.219 27.255 1.00 47.36 311 LYS D N 1
ATOM 9313 C CA . LYS D 1 274 ? -33.224 -60.652 28.370 1.00 47.63 311 LYS D CA 1
ATOM 9314 C C . LYS D 1 274 ? -32.906 -59.509 29.331 1.00 42.34 311 LYS D C 1
ATOM 9315 O O . LYS D 1 274 ? -32.917 -59.689 30.549 1.00 56.39 311 LYS D O 1
ATOM 9321 N N . ASN D 1 275 ? -32.616 -58.325 28.808 1.00 64.03 312 ASN D N 1
ATOM 9322 C CA . ASN D 1 275 ? -32.111 -57.251 29.647 1.00 45.86 312 ASN D CA 1
ATOM 9323 C C . ASN D 1 275 ? -33.183 -56.344 30.216 1.00 39.14 312 ASN D C 1
ATOM 9324 O O . ASN D 1 275 ? -32.910 -55.621 31.182 1.00 70.84 312 ASN D O 1
ATOM 9329 N N . SER D 1 276 ? -34.383 -56.369 29.645 1.00 84.16 313 SER D N 1
ATOM 9330 C CA . SER D 1 276 ? -35.487 -55.553 30.102 1.00 38.22 313 SER D CA 1
ATOM 9331 C C . SER D 1 276 ? -36.209 -56.221 31.270 1.00 78.41 313 SER D C 1
ATOM 9332 O O . SER D 1 276 ? -35.838 -57.298 31.750 1.00 68.23 313 SER D O 1
ATOM 9335 N N . ARG D 1 277 ? -37.289 -55.567 31.701 1.00 33.96 314 ARG D N 1
ATOM 9336 C CA . ARG D 1 277 ? -38.224 -56.090 32.682 1.00 46.53 314 ARG D CA 1
ATOM 9337 C C . ARG D 1 277 ? -39.112 -57.185 32.112 1.00 101.26 314 ARG D C 1
ATOM 9338 O O . ARG D 1 277 ? -39.816 -57.836 32.883 1.00 50.10 314 ARG D O 1
ATOM 9346 N N . PHE D 1 278 ? -39.120 -57.391 30.793 1.00 45.42 315 PHE D N 1
ATOM 9347 C CA . PHE D 1 278 ? -39.913 -58.469 30.219 1.00 103.85 315 PHE D CA 1
ATOM 9348 C C . PHE D 1 278 ? -39.325 -59.841 30.487 1.00 71.85 315 PHE D C 1
ATOM 9349 O O . PHE D 1 278 ? -40.000 -60.848 30.241 1.00 70.40 315 PHE D O 1
ATOM 9357 N N . ALA D 1 279 ? -38.099 -59.900 30.990 1.00 49.16 316 ALA D N 1
ATOM 9358 C CA . ALA D 1 279 ? -37.429 -61.183 31.149 1.00 87.07 316 ALA D CA 1
ATOM 9359 C C . ALA D 1 279 ? -38.171 -62.079 32.137 1.00 36.76 316 ALA D C 1
ATOM 9360 O O . ALA D 1 279 ? -38.264 -63.295 31.932 1.00 81.98 316 ALA D O 1
ATOM 9362 N N . GLN D 1 280 ? -38.693 -61.486 33.220 1.00 70.52 317 GLN D N 1
ATOM 9363 C CA . GLN D 1 280 ? -39.562 -62.196 34.156 1.00 71.30 317 GLN D CA 1
ATOM 9364 C C . GLN D 1 280 ? -40.741 -62.885 33.464 1.00 54.62 317 GLN D C 1
ATOM 9365 O O . GLN D 1 280 ? -41.293 -63.838 34.010 1.00 59.49 317 GLN D O 1
ATOM 9371 N N . ASP D 1 281 ? -41.128 -62.430 32.276 1.00 51.22 318 ASP D N 1
ATOM 9372 C CA . ASP D 1 281 ? -42.345 -62.848 31.592 1.00 65.88 318 ASP D CA 1
ATOM 9373 C C . ASP D 1 281 ? -42.096 -63.839 30.483 1.00 49.94 318 ASP D C 1
ATOM 9374 O O . ASP D 1 281 ? -43.047 -64.262 29.816 1.00 60.01 318 ASP D O 1
ATOM 9379 N N . PHE D 1 282 ? -40.854 -64.198 30.250 1.00 47.33 319 PHE D N 1
ATOM 9380 C CA . PHE D 1 282 ? -40.525 -65.133 29.202 1.00 63.94 319 PHE D CA 1
ATOM 9381 C C . PHE D 1 282 ? -39.576 -66.197 29.733 1.00 56.57 319 PHE D C 1
ATOM 9382 O O . PHE D 1 282 ? -38.748 -65.932 30.607 1.00 57.94 319 PHE D O 1
ATOM 9390 N N . LEU D 1 283 ? -39.722 -67.407 29.211 1.00 58.01 320 LEU D N 1
ATOM 9391 C CA . LEU D 1 283 ? -38.674 -68.412 29.297 1.00 45.30 320 LEU D CA 1
ATOM 9392 C C . LEU D 1 283 ? -37.814 -68.182 28.075 1.00 69.25 320 LEU D C 1
ATOM 9393 O O . LEU D 1 283 ? -38.339 -68.117 26.953 1.00 50.11 320 LEU D O 1
ATOM 9398 N N . ILE D 1 284 ? -36.508 -68.025 28.286 1.00 46.32 321 ILE D N 1
ATOM 9399 C CA . ILE D 1 284 ? -35.587 -67.706 27.198 1.00 89.42 321 ILE D CA 1
ATOM 9400 C C . ILE D 1 284 ? -34.443 -68.719 27.188 1.00 37.59 321 ILE D C 1
ATOM 9401 O O . ILE D 1 284 ? -33.674 -68.812 28.157 1.00 66.25 321 ILE D O 1
ATOM 9406 N N . ARG D 1 285 ? -34.344 -69.482 26.109 1.00 92.43 322 ARG D N 1
ATOM 9407 C CA . ARG D 1 285 ? -33.308 -70.484 25.936 1.00 105.13 322 ARG D CA 1
ATOM 9408 C C . ARG D 1 285 ? -32.527 -70.126 24.684 1.00 132.19 322 ARG D C 1
ATOM 9409 O O . ARG D 1 285 ? -33.139 -69.754 23.683 1.00 62.56 322 ARG D O 1
ATOM 9417 N N . PRO D 1 286 ? -31.197 -70.196 24.703 1.00 72.84 323 PRO D N 1
ATOM 9418 C CA . PRO D 1 286 ? -30.447 -69.992 23.459 1.00 138.52 323 PRO D CA 1
ATOM 9419 C C . PRO D 1 286 ? -30.568 -71.214 22.561 1.00 75.74 323 PRO D C 1
ATOM 9420 O O . PRO D 1 286 ? -30.591 -72.350 23.039 1.00 51.68 323 PRO D O 1
ATOM 9424 N N . ILE D 1 287 ? -30.379 -70.921 21.270 1.00 102.08 324 ILE D N 1
ATOM 9425 C CA . ILE D 1 287 ? -30.592 -71.761 20.096 1.00 78.44 324 ILE D CA 1
ATOM 9426 C C . ILE D 1 287 ? -31.905 -72.439 20.250 1.00 79.83 324 ILE D C 1
ATOM 9427 O O . ILE D 1 287 ? -32.902 -71.908 19.777 1.00 136.16 324 ILE D O 1
ATOM 9432 N N . ASP D 1 304 ? -39.202 -60.019 5.853 1.00 108.56 341 ASP D N 1
ATOM 9433 C CA . ASP D 1 304 ? -40.548 -59.754 6.360 1.00 120.85 341 ASP D CA 1
ATOM 9434 C C . ASP D 1 304 ? -40.589 -58.778 7.548 1.00 152.26 341 ASP D C 1
ATOM 9435 O O . ASP D 1 304 ? -41.668 -58.538 8.101 1.00 112.17 341 ASP D O 1
ATOM 9440 N N . ILE D 1 305 ? -39.435 -58.222 7.928 1.00 84.10 342 ILE D N 1
ATOM 9441 C CA . ILE D 1 305 ? -39.325 -57.330 9.086 1.00 87.18 342 ILE D CA 1
ATOM 9442 C C . ILE D 1 305 ? -39.701 -55.905 8.674 1.00 163.55 342 ILE D C 1
ATOM 9443 O O . ILE D 1 305 ? -38.945 -55.233 7.973 1.00 75.32 342 ILE D O 1
ATOM 9448 N N . ILE D 1 306 ? -40.844 -55.424 9.154 1.00 81.68 343 ILE D N 1
ATOM 9449 C CA . ILE D 1 306 ? -41.295 -54.062 8.871 1.00 106.80 343 ILE D CA 1
ATOM 9450 C C . ILE D 1 306 ? -40.530 -53.073 9.744 1.00 83.72 343 ILE D C 1
ATOM 9451 O O . ILE D 1 306 ? -40.336 -53.311 10.942 1.00 64.21 343 ILE D O 1
ATOM 9456 N N . THR D 1 307 ? -40.099 -51.953 9.145 1.00 61.39 344 THR D N 1
ATOM 9457 C CA . THR D 1 307 ? -39.485 -50.838 9.881 1.00 58.66 344 THR D CA 1
ATOM 9458 C C . THR D 1 307 ? -40.119 -49.524 9.493 1.00 69.43 344 THR D C 1
ATOM 9459 O O . THR D 1 307 ? -40.085 -48.556 10.254 1.00 59.21 344 THR D O 1
ATOM 9463 N N . ASP D 1 308 ? -40.616 -49.489 8.276 1.00 53.34 345 ASP D N 1
ATOM 9464 C CA . ASP D 1 308 ? -41.115 -48.326 7.586 1.00 48.74 345 ASP D CA 1
ATOM 9465 C C . ASP D 1 308 ? -42.543 -48.080 8.058 1.00 72.39 345 ASP D C 1
ATOM 9466 O O . ASP D 1 308 ? -43.457 -48.834 7.691 1.00 44.96 345 ASP D O 1
ATOM 9471 N N . PRO D 1 309 ? -42.770 -47.010 8.838 1.00 54.55 346 PRO D N 1
ATOM 9472 C CA . PRO D 1 309 ? -44.109 -46.772 9.408 1.00 45.50 346 PRO D CA 1
ATOM 9473 C C . PRO D 1 309 ? -45.168 -46.461 8.370 1.00 57.20 346 PRO D C 1
ATOM 9474 O O . PRO D 1 309 ? -46.359 -46.625 8.671 1.00 62.53 346 PRO D O 1
ATOM 9478 N N . PHE D 1 310 ? -44.783 -46.052 7.151 1.00 57.59 347 PHE D N 1
ATOM 9479 C CA . PHE D 1 310 ? -45.790 -45.804 6.126 1.00 75.63 347 PHE D CA 1
ATOM 9480 C C . PHE D 1 310 ? -46.277 -47.099 5.487 1.00 56.90 347 PHE D C 1
ATOM 9481 O O . PHE D 1 310 ? -47.482 -47.238 5.230 1.00 59.96 347 PHE D O 1
ATOM 9489 N N . LYS D 1 311 ? -45.389 -48.083 5.250 1.00 58.87 348 LYS D N 1
ATOM 9490 C CA . LYS D 1 311 ? -45.887 -49.402 4.829 1.00 47.15 348 LYS D CA 1
ATOM 9491 C C . LYS D 1 311 ? -46.740 -50.027 5.935 1.00 85.06 348 LYS D C 1
ATOM 9492 O O . LYS D 1 311 ? -47.846 -50.550 5.668 1.00 54.87 348 LYS D O 1
ATOM 9498 N N . LEU D 1 312 ? -46.285 -49.911 7.190 1.00 52.24 349 LEU D N 1
ATOM 9499 C CA . LEU D 1 312 ? -47.112 -50.412 8.288 1.00 50.03 349 LEU D CA 1
ATOM 9500 C C . LEU D 1 312 ? -48.506 -49.792 8.266 1.00 87.76 349 LEU D C 1
ATOM 9501 O O . LEU D 1 312 ? -49.510 -50.511 8.329 1.00 58.30 349 LEU D O 1
ATOM 9506 N N . ALA D 1 313 ? -48.595 -48.459 8.164 1.00 64.40 350 ALA D N 1
ATOM 9507 C CA . ALA D 1 313 ? -49.910 -47.823 8.208 1.00 57.19 350 ALA D CA 1
ATOM 9508 C C . ALA D 1 313 ? -50.748 -48.167 6.980 1.00 91.41 350 ALA D C 1
ATOM 9509 O O . ALA D 1 313 ? -51.966 -48.341 7.091 1.00 96.90 350 ALA D O 1
ATOM 9511 N N . GLU D 1 314 ? -50.120 -48.272 5.804 1.00 91.74 351 GLU D N 1
ATOM 9512 C CA . GLU D 1 314 ? -50.881 -48.559 4.591 1.00 92.57 351 GLU D CA 1
ATOM 9513 C C . GLU D 1 314 ? -51.591 -49.905 4.668 1.00 90.50 351 GLU D C 1
ATOM 9514 O O . GLU D 1 314 ? -52.664 -50.069 4.068 1.00 84.94 351 GLU D O 1
ATOM 9520 N N . GLU D 1 315 ? -51.031 -50.869 5.404 1.00 75.58 352 GLU D N 1
ATOM 9521 C CA . GLU D 1 315 ? -51.543 -52.243 5.349 1.00 73.92 352 GLU D CA 1
ATOM 9522 C C . GLU D 1 315 ? -52.745 -52.544 6.252 1.00 85.36 352 GLU D C 1
ATOM 9523 O O . GLU D 1 315 ? -53.269 -53.662 6.184 1.00 89.64 352 GLU D O 1
ATOM 9529 N N . SER D 1 316 ? -53.221 -51.599 7.075 1.00 64.39 353 SER D N 1
ATOM 9530 C CA . SER D 1 316 ? -54.493 -51.822 7.804 1.00 138.19 353 SER D CA 1
ATOM 9531 C C . SER D 1 316 ? -55.680 -52.169 6.875 1.00 84.28 353 SER D C 1
ATOM 9532 O O . SER D 1 316 ? -56.073 -53.341 6.736 1.00 105.41 353 SER D O 1
#

Secondary structure (DSSP, 8-state):
---HHHHHHHHTS-HHHHHT--SS-----S--TT-EEEEET-TTSHHHHHHHHHH-TTSEEEEEES-HHHHHHHHHTHHHHHHHTT-SS--EEEEE--GGGHHHHTPPTT-EEEEEE-GGGGG-S-HHHHHHHHHHHEEEEEEEEEEEEEESS---HHHHT-HHHHHTT-TTPEEHHHHHHHHHHHTBPPPEEEEEEEEP---HHHHHHHTT--EEEEEEEEEB----S----EEEEE-S-STT-SSEEEEETTEEEETT-EEEE-HHHHHHHHHSGGGGGEEEEE------HHHHHHT-/---HHHHHHHHTS-HHHHHT--SS-----S--TT-EEEEET-TTSHHHHHHHHHH-TTSEEEEEES-HHHHHHHHHTHHHHHHHTT-SS--EEEEE--GGGHHHHTPPTT-EEEEEE-GGGGG-S-HHHHHHHHHHHEEEEEEEEEEEEEESS---HHHHT-HHHHHTT-TTPEEHHHHHHHHHHHTBPPPEEEEEEEEP---HHHHHHHTT--EEEEEEEEEB----S----EEEEE-S-STT-SSEEEEETTEEEETT-EEEE-HHHHHHHHHSGGGGGEEEEE------HHHHHH-/---HHHHHHHHTS-HHHHHT--SS-----S--TT-EEEEET-TTSHHHHHHHHHH-TTSEEEEEES-HHHHHHHHHTHHHHHHHTT-SS--EEEEE--GGGHHHHTPPTT-EEEEEE-GGGGG-S-HHHHHHHHHHHEEEEEEEEEEEEEESS---HHHHT-HHHHHTT-TTPEEHHHHHHHHHHHTBPPPEEEEEEEEP---HHHHHHHTT--EEEEEEEEEB----S----EEEEE-S-STT-SSEEEEETTEEEETT-EEEE-HHHHHHHHHSGGGGGEEEEE------HHHHHHT-/---HHHHHHHHTS-HHHHHT--SS-----S--TT-EEEEET-TTSHHHHHHHHHH-TTSEEEEEES-HHHHHHHHHTHHHHHHHTT-SS--EEEEE--GGGHHHHTPPTT-EEEEEE-GGGGG-S-HHHHHHHHHHHEEEEEEEEEEEEEESS---HHHHT-HHHHHTT-TTPEEHHHHHHHHHHHTBPPPEEEEEEEEP---HHHHHHHTT--EEEEEEEEEB----S----EEEEE-S-STT-SSEEEEETTEEEETT-EEEE-HHHHHHHHHSGGGGGEEEEE------HHHHHHT-

Radius of gyration: 34.35 Å; Cα contacts (8 Å, |Δi|>4): 2507; chains: 4; bounding box: 91×91×55 Å

GO terms:
  GO:0030791 arsenite methyltransferase activity (F, IDA)
  GO:0009404 toxin metabolic process (P, IDA)
  GO:0018872 arsonoacetate metabolic process (P, IDA)
  GO:0032259 methylation (P, IDA)
  GO:0030791 arsenite methyltransferase activity (F, EXP)
  GO:0030791 arsenite methyltransferase activity (F, TAS)
  GO:0005829 cytosol (C, TAS)
  GO:0032259 methylation (P, TAS)